Protein AF-0000000069341378 (afdb_homodimer)

Foldseek 3Di:
DPPQDLVLLVVQVVLVVVQVVVLVVVVLVCVVPVPVPPPPPPPDDDPDDVVVVSCCVRPCQQQVCLPDFDWDAFQFQKTWTWDWDDDPNNNDIDTDPHTFIFGHFAALQALRLLHDDPQQVVQLVVLCVVCNQFQPFFQQPRGDDPLQQVLQVLLLVLLVFPTKHWFQAQLCVQQQLLLLVAAQLAEEEEEPLDDVSNVNNVVVNNYHYHYFYHLDLVRVLVVLVVDQQCGRDGPVSDHRPAYEYEDEQARQAFAAGRPVVSNLVSCVVSVHAYEYEDASFALQDAQLRSGNCRVVVNDSLSHAKYKYFCVRHLSARIIMIGHHPVSNVSCCPRGCSRVGNTHHTSSRSSSNVRSSCVSNCVVVDCSNSLFNVLLQVLQQVLQVLCVLLQFDKGHDRSRQKIKTWDQHSVLQSQLQVQSVVVRHHWRWDAPPSDDHRTTIIMTGHHSSDDPVSSVSSSVSNSVSCVVSVRRDGPNPDDPDPPPPVVVVSVVVVVVSVVVVVVVVVVVVVVVVVCVVVVVPPVVVVVVVVVPDPQPVHVVVCVVVVVVVVVVVVCCVCVVCCVVCVVCCVVVVVVVVVVLVVVVVVVVVVVVPDPDDPPVVVVVVVVNVVVVVVVVVVVVVVVVVVVVVVVVVVVVVVVVVVVVVVCVVVVD/DPPQDLVLLVVQVVLVVVQVVVLVVVVLVCVVPVPVPPPPPPPDDDPDDVVVVSCCVRPCQQQVCLPDFDWDAFQFQKTWTWDWDDDPNNNDIDTDPHTFIFGEFAALQALRLLHDDPQQVVQLVVLCVVCNFFQPFFQQPRGDDPLQQVLQVLLLVLLVFPTKHWFQAQLCVQQQLLLLVAAQLAEEEEEPLDDVSNVNNVVVNNYHYHYFYHLDLVRVLVVLVVDQQCGRDGPVSDHRPAYEYEDEQARQAQAAGHPVVSNLVSCVVSVHAYEYEDASFALQDAQLRSGNCRVVVNDSLSHAKYKYFCVRHLSARIIMIGHHPVSNVSCCVRGCSRVGNTHHTSSRSSSNVRSSCVSNCVVVDCSNSLFNVLLQVLQQVLQVLCVLLQFDKGHDRSRQKIKTWDQHSVLQSQLQVQSVVVRHHWRWDAPPSDDHRTTIIMTGHHSSDDPVSSVSSSVSNSVSCVVSVRRDGPNPDDPDDPPPVVVVSVVVVVVSVVVCVVVVVVVVVVVVVCVVVVVPPVVVVVVVVVPDPQPVNPPVCVVVVVVVCVVVVCVVCVVCCVVCVVCCVVVVVVVVVVLVVVVVVVVVVVVPDPDDPVVVVVVVVVNVVVVVVVVVVVVVVVVVVVVVVVVVVVVVVVVVVVVVVCVVVVD

Sequence (1302 aa):
MVRLTYLTALTTLLGYVVFFVFGFLRDLFRELFDWSKSDDLRGYAPICPPFEDFYTRRIYHRIQDCFARPIASAPDAWIDVVERYSNDNNKTLHRSSTASRCLNLGSYNYLGFAAGDEYCTPRVIESLKKYAPTACSARADAGTTRLHVELEELIARFVGKPAAITFGMGYVTNSSIIPVLVGEGGLIISDSFNHNSIVSGARASGATVHVFRHNSPSHLEEVLREQIVKGRQPGTHRPWRKILVIVEGIYSMEGEFCKLPEIVAICKKYKAYIYLDEAHSIGAVGKSGRGVCELLGVDPADIDIMMGTFTKSFGSCGGYIAASEEIIRYLKHACPAHLYATSMSPAAVQQVISAIKVVLGEDGSNRGAKKLAQIREGSNYFRSELKKMGFVVLGDNDSPVMAIMLYNLAKLPAFSRACLRQNVAVVTVGYPATPVLLARARICISASHTREDLNKGLKVISEVGGLVGAKCLPAEPEKTAAVDKLKRLKTWRKVSSIMFAAAFTAVIICSVVAAVVAAPPVAAALAAAASIPIPAGKWIDSLLKGYQDALERQKGILNSMRVGTDLTLKDLDIIQVLVDKLEIQIHSLLDASDFSLRDEDAVRFGIEEIRKKLEEFMKSVDSLDQQADRCNRDIRRARTVVLQKIIRHPNMVRLTYLTALTTLLGYVVFFVFGFLRDLFRELFDWSKSDDLRGYAPICPPFEDFYTRRIYHRIQDCFARPIASAPDAWIDVVERYSNDNNKTLHRSSTASRCLNLGSYNYLGFAAGDEYCTPRVIESLKKYAPTACSARADAGTTRLHVELEELIARFVGKPAAITFGMGYVTNSSIIPVLVGEGGLIISDSFNHNSIVSGARASGATVHVFRHNSPSHLEEVLREQIVKGRQPGTHRPWRKILVIVEGIYSMEGEFCKLPEIVAICKKYKAYIYLDEAHSIGAVGKSGRGVCELLGVDPADIDIMMGTFTKSFGSCGGYIAASEEIIRYLKHACPAHLYATSMSPAAVQQVISAIKVVLGEDGSNRGAKKLAQIREGSNYFRSELKKMGFVVLGDNDSPVMAIMLYNLAKLPAFSRACLRQNVAVVTVGYPATPVLLARARICISASHTREDLNKGLKVISEVGGLVGAKCLPAEPEKTAAVDKLKRLKTWRKVSSIMFAAAFTAVIICSVVAAVVAAPPVAAALAAAASIPIPAGKWIDSLLKGYQDALERQKGILNSMRVGTDLTLKDLDIIQVLVDKLEIQIHSLLDASDFSLRDEDAVRFGIEEIRKKLEEFMKSVDSLDQQADRCNRDIRRARTVVLQKIIRHPN

Nearest PDB structures (foldseek):
  7yjo-assembly1_B  TM=9.817E-01  e=1.042E-70  Arabidopsis thaliana
  7yjm-assembly1_B  TM=9.793E-01  e=4.091E-71  Arabidopsis thaliana
  7yjk-assembly1_F  TM=9.794E-01  e=4.600E-70  Arabidopsis thaliana
  7k0k-assembly1_B  TM=9.810E-01  e=1.763E-58  Homo sapiens
  8iak-assembly1_B  TM=9.700E-01  e=1.456E-54  Saccharomyces cerevisiae

Secondary structure (DSSP, 8-state):
-----HHHHHHHHHHHHHHHHHHHHHHHHHHHH--------TTSPPSS-HHHHHHIIIIIHHHGGGSS--BSS-SSSEEEEEEEE-SSTTSS-EEEEEEEEEEE-S---TTS-SS--TTHHHHHHHHHHHH-S---SBTTTT--BHHHHHHHHHHHHHHT-SEEEEES-HHHHHHHHHHHHS-TT-EEEEETT--HHHHHHHHHH--EEEEE-TT-HHHHHHHHHHHHHH-SSTTT-PPPS-EEEEEESEETTTTEEP-HHHHHHHHHHHT-EEEEE-TTTTTTSSTTS--HHHHHT--GGG-SEEEEESSSTTSS--EEEEE-HHHHHHHHHH-HHHHTSBPPPHHHHHHHHHHHHHHHTTTSSSHHHHHHHHHHHHHHHHHHHHHHTT--EE--TT-SEEEEEEESTTHHHHHHHHHHHTTEE-EEE-TTTS-TT-EEEEEE--TT--HHHHHHHHHHHHHHHHHHT---S-----SSTTTHHHHHHHHHHHHHHHHHHHHHHHHHHHHHHHHHHT-HHHHHHHHHHTT---SSTTHHHHHHHHHHHHHHHHHHHHHHHHHHHHHHHHHHHHHHHHHHHHHHHHHHHHHHS---HHHHHHHHHHHHHHHHHHHHHHHHHHHHHHHHHHHHHHHHHHHHHHHHHHHH---/-----HHHHHHHHHHHHHHHHHHHHHHHHHHHH--------TTSPPSS-HHHHHHIIIIIHHHGGGSS--BSS-SSSEEEEEEEE-SSTTSS-EEEEEEEEEEE-S---TTS-SS--TTHHHHHHHHHHHH-S---SBTTTT--BHHHHHHHHHHHHHHT-SEEEEES-HHHHHHHHHHHHS-TT-EEEEETT--HHHHHHHHHH--EEEEE-TT-HHHHHHHHHHHHHH-SSTTT-PPPS-EEEEEESEETTTTEEP-HHHHHHHHHHHT-EEEEE-TTTTTTSSTTS--HHHHHT--GGG-SEEEEESSSTTSS--EEEEE-HHHHHHHHHH-HHHHTSBPPPHHHHHHHHHHHHHHHTTTSSSHHHHHHHHHHHHHHHHHHHHHHTT--EE--TT-SEEEEEEESTTHHHHHHHHHHHTTEE-EEE-TTTS-TT-EEEEEE--TT--HHHHHHHHHHHHHHHHHHT---S-----SSTTTHHHHHHHHHHHHHHHHHHHHHHHHHHHHHHHHHHS-HHHHHHHHHHTT---SS-SHHHHHHHHHHHHHHHHHHHHHHHHHHHHHHHHHHHHHHHHHHHHHHHHHHHHHHS---HHHHHHHHHHHHHHHHHHHHHHHHHHHHHHHHHHHHHHHHHHHHHHHHHHHH---

pLDDT: mean 71.69, std 25.63, range [23.36, 98.5]

Structure (mmCIF, N/CA/C/O backbone):
data_AF-0000000069341378-model_v1
#
loop_
_entity.id
_entity.type
_entity.pdbx_description
1 polymer 'serine C-palmitoyltransferase'
#
loop_
_atom_site.group_PDB
_atom_site.id
_atom_site.type_symbol
_atom_site.label_atom_id
_atom_site.label_alt_id
_atom_site.label_comp_id
_atom_site.label_asym_id
_atom_site.label_entity_id
_atom_site.label_seq_id
_atom_site.pdbx_PDB_ins_code
_atom_site.Cartn_x
_atom_site.Cartn_y
_atom_site.Cartn_z
_atom_site.occupancy
_atom_site.B_iso_or_equiv
_atom_site.auth_seq_id
_atom_site.auth_comp_id
_atom_site.auth_asym_id
_atom_site.auth_atom_id
_atom_site.pdbx_PDB_model_num
ATOM 1 N N . MET A 1 1 ? 3.629 -23.188 -21.922 1 34.91 1 MET A N 1
ATOM 2 C CA . MET A 1 1 ? 2.322 -22.828 -22.469 1 34.91 1 MET A CA 1
ATOM 3 C C . MET A 1 1 ? 1.312 -23.953 -22.25 1 34.91 1 MET A C 1
ATOM 5 O O . MET A 1 1 ? 1.625 -25.125 -22.469 1 34.91 1 MET A O 1
ATOM 9 N N . VAL A 1 2 ? 0.419 -23.641 -21.438 1 48.03 2 VAL A N 1
ATOM 10 C CA . VAL A 1 2 ? -0.59 -24.625 -21.047 1 48.03 2 VAL A CA 1
ATOM 11 C C . VAL A 1 2 ? -1.301 -25.156 -22.297 1 48.03 2 VAL A C 1
ATOM 13 O O . VAL A 1 2 ? -1.796 -24.359 -23.109 1 48.03 2 VAL A O 1
ATOM 16 N N . ARG A 1 3 ? -0.896 -26.312 -22.766 1 46.28 3 ARG A N 1
ATOM 17 C CA . ARG A 1 3 ? -1.521 -26.938 -23.922 1 46.28 3 ARG A CA 1
ATOM 18 C C . ARG A 1 3 ? -2.969 -27.328 -23.625 1 46.28 3 ARG A C 1
ATOM 20 O O . ARG A 1 3 ? -3.232 -28.125 -22.734 1 46.28 3 ARG A O 1
ATOM 27 N N . LEU A 1 4 ? -3.799 -26.406 -23.891 1 52.88 4 LEU A N 1
ATOM 28 C CA . LEU A 1 4 ? -5.238 -26.656 -23.828 1 52.88 4 LEU A CA 1
ATOM 29 C C . LEU A 1 4 ? -5.695 -27.516 -24.984 1 52.88 4 LEU A C 1
ATOM 31 O O . LEU A 1 4 ? -5.418 -27.203 -26.141 1 52.88 4 LEU A O 1
ATOM 35 N N . THR A 1 5 ? -6.039 -28.75 -24.609 1 55.34 5 THR A N 1
ATOM 36 C CA . THR A 1 5 ? -6.598 -29.578 -25.672 1 55.34 5 THR A CA 1
ATOM 37 C C . THR A 1 5 ? -7.828 -28.906 -26.281 1 55.34 5 THR A C 1
ATOM 39 O O . THR A 1 5 ? -8.508 -28.125 -25.609 1 55.34 5 THR A O 1
ATOM 42 N N . TYR A 1 6 ? -8 -29.016 -27.453 1 50.5 6 TYR A N 1
ATOM 43 C CA . TYR A 1 6 ? -9.102 -28.391 -28.172 1 50.5 6 TYR A CA 1
ATOM 44 C C . TYR A 1 6 ? -10.445 -28.766 -27.547 1 50.5 6 TYR A C 1
ATOM 46 O O . TYR A 1 6 ? -11.344 -27.938 -27.438 1 50.5 6 TYR A O 1
ATOM 54 N N . LEU A 1 7 ? -10.477 -30.062 -27.172 1 56.91 7 LEU A N 1
ATOM 55 C CA . LEU A 1 7 ? -11.727 -30.5 -26.562 1 56.91 7 LEU A CA 1
ATOM 56 C C . LEU A 1 7 ? -11.984 -29.75 -25.266 1 56.91 7 LEU A C 1
ATOM 58 O O . LEU A 1 7 ? -13.117 -29.344 -25 1 56.91 7 LEU A O 1
ATOM 62 N N . THR A 1 8 ? -10.977 -29.578 -24.641 1 63.66 8 THR A N 1
ATOM 63 C CA . THR A 1 8 ? -11.109 -28.875 -23.375 1 63.66 8 THR A CA 1
ATOM 64 C C . THR A 1 8 ? -11.453 -27.406 -23.609 1 63.66 8 THR A C 1
ATOM 66 O O . THR A 1 8 ? -12.273 -26.828 -22.891 1 63.66 8 THR A O 1
ATOM 69 N N . ALA A 1 9 ? -10.891 -26.891 -24.562 1 64 9 ALA A N 1
ATOM 70 C CA . ALA A 1 9 ? -11.164 -25.5 -24.906 1 64 9 ALA A CA 1
ATOM 71 C C . ALA A 1 9 ? -12.617 -25.312 -25.344 1 64 9 ALA A C 1
ATOM 73 O O . ALA A 1 9 ? -13.281 -24.375 -24.938 1 64 9 ALA A O 1
ATOM 74 N N . LEU A 1 10 ? -13.047 -26.297 -26.094 1 56.94 10 LEU A N 1
ATOM 75 C CA . LEU A 1 10 ? -14.406 -26.219 -26.625 1 56.94 10 LEU A CA 1
ATOM 76 C C . LEU A 1 10 ? -15.43 -26.359 -25.516 1 56.94 10 LEU A C 1
ATOM 78 O O . LEU A 1 10 ? -16.406 -25.609 -25.469 1 56.94 10 LEU A O 1
ATOM 82 N N . THR A 1 11 ? -15.242 -27.266 -24.797 1 65.31 11 THR A N 1
ATOM 83 C CA . THR A 1 11 ? -16.203 -27.5 -23.719 1 65.31 11 THR A CA 1
ATOM 84 C C . THR A 1 11 ? -16.203 -26.344 -22.734 1 65.31 11 THR A C 1
ATOM 86 O O . THR A 1 11 ? -17.25 -25.984 -22.172 1 65.31 11 THR A O 1
ATOM 89 N N . THR A 1 12 ? -15.086 -25.734 -22.594 1 68.12 12 THR A N 1
ATOM 90 C CA . THR A 1 12 ? -14.992 -24.594 -21.688 1 68.12 12 THR A CA 1
ATOM 91 C C . THR A 1 12 ? -15.727 -23.391 -22.281 1 68.12 12 THR A C 1
ATOM 93 O O . THR A 1 12 ? -16.469 -22.703 -21.562 1 68.12 12 THR A O 1
ATOM 96 N N . LEU A 1 13 ? -15.539 -23.25 -23.516 1 62.19 13 LEU A N 1
ATOM 97 C CA . LEU A 1 13 ? -16.203 -22.125 -24.188 1 62.19 13 LEU A CA 1
ATOM 98 C C . LEU A 1 13 ? -17.719 -22.328 -24.188 1 62.19 13 LEU A C 1
ATOM 100 O O . LEU A 1 13 ? -18.469 -21.359 -24.031 1 62.19 13 LEU A O 1
ATOM 104 N N . LEU A 1 14 ? -18.062 -23.531 -24.422 1 62.09 14 LEU A N 1
ATOM 105 C CA . LEU A 1 14 ? -19.484 -23.844 -24.375 1 62.09 14 LEU A CA 1
ATOM 106 C C . LEU A 1 14 ? -20.062 -23.562 -23 1 62.09 14 LEU A C 1
ATOM 108 O O . LEU A 1 14 ? -21.203 -23.078 -22.875 1 62.09 14 LEU A O 1
ATOM 112 N N . GLY A 1 15 ? -19.312 -23.859 -22.094 1 63.62 15 GLY A N 1
ATOM 113 C CA . GLY A 1 15 ? -19.75 -23.547 -20.734 1 63.62 15 GLY A CA 1
ATOM 114 C C . GLY A 1 15 ? -19.984 -22.078 -20.5 1 63.62 15 GLY A C 1
ATOM 115 O O . GLY A 1 15 ? -20.984 -21.688 -19.906 1 63.62 15 GLY A O 1
ATOM 116 N N . TYR A 1 16 ? -19.141 -21.297 -21.016 1 66.38 16 TYR A N 1
ATOM 117 C CA . TYR A 1 16 ? -19.266 -19.844 -20.859 1 66.38 16 TYR A CA 1
ATOM 118 C C . TYR A 1 16 ? -20.469 -19.312 -21.625 1 66.38 16 TYR A C 1
ATOM 120 O O . TYR A 1 16 ? -21.172 -18.422 -21.156 1 66.38 16 TYR A O 1
ATOM 128 N N . VAL A 1 17 ? -20.641 -19.906 -22.781 1 62.06 17 VAL A N 1
ATOM 129 C CA . VAL A 1 17 ? -21.781 -19.484 -23.594 1 62.06 17 VAL A CA 1
ATOM 130 C C . VAL A 1 17 ? -23.078 -19.781 -22.859 1 62.06 17 VAL A C 1
ATOM 132 O O . VAL A 1 17 ? -24 -18.953 -22.828 1 62.06 17 VAL A O 1
ATOM 135 N N . VAL A 1 18 ? -23.109 -20.891 -22.375 1 63.06 18 VAL A N 1
ATOM 136 C CA . VAL A 1 18 ? -24.297 -21.281 -21.625 1 63.06 18 VAL A CA 1
ATOM 137 C C . VAL A 1 18 ? -24.516 -20.344 -20.453 1 63.06 18 VAL A C 1
ATOM 139 O O . VAL A 1 18 ? -25.641 -19.891 -20.203 1 63.06 18 VAL A O 1
ATOM 142 N N . PHE A 1 19 ? -23.453 -20.047 -19.844 1 67.19 19 PHE A N 1
ATOM 143 C CA . PHE A 1 19 ? -23.531 -19.156 -18.688 1 67.19 19 PHE A CA 1
ATOM 144 C C . PHE A 1 19 ? -24 -17.766 -19.078 1 67.19 19 PHE A C 1
ATOM 146 O O . PHE A 1 19 ? -24.812 -17.156 -18.391 1 67.19 19 PHE A O 1
ATOM 153 N N . PHE A 1 20 ? -23.516 -17.344 -20.125 1 64.06 20 PHE A N 1
ATOM 154 C CA . PHE A 1 20 ? -23.859 -15.992 -20.562 1 64.06 20 PHE A CA 1
ATOM 155 C C . PHE A 1 20 ? -25.312 -15.93 -21.047 1 64.06 20 PHE A C 1
ATOM 157 O O . PHE A 1 20 ? -26.031 -14.977 -20.75 1 64.06 20 PHE A O 1
ATOM 164 N N . VAL A 1 21 ? -25.688 -16.953 -21.703 1 61.47 21 VAL A N 1
ATOM 165 C CA . VAL A 1 21 ? -27.047 -17 -22.234 1 61.47 21 VAL A CA 1
ATOM 166 C C . VAL A 1 21 ? -28.047 -17.047 -21.078 1 61.47 21 VAL A C 1
ATOM 168 O O . VAL A 1 21 ? -29.031 -16.312 -21.062 1 61.47 21 VAL A O 1
ATOM 171 N N . PHE A 1 22 ? -27.703 -17.797 -20.172 1 67.19 22 PHE A N 1
ATOM 172 C CA . PHE A 1 22 ? -28.625 -17.938 -19.047 1 67.19 22 PHE A CA 1
ATOM 173 C C . PHE A 1 22 ? -28.578 -16.688 -18.156 1 67.19 22 PHE A C 1
ATOM 175 O O . PHE A 1 22 ? -29.594 -16.297 -17.578 1 67.19 22 PHE A O 1
ATOM 182 N N . GLY A 1 23 ? -27.422 -16.156 -18.047 1 65.94 23 GLY A N 1
ATOM 183 C CA . GLY A 1 23 ? -27.312 -14.914 -17.297 1 65.94 23 GLY A CA 1
ATOM 184 C C . GLY A 1 23 ? -28.094 -13.773 -17.922 1 65.94 23 GLY A C 1
ATOM 185 O O . GLY A 1 23 ? -28.797 -13.039 -17.219 1 65.94 23 GLY A O 1
ATOM 186 N N . PHE A 1 24 ? -28.047 -13.727 -19.141 1 60.81 24 PHE A N 1
ATOM 187 C CA . PHE A 1 24 ? -28.766 -12.703 -19.875 1 60.81 24 PHE A CA 1
ATOM 188 C C . PHE A 1 24 ? -30.266 -12.93 -19.781 1 60.81 24 PHE A C 1
ATOM 190 O O . PHE A 1 24 ? -31.047 -11.977 -19.672 1 60.81 24 PHE A O 1
ATOM 197 N N . LEU A 1 25 ? -30.625 -14.125 -19.891 1 61.09 25 LEU A N 1
ATOM 198 C CA . LEU A 1 25 ? -32.031 -14.469 -19.766 1 61.09 25 LEU A CA 1
ATOM 199 C C . LEU A 1 25 ? -32.562 -14.078 -18.406 1 61.09 25 LEU A C 1
ATOM 201 O O . LEU A 1 25 ? -33.688 -13.578 -18.281 1 61.09 25 LEU A O 1
ATOM 205 N N . ARG A 1 26 ? -31.781 -14.266 -17.5 1 67.94 26 ARG A N 1
ATOM 206 C CA . ARG A 1 26 ? -32.188 -13.906 -16.141 1 67.94 26 ARG A CA 1
ATOM 207 C C . ARG A 1 26 ? -32.312 -12.391 -15.992 1 67.94 26 ARG A C 1
ATOM 209 O O . ARG A 1 26 ? -33.219 -11.906 -15.328 1 67.94 26 ARG A O 1
ATOM 216 N N . ASP A 1 27 ? -31.391 -11.727 -16.484 1 64.56 27 ASP A N 1
ATOM 217 C CA . ASP A 1 27 ? -31.453 -10.273 -16.422 1 64.56 27 ASP A CA 1
ATOM 218 C C . ASP A 1 27 ? -32.688 -9.75 -17.172 1 64.56 27 ASP A C 1
ATOM 220 O O . ASP A 1 27 ? -33.312 -8.789 -16.734 1 64.56 27 ASP A O 1
ATOM 224 N N . LEU A 1 28 ? -33 -10.352 -18.172 1 55.72 28 LEU A N 1
ATOM 225 C CA . LEU A 1 28 ? -34.188 -10 -18.953 1 55.72 28 LEU A CA 1
ATOM 226 C C . LEU A 1 28 ? -35.469 -10.258 -18.156 1 55.72 28 LEU A C 1
ATOM 228 O O . LEU A 1 28 ? -36.375 -9.43 -18.156 1 55.72 28 LEU A O 1
ATOM 232 N N . PHE A 1 29 ? -35.375 -11.297 -17.531 1 58.97 29 PHE A N 1
ATOM 233 C CA . PHE A 1 29 ? -36.531 -11.641 -16.703 1 58.97 29 PHE A CA 1
ATOM 234 C C . PHE A 1 29 ? -36.688 -10.648 -15.555 1 58.97 29 PHE A C 1
ATOM 236 O O . PHE A 1 29 ? -37.781 -10.266 -15.188 1 58.97 29 PHE A O 1
ATOM 243 N N . ARG A 1 30 ? -35.531 -10.32 -14.977 1 61.28 30 ARG A N 1
ATOM 244 C CA . ARG A 1 30 ? -35.562 -9.352 -13.883 1 61.28 30 ARG A CA 1
ATOM 245 C C . ARG A 1 30 ? -36.062 -7.996 -14.359 1 61.28 30 ARG A C 1
ATOM 247 O O . ARG A 1 30 ? -36.844 -7.328 -13.664 1 61.28 30 ARG A O 1
ATOM 254 N N . GLU A 1 31 ? -35.5 -7.645 -15.359 1 56.41 31 GLU A N 1
ATOM 255 C CA . GLU A 1 31 ? -35.969 -6.371 -15.922 1 56.41 31 GLU A CA 1
ATOM 256 C C . GLU A 1 31 ? -37.438 -6.406 -16.25 1 56.41 31 GLU A C 1
ATOM 258 O O . GLU A 1 31 ? -38.156 -5.41 -16.078 1 56.41 31 GLU A O 1
ATOM 263 N N . LEU A 1 32 ? -37.812 -7.512 -16.609 1 48.66 32 LEU A N 1
ATOM 264 C CA . LEU A 1 32 ? -39.219 -7.645 -17.016 1 48.66 32 LEU A CA 1
ATOM 265 C C . LEU A 1 32 ? -40.125 -7.797 -15.805 1 48.66 32 LEU A C 1
ATOM 267 O O . LEU A 1 32 ? -41.25 -7.293 -15.797 1 48.66 32 LEU A O 1
ATOM 271 N N . PHE A 1 33 ? -39.594 -8.516 -14.883 1 49.19 33 PHE A N 1
ATOM 272 C CA . PHE A 1 33 ? -40.5 -8.82 -13.781 1 49.19 33 PHE A CA 1
ATOM 273 C C . PHE A 1 33 ? -40.125 -8 -12.547 1 49.19 33 PHE A C 1
ATOM 275 O O . PHE A 1 33 ? -40.906 -7.965 -11.57 1 49.19 33 PHE A O 1
ATOM 282 N N . ASP A 1 34 ? -38.875 -7.91 -12.297 1 47.06 34 ASP A N 1
ATOM 283 C CA . ASP A 1 34 ? -38.531 -7.195 -11.07 1 47.06 34 ASP A CA 1
ATOM 284 C C . ASP A 1 34 ? -38.938 -5.73 -11.148 1 47.06 34 ASP A C 1
ATOM 286 O O . ASP A 1 34 ? -38.25 -4.922 -11.781 1 47.06 34 ASP A O 1
ATOM 290 N N . TRP A 1 35 ? -40.188 -5.508 -11.023 1 41.84 35 TRP A N 1
ATOM 291 C CA . TRP A 1 35 ? -40.875 -4.242 -10.773 1 41.84 35 TRP A CA 1
ATOM 292 C C . TRP A 1 35 ? -40.188 -3.484 -9.633 1 41.84 35 TRP A C 1
ATOM 294 O O . TRP A 1 35 ? -40.531 -2.328 -9.367 1 41.84 35 TRP A O 1
ATOM 304 N N . SER A 1 36 ? -39.719 -4.148 -8.641 1 38.47 36 SER A N 1
ATOM 305 C CA . SER A 1 36 ? -39.25 -3.371 -7.492 1 38.47 36 SER A CA 1
ATOM 306 C C . SER A 1 36 ? -37.969 -2.631 -7.805 1 38.47 36 SER A C 1
ATOM 308 O O . SER A 1 36 ? -36.906 -3.232 -7.824 1 38.47 36 SER A O 1
ATOM 310 N N . LYS A 1 37 ? -37.906 -1.946 -8.859 1 40.19 37 LYS A N 1
ATOM 311 C CA . LYS A 1 37 ? -36.781 -1.087 -9.172 1 40.19 37 LYS A CA 1
ATOM 312 C C . LYS A 1 37 ? -36.156 -0.484 -7.906 1 40.19 37 LYS A C 1
ATOM 314 O O . LYS A 1 37 ? -36.875 0.196 -7.148 1 40.19 37 LYS A O 1
ATOM 319 N N . SER A 1 38 ? -35.406 -1.249 -7.188 1 39.53 38 SER A N 1
ATOM 320 C CA . SER A 1 38 ? -34.656 -0.543 -6.148 1 39.53 38 SER A CA 1
ATOM 321 C C . SER A 1 38 ? -34.375 0.896 -6.559 1 39.53 38 SER A C 1
ATOM 323 O O . SER A 1 38 ? -34.156 1.179 -7.738 1 39.53 38 SER A O 1
ATOM 325 N N . ASP A 1 39 ? -35 1.799 -5.906 1 36.31 39 ASP A N 1
ATOM 326 C CA . ASP A 1 39 ? -34.781 3.238 -5.961 1 36.31 39 ASP A CA 1
ATOM 327 C C . ASP A 1 39 ? -33.312 3.549 -6.207 1 36.31 39 ASP A C 1
ATOM 329 O O . ASP A 1 39 ? -32.5 3.617 -5.266 1 36.31 39 ASP A O 1
ATOM 333 N N . ASP A 1 40 ? -32.719 2.914 -7.098 1 40.03 40 ASP A N 1
ATOM 334 C CA . ASP A 1 40 ? -31.406 3.385 -7.496 1 40.03 40 ASP A CA 1
ATOM 335 C C . ASP A 1 40 ? -31.297 4.902 -7.367 1 40.03 40 ASP A C 1
ATOM 337 O O . ASP A 1 40 ? -32.281 5.621 -7.578 1 40.03 40 ASP A O 1
ATOM 341 N N . LEU A 1 41 ? -30.469 5.344 -6.477 1 45.19 41 LEU A N 1
ATOM 342 C CA . LEU A 1 41 ? -30.188 6.766 -6.316 1 45.19 41 LEU A CA 1
ATOM 343 C C . LEU A 1 41 ? -30.359 7.508 -7.637 1 45.19 41 LEU A C 1
ATOM 345 O O . LEU A 1 41 ? -29.578 7.332 -8.562 1 45.19 41 LEU A O 1
ATOM 349 N N . ARG A 1 42 ? -31.516 7.867 -7.969 1 41 42 ARG A N 1
ATOM 350 C CA . ARG A 1 42 ? -31.938 8.656 -9.125 1 41 42 ARG A CA 1
ATOM 351 C C . ARG A 1 42 ? -31.016 9.867 -9.312 1 41 42 ARG A C 1
ATOM 353 O O . ARG A 1 42 ? -30.844 10.672 -8.398 1 41 42 ARG A O 1
ATOM 360 N N . GLY A 1 43 ? -30.297 9.773 -10.367 1 46.41 43 GLY A N 1
ATOM 361 C CA . GLY A 1 43 ? -29.516 10.891 -10.844 1 46.41 43 GLY A CA 1
ATOM 362 C C . GLY A 1 43 ? -28.016 10.688 -10.672 1 46.41 43 GLY A C 1
ATOM 363 O O . GLY A 1 43 ? -27.219 11.453 -11.211 1 46.41 43 GLY A O 1
ATOM 364 N N . TYR A 1 44 ? -27.641 9.555 -9.766 1 49.66 44 TYR A N 1
ATOM 365 C CA . TYR A 1 44 ? -26.203 9.328 -9.641 1 49.66 44 TYR A CA 1
ATOM 366 C C . TYR A 1 44 ? -25.734 8.273 -10.641 1 49.66 44 TYR A C 1
ATOM 368 O O . TYR A 1 44 ? -26.484 7.355 -10.984 1 49.66 44 TYR A O 1
ATOM 376 N N . ALA A 1 45 ? -24.75 8.539 -11.336 1 55.06 45 ALA A N 1
ATOM 377 C CA . ALA A 1 45 ? -24.109 7.52 -12.164 1 55.06 45 ALA A CA 1
ATOM 378 C C . ALA A 1 45 ? -23.766 6.285 -11.344 1 55.06 45 ALA A C 1
ATOM 380 O O . ALA A 1 45 ? -23.391 6.395 -10.164 1 55.06 45 ALA A O 1
ATOM 381 N N . PRO A 1 46 ? -24.078 5.133 -11.898 1 52.06 46 PRO A N 1
ATOM 382 C CA . PRO A 1 46 ? -23.719 3.922 -11.148 1 52.06 46 PRO A CA 1
ATOM 383 C C . PRO A 1 46 ? -22.234 3.828 -10.844 1 52.06 46 PRO A C 1
ATOM 385 O O . PRO A 1 46 ? -21.391 4.145 -11.703 1 52.06 46 PRO A O 1
ATOM 388 N N . ILE A 1 47 ? -21.922 3.551 -9.719 1 48.16 47 ILE A N 1
ATOM 389 C CA . ILE A 1 47 ? -20.531 3.477 -9.281 1 48.16 47 ILE A CA 1
ATOM 390 C C . ILE A 1 47 ? -19.859 2.242 -9.883 1 48.16 47 ILE A C 1
ATOM 392 O O . ILE A 1 47 ? -18.688 2.281 -10.25 1 48.16 47 ILE A O 1
ATOM 396 N N . CYS A 1 48 ? -20.75 1.077 -10.156 1 53.47 48 CYS A N 1
ATOM 397 C CA . CYS A 1 48 ? -20.156 -0.149 -10.672 1 53.47 48 CYS A CA 1
ATOM 398 C C . CYS A 1 48 ? -20.406 -0.298 -12.164 1 53.47 48 CYS A C 1
ATOM 400 O O . CYS A 1 48 ? -21.547 -0.133 -12.625 1 53.47 48 CYS A O 1
ATOM 402 N N . PRO A 1 49 ? -19.422 -0.63 -12.977 1 51.25 49 PRO A N 1
ATOM 403 C CA . PRO A 1 49 ? -19.641 -0.865 -14.406 1 51.25 49 PRO A CA 1
ATOM 404 C C . PRO A 1 49 ? -20.547 -2.061 -14.672 1 51.25 49 PRO A C 1
ATOM 406 O O . PRO A 1 49 ? -20.5 -3.061 -13.953 1 51.25 49 PRO A O 1
ATOM 409 N N . PRO A 1 50 ? -21.281 -1.966 -15.68 1 48.59 50 PRO A N 1
ATOM 410 C CA . PRO A 1 50 ? -22.328 -2.953 -15.914 1 48.59 50 PRO A CA 1
ATOM 411 C C . PRO A 1 50 ? -21.781 -4.363 -16.125 1 48.59 50 PRO A C 1
ATOM 413 O O . PRO A 1 50 ? -22.344 -5.332 -15.609 1 48.59 50 PRO A O 1
ATOM 416 N N . PHE A 1 51 ? -20.766 -4.477 -17 1 50.34 51 PHE A N 1
ATOM 417 C CA . PHE A 1 51 ? -20.25 -5.812 -17.281 1 50.34 51 PHE A CA 1
ATOM 418 C C . PHE A 1 51 ? -19.672 -6.434 -16.016 1 50.34 51 PHE A C 1
ATOM 420 O O . PHE A 1 51 ? -19.844 -7.621 -15.758 1 50.34 51 PHE A O 1
ATOM 427 N N . GLU A 1 52 ? -18.984 -5.648 -15.469 1 55.81 52 GLU A N 1
ATOM 428 C CA . GLU A 1 52 ? -18.406 -6.141 -14.227 1 55.81 52 GLU A CA 1
ATOM 429 C C . GLU A 1 52 ? -19.484 -6.512 -13.211 1 55.81 52 GLU A C 1
ATOM 431 O O . GLU A 1 52 ? -19.344 -7.488 -12.477 1 55.81 52 GLU A O 1
ATOM 436 N N . ASP A 1 53 ? -20.422 -5.789 -13.531 1 59.44 53 ASP A N 1
ATOM 437 C CA . ASP A 1 53 ? -21.578 -6.086 -12.688 1 59.44 53 ASP A CA 1
ATOM 438 C C . ASP A 1 53 ? -22.203 -7.426 -13.07 1 59.44 53 ASP A C 1
ATOM 440 O O . ASP A 1 53 ? -22.594 -8.203 -12.195 1 59.44 53 ASP A O 1
ATOM 444 N N . PHE A 1 54 ? -22.172 -7.758 -14.398 1 61.44 54 PHE A N 1
ATOM 445 C CA . PHE A 1 54 ? -22.734 -9.031 -14.844 1 61.44 54 PHE A CA 1
ATOM 446 C C . PHE A 1 54 ? -21.922 -10.195 -14.312 1 61.44 54 PHE A C 1
ATOM 448 O O . PHE A 1 54 ? -22.469 -11.164 -13.781 1 61.44 54 PHE A O 1
ATOM 455 N N . TYR A 1 55 ? -20.625 -10.141 -14.477 1 67.38 55 TYR A N 1
ATOM 456 C CA . TYR A 1 55 ? -19.75 -11.203 -14 1 67.38 55 TYR A CA 1
ATOM 457 C C . TYR A 1 55 ? -19.891 -11.398 -12.5 1 67.38 55 TYR A C 1
ATOM 459 O O . TYR A 1 55 ? -19.938 -12.531 -12.008 1 67.38 55 TYR A O 1
ATOM 467 N N . THR A 1 56 ? -19.969 -10.32 -11.891 1 68.5 56 THR A N 1
ATOM 468 C CA . THR A 1 56 ? -20.062 -10.375 -10.438 1 68.5 56 THR A CA 1
ATOM 469 C C . THR A 1 56 ? -21.391 -10.977 -9.992 1 68.5 56 THR A C 1
ATOM 471 O O . THR A 1 56 ? -21.438 -11.812 -9.094 1 68.5 56 THR A O 1
ATOM 474 N N . ARG A 1 57 ? -22.344 -10.617 -10.742 1 69.94 57 ARG A N 1
ATOM 475 C CA . ARG A 1 57 ? -23.688 -11.023 -10.328 1 69.94 57 ARG A CA 1
ATOM 476 C C . ARG A 1 57 ? -23.969 -12.469 -10.719 1 69.94 57 ARG A C 1
ATOM 478 O O . ARG A 1 57 ? -24.641 -13.195 -9.984 1 69.94 57 ARG A O 1
ATOM 485 N N . ARG A 1 58 ? -23.328 -12.836 -11.797 1 70.75 58 ARG A N 1
ATOM 486 C CA . ARG A 1 58 ? -23.812 -14.102 -12.336 1 70.75 58 ARG A CA 1
ATOM 487 C C . ARG A 1 58 ? -22.766 -15.203 -12.125 1 70.75 58 ARG A C 1
ATOM 489 O O . ARG A 1 58 ? -23.109 -16.391 -12.141 1 70.75 58 ARG A O 1
ATOM 496 N N . ILE A 1 59 ? -21.625 -14.875 -11.977 1 73.81 59 ILE A N 1
ATOM 497 C CA . ILE A 1 59 ? -20.609 -15.906 -11.82 1 73.81 59 ILE A CA 1
ATOM 498 C C . ILE A 1 59 ? -20 -15.836 -10.422 1 73.81 59 ILE A C 1
ATOM 500 O O . ILE A 1 59 ? -20.078 -16.797 -9.656 1 73.81 59 ILE A O 1
ATOM 504 N N . TYR A 1 60 ? -19.562 -14.758 -10.109 1 74.69 60 TYR A N 1
ATOM 505 C CA . TYR A 1 60 ? -18.844 -14.617 -8.852 1 74.69 60 TYR A CA 1
ATOM 506 C C . TYR A 1 60 ? -19.75 -14.938 -7.668 1 74.69 60 TYR A C 1
ATOM 508 O O . TYR A 1 60 ? -19.359 -15.68 -6.762 1 74.69 60 TYR A O 1
ATOM 516 N N . HIS A 1 61 ? -20.922 -14.398 -7.723 1 76.75 61 HIS A N 1
ATOM 517 C CA . HIS A 1 61 ? -21.828 -14.578 -6.586 1 76.75 61 HIS A CA 1
ATOM 518 C C . HIS A 1 61 ? -22.188 -16.047 -6.395 1 76.75 61 HIS A C 1
ATOM 520 O O . HIS A 1 61 ? -22.406 -16.484 -5.266 1 76.75 61 HIS A O 1
ATOM 526 N N . ARG A 1 62 ? -22.188 -16.734 -7.426 1 78.94 62 ARG A N 1
ATOM 527 C CA . ARG A 1 62 ? -22.594 -18.141 -7.352 1 78.94 62 ARG A CA 1
ATOM 528 C C . ARG A 1 62 ? -21.484 -19 -6.758 1 78.94 62 ARG A C 1
ATOM 530 O O . ARG A 1 62 ? -21.766 -20.062 -6.188 1 78.94 62 ARG A O 1
ATOM 537 N N . ILE A 1 63 ? -20.312 -18.5 -6.902 1 84.19 63 ILE A N 1
ATOM 538 C CA . ILE A 1 63 ? -19.234 -19.359 -6.434 1 84.19 63 ILE A CA 1
ATOM 539 C C . ILE A 1 63 ? -18.422 -18.641 -5.367 1 84.19 63 ILE A C 1
ATOM 541 O O . ILE A 1 63 ? -17.297 -19.031 -5.051 1 84.19 63 ILE A O 1
ATOM 545 N N . GLN A 1 64 ? -18.891 -17.578 -4.836 1 84.06 64 GLN A N 1
ATOM 546 C CA . GLN A 1 64 ? -18.156 -16.734 -3.9 1 84.06 64 GLN A CA 1
ATOM 547 C C . GLN A 1 64 ? -17.844 -17.5 -2.613 1 84.06 64 GLN A C 1
ATOM 549 O O . GLN A 1 64 ? -16.906 -17.141 -1.885 1 84.06 64 GLN A O 1
ATOM 554 N N . ASP A 1 65 ? -18.625 -18.547 -2.332 1 86.44 65 ASP A N 1
ATOM 555 C CA . ASP A 1 65 ? -18.359 -19.359 -1.142 1 86.44 65 ASP A CA 1
ATOM 556 C C . ASP A 1 65 ? -17.031 -20.094 -1.255 1 86.44 65 ASP A C 1
ATOM 558 O O . ASP A 1 65 ? -16.484 -20.562 -0.253 1 86.44 65 ASP A O 1
ATOM 562 N N . CYS A 1 66 ? -16.531 -20.203 -2.467 1 87.81 66 CYS A N 1
ATOM 563 C CA . CYS A 1 66 ? -15.273 -20.922 -2.693 1 87.81 66 CYS A CA 1
ATOM 564 C C . CYS A 1 66 ? -14.07 -20.016 -2.479 1 87.81 66 CYS A C 1
ATOM 566 O O . CYS A 1 66 ? -12.93 -20.469 -2.471 1 87.81 66 CYS A O 1
ATOM 568 N N . PHE A 1 67 ? -14.398 -18.766 -2.199 1 84.5 67 PHE A N 1
ATOM 569 C CA . PHE A 1 67 ? -13.312 -17.812 -2.072 1 84.5 67 PHE A CA 1
ATOM 570 C C . PHE A 1 67 ? -13.297 -17.188 -0.681 1 84.5 67 PHE A C 1
ATOM 572 O O . PHE A 1 67 ? -14.32 -17.156 0.004 1 84.5 67 PHE A O 1
ATOM 579 N N . ALA A 1 68 ? -12.172 -16.781 -0.269 1 81.62 68 ALA A N 1
ATOM 580 C CA . ALA A 1 68 ? -11.977 -15.992 0.943 1 81.62 68 ALA A CA 1
ATOM 581 C C . ALA A 1 68 ? -12.617 -16.672 2.148 1 81.62 68 ALA A C 1
ATOM 583 O O . ALA A 1 68 ? -13.352 -16.031 2.906 1 81.62 68 ALA A O 1
ATOM 584 N N . ARG A 1 69 ? -12.461 -17.922 2.271 1 87.38 69 ARG A N 1
ATOM 585 C CA . ARG A 1 69 ? -12.953 -18.625 3.451 1 87.38 69 ARG A CA 1
ATOM 586 C C . ARG A 1 69 ? -12.219 -18.172 4.707 1 87.38 69 ARG A C 1
ATOM 588 O O . ARG A 1 69 ? -10.984 -18.219 4.762 1 87.38 69 ARG A O 1
ATOM 595 N N . PRO A 1 70 ? -12.953 -17.781 5.66 1 86.88 70 PRO A N 1
ATOM 596 C CA . PRO A 1 70 ? -12.273 -17.375 6.887 1 86.88 70 PRO A CA 1
ATOM 597 C C . PRO A 1 70 ? -11.648 -18.547 7.637 1 86.88 70 PRO A C 1
ATOM 599 O O . PRO A 1 70 ? -12.234 -19.625 7.691 1 86.88 70 PRO A O 1
ATOM 602 N N . ILE A 1 71 ? -10.523 -18.312 8.188 1 88.88 71 ILE A N 1
ATOM 603 C CA . ILE A 1 71 ? -9.867 -19.344 8.992 1 88.88 71 ILE A CA 1
ATOM 604 C C . ILE A 1 71 ? -9.797 -18.891 10.445 1 88.88 71 ILE A C 1
ATOM 606 O O . ILE A 1 71 ? -9.812 -17.688 10.734 1 88.88 71 ILE A O 1
ATOM 610 N N . ALA A 1 72 ? -9.727 -19.766 11.391 1 86.44 72 ALA A N 1
ATOM 611 C CA . ALA A 1 72 ? -9.711 -19.469 12.82 1 86.44 72 ALA A CA 1
ATOM 612 C C . ALA A 1 72 ? -8.453 -20.016 13.484 1 86.44 72 ALA A C 1
ATOM 614 O O . ALA A 1 72 ? -8.469 -20.344 14.68 1 86.44 72 ALA A O 1
ATOM 615 N N . SER A 1 73 ? -7.422 -20.188 12.711 1 88.44 73 SER A N 1
ATOM 616 C CA . SER A 1 73 ? -6.145 -20.688 13.211 1 88.44 73 SER A CA 1
ATOM 617 C C . SER A 1 73 ? -4.977 -20.078 12.445 1 88.44 73 SER A C 1
ATOM 619 O O . SER A 1 73 ? -5.18 -19.312 11.492 1 88.44 73 SER A O 1
ATOM 621 N N . ALA A 1 74 ? -3.766 -20.375 12.914 1 88.06 74 ALA A N 1
ATOM 622 C CA . ALA A 1 74 ? -2.576 -20.016 12.141 1 88.06 74 ALA A CA 1
ATOM 623 C C . ALA A 1 74 ? -2.52 -20.797 10.828 1 88.06 74 ALA A C 1
ATOM 625 O O . ALA A 1 74 ? -3.051 -21.906 10.734 1 88.06 74 ALA A O 1
ATOM 626 N N . PRO A 1 75 ? -1.963 -20.156 9.82 1 89.19 75 PRO A N 1
ATOM 627 C CA . PRO A 1 75 ? -1.893 -20.828 8.516 1 89.19 75 PRO A CA 1
ATOM 628 C C . PRO A 1 75 ? -0.79 -21.875 8.445 1 89.19 75 PRO A C 1
ATOM 630 O O . PRO A 1 75 ? 0.098 -21.797 7.594 1 89.19 75 PRO A O 1
ATOM 633 N N . ASP A 1 76 ? -0.887 -22.875 9.242 1 91.69 76 ASP A N 1
ATOM 634 C CA . ASP A 1 76 ? 0.063 -23.984 9.297 1 91.69 76 ASP A CA 1
ATOM 635 C C . ASP A 1 76 ? -0.363 -25.125 8.367 1 91.69 76 ASP A C 1
ATOM 637 O O . ASP A 1 76 ? -1.19 -24.922 7.473 1 91.69 76 ASP A O 1
ATOM 641 N N . ALA A 1 77 ? 0.288 -26.297 8.516 1 94.62 77 ALA A N 1
ATOM 642 C CA . ALA A 1 77 ? -0.045 -27.438 7.68 1 94.62 77 ALA A CA 1
ATOM 643 C C . ALA A 1 77 ? -1.529 -27.781 7.777 1 94.62 77 ALA A C 1
ATOM 645 O O . ALA A 1 77 ? -2.129 -28.25 6.809 1 94.62 77 ALA A O 1
ATOM 646 N N . TRP A 1 78 ? -2.031 -27.547 8.906 1 95.44 78 TRP A N 1
ATOM 647 C CA . TRP A 1 78 ? -3.459 -27.719 9.141 1 95.44 78 TRP A CA 1
ATOM 648 C C . TRP A 1 78 ? -4.098 -26.438 9.656 1 95.44 78 TRP A C 1
ATOM 650 O O . TRP A 1 78 ? -3.508 -25.719 10.469 1 95.44 78 TRP A O 1
ATOM 660 N N . ILE A 1 79 ? -5.297 -26.156 9.109 1 93.81 79 ILE A N 1
ATOM 661 C CA . ILE A 1 79 ? -5.969 -24.922 9.469 1 93.81 79 ILE A CA 1
ATOM 662 C C . ILE A 1 79 ? -7.418 -25.203 9.852 1 93.81 79 ILE A C 1
ATOM 664 O O . ILE A 1 79 ? -7.984 -26.219 9.445 1 93.81 79 ILE A O 1
ATOM 668 N N . ASP A 1 80 ? -7.98 -24.344 10.656 1 93.38 80 ASP A N 1
ATOM 669 C CA . ASP A 1 80 ? -9.398 -24.391 10.992 1 93.38 80 ASP A CA 1
ATOM 670 C C . ASP A 1 80 ? -10.211 -23.469 10.078 1 93.38 80 ASP A C 1
ATOM 672 O O . ASP A 1 80 ? -10.172 -22.25 10.227 1 93.38 80 ASP A O 1
ATOM 676 N N . VAL A 1 81 ? -10.969 -24.078 9.18 1 93.06 81 VAL A N 1
ATOM 677 C CA . VAL A 1 81 ? -11.766 -23.312 8.227 1 93.06 81 VAL A CA 1
ATOM 678 C C . VAL A 1 81 ? -13.172 -23.094 8.797 1 93.06 81 VAL A C 1
ATOM 680 O O . VAL A 1 81 ? -13.867 -24.047 9.125 1 93.06 81 VAL A O 1
ATOM 683 N N . VAL A 1 82 ? -13.555 -21.844 8.844 1 91.06 82 VAL A N 1
ATOM 684 C CA . VAL A 1 82 ? -14.867 -21.5 9.375 1 91.06 82 VAL A CA 1
ATOM 685 C C . VAL A 1 82 ? -15.953 -21.891 8.375 1 91.06 82 VAL A C 1
ATOM 687 O O . VAL A 1 82 ? -15.852 -21.578 7.184 1 91.06 82 VAL A O 1
ATOM 690 N N . GLU A 1 83 ? -16.969 -22.531 8.875 1 90.06 83 GLU A N 1
ATOM 691 C CA . GLU A 1 83 ? -18.062 -22.938 8.008 1 90.06 83 GLU A CA 1
ATOM 692 C C . GLU A 1 83 ? -19.016 -21.766 7.738 1 90.06 83 GLU A C 1
ATOM 694 O O . GLU A 1 83 ? -19.281 -20.969 8.633 1 90.06 83 GLU A O 1
ATOM 699 N N . ARG A 1 84 ? -19.391 -21.703 6.496 1 89.62 84 ARG A N 1
ATOM 700 C CA . ARG A 1 84 ? -20.328 -20.672 6.074 1 89.62 84 ARG A CA 1
ATOM 701 C C . ARG A 1 84 ? -21.547 -21.281 5.406 1 89.62 84 ARG A C 1
ATOM 703 O O . ARG A 1 84 ? -21.484 -22.391 4.875 1 89.62 84 ARG A O 1
ATOM 710 N N . TYR A 1 85 ? -22.641 -20.594 5.559 1 86.06 85 TYR A N 1
ATOM 711 C CA . TYR A 1 85 ? -23.859 -21.016 4.887 1 86.06 85 TYR A CA 1
ATOM 712 C C . TYR A 1 85 ? -24.594 -19.844 4.273 1 86.06 85 TYR A C 1
ATOM 714 O O . TYR A 1 85 ? -24.328 -18.688 4.633 1 86.06 85 TYR A O 1
ATOM 722 N N . SER A 1 86 ? -25.281 -20.094 3.203 1 87.69 86 SER A N 1
ATOM 723 C CA . SER A 1 86 ? -26.094 -19.078 2.527 1 87.69 86 SER A CA 1
ATOM 724 C C . SER A 1 86 ? -27.516 -19.562 2.326 1 87.69 86 SER A C 1
ATOM 726 O O . SER A 1 86 ? -27.766 -20.734 2.055 1 87.69 86 SER A O 1
ATOM 728 N N . ASN A 1 87 ? -28.453 -18.562 2.508 1 81.69 87 ASN A N 1
ATOM 729 C CA . ASN A 1 87 ? -29.859 -18.859 2.295 1 81.69 87 ASN A CA 1
ATOM 730 C C . ASN A 1 87 ? -30.391 -18.203 1.023 1 81.69 87 ASN A C 1
ATOM 732 O O . ASN A 1 87 ? -31.578 -18.281 0.734 1 81.69 87 ASN A O 1
ATOM 736 N N . ASP A 1 88 ? -29.578 -17.547 0.327 1 79.56 88 ASP A N 1
ATOM 737 C CA . ASP A 1 88 ? -30.016 -16.797 -0.845 1 79.56 88 ASP A CA 1
ATOM 738 C C . ASP A 1 88 ? -29.109 -17.062 -2.045 1 79.56 88 ASP A C 1
ATOM 740 O O . ASP A 1 88 ? -28.734 -16.141 -2.77 1 79.56 88 ASP A O 1
ATOM 744 N N . ASN A 1 89 ? -28.781 -18.281 -2.17 1 76.75 89 ASN A N 1
ATOM 745 C CA . ASN A 1 89 ? -27.969 -18.703 -3.305 1 76.75 89 ASN A CA 1
ATOM 746 C C . ASN A 1 89 ? -26.641 -17.953 -3.34 1 76.75 89 ASN A C 1
ATOM 748 O O . ASN A 1 89 ? -26.25 -17.422 -4.379 1 76.75 89 ASN A O 1
ATOM 752 N N . ASN A 1 90 ? -25.938 -17.719 -2.215 1 78.44 90 ASN A N 1
ATOM 753 C CA . ASN A 1 90 ? -24.578 -17.219 -2.031 1 78.44 90 ASN A CA 1
ATOM 754 C C . ASN A 1 90 ? -24.516 -15.703 -2.172 1 78.44 90 ASN A C 1
ATOM 756 O O . ASN A 1 90 ? -23.422 -15.141 -2.311 1 78.44 90 ASN A O 1
ATOM 760 N N . LYS A 1 91 ? -25.641 -15.055 -2.158 1 74.62 91 LYS A N 1
ATOM 761 C CA . LYS A 1 91 ? -25.609 -13.594 -2.166 1 74.62 91 LYS A CA 1
ATOM 762 C C . LYS A 1 91 ? -25.094 -13.047 -0.84 1 74.62 91 LYS A C 1
ATOM 764 O O . LYS A 1 91 ? -24.344 -12.07 -0.817 1 74.62 91 LYS A O 1
ATOM 769 N N . THR A 1 92 ? -25.578 -13.75 0.087 1 77.94 92 THR A N 1
ATOM 770 C CA . THR A 1 92 ? -25.109 -13.422 1.431 1 77.94 92 THR A CA 1
ATOM 771 C C . THR A 1 92 ? -24.562 -14.656 2.137 1 77.94 92 THR A C 1
ATOM 773 O O . THR A 1 92 ? -25.188 -15.727 2.09 1 77.94 92 THR A O 1
ATOM 776 N N . LEU A 1 93 ? -23.391 -14.508 2.617 1 83.25 93 LEU A N 1
ATOM 777 C CA . LEU A 1 93 ? -22.766 -15.617 3.34 1 83.25 93 LEU A CA 1
ATOM 778 C C . LEU A 1 93 ? -22.781 -15.367 4.844 1 83.25 93 LEU A C 1
ATOM 780 O O . LEU A 1 93 ? -22.406 -14.281 5.293 1 83.25 93 LEU A O 1
ATOM 784 N N . HIS A 1 94 ? -23.312 -16.281 5.531 1 84 94 HIS A N 1
ATOM 785 C CA . HIS A 1 94 ? -23.344 -16.203 6.984 1 84 94 HIS A CA 1
ATOM 786 C C . HIS A 1 94 ? -22.328 -17.141 7.613 1 84 94 HIS A C 1
ATOM 788 O O . HIS A 1 94 ? -22.094 -18.25 7.113 1 84 94 HIS A O 1
ATOM 794 N N . ARG A 1 95 ? -21.812 -16.734 8.656 1 83.5 95 ARG A N 1
ATOM 795 C CA . ARG A 1 95 ? -20.828 -17.547 9.352 1 83.5 95 ARG A CA 1
ATOM 796 C C . ARG A 1 95 ? -21.484 -18.406 10.43 1 83.5 95 ARG A C 1
ATOM 798 O O . ARG A 1 95 ? -22.406 -17.969 11.109 1 83.5 95 ARG A O 1
ATOM 805 N N . SER A 1 96 ? -20.906 -19.484 10.375 1 82.44 96 SER A N 1
ATOM 806 C CA . SER A 1 96 ? -21.344 -20.359 11.461 1 82.44 96 SER A CA 1
ATOM 807 C C . SER A 1 96 ? -20.344 -20.344 12.617 1 82.44 96 SER A C 1
ATOM 809 O O . SER A 1 96 ? -19.281 -19.734 12.508 1 82.44 96 SER A O 1
ATOM 811 N N . SER A 1 97 ? -20.688 -20.844 13.703 1 81.38 97 SER A N 1
ATOM 812 C CA . SER A 1 97 ? -19.812 -20.922 14.867 1 81.38 97 SER A CA 1
ATOM 813 C C . SER A 1 97 ? -18.906 -22.156 14.797 1 81.38 97 SER A C 1
ATOM 815 O O . SER A 1 97 ? -17.984 -22.297 15.609 1 81.38 97 SER A O 1
ATOM 817 N N . THR A 1 98 ? -19.031 -22.875 13.797 1 87.88 98 THR A N 1
ATOM 818 C CA . THR A 1 98 ? -18.25 -24.109 13.711 1 87.88 98 THR A CA 1
ATOM 819 C C . THR A 1 98 ? -17.125 -23.969 12.703 1 87.88 98 THR A C 1
ATOM 821 O O . THR A 1 98 ? -17.203 -23.156 11.781 1 87.88 98 THR A O 1
ATOM 824 N N . ALA A 1 99 ? -16.031 -24.703 13 1 91.75 99 ALA A N 1
ATOM 825 C CA . ALA A 1 99 ? -14.875 -24.75 12.109 1 91.75 99 ALA A CA 1
ATOM 826 C C . ALA A 1 99 ? -14.438 -26.188 11.836 1 91.75 99 ALA A C 1
ATOM 828 O O . ALA A 1 99 ? -14.609 -27.062 12.68 1 91.75 99 ALA A O 1
ATOM 829 N N . SER A 1 100 ? -14.016 -26.422 10.688 1 93.56 100 SER A N 1
ATOM 830 C CA . SER A 1 100 ? -13.492 -27.734 10.312 1 93.56 100 SER A CA 1
ATOM 831 C C . SER A 1 100 ? -11.977 -27.703 10.172 1 93.56 100 SER A C 1
ATOM 833 O O . SER A 1 100 ? -11.422 -26.75 9.602 1 93.56 100 SER A O 1
ATOM 835 N N . ARG A 1 101 ? -11.383 -28.688 10.75 1 96.06 101 ARG A N 1
ATOM 836 C CA . ARG A 1 101 ? -9.938 -28.812 10.609 1 96.06 101 ARG A CA 1
ATOM 837 C C . ARG A 1 101 ? -9.57 -29.391 9.242 1 96.06 101 ARG A C 1
ATOM 839 O O . ARG A 1 101 ? -9.992 -30.5 8.898 1 96.06 101 ARG A O 1
ATOM 846 N N . CYS A 1 102 ? -8.805 -28.641 8.461 1 97 102 CYS A N 1
ATOM 847 C CA . CYS A 1 102 ? -8.5 -29.031 7.09 1 97 102 CYS A CA 1
ATOM 848 C C . CYS A 1 102 ? -6.996 -29 6.836 1 97 102 CYS A C 1
ATOM 850 O O . CYS A 1 102 ? -6.277 -28.203 7.441 1 97 102 CYS A O 1
ATOM 852 N N . LEU A 1 103 ? -6.535 -29.922 5.953 1 97.75 103 LEU A N 1
ATOM 853 C CA . LEU A 1 103 ? -5.18 -29.828 5.426 1 97.75 103 LEU A CA 1
ATOM 854 C C . LEU A 1 103 ? -5.02 -28.594 4.551 1 97.75 103 LEU A C 1
ATOM 856 O O . LEU A 1 103 ? -5.812 -28.375 3.629 1 97.75 103 LEU A O 1
ATOM 860 N N . ASN A 1 104 ? -4.004 -27.797 4.879 1 95.94 104 ASN A N 1
ATOM 861 C CA . ASN A 1 104 ? -3.801 -26.516 4.211 1 95.94 104 ASN A CA 1
ATOM 862 C C . ASN A 1 104 ? -2.869 -26.656 3.01 1 95.94 104 ASN A C 1
ATOM 864 O O . ASN A 1 104 ? -1.669 -26.875 3.17 1 95.94 104 ASN A O 1
ATOM 868 N N . LEU A 1 105 ? -3.361 -26.469 1.789 1 95.75 105 LEU A N 1
ATOM 869 C CA . LEU A 1 105 ? -2.541 -26.516 0.584 1 95.75 105 LEU A CA 1
ATOM 870 C C . LEU A 1 105 ? -2.65 -25.219 -0.203 1 95.75 105 LEU A C 1
ATOM 872 O O . LEU A 1 105 ? -2.393 -25.188 -1.409 1 95.75 105 LEU A O 1
ATOM 876 N N . GLY A 1 106 ? -3.008 -24.172 0.469 1 91.19 106 GLY A N 1
ATOM 877 C CA . GLY A 1 106 ? -3.277 -22.953 -0.259 1 91.19 106 GLY A CA 1
ATOM 878 C C . GLY A 1 106 ? -2.449 -21.781 0.228 1 91.19 106 GLY A C 1
ATOM 879 O O . GLY A 1 106 ? -2.246 -20.797 -0.504 1 91.19 106 GLY A O 1
ATOM 880 N N . SER A 1 107 ? -1.877 -21.781 1.401 1 89.19 107 SER A N 1
ATOM 881 C CA . SER A 1 107 ? -1.176 -20.656 1.999 1 89.19 107 SER A CA 1
ATOM 882 C C . SER A 1 107 ? 0.261 -20.562 1.497 1 89.19 107 SER A C 1
ATOM 884 O O . SER A 1 107 ? 0.881 -21.578 1.191 1 89.19 107 SER A O 1
ATOM 886 N N . TYR A 1 108 ? 0.768 -19.281 1.472 1 90.81 108 TYR A N 1
ATOM 887 C CA . TYR A 1 108 ? 2.127 -19.031 1.014 1 90.81 108 TYR A CA 1
ATOM 888 C C . TYR A 1 108 ? 3.125 -19.156 2.158 1 90.81 108 TYR A C 1
ATOM 890 O O . TYR A 1 108 ? 4.227 -18.609 2.098 1 90.81 108 TYR A O 1
ATOM 898 N N . ASN A 1 109 ? 2.742 -19.828 3.191 1 92.75 109 ASN A N 1
ATOM 899 C CA . ASN A 1 109 ? 3.625 -20.016 4.34 1 92.75 109 ASN A CA 1
ATOM 900 C C . ASN A 1 109 ? 4.703 -21.047 4.062 1 92.75 109 ASN A C 1
ATOM 902 O O . ASN A 1 109 ? 4.77 -22.078 4.742 1 92.75 109 ASN A O 1
ATOM 906 N N . TYR A 1 110 ? 5.617 -20.781 3.221 1 95.56 110 TYR A N 1
ATOM 907 C CA . TYR A 1 110 ? 6.551 -21.766 2.668 1 95.56 110 TYR A CA 1
ATOM 908 C C . TYR A 1 110 ? 7.422 -22.359 3.764 1 95.56 110 TYR A C 1
ATOM 910 O O . TYR A 1 110 ? 7.566 -23.594 3.85 1 95.56 110 TYR A O 1
ATOM 918 N N . LEU A 1 111 ? 7.965 -21.5 4.656 1 95.44 111 LEU A N 1
ATOM 919 C CA . LEU A 1 111 ? 8.922 -21.984 5.637 1 95.44 111 LEU A CA 1
ATOM 920 C C . LEU A 1 111 ? 8.219 -22.375 6.938 1 95.44 111 LEU A C 1
ATOM 922 O O . LEU A 1 111 ? 8.852 -22.906 7.855 1 95.44 111 LEU A O 1
ATOM 926 N N . GLY A 1 112 ? 6.98 -22.062 7.027 1 93.12 112 GLY A N 1
ATOM 927 C CA . GLY A 1 112 ? 6.203 -22.453 8.188 1 93.12 112 GLY A CA 1
ATOM 928 C C . GLY A 1 112 ? 6.363 -21.516 9.367 1 93.12 112 GLY A C 1
ATOM 929 O O . GLY A 1 112 ? 6.02 -21.859 10.5 1 93.12 112 GLY A O 1
ATOM 930 N N . PHE A 1 113 ? 6.805 -20.344 9.133 1 92.56 113 PHE A N 1
ATOM 931 C CA . PHE A 1 113 ? 7.07 -19.422 10.227 1 92.56 113 PHE A CA 1
ATOM 932 C C . PHE A 1 113 ? 5.793 -18.703 10.648 1 92.56 113 PHE A C 1
ATOM 934 O O . PHE A 1 113 ? 5.758 -18.062 11.703 1 92.56 113 PHE A O 1
ATOM 941 N N . ALA A 1 114 ? 4.797 -18.781 9.812 1 87.69 114 ALA A N 1
ATOM 942 C CA . ALA A 1 114 ? 3.551 -18.094 10.148 1 87.69 114 ALA A CA 1
ATOM 943 C C . ALA A 1 114 ? 2.744 -18.906 11.164 1 87.69 114 ALA A C 1
ATOM 945 O O . ALA A 1 114 ? 1.512 -18.922 11.125 1 87.69 114 ALA A O 1
ATOM 946 N N . ALA A 1 115 ? 3.379 -19.672 11.875 1 85.56 115 ALA A N 1
ATOM 947 C CA . ALA A 1 115 ? 2.852 -20.406 13.023 1 85.56 115 ALA A CA 1
ATOM 948 C C . ALA A 1 115 ? 3.787 -20.281 14.227 1 85.56 115 ALA A C 1
ATOM 950 O O . ALA A 1 115 ? 4.879 -19.703 14.117 1 85.56 115 ALA A O 1
ATOM 951 N N . GLY A 1 116 ? 3.305 -20.594 15.367 1 83.38 116 GLY A N 1
ATOM 952 C CA . GLY A 1 116 ? 4.148 -20.531 16.547 1 83.38 116 GLY A CA 1
ATOM 953 C C . GLY A 1 116 ? 5.5 -21.188 16.359 1 83.38 116 GLY A C 1
ATOM 954 O O . GLY A 1 116 ? 5.582 -22.312 15.844 1 83.38 116 GLY A O 1
ATOM 955 N N . ASP A 1 117 ? 6.523 -20.375 16.438 1 89.5 117 ASP A N 1
ATOM 956 C CA . ASP A 1 117 ? 7.891 -20.859 16.312 1 89.5 117 ASP A CA 1
ATOM 957 C C . ASP A 1 117 ? 8.672 -20.656 17.609 1 89.5 117 ASP A C 1
ATOM 959 O O . ASP A 1 117 ? 8.586 -19.609 18.234 1 89.5 117 ASP A O 1
ATOM 963 N N . GLU A 1 118 ? 9.375 -21.656 17.984 1 90.38 118 GLU A N 1
ATOM 964 C CA . GLU A 1 118 ? 10.055 -21.656 19.281 1 90.38 118 GLU A CA 1
ATOM 965 C C . GLU A 1 118 ? 11.086 -20.547 19.375 1 90.38 118 GLU A C 1
ATOM 967 O O . GLU A 1 118 ? 11.328 -20 20.453 1 90.38 118 GLU A O 1
ATOM 972 N N . TYR A 1 119 ? 11.719 -20.172 18.312 1 94.56 119 TYR A N 1
ATOM 973 C CA . TYR A 1 119 ? 12.734 -19.141 18.312 1 94.56 119 TYR A CA 1
ATOM 974 C C . TYR A 1 119 ? 12.125 -17.781 18.016 1 94.56 119 TYR A C 1
ATOM 976 O O . TYR A 1 119 ? 12.477 -16.781 18.641 1 94.56 119 TYR A O 1
ATOM 984 N N . CYS A 1 120 ? 11.234 -17.641 17.062 1 93.94 120 CYS A N 1
ATOM 985 C CA . CYS A 1 120 ? 10.719 -16.375 16.562 1 93.94 120 CYS A CA 1
ATOM 986 C C . CYS A 1 120 ? 9.664 -15.797 17.5 1 93.94 120 CYS A C 1
ATOM 988 O O . CYS A 1 120 ? 9.711 -14.617 17.844 1 93.94 120 CYS A O 1
ATOM 990 N N . THR A 1 121 ? 8.727 -16.594 17.969 1 91.56 121 THR A N 1
ATOM 991 C CA . THR A 1 121 ? 7.531 -16.125 18.672 1 91.56 121 THR A CA 1
ATOM 992 C C . THR A 1 121 ? 7.906 -15.438 19.984 1 91.56 121 THR A C 1
ATOM 994 O O . THR A 1 121 ? 7.398 -14.359 20.281 1 91.56 121 THR A O 1
ATOM 997 N N . PRO A 1 122 ? 8.773 -16.047 20.828 1 92.62 122 PRO A N 1
ATOM 998 C CA . PRO A 1 122 ? 9.141 -15.359 22.062 1 92.62 122 PRO A CA 1
ATOM 999 C C . PRO A 1 122 ? 9.812 -14.008 21.812 1 92.62 122 PRO A C 1
ATOM 1001 O O . PRO A 1 122 ? 9.609 -13.062 22.578 1 92.62 122 PRO A O 1
ATOM 1004 N N . ARG A 1 123 ? 10.523 -13.875 20.828 1 93.81 123 ARG A N 1
ATOM 1005 C CA . ARG A 1 123 ? 11.219 -12.641 20.5 1 93.81 123 ARG A CA 1
ATOM 1006 C C . ARG A 1 123 ? 10.25 -11.578 19.984 1 93.81 123 ARG A C 1
ATOM 1008 O O . ARG A 1 123 ? 10.43 -10.391 20.25 1 93.81 123 ARG A O 1
ATOM 1015 N N . VAL A 1 124 ? 9.273 -12.016 19.25 1 91.88 124 VAL A N 1
ATOM 1016 C CA . VAL A 1 124 ? 8.227 -11.109 18.781 1 91.88 124 VAL A CA 1
ATOM 1017 C C . VAL A 1 124 ? 7.453 -10.555 19.969 1 91.88 124 VAL A C 1
ATOM 1019 O O . VAL A 1 124 ? 7.16 -9.352 20.031 1 91.88 124 VAL A O 1
ATOM 1022 N N . ILE A 1 125 ? 7.113 -11.414 20.906 1 88.94 125 ILE A N 1
ATOM 1023 C CA . ILE A 1 125 ? 6.383 -11 22.094 1 88.94 125 ILE A CA 1
ATOM 1024 C C . ILE A 1 125 ? 7.215 -10 22.891 1 88.94 125 ILE A C 1
ATOM 1026 O O . ILE A 1 125 ? 6.695 -8.992 23.375 1 88.94 125 ILE A O 1
ATOM 1030 N N . GLU A 1 126 ? 8.508 -10.234 23 1 90.94 126 GLU A N 1
ATOM 1031 C CA . GLU A 1 126 ? 9.398 -9.312 23.703 1 90.94 126 GLU A CA 1
ATOM 1032 C C . GLU A 1 126 ? 9.461 -7.961 23 1 90.94 126 GLU A C 1
ATOM 1034 O O . GLU A 1 126 ? 9.5 -6.918 23.641 1 90.94 126 GLU A O 1
ATOM 1039 N N . SER A 1 127 ? 9.461 -7.98 21.734 1 88.81 127 SER A N 1
ATOM 1040 C CA . SER A 1 127 ? 9.484 -6.742 20.953 1 88.81 127 SER A CA 1
ATOM 1041 C C . SER A 1 127 ? 8.211 -5.938 21.172 1 88.81 127 SER A C 1
ATOM 1043 O O . SER A 1 127 ? 8.242 -4.703 21.203 1 88.81 127 SER A O 1
ATOM 1045 N N . LEU A 1 128 ? 7.125 -6.633 21.234 1 85.19 128 LEU A N 1
ATOM 1046 C CA . LEU A 1 128 ? 5.844 -5.973 21.453 1 85.19 128 LEU A CA 1
ATOM 1047 C C . LEU A 1 128 ? 5.84 -5.234 22.781 1 85.19 128 LEU A C 1
ATOM 1049 O O . LEU A 1 128 ? 5.223 -4.172 22.906 1 85.19 128 LEU A O 1
ATOM 1053 N N . LYS A 1 129 ? 6.504 -5.789 23.703 1 82.38 129 LYS A N 1
ATOM 1054 C CA . LYS A 1 129 ? 6.578 -5.164 25.031 1 82.38 129 LYS A CA 1
ATOM 1055 C C . LYS A 1 129 ? 7.496 -3.943 25 1 82.38 129 LYS A C 1
ATOM 1057 O O . LYS A 1 129 ? 7.234 -2.953 25.688 1 82.38 129 LYS A O 1
ATOM 1062 N N . LYS A 1 130 ? 8.508 -4.02 24.188 1 83.69 130 LYS A N 1
ATOM 1063 C CA . LYS A 1 130 ? 9.508 -2.961 24.156 1 83.69 130 LYS A CA 1
ATOM 1064 C C . LYS A 1 130 ? 9.078 -1.82 23.234 1 83.69 130 LYS A C 1
ATOM 1066 O O . LYS A 1 130 ? 9.242 -0.646 23.578 1 83.69 130 LYS A O 1
ATOM 1071 N N . TYR A 1 131 ? 8.578 -2.051 21.984 1 83.06 131 TYR A N 1
ATOM 1072 C CA . TYR A 1 131 ? 8.336 -1.04 20.969 1 83.06 131 TYR A CA 1
ATOM 1073 C C . TYR A 1 131 ? 6.844 -0.822 20.766 1 83.06 131 TYR A C 1
ATOM 1075 O O . TYR A 1 131 ? 6.438 0.13 20.094 1 83.06 131 TYR A O 1
ATOM 1083 N N . ALA A 1 132 ? 6.008 -1.587 21.203 1 78.19 132 ALA A N 1
ATOM 1084 C CA . ALA A 1 132 ? 4.578 -1.52 20.922 1 78.19 132 ALA A CA 1
ATOM 1085 C C . ALA A 1 132 ? 4.258 -2.096 19.547 1 78.19 132 ALA A C 1
ATOM 1087 O O . ALA A 1 132 ? 5.168 -2.441 18.781 1 78.19 132 ALA A O 1
ATOM 1088 N N . PRO A 1 133 ? 2.973 -2.211 19.172 1 75.69 133 PRO A N 1
ATOM 1089 C CA . PRO A 1 133 ? 2.586 -2.809 17.891 1 75.69 133 PRO A CA 1
ATOM 1090 C C . PRO A 1 133 ? 2.855 -1.884 16.703 1 75.69 133 PRO A C 1
ATOM 1092 O O . PRO A 1 133 ? 2.98 -2.352 15.57 1 75.69 133 PRO A O 1
ATOM 1095 N N . THR A 1 134 ? 2.902 -0.604 16.922 1 77.69 134 THR A N 1
ATOM 1096 C CA . THR A 1 134 ? 3.125 0.354 15.852 1 77.69 134 THR A CA 1
ATOM 1097 C C . THR A 1 134 ? 3.92 1.557 16.344 1 77.69 134 THR A C 1
ATOM 1099 O O . THR A 1 134 ? 3.928 1.848 17.547 1 77.69 134 THR A O 1
ATOM 1102 N N . ALA A 1 135 ? 4.637 2.221 15.383 1 72.75 135 ALA A N 1
ATOM 1103 C CA . ALA A 1 135 ? 5.344 3.455 15.719 1 72.75 135 ALA A CA 1
ATOM 1104 C C . ALA A 1 135 ? 4.445 4.672 15.516 1 72.75 135 ALA A C 1
ATOM 1106 O O . ALA A 1 135 ? 4.773 5.773 15.961 1 72.75 135 ALA A O 1
ATOM 1107 N N . CYS A 1 136 ? 3.324 4.496 14.891 1 71.38 136 CYS A N 1
ATOM 1108 C CA . CYS A 1 136 ? 2.311 5.52 14.664 1 71.38 136 CYS A CA 1
ATOM 1109 C C . CYS A 1 136 ? 2.893 6.703 13.898 1 71.38 136 CYS A C 1
ATOM 1111 O O . CYS A 1 136 ? 2.607 7.859 14.227 1 71.38 136 CYS A O 1
ATOM 1113 N N . SER A 1 137 ? 3.76 6.5 13.055 1 77.25 137 SER A N 1
ATOM 1114 C CA . SER A 1 137 ? 4.387 7.535 12.242 1 77.25 137 SER A CA 1
ATOM 1115 C C . SER A 1 137 ? 5.031 6.941 10.992 1 77.25 137 SER A C 1
ATOM 1117 O O . SER A 1 137 ? 5.238 5.727 10.914 1 77.25 137 SER A O 1
ATOM 1119 N N . ALA A 1 138 ? 5.184 7.828 10.086 1 76.94 138 ALA A N 1
ATOM 1120 C CA . ALA A 1 138 ? 5.91 7.406 8.891 1 76.94 138 ALA A CA 1
ATOM 1121 C C . ALA A 1 138 ? 7.395 7.223 9.188 1 76.94 138 ALA A C 1
ATOM 1123 O O . ALA A 1 138 ? 7.918 7.789 10.156 1 76.94 138 ALA A O 1
ATOM 1124 N N . ARG A 1 139 ? 8.062 6.504 8.312 1 78.06 139 ARG A N 1
ATOM 1125 C CA . ARG A 1 139 ? 9.484 6.234 8.461 1 78.06 139 ARG A CA 1
ATOM 1126 C C . ARG A 1 139 ? 10.289 7.531 8.461 1 78.06 139 ARG A C 1
ATOM 1128 O O . ARG A 1 139 ? 11.281 7.656 9.188 1 78.06 139 ARG A O 1
ATOM 1135 N N . ALA A 1 140 ? 9.906 8.461 7.699 1 72.88 140 ALA A N 1
ATOM 1136 C CA . ALA A 1 140 ? 10.664 9.695 7.5 1 72.88 140 ALA A CA 1
ATOM 1137 C C . ALA A 1 140 ? 10.523 10.625 8.695 1 72.88 140 ALA A C 1
ATOM 1139 O O . ALA A 1 140 ? 11.344 11.523 8.898 1 72.88 140 ALA A O 1
ATOM 1140 N N . ASP A 1 141 ? 9.555 10.383 9.523 1 73.88 141 ASP A N 1
ATOM 1141 C CA . ASP A 1 141 ? 9.305 11.195 10.703 1 73.88 141 ASP A CA 1
ATOM 1142 C C . ASP A 1 141 ? 9.781 10.484 11.969 1 73.88 141 ASP A C 1
ATOM 1144 O O . ASP A 1 141 ? 10.977 10.258 12.148 1 73.88 141 ASP A O 1
ATOM 1148 N N . ALA A 1 142 ? 8.938 10.008 12.742 1 71.44 142 ALA A N 1
ATOM 1149 C CA . ALA A 1 142 ? 9.273 9.359 14.008 1 71.44 142 ALA A CA 1
ATOM 1150 C C . ALA A 1 142 ? 8.93 7.875 13.961 1 71.44 142 ALA A C 1
ATOM 1152 O O . ALA A 1 142 ? 8.773 7.238 15.008 1 71.44 142 ALA A O 1
ATOM 1153 N N . GLY A 1 143 ? 8.922 7.355 12.766 1 79.06 143 GLY A N 1
ATOM 1154 C CA . GLY A 1 143 ? 8.453 5.984 12.664 1 79.06 143 GLY A CA 1
ATOM 1155 C C . GLY A 1 143 ? 9.57 4.977 12.469 1 79.06 143 GLY A C 1
ATOM 1156 O O . GLY A 1 143 ? 9.312 3.783 12.305 1 79.06 143 GLY A O 1
ATOM 1157 N N . THR A 1 144 ? 10.797 5.391 12.492 1 83.06 144 THR A N 1
ATOM 1158 C CA . THR A 1 144 ? 11.93 4.48 12.336 1 83.06 144 THR A CA 1
ATOM 1159 C C . THR A 1 144 ? 12.43 4 13.688 1 83.06 144 THR A C 1
ATOM 1161 O O . THR A 1 144 ? 12.789 4.809 14.547 1 83.06 144 THR A O 1
ATOM 1164 N N . THR A 1 145 ? 12.453 2.695 13.906 1 86.5 145 THR A N 1
ATOM 1165 C CA . THR A 1 145 ? 13.016 2.1 15.117 1 86.5 145 THR A CA 1
ATOM 1166 C C . THR A 1 145 ? 14.359 1.44 14.82 1 86.5 145 THR A C 1
ATOM 1168 O O . THR A 1 145 ? 14.727 1.271 13.656 1 86.5 145 THR A O 1
ATOM 1171 N N . ARG A 1 146 ? 15.047 1.067 15.844 1 86.75 146 ARG A N 1
ATOM 1172 C CA . ARG A 1 146 ? 16.312 0.353 15.703 1 86.75 146 ARG A CA 1
ATOM 1173 C C . ARG A 1 146 ? 16.125 -0.962 14.961 1 86.75 146 ARG A C 1
ATOM 1175 O O . ARG A 1 146 ? 17 -1.388 14.203 1 86.75 146 ARG A O 1
ATOM 1182 N N . LEU A 1 147 ? 14.992 -1.537 15.141 1 91.75 147 LEU A N 1
ATOM 1183 C CA . LEU A 1 147 ? 14.695 -2.811 14.492 1 91.75 147 LEU A CA 1
ATOM 1184 C C . LEU A 1 147 ? 14.602 -2.646 12.977 1 91.75 147 LEU A C 1
ATOM 1186 O O . LEU A 1 147 ? 15.039 -3.521 12.227 1 91.75 147 LEU A O 1
ATOM 1190 N N . HIS A 1 148 ? 14.023 -1.54 12.555 1 91.94 148 HIS A N 1
ATOM 1191 C CA . HIS A 1 148 ? 13.906 -1.288 11.125 1 91.94 148 HIS A CA 1
ATOM 1192 C C . HIS A 1 148 ? 15.281 -1.217 10.469 1 91.94 148 HIS A C 1
ATOM 1194 O O . HIS A 1 148 ? 15.484 -1.792 9.398 1 91.94 148 HIS A O 1
ATOM 1200 N N . VAL A 1 149 ? 16.172 -0.581 11.094 1 90.5 149 VAL A N 1
ATOM 1201 C CA . VAL A 1 149 ? 17.516 -0.414 10.562 1 90.5 149 VAL A CA 1
ATOM 1202 C C . VAL A 1 149 ? 18.234 -1.761 10.547 1 90.5 149 VAL A C 1
ATOM 1204 O O . VAL A 1 149 ? 18.922 -2.1 9.57 1 90.5 149 VAL A O 1
ATOM 1207 N N . GLU A 1 150 ? 18.078 -2.467 11.594 1 93.62 150 GLU A N 1
ATOM 1208 C CA . GLU A 1 150 ? 18.688 -3.795 11.672 1 93.62 150 GLU A CA 1
ATOM 1209 C C . GLU A 1 150 ? 18.156 -4.699 10.555 1 93.62 150 GLU A C 1
ATOM 1211 O O . GLU A 1 150 ? 18.922 -5.441 9.938 1 93.62 150 GLU A O 1
ATOM 1216 N N . LEU A 1 151 ? 16.906 -4.664 10.328 1 96.88 151 LEU A N 1
ATOM 1217 C CA . LEU A 1 151 ? 16.297 -5.484 9.281 1 96.88 151 LEU A CA 1
ATOM 1218 C C . LEU A 1 151 ? 16.844 -5.098 7.906 1 96.88 151 LEU A C 1
ATOM 1220 O O . LEU A 1 151 ? 17.109 -5.965 7.074 1 96.88 151 LEU A O 1
ATOM 1224 N N . GLU A 1 152 ? 16.922 -3.805 7.645 1 95.94 152 GLU A N 1
ATOM 1225 C CA . GLU A 1 152 ? 17.438 -3.338 6.355 1 95.94 152 GLU A CA 1
ATOM 1226 C C . GLU A 1 152 ? 18.859 -3.812 6.117 1 95.94 152 GLU A C 1
ATOM 1228 O O . GLU A 1 152 ? 19.203 -4.23 5.008 1 95.94 152 GLU A O 1
ATOM 1233 N N . GLU A 1 153 ? 19.672 -3.842 7.141 1 95.69 153 GLU A N 1
ATOM 1234 C CA . GLU A 1 153 ? 21.031 -4.336 7.035 1 95.69 153 GLU A CA 1
ATOM 1235 C C . GLU A 1 153 ? 21.062 -5.848 6.824 1 95.69 153 GLU A C 1
ATOM 1237 O O . GLU A 1 153 ? 21.828 -6.352 6.004 1 95.69 153 GLU A O 1
ATOM 1242 N N . LEU A 1 154 ? 20.281 -6.492 7.527 1 97.5 154 LEU A N 1
ATOM 1243 C CA . LEU A 1 154 ? 20.234 -7.949 7.48 1 97.5 154 LEU A CA 1
ATOM 1244 C C . LEU A 1 154 ? 19.766 -8.438 6.117 1 97.5 154 LEU A C 1
ATOM 1246 O O . LEU A 1 154 ? 20.344 -9.367 5.547 1 97.5 154 LEU A O 1
ATOM 1250 N N . ILE A 1 155 ? 18.703 -7.879 5.582 1 97.81 155 ILE A N 1
ATOM 1251 C CA . ILE A 1 155 ? 18.156 -8.336 4.309 1 97.81 155 ILE A CA 1
ATOM 1252 C C . ILE A 1 155 ? 19.125 -8 3.182 1 97.81 155 ILE A C 1
ATOM 1254 O O . ILE A 1 155 ? 19.25 -8.758 2.217 1 97.81 155 ILE A O 1
ATOM 1258 N N . ALA A 1 156 ? 19.781 -6.828 3.266 1 97.75 156 ALA A N 1
ATOM 1259 C CA . ALA A 1 156 ? 20.797 -6.488 2.275 1 97.75 156 ALA A CA 1
ATOM 1260 C C . ALA A 1 156 ? 21.891 -7.543 2.238 1 97.75 156 ALA A C 1
ATOM 1262 O O . ALA A 1 156 ? 22.281 -8.008 1.164 1 97.75 156 ALA A O 1
ATOM 1263 N N . ARG A 1 157 ? 22.297 -7.938 3.408 1 97.06 157 ARG A N 1
ATOM 1264 C CA . ARG A 1 157 ? 23.297 -8.984 3.514 1 97.06 157 ARG A CA 1
ATOM 1265 C C . ARG A 1 157 ? 22.766 -10.32 3 1 97.06 157 ARG A C 1
ATOM 1267 O O . ARG A 1 157 ? 23.484 -11.062 2.324 1 97.06 157 ARG A O 1
ATOM 1274 N N . PHE A 1 158 ? 21.656 -10.648 3.324 1 97.88 158 PHE A N 1
ATOM 1275 C CA . PHE A 1 158 ? 21.016 -11.914 2.967 1 97.88 158 PHE A CA 1
ATOM 1276 C C . PHE A 1 158 ? 20.938 -12.07 1.453 1 97.88 158 PHE A C 1
ATOM 1278 O O . PHE A 1 158 ? 21.203 -13.148 0.92 1 97.88 158 PHE A O 1
ATOM 1285 N N . VAL A 1 159 ? 20.547 -10.977 0.686 1 97.31 159 VAL A N 1
ATOM 1286 C CA . VAL A 1 159 ? 20.328 -11.07 -0.753 1 97.31 159 VAL A CA 1
ATOM 1287 C C . VAL A 1 159 ? 21.609 -10.703 -1.5 1 97.31 159 VAL A C 1
ATOM 1289 O O . VAL A 1 159 ? 21.688 -10.844 -2.723 1 97.31 159 VAL A O 1
ATOM 1292 N N . GLY A 1 160 ? 22.578 -10.211 -0.825 1 96.19 160 GLY A N 1
ATOM 1293 C CA . GLY A 1 160 ? 23.875 -9.898 -1.423 1 96.19 160 GLY A CA 1
ATOM 1294 C C . GLY A 1 160 ? 23.906 -8.539 -2.102 1 96.19 160 GLY A C 1
ATOM 1295 O O . GLY A 1 160 ? 24.453 -8.398 -3.191 1 96.19 160 GLY A O 1
ATOM 1296 N N . LYS A 1 161 ? 23.266 -7.535 -1.541 1 97.19 161 LYS A N 1
ATOM 1297 C CA . LYS A 1 161 ? 23.266 -6.164 -2.041 1 97.19 161 LYS A CA 1
ATOM 1298 C C . LYS A 1 161 ? 23.828 -5.199 -1.005 1 97.19 161 LYS A C 1
ATOM 1300 O O . LYS A 1 161 ? 23.844 -5.5 0.19 1 97.19 161 LYS A O 1
ATOM 1305 N N . PRO A 1 162 ? 24.297 -4.016 -1.387 1 95.75 162 PRO A N 1
ATOM 1306 C CA . PRO A 1 162 ? 24.906 -3.072 -0.457 1 95.75 162 PRO A CA 1
ATOM 1307 C C . PRO A 1 162 ? 23.906 -2.467 0.524 1 95.75 162 PRO A C 1
ATOM 1309 O O . PRO A 1 162 ? 24.266 -2.193 1.677 1 95.75 162 PRO A O 1
ATOM 1312 N N . ALA A 1 163 ? 22.719 -2.25 0.088 1 95.94 163 ALA A N 1
ATOM 1313 C CA . ALA A 1 163 ? 21.734 -1.586 0.938 1 95.94 163 ALA A CA 1
ATOM 1314 C C . ALA A 1 163 ? 20.312 -2.041 0.598 1 95.94 163 ALA A C 1
ATOM 1316 O O . ALA A 1 163 ? 20.078 -2.609 -0.472 1 95.94 163 ALA A O 1
ATOM 1317 N N . ALA A 1 164 ? 19.438 -1.783 1.551 1 97.25 164 ALA A N 1
ATOM 1318 C CA . ALA A 1 164 ? 18.031 -2.129 1.354 1 97.25 164 ALA A CA 1
ATOM 1319 C C . ALA A 1 164 ? 17.125 -1.159 2.1 1 97.25 164 ALA A C 1
ATOM 1321 O O . ALA A 1 164 ? 17.562 -0.464 3.018 1 97.25 164 ALA A O 1
ATOM 1322 N N . ILE A 1 165 ? 15.922 -1.069 1.654 1 94.31 165 ILE A N 1
ATOM 1323 C CA . ILE A 1 165 ? 14.867 -0.296 2.301 1 94.31 165 ILE A CA 1
ATOM 1324 C C . ILE A 1 165 ? 13.609 -1.155 2.445 1 94.31 165 ILE A C 1
ATOM 1326 O O . ILE A 1 165 ? 13.367 -2.047 1.629 1 94.31 165 ILE A O 1
ATOM 1330 N N . THR A 1 166 ? 12.867 -0.956 3.523 1 93.56 166 THR A N 1
ATOM 1331 C CA . THR A 1 166 ? 11.703 -1.791 3.793 1 93.56 166 THR A CA 1
ATOM 1332 C C . THR A 1 166 ? 10.422 -0.961 3.756 1 93.56 166 THR A C 1
ATOM 1334 O O . THR A 1 166 ? 10.453 0.249 3.988 1 93.56 166 THR A O 1
ATOM 1337 N N . PHE A 1 167 ? 9.312 -1.641 3.428 1 90.44 167 PHE A N 1
ATOM 1338 C CA . PHE A 1 167 ? 7.98 -1.047 3.357 1 90.44 167 PHE A CA 1
ATOM 1339 C C . PHE A 1 167 ? 6.969 -1.898 4.109 1 90.44 167 PHE A C 1
ATOM 1341 O O . PHE A 1 167 ? 7.203 -3.084 4.355 1 90.44 167 PHE A O 1
ATOM 1348 N N . GLY A 1 168 ? 5.836 -1.347 4.434 1 85.81 168 GLY A N 1
ATOM 1349 C CA . GLY A 1 168 ? 4.867 -2.006 5.293 1 85.81 168 GLY A CA 1
ATOM 1350 C C . GLY A 1 168 ? 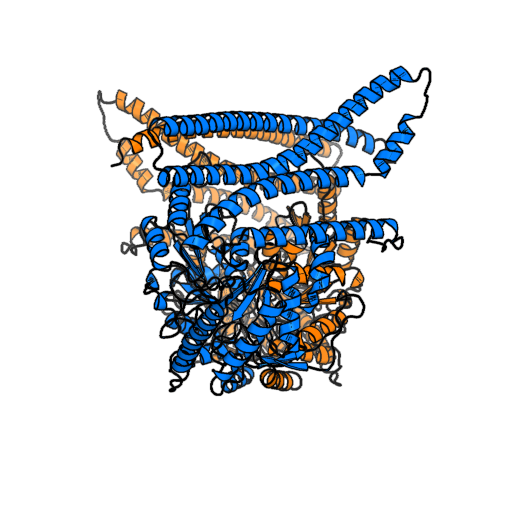4.031 -3.043 4.566 1 85.81 168 GLY A C 1
ATOM 1351 O O . GLY A 1 168 ? 3.389 -3.883 5.195 1 85.81 168 GLY A O 1
ATOM 1352 N N . MET A 1 169 ? 4.031 -3.004 3.289 1 84.44 169 MET A N 1
ATOM 1353 C CA . MET A 1 169 ? 3.229 -3.939 2.506 1 84.44 169 MET A CA 1
ATOM 1354 C C . MET A 1 169 ? 3.969 -4.367 1.244 1 84.44 169 MET A C 1
ATOM 1356 O O . MET A 1 169 ? 4.59 -3.541 0.573 1 84.44 169 MET A O 1
ATOM 1360 N N . GLY A 1 170 ? 3.848 -5.641 0.927 1 83.69 170 GLY A N 1
ATOM 1361 C CA . GLY A 1 170 ? 4.5 -6.152 -0.27 1 83.69 170 GLY A CA 1
ATOM 1362 C C . GLY A 1 170 ? 3.936 -5.566 -1.551 1 83.69 170 GLY A C 1
ATOM 1363 O O . GLY A 1 170 ? 4.688 -5.113 -2.416 1 83.69 170 GLY A O 1
ATOM 1364 N N . TYR A 1 171 ? 2.666 -5.48 -1.664 1 79.12 171 TYR A N 1
ATOM 1365 C CA . TYR A 1 171 ? 1.998 -4.949 -2.846 1 79.12 171 TYR A CA 1
ATOM 1366 C C . TYR A 1 171 ? 2.445 -3.521 -3.129 1 79.12 171 TYR A C 1
ATOM 1368 O O . TYR A 1 171 ? 2.74 -3.172 -4.277 1 79.12 171 TYR A O 1
ATOM 1376 N N . VAL A 1 172 ? 2.566 -2.799 -2.146 1 82.62 172 VAL A N 1
ATOM 1377 C CA . VAL A 1 172 ? 2.887 -1.381 -2.279 1 82.62 172 VAL A CA 1
ATOM 1378 C C . VAL A 1 172 ? 4.355 -1.216 -2.654 1 82.62 172 VAL A C 1
ATOM 1380 O O . VAL A 1 172 ? 4.734 -0.236 -3.301 1 82.62 172 VAL A O 1
ATOM 1383 N N . THR A 1 173 ? 5.102 -2.15 -2.238 1 88.69 173 THR A N 1
ATOM 1384 C CA . THR A 1 173 ? 6.52 -2.078 -2.586 1 88.69 173 THR A CA 1
ATOM 1385 C C . THR A 1 173 ? 6.699 -1.94 -4.094 1 88.69 173 THR A C 1
ATOM 1387 O O . THR A 1 173 ? 7.387 -1.03 -4.562 1 88.69 173 THR A O 1
ATOM 1390 N N . ASN A 1 174 ? 6.031 -2.752 -4.855 1 91.56 174 ASN A N 1
ATOM 1391 C CA . ASN A 1 174 ? 6.102 -2.656 -6.309 1 91.56 174 ASN A CA 1
ATOM 1392 C C . ASN A 1 174 ? 5.379 -1.417 -6.824 1 91.56 174 ASN A C 1
ATOM 1394 O O . ASN A 1 174 ? 5.93 -0.655 -7.621 1 91.56 174 ASN A O 1
ATOM 1398 N N . SER A 1 175 ? 4.211 -1.232 -6.355 1 86.69 175 SER A N 1
ATOM 1399 C CA . SER A 1 175 ? 3.33 -0.224 -6.941 1 86.69 175 SER A CA 1
ATOM 1400 C C . SER A 1 175 ? 3.84 1.185 -6.656 1 86.69 175 SER A C 1
ATOM 1402 O O . SER A 1 175 ? 3.57 2.115 -7.418 1 86.69 175 SER A O 1
ATOM 1404 N N . SER A 1 176 ? 4.586 1.331 -5.617 1 86 176 SER A N 1
ATOM 1405 C CA . SER A 1 176 ? 5.043 2.67 -5.258 1 86 176 SER A CA 1
ATOM 1406 C C . SER A 1 176 ? 6.473 2.912 -5.738 1 86 176 SER A C 1
ATOM 1408 O O . SER A 1 176 ? 6.863 4.055 -5.984 1 86 176 SER A O 1
ATOM 1410 N N . ILE A 1 177 ? 7.25 1.936 -5.891 1 90.69 177 ILE A N 1
ATOM 1411 C CA . ILE A 1 177 ? 8.664 2.1 -6.188 1 90.69 177 ILE A CA 1
ATOM 1412 C C . ILE A 1 177 ? 8.859 2.256 -7.695 1 90.69 177 ILE A C 1
ATOM 1414 O O . ILE A 1 177 ? 9.711 3.031 -8.141 1 90.69 177 ILE A O 1
ATOM 1418 N N . ILE A 1 178 ? 8.141 1.565 -8.484 1 92.5 178 ILE A N 1
ATOM 1419 C CA . ILE A 1 178 ? 8.344 1.539 -9.93 1 92.5 178 ILE A CA 1
ATOM 1420 C C . ILE A 1 178 ? 8.148 2.939 -10.5 1 92.5 178 ILE A C 1
ATOM 1422 O O . ILE A 1 178 ? 8.969 3.424 -11.281 1 92.5 178 ILE A O 1
ATOM 1426 N N . PRO A 1 179 ? 7.113 3.693 -10.047 1 87.88 179 PRO A N 1
ATOM 1427 C CA . PRO A 1 179 ? 6.93 5.047 -10.57 1 87.88 179 PRO A CA 1
ATOM 1428 C C . PRO A 1 179 ? 8.062 5.992 -10.18 1 87.88 179 PRO A C 1
ATOM 1430 O O . PRO A 1 179 ? 8.297 6.996 -10.859 1 87.88 179 PRO A O 1
ATOM 1433 N N . VAL A 1 180 ? 8.727 5.691 -9.141 1 86.5 180 VAL A N 1
ATOM 1434 C CA . VAL A 1 180 ? 9.828 6.531 -8.672 1 86.5 180 VAL A CA 1
ATOM 1435 C C . VAL A 1 180 ? 11.078 6.23 -9.492 1 86.5 180 VAL A C 1
ATOM 1437 O O . VAL A 1 180 ? 11.883 7.129 -9.75 1 86.5 180 VAL A O 1
ATOM 1440 N N . LEU A 1 181 ? 11.234 5.016 -9.938 1 90.25 181 LEU A N 1
ATOM 1441 C CA . LEU A 1 181 ? 12.43 4.582 -10.648 1 90.25 181 LEU A CA 1
ATOM 1442 C C . LEU A 1 181 ? 12.383 5.004 -12.109 1 90.25 181 LEU A C 1
ATOM 1444 O O . LEU A 1 181 ? 13.414 5.348 -12.695 1 90.25 181 LEU A O 1
ATOM 1448 N N . VAL A 1 182 ? 11.188 4.863 -12.672 1 89.62 182 VAL A N 1
ATOM 1449 C CA . VAL A 1 182 ? 11.039 5.18 -14.094 1 89.62 182 VAL A CA 1
ATOM 1450 C C . VAL A 1 182 ? 9.82 6.07 -14.305 1 89.62 182 VAL A C 1
ATOM 1452 O O . VAL A 1 182 ? 8.75 5.816 -13.734 1 89.62 182 VAL A O 1
ATOM 1455 N N . GLY A 1 183 ? 10.016 7.117 -15.016 1 84.19 183 GLY A N 1
ATOM 1456 C CA . GLY A 1 183 ? 8.945 8.055 -15.297 1 84.19 183 GLY A CA 1
ATOM 1457 C C . GLY A 1 183 ? 8.773 8.344 -16.781 1 84.19 183 GLY A C 1
ATOM 1458 O O . GLY A 1 183 ? 9.18 7.543 -17.625 1 84.19 183 GLY A O 1
ATOM 1459 N N . GLU A 1 184 ? 8.109 9.484 -17.031 1 80.19 184 GLU A N 1
ATOM 1460 C CA . GLU A 1 184 ? 7.879 9.891 -18.406 1 80.19 184 GLU A CA 1
ATOM 1461 C C . GLU A 1 184 ? 9.18 9.906 -19.203 1 80.19 184 GLU A C 1
ATOM 1463 O O . GLU A 1 184 ? 10.203 10.391 -18.719 1 80.19 184 GLU A O 1
ATOM 1468 N N . GLY A 1 185 ? 9.078 9.336 -20.406 1 81.81 185 GLY A N 1
ATOM 1469 C CA . GLY A 1 185 ? 10.258 9.25 -21.25 1 81.81 185 GLY A CA 1
ATOM 1470 C C . GLY A 1 185 ? 11.039 7.969 -21.062 1 81.81 185 GLY A C 1
ATOM 1471 O O . GLY A 1 185 ? 11.938 7.652 -21.844 1 81.81 185 GLY A O 1
ATOM 1472 N N . GLY A 1 186 ? 10.648 7.273 -20.047 1 90.88 186 GLY A N 1
ATOM 1473 C CA . GLY A 1 186 ? 11.25 5.973 -19.828 1 90.88 186 GLY A CA 1
ATOM 1474 C C . GLY A 1 186 ? 10.484 4.836 -20.469 1 90.88 186 GLY A C 1
ATOM 1475 O O . GLY A 1 186 ? 9.398 5.043 -21.016 1 90.88 186 GLY A O 1
ATOM 1476 N N . LEU A 1 187 ? 11.211 3.666 -20.516 1 92.88 187 LEU A N 1
ATOM 1477 C CA . LEU A 1 187 ? 10.625 2.465 -21.109 1 92.88 187 LEU A CA 1
ATOM 1478 C C . LEU A 1 187 ? 10.641 1.312 -20.109 1 92.88 187 LEU A C 1
ATOM 1480 O O . LEU A 1 187 ? 11.68 1.019 -19.516 1 92.88 187 LEU A O 1
ATOM 1484 N N . ILE A 1 188 ? 9.484 0.779 -19.891 1 95.94 188 ILE A N 1
ATOM 1485 C CA . ILE A 1 188 ? 9.367 -0.427 -19.078 1 95.94 188 ILE A CA 1
ATOM 1486 C C . ILE A 1 188 ? 9.016 -1.617 -19.953 1 95.94 188 ILE A C 1
ATOM 1488 O O . ILE A 1 188 ? 8.062 -1.556 -20.734 1 95.94 188 ILE A O 1
ATOM 1492 N N . ILE A 1 189 ? 9.805 -2.648 -19.891 1 96.19 189 ILE A N 1
ATOM 1493 C CA . ILE A 1 189 ? 9.484 -3.906 -20.562 1 96.19 189 ILE A CA 1
ATOM 1494 C C . ILE A 1 189 ? 9.172 -4.977 -19.516 1 96.19 189 ILE A C 1
ATOM 1496 O O . ILE A 1 189 ? 10.047 -5.414 -18.781 1 96.19 189 ILE A O 1
ATOM 1500 N N . SER A 1 190 ? 7.949 -5.398 -19.516 1 96.88 190 SER A N 1
ATOM 1501 C CA . SER A 1 190 ? 7.441 -6.281 -18.469 1 96.88 190 SER A CA 1
ATOM 1502 C C . SER A 1 190 ? 7.082 -7.656 -19.031 1 96.88 190 SER A C 1
ATOM 1504 O O . SER A 1 190 ? 6.543 -7.758 -20.125 1 96.88 190 SER A O 1
ATOM 1506 N N . ASP A 1 191 ? 7.395 -8.688 -18.25 1 96.44 191 ASP A N 1
ATOM 1507 C CA . ASP A 1 191 ? 6.875 -10.008 -18.578 1 96.44 191 ASP A CA 1
ATOM 1508 C C . ASP A 1 191 ? 5.348 -10.023 -18.547 1 96.44 191 ASP A C 1
ATOM 1510 O O . ASP A 1 191 ? 4.734 -9.375 -17.703 1 96.44 191 ASP A O 1
ATOM 1514 N N . SER A 1 192 ? 4.785 -10.859 -19.344 1 90.88 192 SER A N 1
ATOM 1515 C CA . SER A 1 192 ? 3.334 -10.859 -19.484 1 90.88 192 SER A CA 1
ATOM 1516 C C . SER A 1 192 ? 2.652 -11.438 -18.25 1 90.88 192 SER A C 1
ATOM 1518 O O . SER A 1 192 ? 1.468 -11.195 -18.016 1 90.88 192 SER A O 1
ATOM 1520 N N . PHE A 1 193 ? 3.359 -12.164 -17.438 1 92.12 193 PHE A N 1
ATOM 1521 C CA . PHE A 1 193 ? 2.732 -12.805 -16.297 1 92.12 193 PHE A CA 1
ATOM 1522 C C . PHE A 1 193 ? 3.117 -12.102 -15 1 92.12 193 PHE A C 1
ATOM 1524 O O . PHE A 1 193 ? 2.857 -12.617 -13.906 1 92.12 193 PHE A O 1
ATOM 1531 N N . ASN A 1 194 ? 3.67 -10.938 -15.148 1 93.75 194 ASN A N 1
ATOM 1532 C CA . ASN A 1 194 ? 4.051 -10.211 -13.945 1 93.75 194 ASN A CA 1
ATOM 1533 C C . ASN A 1 194 ? 2.84 -9.914 -13.062 1 93.75 194 ASN A C 1
ATOM 1535 O O . ASN A 1 194 ? 1.745 -9.664 -13.57 1 93.75 194 ASN A O 1
ATOM 1539 N N . HIS A 1 195 ? 3.055 -10 -11.82 1 89.5 195 HIS A N 1
ATOM 1540 C CA . HIS A 1 195 ? 2.039 -9.789 -10.797 1 89.5 195 HIS A CA 1
ATOM 1541 C C . HIS A 1 195 ? 1.358 -8.43 -10.969 1 89.5 195 HIS A C 1
ATOM 1543 O O . HIS A 1 195 ? 1.974 -7.484 -11.461 1 89.5 195 HIS A O 1
ATOM 1549 N N . ASN A 1 196 ? 0.155 -8.32 -10.539 1 85.56 196 ASN A N 1
ATOM 1550 C CA . ASN A 1 196 ? -0.665 -7.121 -10.688 1 85.56 196 ASN A CA 1
ATOM 1551 C C . ASN A 1 196 ? -0.036 -5.922 -9.992 1 85.56 196 ASN A C 1
ATOM 1553 O O . ASN A 1 196 ? -0.214 -4.781 -10.422 1 85.56 196 ASN A O 1
ATOM 1557 N N . SER A 1 197 ? 0.618 -6.137 -8.93 1 87.81 197 SER A N 1
ATOM 1558 C CA . SER A 1 197 ? 1.275 -5.031 -8.242 1 87.81 197 SER A CA 1
ATOM 1559 C C . SER A 1 197 ? 2.297 -4.348 -9.141 1 87.81 197 SER A C 1
ATOM 1561 O O . SER A 1 197 ? 2.496 -3.133 -9.055 1 87.81 197 SER A O 1
ATOM 1563 N N . ILE A 1 198 ? 2.938 -5.082 -9.977 1 92.69 198 ILE A N 1
ATOM 1564 C CA . ILE A 1 198 ? 3.9 -4.547 -10.93 1 92.69 198 ILE A CA 1
ATOM 1565 C C . ILE A 1 198 ? 3.164 -3.789 -12.031 1 92.69 198 ILE A C 1
ATOM 1567 O O . ILE A 1 198 ? 3.584 -2.697 -12.43 1 92.69 198 ILE A O 1
ATOM 1571 N N . VAL A 1 199 ? 2.088 -4.363 -12.453 1 87.75 199 VAL A N 1
ATOM 1572 C CA . VAL A 1 199 ? 1.292 -3.732 -13.508 1 87.75 199 VAL A CA 1
ATOM 1573 C C . VAL A 1 199 ? 0.769 -2.383 -13.016 1 87.75 199 VAL A C 1
ATOM 1575 O O . VAL A 1 199 ? 0.84 -1.386 -13.742 1 87.75 199 VAL A O 1
ATOM 1578 N N . SER A 1 200 ? 0.278 -2.424 -11.844 1 83.69 200 SER A N 1
ATOM 1579 C CA . SER A 1 200 ? -0.235 -1.19 -11.258 1 83.69 200 SER A CA 1
ATOM 1580 C C . SER A 1 200 ? 0.86 -0.136 -11.141 1 83.69 200 SER A C 1
ATOM 1582 O O . SER A 1 200 ? 0.625 1.043 -11.414 1 83.69 200 SER A O 1
ATOM 1584 N N . GLY A 1 201 ? 2.002 -0.511 -10.688 1 87.19 201 GLY A N 1
ATOM 1585 C CA . GLY A 1 201 ? 3.123 0.413 -10.602 1 87.19 201 GLY A CA 1
ATOM 1586 C C . GLY A 1 201 ? 3.564 0.94 -11.953 1 87.19 201 GLY A C 1
ATOM 1587 O O . GLY A 1 201 ? 3.859 2.129 -12.102 1 87.19 201 GLY A O 1
ATOM 1588 N N . ALA A 1 202 ? 3.607 0.09 -12.914 1 89.38 202 ALA A N 1
ATOM 1589 C CA . ALA A 1 202 ? 4.004 0.484 -14.258 1 89.38 202 ALA A CA 1
ATOM 1590 C C . ALA A 1 202 ? 3.016 1.487 -14.852 1 89.38 202 ALA A C 1
ATOM 1592 O O . ALA A 1 202 ? 3.418 2.469 -15.477 1 89.38 202 ALA A O 1
ATOM 1593 N N . ARG A 1 203 ? 1.799 1.233 -14.609 1 80.81 203 ARG A N 1
ATOM 1594 C CA . ARG A 1 203 ? 0.757 2.129 -15.102 1 80.81 203 ARG A CA 1
ATOM 1595 C C . ARG A 1 203 ? 0.855 3.5 -14.445 1 80.81 203 ARG A C 1
ATOM 1597 O O . ARG A 1 203 ? 0.636 4.523 -15.094 1 80.81 203 ARG A O 1
ATOM 1604 N N . ALA A 1 204 ? 1.182 3.496 -13.289 1 78.94 204 ALA A N 1
ATOM 1605 C CA . ALA A 1 204 ? 1.245 4.734 -12.516 1 78.94 204 ALA A CA 1
ATOM 1606 C C . ALA A 1 204 ? 2.51 5.523 -12.844 1 78.94 204 ALA A C 1
ATOM 1608 O O . ALA A 1 204 ? 2.596 6.719 -12.555 1 78.94 204 ALA A O 1
ATOM 1609 N N . SER A 1 205 ? 3.445 4.957 -13.445 1 84.19 205 SER A N 1
ATOM 1610 C CA . SER A 1 205 ? 4.754 5.562 -13.672 1 84.19 205 SER A CA 1
ATOM 1611 C C . SER A 1 205 ? 4.691 6.617 -14.766 1 84.19 205 SER A C 1
ATOM 1613 O O . SER A 1 205 ? 5.508 7.539 -14.797 1 84.19 205 SER A O 1
ATOM 1615 N N . GLY A 1 206 ? 3.76 6.453 -15.719 1 77.12 206 GLY A N 1
ATOM 1616 C CA . GLY A 1 206 ? 3.723 7.324 -16.891 1 77.12 206 GLY A CA 1
ATOM 1617 C C . GLY A 1 206 ? 4.719 6.926 -17.953 1 77.12 206 GLY A C 1
ATOM 1618 O O . GLY A 1 206 ? 4.75 7.523 -19.031 1 77.12 206 GLY A O 1
ATOM 1619 N N . ALA A 1 207 ? 5.488 5.941 -17.688 1 87 207 ALA A N 1
ATOM 1620 C CA . ALA A 1 207 ? 6.43 5.43 -18.672 1 87 207 ALA A CA 1
ATOM 1621 C C . ALA A 1 207 ? 5.703 4.664 -19.781 1 87 207 ALA A C 1
ATOM 1623 O O . ALA A 1 207 ? 4.539 4.289 -19.625 1 87 207 ALA A O 1
ATOM 1624 N N . THR A 1 208 ? 6.445 4.57 -20.891 1 87.69 208 THR A N 1
ATOM 1625 C CA . THR A 1 208 ? 5.938 3.668 -21.922 1 87.69 208 THR A CA 1
ATOM 1626 C C . THR A 1 208 ? 6.145 2.211 -21.516 1 87.69 208 THR A C 1
ATOM 1628 O O . THR A 1 208 ? 7.23 1.835 -21.062 1 87.69 208 THR A O 1
ATOM 1631 N N . VAL A 1 209 ? 5.086 1.465 -21.641 1 92.31 209 VAL A N 1
ATOM 1632 C CA . VAL A 1 209 ? 5.152 0.081 -21.172 1 92.31 209 VAL A CA 1
ATOM 1633 C C . VAL A 1 209 ? 4.965 -0.867 -22.359 1 92.31 209 VAL A C 1
ATOM 1635 O O . VAL A 1 209 ? 4.027 -0.714 -23.141 1 92.31 209 VAL A O 1
ATOM 1638 N N . HIS A 1 210 ? 5.902 -1.788 -22.484 1 91.5 210 HIS A N 1
ATOM 1639 C CA . HIS A 1 210 ? 5.77 -2.893 -23.438 1 91.5 210 HIS A CA 1
ATOM 1640 C C . HIS A 1 210 ? 5.844 -4.238 -22.719 1 91.5 210 HIS A C 1
ATOM 1642 O O . HIS A 1 210 ? 6.473 -4.355 -21.656 1 91.5 210 HIS A O 1
ATOM 1648 N N . VAL A 1 211 ? 5.16 -5.172 -23.281 1 93.75 211 VAL A N 1
ATOM 1649 C CA . VAL A 1 211 ? 5.109 -6.504 -22.688 1 93.75 211 VAL A CA 1
ATOM 1650 C C . VAL A 1 211 ? 5.758 -7.516 -23.641 1 93.75 211 VAL A C 1
ATOM 1652 O O . VAL A 1 211 ? 5.602 -7.426 -24.859 1 93.75 211 VAL A O 1
ATOM 1655 N N . PHE A 1 212 ? 6.543 -8.383 -23.062 1 93.88 212 PHE A N 1
ATOM 1656 C CA . PHE A 1 212 ? 7.066 -9.484 -23.875 1 93.88 212 PHE A CA 1
ATOM 1657 C C . PHE A 1 212 ? 6.441 -10.805 -23.438 1 93.88 212 PHE A C 1
ATOM 1659 O O . PHE A 1 212 ? 5.875 -10.906 -22.359 1 93.88 212 PHE A O 1
ATOM 1666 N N . ARG A 1 213 ? 6.574 -11.766 -24.328 1 89.69 213 ARG A N 1
ATOM 1667 C CA . ARG A 1 213 ? 5.965 -13.07 -24.078 1 89.69 213 ARG A CA 1
ATOM 1668 C C . ARG A 1 213 ? 6.562 -13.719 -22.844 1 89.69 213 ARG A C 1
ATOM 1670 O O . ARG A 1 213 ? 7.773 -13.648 -22.609 1 89.69 213 ARG A O 1
ATOM 1677 N N . HIS A 1 214 ? 5.68 -14.422 -22.172 1 92.38 214 HIS A N 1
ATOM 1678 C CA . HIS A 1 214 ? 6.051 -14.977 -20.875 1 92.38 214 HIS A CA 1
ATOM 1679 C C . HIS A 1 214 ? 7.293 -15.859 -21 1 92.38 214 HIS A C 1
ATOM 1681 O O . HIS A 1 214 ? 7.32 -16.797 -21.781 1 92.38 214 HIS A O 1
ATOM 1687 N N . ASN A 1 215 ? 8.242 -15.461 -20.156 1 95.38 215 ASN A N 1
ATOM 1688 C CA . ASN A 1 215 ? 9.453 -16.25 -19.953 1 95.38 215 ASN A CA 1
ATOM 1689 C C . ASN A 1 215 ? 10.133 -16.594 -21.266 1 95.38 215 ASN A C 1
ATOM 1691 O O . ASN A 1 215 ? 10.578 -17.734 -21.453 1 95.38 215 ASN A O 1
ATOM 1695 N N . SER A 1 216 ? 10.148 -15.648 -22.188 1 93.94 216 SER A N 1
ATOM 1696 C CA . SER A 1 216 ? 10.766 -15.812 -23.5 1 93.94 216 SER A CA 1
ATOM 1697 C C . SER A 1 216 ? 11.898 -14.812 -23.703 1 93.94 216 SER A C 1
ATOM 1699 O O . SER A 1 216 ? 11.68 -13.711 -24.219 1 93.94 216 SER A O 1
ATOM 1701 N N . PRO A 1 217 ? 13.078 -15.266 -23.438 1 96.56 217 PRO A N 1
ATOM 1702 C CA . PRO A 1 217 ? 14.211 -14.359 -23.625 1 96.56 217 PRO A CA 1
ATOM 1703 C C . PRO A 1 217 ? 14.344 -13.875 -25.062 1 96.56 217 PRO A C 1
ATOM 1705 O O . PRO A 1 217 ? 14.719 -12.727 -25.297 1 96.56 217 PRO A O 1
ATOM 1708 N N . SER A 1 218 ? 14.078 -14.727 -26 1 92.25 218 SER A N 1
ATOM 1709 C CA . SER A 1 218 ? 14.18 -14.352 -27.406 1 92.25 218 SER A CA 1
ATOM 1710 C C . SER A 1 218 ? 13.219 -13.211 -27.734 1 92.25 218 SER A C 1
ATOM 1712 O O . SER A 1 218 ? 13.586 -12.266 -28.438 1 92.25 218 SER A O 1
ATOM 1714 N N . HIS A 1 219 ? 12.047 -13.352 -27.234 1 95.25 219 HIS A N 1
ATOM 1715 C CA . HIS A 1 219 ? 11.086 -12.281 -27.484 1 95.25 219 HIS A CA 1
ATOM 1716 C C . HIS A 1 219 ? 11.484 -11 -26.75 1 95.25 219 HIS A C 1
ATOM 1718 O O . HIS A 1 219 ? 11.266 -9.898 -27.266 1 95.25 219 HIS A O 1
ATOM 1724 N N . LEU A 1 220 ? 11.953 -11.086 -25.609 1 97.19 220 LEU A N 1
ATOM 1725 C CA . LEU A 1 220 ? 12.453 -9.922 -24.891 1 97.19 220 LEU A CA 1
ATOM 1726 C C . LEU A 1 220 ? 13.484 -9.172 -25.734 1 97.19 220 LEU A C 1
ATOM 1728 O O . LEU A 1 220 ? 13.43 -7.941 -25.844 1 97.19 220 LEU A O 1
ATOM 1732 N N . GLU A 1 221 ? 14.391 -9.898 -26.281 1 95.12 221 GLU A N 1
ATOM 1733 C CA . GLU A 1 221 ? 15.422 -9.273 -27.094 1 95.12 221 GLU A CA 1
ATOM 1734 C C . GLU A 1 221 ? 14.82 -8.578 -28.312 1 95.12 221 GLU A C 1
ATOM 1736 O O . GLU A 1 221 ? 15.258 -7.488 -28.688 1 95.12 221 GLU A O 1
ATOM 1741 N N . GLU A 1 222 ? 13.898 -9.172 -28.859 1 90.44 222 GLU A N 1
ATOM 1742 C CA . GLU A 1 222 ? 13.211 -8.586 -30 1 90.44 222 GLU A CA 1
ATOM 1743 C C . GLU A 1 222 ? 12.555 -7.262 -29.641 1 90.44 222 GLU A C 1
ATOM 1745 O O . GLU A 1 222 ? 12.695 -6.273 -30.359 1 90.44 222 GLU A O 1
ATOM 1750 N N . VAL A 1 223 ? 11.852 -7.27 -28.547 1 93.06 223 VAL A N 1
ATOM 1751 C CA . VAL A 1 223 ? 11.156 -6.066 -28.094 1 93.06 223 VAL A CA 1
ATOM 1752 C C . VAL A 1 223 ? 12.172 -4.969 -27.797 1 93.06 223 VAL A C 1
ATOM 1754 O O . VAL A 1 223 ? 11.969 -3.805 -28.141 1 93.06 223 VAL A O 1
ATOM 1757 N N . LEU A 1 224 ? 13.227 -5.328 -27.141 1 93.06 224 LEU A N 1
ATOM 1758 C CA . LEU A 1 224 ? 14.273 -4.371 -26.797 1 93.06 224 LEU A CA 1
ATOM 1759 C C . LEU A 1 224 ? 14.867 -3.74 -28.047 1 93.06 224 LEU A C 1
ATOM 1761 O O . LEU A 1 224 ? 15.023 -2.52 -28.109 1 93.06 224 LEU A O 1
ATOM 1765 N N . ARG A 1 225 ? 15.18 -4.504 -28.969 1 87.56 225 ARG A N 1
ATOM 1766 C CA . ARG A 1 225 ? 15.773 -4.016 -30.219 1 87.56 225 ARG A CA 1
ATOM 1767 C C . ARG A 1 225 ? 14.812 -3.076 -30.938 1 87.56 225 ARG A C 1
ATOM 1769 O O . ARG A 1 225 ? 15.219 -1.999 -31.391 1 87.56 225 ARG A O 1
ATOM 1776 N N . GLU A 1 226 ? 13.648 -3.506 -30.969 1 85 226 GLU A N 1
ATOM 1777 C CA . GLU A 1 226 ? 12.633 -2.715 -31.656 1 85 226 GLU A CA 1
ATOM 1778 C C . GLU A 1 226 ? 12.438 -1.361 -30.969 1 85 226 GLU A C 1
ATOM 1780 O O . GLU A 1 226 ? 12.367 -0.329 -31.641 1 85 226 GLU A O 1
ATOM 1785 N N . GLN A 1 227 ? 12.336 -1.386 -29.703 1 87.56 227 GLN A N 1
ATOM 1786 C CA . GLN A 1 227 ? 12.016 -0.166 -28.969 1 87.56 227 GLN A CA 1
ATOM 1787 C C . GLN A 1 227 ? 13.219 0.772 -28.922 1 87.56 227 GLN A C 1
ATOM 1789 O O . GLN A 1 227 ? 13.062 1.995 -28.906 1 87.56 227 GLN A O 1
ATOM 1794 N N . ILE A 1 228 ? 14.352 0.179 -28.891 1 84.19 228 ILE A N 1
ATOM 1795 C CA . ILE A 1 228 ? 15.555 1.008 -28.906 1 84.19 228 ILE A CA 1
ATOM 1796 C C . ILE A 1 228 ? 15.68 1.723 -30.25 1 84.19 228 ILE A C 1
ATOM 1798 O O . ILE A 1 228 ? 16.047 2.896 -30.297 1 84.19 228 ILE A O 1
ATOM 1802 N N . VAL A 1 229 ? 15.273 1.043 -31.281 1 75.31 229 VAL A N 1
ATOM 1803 C CA . VAL A 1 229 ? 15.336 1.626 -32.625 1 75.31 229 VAL A CA 1
ATOM 1804 C C . VAL A 1 229 ? 14.25 2.686 -32.781 1 75.31 229 VAL A C 1
ATOM 1806 O O . VAL A 1 229 ? 14.5 3.766 -33.312 1 75.31 229 VAL A O 1
ATOM 1809 N N . LYS A 1 230 ? 13.047 2.414 -32.312 1 76.06 230 LYS A N 1
ATOM 1810 C CA . LYS A 1 230 ? 11.914 3.32 -32.406 1 76.06 230 LYS A CA 1
ATOM 1811 C C . LYS A 1 230 ? 12.109 4.562 -31.562 1 76.06 230 LYS A C 1
ATOM 1813 O O . LYS A 1 230 ? 11.727 5.668 -31.953 1 76.06 230 LYS A O 1
ATOM 1818 N N . GLY A 1 231 ? 12.609 4.387 -30.359 1 76 231 GLY A N 1
ATOM 1819 C CA . GLY A 1 231 ? 12.82 5.477 -29.406 1 76 231 GLY A CA 1
ATOM 1820 C C . GLY A 1 231 ? 11.539 5.941 -28.75 1 76 231 GLY A C 1
ATOM 1821 O O . GLY A 1 231 ? 10.516 5.258 -28.812 1 76 231 GLY A O 1
ATOM 1822 N N . ARG A 1 232 ? 11.453 7.062 -27.906 1 68.19 232 ARG A N 1
ATOM 1823 C CA . ARG A 1 232 ? 10.375 7.566 -27.062 1 68.19 232 ARG A CA 1
ATOM 1824 C C . ARG A 1 232 ? 9.219 8.094 -27.906 1 68.19 232 ARG A C 1
ATOM 1826 O O . ARG A 1 232 ? 8.055 7.879 -27.578 1 68.19 232 ARG A O 1
ATOM 1833 N N . GLN A 1 233 ? 9.43 9.039 -28.703 1 53.59 233 GLN A N 1
ATOM 1834 C CA . GLN A 1 233 ? 8.375 9.641 -29.516 1 53.59 233 GLN A CA 1
ATOM 1835 C C . GLN A 1 233 ? 8.492 9.211 -30.969 1 53.59 233 GLN A C 1
ATOM 1837 O O . GLN A 1 233 ? 9.586 9.219 -31.547 1 53.59 233 GLN A O 1
ATOM 1842 N N . PRO A 1 234 ? 7.293 8.656 -31.438 1 48.72 234 PRO A N 1
ATOM 1843 C CA . PRO A 1 234 ? 7.32 8.289 -32.875 1 48.72 234 PRO A CA 1
ATOM 1844 C C . PRO A 1 234 ? 7.836 9.422 -33.75 1 48.72 234 PRO A C 1
ATOM 1846 O O . PRO A 1 234 ? 7.41 10.57 -33.625 1 48.72 234 PRO A O 1
ATOM 1849 N N . GLY A 1 235 ? 8.883 9.242 -34.469 1 45.91 235 GLY A N 1
ATOM 1850 C CA . GLY A 1 235 ? 9.422 10.172 -35.438 1 45.91 235 GLY A CA 1
ATOM 1851 C C . GLY A 1 235 ? 10.688 10.859 -34.969 1 45.91 235 GLY A C 1
ATOM 1852 O O . GLY A 1 235 ? 11.531 11.242 -35.781 1 45.91 235 GLY A O 1
ATOM 1853 N N . THR A 1 236 ? 10.789 11.141 -33.625 1 50.06 236 THR A N 1
ATOM 1854 C CA . THR A 1 236 ? 11.945 11.883 -33.125 1 50.06 236 THR A CA 1
ATOM 1855 C C . THR A 1 236 ? 13.094 10.938 -32.781 1 50.06 236 THR A C 1
ATOM 1857 O O . THR A 1 236 ? 14.242 11.367 -32.656 1 50.06 236 THR A O 1
ATOM 1860 N N . HIS A 1 237 ? 12.914 9.641 -32.781 1 52.69 237 HIS A N 1
ATOM 1861 C CA . HIS A 1 237 ? 13.852 8.578 -32.438 1 52.69 237 HIS A CA 1
ATOM 1862 C C . HIS A 1 237 ? 14.695 8.953 -31.219 1 52.69 237 HIS A C 1
ATOM 1864 O O . HIS A 1 237 ? 15.875 8.609 -31.141 1 52.69 237 HIS A O 1
ATOM 1870 N N . ARG A 1 238 ? 14.188 9.859 -30.344 1 64.56 238 ARG A N 1
ATOM 1871 C CA . ARG A 1 238 ? 14.906 10.156 -29.109 1 64.56 238 ARG A CA 1
ATOM 1872 C C . ARG A 1 238 ? 15.031 8.922 -28.234 1 64.56 238 ARG A C 1
ATOM 1874 O O . ARG A 1 238 ? 14.07 8.156 -28.078 1 64.56 238 ARG A O 1
ATOM 1881 N N . PRO A 1 239 ? 16.297 8.703 -27.844 1 77.06 239 PRO A N 1
ATOM 1882 C CA . PRO A 1 239 ? 16.469 7.5 -27.031 1 77.06 239 PRO A CA 1
ATOM 1883 C C . PRO A 1 239 ? 15.711 7.559 -25.719 1 77.06 239 PRO A C 1
ATOM 1885 O O . PRO A 1 239 ? 15.398 8.648 -25.219 1 77.06 239 PRO A O 1
ATOM 1888 N N . TRP A 1 240 ? 15.406 6.418 -25.312 1 86.5 240 TRP A N 1
ATOM 1889 C CA . TRP A 1 240 ? 14.781 6.301 -24 1 86.5 240 TRP A CA 1
ATOM 1890 C C . TRP A 1 240 ? 15.703 6.836 -22.906 1 86.5 240 TRP A C 1
ATOM 1892 O O . TRP A 1 240 ? 16.922 6.629 -22.953 1 86.5 240 TRP A O 1
ATOM 1902 N N . ARG A 1 241 ? 15.102 7.512 -21.969 1 80.31 241 ARG A N 1
ATOM 1903 C CA . ARG A 1 241 ? 15.883 7.992 -20.828 1 80.31 241 ARG A CA 1
ATOM 1904 C C . ARG A 1 241 ? 16.406 6.832 -19.984 1 80.31 241 ARG A C 1
ATOM 1906 O O . ARG A 1 241 ? 17.5 6.895 -19.438 1 80.31 241 ARG A O 1
ATOM 1913 N N . LYS A 1 242 ? 15.516 5.883 -19.875 1 88.44 242 LYS A N 1
ATOM 1914 C CA . LYS A 1 242 ? 15.797 4.691 -19.078 1 88.44 242 LYS A CA 1
ATOM 1915 C C . LYS A 1 242 ? 14.953 3.506 -19.547 1 88.44 242 LYS A C 1
ATOM 1917 O O . LYS A 1 242 ? 13.789 3.676 -19.906 1 88.44 242 LYS A O 1
ATOM 1922 N N . ILE A 1 243 ? 15.68 2.361 -19.594 1 93.12 243 ILE A N 1
ATOM 1923 C CA . ILE A 1 243 ? 14.953 1.141 -19.922 1 93.12 243 ILE A CA 1
ATOM 1924 C C . ILE A 1 243 ? 15.008 0.171 -18.75 1 93.12 243 ILE A C 1
ATOM 1926 O O . ILE A 1 243 ? 16.094 -0.176 -18.266 1 93.12 243 ILE A O 1
ATOM 1930 N N . LEU A 1 244 ? 13.859 -0.239 -18.266 1 96.44 244 LEU A N 1
ATOM 1931 C CA . LEU A 1 244 ? 13.75 -1.144 -17.125 1 96.44 244 LEU A CA 1
ATOM 1932 C C . LEU A 1 244 ? 13.008 -2.42 -17.516 1 96.44 244 LEU A C 1
ATOM 1934 O O . LEU A 1 244 ? 11.859 -2.369 -17.953 1 96.44 244 LEU A O 1
ATOM 1938 N N . VAL A 1 245 ? 13.711 -3.541 -17.375 1 97.56 245 VAL A N 1
ATOM 1939 C CA . VAL A 1 245 ? 13.086 -4.844 -17.594 1 97.56 245 VAL A CA 1
ATOM 1940 C C . VAL A 1 245 ? 12.656 -5.441 -16.25 1 97.56 245 VAL A C 1
ATOM 1942 O O . VAL A 1 245 ? 13.461 -5.539 -15.328 1 97.56 245 VAL A O 1
ATOM 1945 N N . ILE A 1 246 ? 11.375 -5.852 -16.172 1 98.12 246 ILE A N 1
ATOM 1946 C CA . ILE A 1 246 ? 10.844 -6.336 -14.906 1 98.12 246 ILE A CA 1
ATOM 1947 C C . ILE A 1 246 ? 10.422 -7.797 -15.047 1 98.12 246 ILE A C 1
ATOM 1949 O O . ILE A 1 246 ? 9.633 -8.141 -15.93 1 98.12 246 ILE A O 1
ATOM 1953 N N . VAL A 1 247 ? 10.914 -8.68 -14.164 1 98.19 247 VAL A N 1
ATOM 1954 C CA . VAL A 1 247 ? 10.594 -10.102 -14.164 1 98.19 247 VAL A CA 1
ATOM 1955 C C . VAL A 1 247 ? 10.383 -10.586 -12.734 1 98.19 247 VAL A C 1
ATOM 1957 O O . VAL A 1 247 ? 10.719 -9.883 -11.773 1 98.19 247 VAL A O 1
ATOM 1960 N N . GLU A 1 248 ? 9.75 -11.758 -12.586 1 97.81 248 GLU A N 1
ATOM 1961 C CA . GLU A 1 248 ? 9.555 -12.398 -11.289 1 97.81 248 GLU A CA 1
ATOM 1962 C C . GLU A 1 248 ? 10.406 -13.656 -11.164 1 97.81 248 GLU A C 1
ATOM 1964 O O . GLU A 1 248 ? 10.633 -14.367 -12.148 1 97.81 248 GLU A O 1
ATOM 1969 N N . GLY A 1 249 ? 10.891 -13.938 -9.977 1 97.75 249 GLY A N 1
ATOM 1970 C CA . GLY A 1 249 ? 11.633 -15.172 -9.766 1 97.75 249 GLY A CA 1
ATOM 1971 C C . GLY A 1 249 ? 10.797 -16.422 -9.992 1 97.75 249 GLY A C 1
ATOM 1972 O O . GLY A 1 249 ? 11.203 -17.312 -10.727 1 97.75 249 GLY A O 1
ATOM 1973 N N . ILE A 1 250 ? 9.688 -16.484 -9.305 1 96.88 250 ILE A N 1
ATOM 1974 C CA . ILE A 1 250 ? 8.664 -17.484 -9.531 1 96.88 250 ILE A CA 1
ATOM 1975 C C . ILE A 1 250 ? 7.348 -16.812 -9.906 1 96.88 250 ILE A C 1
ATOM 1977 O O . ILE A 1 250 ? 6.867 -15.93 -9.195 1 96.88 250 ILE A O 1
ATOM 1981 N N . TYR A 1 251 ? 6.848 -17.172 -11.039 1 94.5 251 TYR A N 1
ATOM 1982 C CA . TYR A 1 251 ? 5.516 -16.688 -11.391 1 94.5 251 TYR A CA 1
ATOM 1983 C C . TYR A 1 251 ? 4.441 -17.438 -10.609 1 94.5 251 TYR A C 1
ATOM 1985 O O . TYR A 1 251 ? 4.258 -18.641 -10.797 1 94.5 251 TYR A O 1
ATOM 1993 N N . SER A 1 252 ? 3.699 -16.766 -9.773 1 89.06 252 SER A N 1
ATOM 1994 C CA . SER A 1 252 ? 2.885 -17.328 -8.695 1 89.06 252 SER A CA 1
ATOM 1995 C C . SER A 1 252 ? 1.764 -18.203 -9.234 1 89.06 252 SER A C 1
ATOM 1997 O O . SER A 1 252 ? 1.306 -19.125 -8.562 1 89.06 252 SER A O 1
ATOM 1999 N N . MET A 1 253 ? 1.227 -17.906 -10.391 1 88.19 253 MET A N 1
ATOM 2000 C CA . MET A 1 253 ? 0.076 -18.656 -10.898 1 88.19 253 MET A CA 1
ATOM 2001 C C . MET A 1 253 ? 0.524 -19.875 -11.688 1 88.19 253 MET A C 1
ATOM 2003 O O . MET A 1 253 ? -0.231 -20.844 -11.828 1 88.19 253 MET A O 1
ATOM 2007 N N . GLU A 1 254 ? 1.761 -19.875 -12.117 1 90.31 254 GLU A N 1
ATOM 2008 C CA . GLU A 1 254 ? 2.275 -20.984 -12.938 1 90.31 254 GLU A CA 1
ATOM 2009 C C . GLU A 1 254 ? 3.268 -21.828 -12.148 1 90.31 254 GLU A C 1
ATOM 2011 O O . GLU A 1 254 ? 3.414 -23.031 -12.414 1 90.31 254 GLU A O 1
ATOM 2016 N N . GLY A 1 255 ? 3.932 -21.234 -11.219 1 94.31 255 GLY A N 1
ATOM 2017 C CA . GLY A 1 255 ? 4.953 -21.938 -10.469 1 94.31 255 GLY A CA 1
ATOM 2018 C C . GLY A 1 255 ? 6.242 -22.125 -11.25 1 94.31 255 GLY A C 1
ATOM 2019 O O . GLY A 1 255 ? 7.039 -23.016 -10.938 1 94.31 255 GLY A O 1
ATOM 2020 N N . GLU A 1 256 ? 6.477 -21.312 -12.219 1 95.75 256 GLU A N 1
ATOM 2021 C CA . GLU A 1 256 ? 7.648 -21.438 -13.086 1 95.75 256 GLU A CA 1
ATOM 2022 C C . GLU A 1 256 ? 8.719 -20.422 -12.695 1 95.75 256 GLU A C 1
ATOM 2024 O O . GLU A 1 256 ? 8.414 -19.281 -12.328 1 95.75 256 GLU A O 1
ATOM 2029 N N . PHE A 1 257 ? 9.938 -20.906 -12.836 1 97.25 257 PHE A N 1
ATOM 2030 C CA . PHE A 1 257 ? 11.055 -19.984 -12.625 1 97.25 257 PHE A CA 1
ATOM 2031 C C . PHE A 1 257 ? 11.297 -19.141 -13.867 1 97.25 257 PHE A C 1
ATOM 2033 O O . PHE A 1 257 ? 11.133 -19.625 -14.992 1 97.25 257 PHE A O 1
ATOM 2040 N N . CYS A 1 258 ? 11.672 -17.922 -13.648 1 96.56 258 CYS A N 1
ATOM 2041 C CA . CYS A 1 258 ? 12.094 -17.078 -14.766 1 96.56 258 CYS A CA 1
ATOM 2042 C C . CYS A 1 258 ? 13.422 -17.562 -15.336 1 96.56 258 CYS A C 1
ATOM 2044 O O . CYS A 1 258 ? 14.273 -18.062 -14.594 1 96.56 258 CYS A O 1
ATOM 2046 N N . LYS A 1 259 ? 13.609 -17.453 -16.656 1 97.5 259 LYS A N 1
ATOM 2047 C CA . LYS A 1 259 ? 14.891 -17.75 -17.281 1 97.5 259 LYS A CA 1
ATOM 2048 C C . LYS A 1 259 ? 15.891 -16.609 -17.062 1 97.5 259 LYS A C 1
ATOM 2050 O O . LYS A 1 259 ? 16.328 -15.969 -18 1 97.5 259 LYS A O 1
ATOM 2055 N N . LEU A 1 260 ? 16.312 -16.516 -15.828 1 97.94 260 LEU A N 1
ATOM 2056 C CA . LEU A 1 260 ? 17.016 -15.352 -15.328 1 97.94 260 LEU A CA 1
ATOM 2057 C C . LEU A 1 260 ? 18.391 -15.219 -15.984 1 97.94 260 LEU A C 1
ATOM 2059 O O . LEU A 1 260 ? 18.797 -14.117 -16.359 1 97.94 260 LEU A O 1
ATOM 2063 N N . PRO A 1 261 ? 19.234 -16.297 -16.172 1 97.88 261 PRO A N 1
ATOM 2064 C CA . PRO A 1 261 ? 20.547 -16.141 -16.781 1 97.88 261 PRO A CA 1
ATOM 2065 C C . PRO A 1 261 ? 20.469 -15.555 -18.188 1 97.88 261 PRO A C 1
ATOM 2067 O O . PRO A 1 261 ? 21.25 -14.656 -18.531 1 97.88 261 PRO A O 1
ATOM 2070 N N . GLU A 1 262 ? 19.516 -16.031 -18.953 1 97.56 262 GLU A N 1
ATOM 2071 C CA . GLU A 1 262 ? 19.359 -15.547 -20.328 1 97.56 262 GLU A CA 1
ATOM 2072 C C . GLU A 1 262 ? 18.875 -14.102 -20.344 1 97.56 262 GLU A C 1
ATOM 2074 O O . GLU A 1 262 ? 19.344 -13.297 -21.156 1 97.56 262 GLU A O 1
ATOM 2079 N N . ILE A 1 263 ? 18 -13.781 -19.484 1 97.94 263 ILE A N 1
ATOM 2080 C CA . ILE A 1 263 ? 17.422 -12.438 -19.422 1 97.94 263 ILE A CA 1
ATOM 2081 C C . ILE A 1 263 ? 18.5 -11.445 -19 1 97.94 263 ILE A C 1
ATOM 2083 O O . ILE A 1 263 ? 18.594 -10.352 -19.562 1 97.94 263 ILE A O 1
ATOM 2087 N N . VAL A 1 264 ? 19.281 -11.797 -18.016 1 97.69 264 VAL A N 1
ATOM 2088 C CA . VAL A 1 264 ? 20.359 -10.945 -17.531 1 97.69 264 VAL A CA 1
ATOM 2089 C C . VAL A 1 264 ? 21.344 -10.688 -18.656 1 97.69 264 VAL A C 1
ATOM 2091 O O . VAL A 1 264 ? 21.828 -9.562 -18.828 1 97.69 264 VAL A O 1
ATOM 2094 N N . ALA A 1 265 ? 21.672 -11.695 -19.438 1 96.56 265 ALA A N 1
ATOM 2095 C CA . ALA A 1 265 ? 22.609 -11.562 -20.547 1 96.56 265 ALA A CA 1
ATOM 2096 C C . ALA A 1 265 ? 22.094 -10.57 -21.594 1 96.56 265 ALA A C 1
ATOM 2098 O O . ALA A 1 265 ? 22.844 -9.75 -22.094 1 96.56 265 ALA A O 1
ATOM 2099 N N . ILE A 1 266 ? 20.875 -10.672 -21.844 1 96.38 266 ILE A N 1
ATOM 2100 C CA . ILE A 1 266 ? 20.25 -9.797 -22.828 1 96.38 266 ILE A CA 1
ATOM 2101 C C . ILE A 1 266 ? 20.25 -8.359 -22.312 1 96.38 266 ILE A C 1
ATOM 2103 O O . ILE A 1 266 ? 20.562 -7.426 -23.047 1 96.38 266 ILE A O 1
ATOM 2107 N N . CYS A 1 267 ? 19.859 -8.125 -21.047 1 95.81 267 CYS A N 1
ATOM 2108 C CA . CYS A 1 267 ? 19.812 -6.785 -20.484 1 95.81 267 CYS A CA 1
ATOM 2109 C C . CYS A 1 267 ? 21.188 -6.141 -20.469 1 95.81 267 CYS A C 1
ATOM 2111 O O . CYS A 1 267 ? 21.312 -4.941 -20.703 1 95.81 267 CYS A O 1
ATOM 2113 N N . LYS A 1 268 ? 22.203 -6.926 -20.188 1 93 268 LYS A N 1
ATOM 2114 C CA . LYS A 1 268 ? 23.562 -6.422 -20.203 1 93 268 LYS A CA 1
ATOM 2115 C C . LYS A 1 268 ? 23.984 -6.004 -21.609 1 93 268 LYS A C 1
ATOM 2117 O O . LYS A 1 268 ? 24.625 -4.965 -21.781 1 93 268 LYS A O 1
ATOM 2122 N N . LYS A 1 269 ? 23.656 -6.852 -22.516 1 91 269 LYS A N 1
ATOM 2123 C CA . LYS A 1 269 ? 23.984 -6.586 -23.922 1 91 269 LYS A CA 1
ATOM 2124 C C . LYS A 1 269 ? 23.406 -5.254 -24.375 1 91 269 LYS A C 1
ATOM 2126 O O . LYS A 1 269 ? 24.078 -4.492 -25.078 1 91 269 LYS A O 1
ATOM 2131 N N . TYR A 1 270 ? 22.234 -4.887 -23.969 1 90.88 270 TYR A N 1
ATOM 2132 C CA . TYR A 1 270 ? 21.547 -3.701 -24.453 1 90.88 270 TYR A CA 1
ATOM 2133 C C . TYR A 1 270 ? 21.562 -2.592 -23.406 1 90.88 270 TYR A C 1
ATOM 2135 O O . TYR A 1 270 ? 20.891 -1.566 -23.578 1 90.88 270 TYR A O 1
ATOM 2143 N N . LYS A 1 271 ? 22.156 -2.797 -22.266 1 89.44 271 LYS A N 1
ATOM 2144 C CA . LYS A 1 271 ? 22.344 -1.825 -21.203 1 89.44 271 LYS A CA 1
ATOM 2145 C C . LYS A 1 271 ? 21 -1.396 -20.609 1 89.44 271 LYS A C 1
ATOM 2147 O O . LYS A 1 271 ? 20.75 -0.202 -20.453 1 89.44 271 LYS A O 1
ATOM 2152 N N . ALA A 1 272 ? 20.156 -2.348 -20.484 1 94.31 272 ALA A N 1
ATOM 2153 C CA . ALA A 1 272 ? 18.891 -2.146 -19.797 1 94.31 272 ALA A CA 1
ATOM 2154 C C . ALA A 1 272 ? 18.984 -2.557 -18.328 1 94.31 272 ALA A C 1
ATOM 2156 O O . ALA A 1 272 ? 19.719 -3.484 -17.984 1 94.31 272 ALA A O 1
ATOM 2157 N N . TYR A 1 273 ? 18.312 -1.855 -17.453 1 95.56 273 TYR A N 1
ATOM 2158 C CA . TYR A 1 273 ? 18.266 -2.219 -16.047 1 95.56 273 TYR A CA 1
ATOM 2159 C C . TYR A 1 273 ? 17.328 -3.398 -15.82 1 95.56 273 TYR A C 1
ATOM 2161 O O . TYR A 1 273 ? 16.375 -3.594 -16.578 1 95.56 273 TYR A O 1
ATOM 2169 N N . ILE A 1 274 ? 17.625 -4.141 -14.75 1 97.38 274 ILE A N 1
ATOM 2170 C CA . ILE A 1 274 ? 16.797 -5.301 -14.438 1 97.38 274 ILE A CA 1
ATOM 2171 C C . ILE A 1 274 ? 16.172 -5.129 -13.055 1 97.38 274 ILE A C 1
ATOM 2173 O O . ILE A 1 274 ? 16.859 -4.785 -12.094 1 97.38 274 ILE A O 1
ATOM 2177 N N . TYR A 1 275 ? 14.883 -5.289 -12.992 1 98.12 275 TYR A N 1
ATOM 2178 C CA . TYR A 1 275 ? 14.078 -5.34 -11.781 1 98.12 275 TYR A CA 1
ATOM 2179 C C . TYR A 1 275 ? 13.562 -6.754 -11.531 1 98.12 275 TYR A C 1
ATOM 2181 O O . TYR A 1 275 ? 12.766 -7.281 -12.305 1 98.12 275 TYR A O 1
ATOM 2189 N N . LEU A 1 276 ? 14.008 -7.387 -10.438 1 98.5 276 LEU A N 1
ATOM 2190 C CA . LEU A 1 276 ? 13.656 -8.766 -10.125 1 98.5 276 LEU A CA 1
ATOM 2191 C C . LEU A 1 276 ? 12.766 -8.836 -8.883 1 98.5 276 LEU A C 1
ATOM 2193 O O . LEU A 1 276 ? 13.195 -8.461 -7.789 1 98.5 276 LEU A O 1
ATOM 2197 N N . ASP A 1 277 ? 11.547 -9.297 -9.055 1 98.06 277 ASP A N 1
ATOM 2198 C CA . ASP A 1 277 ? 10.617 -9.539 -7.953 1 98.06 277 ASP A CA 1
ATOM 2199 C C . ASP A 1 277 ? 10.75 -10.969 -7.434 1 98.06 277 ASP A C 1
ATOM 2201 O O . ASP A 1 277 ? 10.32 -11.922 -8.094 1 98.06 277 ASP A O 1
ATOM 2205 N N . GLU A 1 278 ? 11.195 -11.102 -6.238 1 97.38 278 GLU A N 1
ATOM 2206 C CA . GLU A 1 278 ? 11.406 -12.422 -5.652 1 97.38 278 GLU A CA 1
ATOM 2207 C C . GLU A 1 278 ? 10.391 -12.711 -4.547 1 97.38 278 GLU A C 1
ATOM 2209 O O . GLU A 1 278 ? 10.711 -13.375 -3.561 1 97.38 278 GLU A O 1
ATOM 2214 N N . ALA A 1 279 ? 9.219 -12.242 -4.668 1 95.56 279 ALA A N 1
ATOM 2215 C CA . ALA A 1 279 ? 8.211 -12.383 -3.615 1 95.56 279 ALA A CA 1
ATOM 2216 C C . ALA A 1 279 ? 7.961 -13.844 -3.285 1 95.56 279 ALA A C 1
ATOM 2218 O O . ALA A 1 279 ? 7.797 -14.211 -2.117 1 95.56 279 ALA A O 1
ATOM 2219 N N . HIS A 1 280 ? 7.891 -14.727 -4.277 1 96 280 HIS A N 1
ATOM 2220 C CA . HIS A 1 280 ? 7.566 -16.141 -4.062 1 96 280 HIS A CA 1
ATOM 2221 C C . HIS A 1 280 ? 8.828 -16.984 -3.947 1 96 280 HIS A C 1
ATOM 2223 O O . HIS A 1 280 ? 8.773 -18.125 -3.494 1 96 280 HIS A O 1
ATOM 2229 N N . SER A 1 281 ? 9.977 -16.453 -4.332 1 97.25 281 SER A N 1
ATOM 2230 C CA . SER A 1 281 ? 11.18 -17.281 -4.391 1 97.25 281 SER A CA 1
ATOM 2231 C C . SER A 1 281 ? 12.07 -17.031 -3.176 1 97.25 281 SER A C 1
ATOM 2233 O O . SER A 1 281 ? 12.766 -17.938 -2.717 1 97.25 281 SER A O 1
ATOM 2235 N N . ILE A 1 282 ? 12.047 -15.828 -2.613 1 97.25 282 ILE A N 1
ATOM 2236 C CA . ILE A 1 282 ? 12.93 -15.492 -1.5 1 97.25 282 ILE A CA 1
ATOM 2237 C C . ILE A 1 282 ? 12.57 -16.344 -0.285 1 97.25 282 ILE A C 1
ATOM 2239 O O . ILE A 1 282 ? 11.391 -16.562 0 1 97.25 282 ILE A O 1
ATOM 2243 N N . GLY A 1 283 ? 13.547 -16.953 0.331 1 95.19 283 GLY A N 1
ATOM 2244 C CA . GLY A 1 283 ? 13.352 -17.781 1.504 1 95.19 283 GLY A CA 1
ATOM 2245 C C . GLY A 1 283 ? 12.922 -19.203 1.162 1 95.19 283 GLY A C 1
ATOM 2246 O O . GLY A 1 283 ? 12.992 -20.094 2.004 1 95.19 283 GLY A O 1
ATOM 2247 N N . ALA A 1 284 ? 12.484 -19.484 -0.059 1 94.38 284 ALA A N 1
ATOM 2248 C CA . ALA A 1 284 ? 11.875 -20.766 -0.373 1 94.38 284 ALA A CA 1
ATOM 2249 C C . ALA A 1 284 ? 12.766 -21.578 -1.31 1 94.38 284 ALA A C 1
ATOM 2251 O O . ALA A 1 284 ? 12.68 -22.812 -1.347 1 94.38 284 ALA A O 1
ATOM 2252 N N . VAL A 1 285 ? 13.562 -20.906 -2.068 1 95.44 285 VAL A N 1
ATOM 2253 C CA . VAL A 1 285 ? 14.352 -21.641 -3.051 1 95.44 285 VAL A CA 1
ATOM 2254 C C . VAL A 1 285 ? 15.828 -21.266 -2.928 1 95.44 285 VAL A C 1
ATOM 2256 O O . VAL A 1 285 ? 16.156 -20.203 -2.381 1 95.44 285 VAL A O 1
ATOM 2259 N N . GLY A 1 286 ? 16.703 -22.094 -3.469 1 93.56 286 GLY A N 1
ATOM 2260 C CA . GLY A 1 286 ? 18.141 -21.938 -3.291 1 93.56 286 GLY A CA 1
ATOM 2261 C C . GLY A 1 286 ? 18.688 -22.75 -2.135 1 93.56 286 GLY A C 1
ATOM 2262 O O . GLY A 1 286 ? 17.953 -23.109 -1.216 1 93.56 286 GLY A O 1
ATOM 2263 N N . LYS A 1 287 ? 19.938 -22.969 -2.125 1 91.81 287 LYS A N 1
ATOM 2264 C CA . LYS A 1 287 ? 20.562 -23.797 -1.098 1 91.81 287 LYS A CA 1
ATOM 2265 C C . LYS A 1 287 ? 20.406 -23.156 0.283 1 91.81 287 LYS A C 1
ATOM 2267 O O . LYS A 1 287 ? 20.188 -23.859 1.271 1 91.81 287 LYS A O 1
ATOM 2272 N N . SER A 1 288 ? 20.531 -21.891 0.305 1 94.31 288 SER A N 1
ATOM 2273 C CA . SER A 1 288 ? 20.422 -21.188 1.579 1 94.31 288 SER A CA 1
ATOM 2274 C C . SER A 1 288 ? 19.203 -20.266 1.603 1 94.31 288 SER A C 1
ATOM 2276 O O . SER A 1 288 ? 19.125 -19.328 2.404 1 94.31 288 SER A O 1
ATOM 2278 N N . GLY A 1 289 ? 18.281 -20.516 0.694 1 95.56 289 GLY A N 1
ATOM 2279 C CA . GLY A 1 289 ? 17.016 -19.797 0.708 1 95.56 289 GLY A CA 1
ATOM 2280 C C . GLY A 1 289 ? 17.141 -18.391 0.17 1 95.56 289 GLY A C 1
ATOM 2281 O O . GLY A 1 289 ? 16.281 -17.547 0.436 1 95.56 289 GLY A O 1
ATOM 2282 N N . ARG A 1 290 ? 18.141 -18.031 -0.559 1 96.12 290 ARG A N 1
ATOM 2283 C CA . ARG A 1 290 ? 18.422 -16.656 -0.972 1 96.12 290 ARG A CA 1
ATOM 2284 C C . ARG A 1 290 ? 17.719 -16.328 -2.283 1 96.12 290 ARG A C 1
ATOM 2286 O O . ARG A 1 290 ? 17.875 -15.227 -2.82 1 96.12 290 ARG A O 1
ATOM 2293 N N . GLY A 1 291 ? 16.969 -17.25 -2.861 1 96.25 291 GLY A N 1
ATOM 2294 C CA . GLY A 1 291 ? 16.125 -16.938 -4.016 1 96.25 291 GLY A CA 1
ATOM 2295 C C . GLY A 1 291 ? 16.656 -17.531 -5.309 1 96.25 291 GLY A C 1
ATOM 2296 O O . GLY A 1 291 ? 17.438 -18.484 -5.289 1 96.25 291 GLY A O 1
ATOM 2297 N N . VAL A 1 292 ? 16.234 -17.016 -6.422 1 97.06 292 VAL A N 1
ATOM 2298 C CA . VAL A 1 292 ? 16.469 -17.609 -7.73 1 97.06 292 VAL A CA 1
ATOM 2299 C C . VAL A 1 292 ? 17.891 -17.281 -8.188 1 97.06 292 VAL A C 1
ATOM 2301 O O . VAL A 1 292 ? 18.5 -18.016 -8.961 1 97.06 292 VAL A O 1
ATOM 2304 N N . CYS A 1 293 ? 18.422 -16.125 -7.73 1 96.44 293 CYS A N 1
ATOM 2305 C CA . CYS A 1 293 ? 19.812 -15.82 -8.07 1 96.44 293 CYS A CA 1
ATOM 2306 C C . CYS A 1 293 ? 20.734 -16.953 -7.637 1 96.44 293 CYS A C 1
ATOM 2308 O O . CYS A 1 293 ? 21.594 -17.391 -8.406 1 96.44 293 CYS A O 1
ATOM 2310 N N . GLU A 1 294 ? 20.516 -17.391 -6.449 1 95.75 294 GLU A N 1
ATOM 2311 C CA . GLU A 1 294 ? 21.328 -18.5 -5.926 1 95.75 294 GLU A CA 1
ATOM 2312 C C . GLU A 1 294 ? 21 -19.797 -6.652 1 95.75 294 GLU A C 1
ATOM 2314 O O . GLU A 1 294 ? 21.922 -20.547 -7.016 1 95.75 294 GLU A O 1
ATOM 2319 N N . LEU A 1 295 ? 19.781 -20.125 -6.832 1 96.06 295 LEU A N 1
ATOM 2320 C CA . LEU A 1 295 ? 19.344 -21.375 -7.441 1 96.06 295 LEU A CA 1
ATOM 2321 C C . LEU A 1 295 ? 19.875 -21.5 -8.859 1 96.06 295 LEU A C 1
ATOM 2323 O O . LEU A 1 295 ? 20.297 -22.594 -9.273 1 96.06 295 LEU A O 1
ATOM 2327 N N . LEU A 1 296 ? 19.859 -20.375 -9.617 1 96.75 296 LEU A N 1
ATOM 2328 C CA . LEU A 1 296 ? 20.156 -20.438 -11.039 1 96.75 296 LEU A CA 1
ATOM 2329 C C . LEU A 1 296 ? 21.578 -19.984 -11.312 1 96.75 296 LEU A C 1
ATOM 2331 O O . LEU A 1 296 ? 22 -19.891 -12.469 1 96.75 296 LEU A O 1
ATOM 2335 N N . GLY A 1 297 ? 22.297 -19.609 -10.32 1 95.5 297 GLY A N 1
ATOM 2336 C CA . GLY A 1 297 ? 23.719 -19.281 -10.445 1 95.5 297 GLY A CA 1
ATOM 2337 C C . GLY A 1 297 ? 23.953 -17.891 -11.023 1 95.5 297 GLY A C 1
ATOM 2338 O O . GLY A 1 297 ? 24.891 -17.688 -11.789 1 95.5 297 GLY A O 1
ATOM 2339 N N . VAL A 1 298 ? 23.109 -17 -10.805 1 97.38 298 VAL A N 1
ATOM 2340 C CA . VAL A 1 298 ? 23.266 -15.625 -11.242 1 97.38 298 VAL A CA 1
ATOM 2341 C C . VAL A 1 298 ? 23.797 -14.773 -10.102 1 97.38 298 VAL A C 1
ATOM 2343 O O . VAL A 1 298 ? 23.312 -14.867 -8.969 1 97.38 298 VAL A O 1
ATOM 2346 N N . ASP A 1 299 ? 24.781 -13.945 -10.383 1 96.75 299 ASP A N 1
ATOM 2347 C CA . ASP A 1 299 ? 25.328 -13.039 -9.375 1 96.75 299 ASP A CA 1
ATOM 2348 C C . ASP A 1 299 ? 24.344 -11.914 -9.055 1 96.75 299 ASP A C 1
ATOM 2350 O O . ASP A 1 299 ? 23.906 -11.188 -9.945 1 96.75 299 ASP A O 1
ATOM 2354 N N . PRO A 1 300 ? 24.047 -11.758 -7.75 1 96.44 300 PRO A N 1
ATOM 2355 C CA . PRO A 1 300 ? 23.125 -10.672 -7.379 1 96.44 300 PRO A CA 1
ATOM 2356 C C . PRO A 1 300 ? 23.609 -9.305 -7.863 1 96.44 300 PRO A C 1
ATOM 2358 O O . PRO A 1 300 ? 22.812 -8.398 -8.055 1 96.44 300 PRO A O 1
ATOM 2361 N N . ALA A 1 301 ? 24.859 -9.125 -8.023 1 94.88 301 ALA A N 1
ATOM 2362 C CA . ALA A 1 301 ? 25.406 -7.867 -8.516 1 94.88 301 ALA A CA 1
ATOM 2363 C C . ALA A 1 301 ? 24.922 -7.559 -9.922 1 94.88 301 ALA A C 1
ATOM 2365 O O . ALA A 1 301 ? 24.922 -6.398 -10.352 1 94.88 301 ALA A O 1
ATOM 2366 N N . ASP A 1 302 ? 24.5 -8.602 -10.602 1 95.81 302 ASP A N 1
ATOM 2367 C CA . ASP A 1 302 ? 24.031 -8.43 -11.977 1 95.81 302 ASP A CA 1
ATOM 2368 C C . ASP A 1 302 ? 22.578 -7.98 -12.008 1 95.81 302 ASP A C 1
ATOM 2370 O O . ASP A 1 302 ? 22.047 -7.648 -13.07 1 95.81 302 ASP A O 1
ATOM 2374 N N . ILE A 1 303 ? 21.953 -7.93 -10.922 1 97.56 303 ILE A N 1
ATOM 2375 C CA . ILE A 1 303 ? 20.578 -7.449 -10.797 1 97.56 303 ILE A CA 1
ATOM 2376 C C . ILE A 1 303 ? 20.578 -6.039 -10.211 1 97.56 303 ILE A C 1
ATOM 2378 O O . ILE A 1 303 ? 21.156 -5.805 -9.141 1 97.56 303 ILE A O 1
ATOM 2382 N N . ASP A 1 304 ? 19.922 -5.129 -10.844 1 96.06 304 ASP A N 1
ATOM 2383 C CA . ASP A 1 304 ? 19.984 -3.738 -10.398 1 96.06 304 ASP A CA 1
ATOM 2384 C C . ASP A 1 304 ? 19.094 -3.512 -9.18 1 96.06 304 ASP A C 1
ATOM 2386 O O . ASP A 1 304 ? 19.484 -2.82 -8.234 1 96.06 304 ASP A O 1
ATOM 2390 N N . ILE A 1 305 ? 17.891 -4.043 -9.32 1 97.44 305 ILE A N 1
ATOM 2391 C CA . ILE A 1 305 ? 16.922 -3.879 -8.242 1 97.44 305 ILE A CA 1
ATOM 2392 C C . ILE A 1 305 ? 16.344 -5.238 -7.855 1 97.44 305 ILE A C 1
ATOM 2394 O O . ILE A 1 305 ? 15.805 -5.949 -8.703 1 97.44 305 ILE A O 1
ATOM 2398 N N . MET A 1 306 ? 16.5 -5.562 -6.621 1 98.12 306 MET A N 1
ATOM 2399 C CA . MET A 1 306 ? 15.898 -6.789 -6.098 1 98.12 306 MET A CA 1
ATOM 2400 C C . MET A 1 306 ? 14.758 -6.477 -5.141 1 98.12 306 MET A C 1
ATOM 2402 O O . MET A 1 306 ? 14.945 -5.773 -4.148 1 98.12 306 MET A O 1
ATOM 2406 N N . MET A 1 307 ? 13.633 -6.973 -5.516 1 98.12 307 MET A N 1
ATOM 2407 C CA . MET A 1 307 ? 12.445 -6.789 -4.691 1 98.12 307 MET A CA 1
ATOM 2408 C C . MET A 1 307 ? 12.023 -8.102 -4.043 1 98.12 307 MET A C 1
ATOM 2410 O O . MET A 1 307 ? 12.148 -9.164 -4.652 1 98.12 307 MET A O 1
ATOM 2414 N N . GLY A 1 308 ? 11.5 -8.055 -2.826 1 96.75 308 GLY A N 1
ATOM 2415 C CA . GLY A 1 308 ? 10.922 -9.219 -2.164 1 96.75 308 GLY A CA 1
ATOM 2416 C C . GLY A 1 308 ? 9.906 -8.852 -1.101 1 96.75 308 GLY A C 1
ATOM 2417 O O . GLY A 1 308 ? 9.656 -7.672 -0.854 1 96.75 308 GLY A O 1
ATOM 2418 N N . THR A 1 309 ? 9.227 -9.898 -0.58 1 94.44 309 THR A N 1
ATOM 2419 C CA . THR A 1 309 ? 8.227 -9.688 0.464 1 94.44 309 THR A CA 1
ATOM 2420 C C . THR A 1 309 ? 8.555 -10.516 1.703 1 94.44 309 THR A C 1
ATOM 2422 O O . THR A 1 309 ? 9.305 -11.484 1.622 1 94.44 309 THR A O 1
ATOM 2425 N N . PHE A 1 310 ? 8.023 -10.086 2.809 1 95.38 310 PHE A N 1
ATOM 2426 C CA . PHE A 1 310 ? 8.195 -10.805 4.066 1 95.38 310 PHE A CA 1
ATOM 2427 C C . PHE A 1 310 ? 6.941 -11.586 4.426 1 95.38 310 PHE A C 1
ATOM 2429 O O . PHE A 1 310 ? 6.926 -12.336 5.406 1 95.38 310 PHE A O 1
ATOM 2436 N N . THR A 1 311 ? 5.957 -11.562 3.625 1 90.88 311 THR A N 1
ATOM 2437 C CA . THR A 1 311 ? 4.625 -12.055 3.957 1 90.88 311 THR A CA 1
ATOM 2438 C C . THR A 1 311 ? 4.516 -13.547 3.686 1 90.88 311 THR A C 1
ATOM 2440 O O . THR A 1 311 ? 3.631 -14.219 4.219 1 90.88 311 THR A O 1
ATOM 2443 N N . LYS A 1 312 ? 5.379 -14.062 2.855 1 92.56 312 LYS A N 1
ATOM 2444 C CA . LYS A 1 312 ? 5.238 -15.445 2.406 1 92.56 312 LYS A CA 1
ATOM 2445 C C . LYS A 1 312 ? 6.203 -16.359 3.154 1 92.56 312 LYS A C 1
ATOM 2447 O O . LYS A 1 312 ? 5.875 -16.875 4.23 1 92.56 312 LYS A O 1
ATOM 2452 N N . SER A 1 313 ? 7.473 -16.391 2.836 1 94.81 313 SER A N 1
ATOM 2453 C CA . SER A 1 313 ? 8.453 -17.297 3.426 1 94.81 313 SER A CA 1
ATOM 2454 C C . SER A 1 313 ? 8.734 -16.938 4.883 1 94.81 313 SER A C 1
ATOM 2456 O O . SER A 1 313 ? 8.977 -17.812 5.707 1 94.81 313 SER A O 1
ATOM 2458 N N . PHE A 1 314 ? 8.633 -15.68 5.238 1 95.44 314 PHE A N 1
ATOM 2459 C CA . PHE A 1 314 ? 9.141 -15.258 6.539 1 95.44 314 PHE A CA 1
ATOM 2460 C C . PHE A 1 314 ? 7.996 -15.086 7.535 1 95.44 314 PHE A C 1
ATOM 2462 O O . PHE A 1 314 ? 8.227 -14.727 8.688 1 95.44 314 PHE A O 1
ATOM 2469 N N . GLY A 1 315 ? 6.82 -15.289 7.07 1 91.81 315 GLY A N 1
ATOM 2470 C CA . GLY A 1 315 ? 5.672 -15.32 7.961 1 91.81 315 GLY A CA 1
ATOM 2471 C C . GLY A 1 315 ? 5.383 -13.984 8.617 1 91.81 315 GLY A C 1
ATOM 2472 O O . GLY A 1 315 ? 5.035 -13.93 9.797 1 91.81 315 GLY A O 1
ATOM 2473 N N . SER A 1 316 ? 5.586 -12.969 7.941 1 92.06 316 SER A N 1
ATOM 2474 C CA . SER A 1 316 ? 5.379 -11.625 8.477 1 92.06 316 SER A CA 1
ATOM 2475 C C . SER A 1 316 ? 4.648 -10.742 7.473 1 92.06 316 SER A C 1
ATOM 2477 O O . SER A 1 316 ? 3.82 -11.219 6.699 1 92.06 316 SER A O 1
ATOM 2479 N N . CYS A 1 317 ? 4.898 -9.445 7.57 1 88.62 317 CYS A N 1
ATOM 2480 C CA . CYS A 1 317 ? 4.285 -8.492 6.656 1 88.62 317 CYS A CA 1
ATOM 2481 C C . CYS A 1 317 ? 5.324 -7.531 6.09 1 88.62 317 CYS A C 1
ATOM 2483 O O . CYS A 1 317 ? 6.414 -7.391 6.652 1 88.62 317 CYS A O 1
ATOM 2485 N N . GLY A 1 318 ? 4.953 -6.992 4.883 1 90.44 318 GLY A N 1
ATOM 2486 C CA . GLY A 1 318 ? 5.828 -5.988 4.305 1 90.44 318 GLY A CA 1
ATOM 2487 C C . GLY A 1 318 ? 6.676 -6.52 3.162 1 90.44 318 GLY A C 1
ATOM 2488 O O . GLY A 1 318 ? 6.488 -7.656 2.719 1 90.44 318 GLY A O 1
ATOM 2489 N N . GLY A 1 319 ? 7.512 -5.625 2.668 1 93.62 319 GLY A N 1
ATOM 2490 C CA . GLY A 1 319 ? 8.422 -5.938 1.579 1 93.62 319 GLY A CA 1
ATOM 2491 C C . GLY A 1 319 ? 9.695 -5.117 1.612 1 93.62 319 GLY A C 1
ATOM 2492 O O . GLY A 1 319 ? 9.914 -4.328 2.535 1 93.62 319 GLY A O 1
ATOM 2493 N N . TYR A 1 320 ? 10.625 -5.449 0.702 1 96.94 320 TYR A N 1
ATOM 2494 C CA . TYR A 1 320 ? 11.898 -4.738 0.662 1 96.94 320 TYR A CA 1
ATOM 2495 C C . TYR A 1 320 ? 12.328 -4.469 -0.776 1 96.94 320 TYR A C 1
ATOM 2497 O O . TYR A 1 320 ? 11.836 -5.113 -1.707 1 96.94 320 TYR A O 1
ATOM 2505 N N . ILE A 1 321 ? 13.148 -3.469 -0.906 1 97.31 321 ILE A N 1
ATOM 2506 C CA . ILE A 1 321 ? 13.953 -3.217 -2.096 1 97.31 321 ILE A CA 1
ATOM 2507 C C . ILE A 1 321 ? 15.438 -3.225 -1.729 1 97.31 321 ILE A C 1
ATOM 2509 O O . ILE A 1 321 ? 15.859 -2.506 -0.82 1 97.31 321 ILE A O 1
ATOM 2513 N N . ALA A 1 322 ? 16.172 -4.043 -2.344 1 98.19 322 ALA A N 1
ATOM 2514 C CA . ALA A 1 322 ? 17.625 -4.082 -2.17 1 98.19 322 ALA A CA 1
ATOM 2515 C C . ALA A 1 322 ? 18.328 -3.691 -3.461 1 98.19 322 ALA A C 1
ATOM 2517 O O . ALA A 1 322 ? 18 -4.18 -4.539 1 98.19 322 ALA A O 1
ATOM 2518 N N . ALA A 1 323 ? 19.266 -2.811 -3.371 1 97.19 323 ALA A N 1
ATOM 2519 C CA . ALA A 1 323 ? 19.984 -2.262 -4.52 1 97.19 323 ALA A CA 1
ATOM 2520 C C . ALA A 1 323 ? 21.281 -1.591 -4.086 1 97.19 323 ALA A C 1
ATOM 2522 O O . ALA A 1 323 ? 21.828 -1.909 -3.029 1 97.19 323 ALA A O 1
ATOM 2523 N N . SER A 1 324 ? 21.844 -0.789 -4.973 1 94 324 SER A N 1
ATOM 2524 C CA . SER A 1 324 ? 23.031 -0.012 -4.621 1 94 324 SER A CA 1
ATOM 2525 C C . SER A 1 324 ? 22.703 1.053 -3.58 1 94 324 SER A C 1
ATOM 2527 O O . SER A 1 324 ? 21.531 1.412 -3.395 1 94 324 SER A O 1
ATOM 2529 N N . GLU A 1 325 ? 23.672 1.518 -2.896 1 89.12 325 GLU A N 1
ATOM 2530 C CA . GLU A 1 325 ? 23.484 2.549 -1.881 1 89.12 325 GLU A CA 1
ATOM 2531 C C . GLU A 1 325 ? 22.875 3.812 -2.484 1 89.12 325 GLU A C 1
ATOM 2533 O O . GLU A 1 325 ? 22.062 4.488 -1.844 1 89.12 325 GLU A O 1
ATOM 2538 N N . GLU A 1 326 ? 23.266 4.102 -3.637 1 83.38 326 GLU A N 1
ATOM 2539 C CA . GLU A 1 326 ? 22.766 5.301 -4.312 1 83.38 326 GLU A CA 1
ATOM 2540 C C . GLU A 1 326 ? 21.266 5.207 -4.586 1 83.38 326 GLU A C 1
ATOM 2542 O O . GLU A 1 326 ? 20.531 6.172 -4.371 1 83.38 326 GLU A O 1
ATOM 2547 N N . ILE A 1 327 ? 20.875 4.066 -5.086 1 88.62 327 ILE A N 1
ATOM 2548 C CA . ILE A 1 327 ? 19.453 3.865 -5.395 1 88.62 327 ILE A CA 1
ATOM 2549 C C . ILE A 1 327 ? 18.641 3.918 -4.109 1 88.62 327 ILE A C 1
ATOM 2551 O O . ILE A 1 327 ? 17.562 4.535 -4.074 1 88.62 327 ILE A O 1
ATOM 2555 N N . ILE A 1 328 ? 19.109 3.332 -3.064 1 91.69 328 ILE A N 1
ATOM 2556 C CA . ILE A 1 328 ? 18.375 3.271 -1.806 1 91.69 328 ILE A CA 1
ATOM 2557 C C . ILE A 1 328 ? 18.266 4.672 -1.204 1 91.69 328 ILE A C 1
ATOM 2559 O O . ILE A 1 328 ? 17.203 5.047 -0.682 1 91.69 328 ILE A O 1
ATOM 2563 N N . ARG A 1 329 ? 19.297 5.441 -1.291 1 82.75 329 ARG A N 1
ATOM 2564 C CA . ARG A 1 329 ? 19.266 6.816 -0.805 1 82.75 329 ARG A CA 1
ATOM 2565 C C . ARG A 1 329 ? 18.234 7.641 -1.57 1 82.75 329 ARG A C 1
ATOM 2567 O O . ARG A 1 329 ? 17.516 8.445 -0.979 1 82.75 329 ARG A O 1
ATOM 2574 N N . TYR A 1 330 ? 18.188 7.418 -2.818 1 83.06 330 TYR A N 1
ATOM 2575 C CA . TYR A 1 330 ? 17.219 8.117 -3.656 1 83.06 330 TYR A CA 1
ATOM 2576 C C . TYR A 1 330 ? 15.797 7.738 -3.273 1 83.06 330 TYR A C 1
ATOM 2578 O O . TYR A 1 330 ? 14.922 8.602 -3.184 1 83.06 330 TYR A O 1
ATOM 2586 N N . LEU A 1 331 ? 15.586 6.453 -3.117 1 87 331 LEU A N 1
ATOM 2587 C CA . LEU A 1 331 ? 14.25 5.969 -2.793 1 87 331 LEU A CA 1
ATOM 2588 C C . LEU A 1 331 ? 13.789 6.512 -1.444 1 87 331 LEU A C 1
ATOM 2590 O O . LEU A 1 331 ? 12.609 6.812 -1.263 1 87 331 LEU A O 1
ATOM 2594 N N . LYS A 1 332 ? 14.641 6.648 -0.48 1 82.94 332 LYS A N 1
ATOM 2595 C CA . LYS A 1 332 ? 14.305 7.137 0.853 1 82.94 332 LYS A CA 1
ATOM 2596 C C . LYS A 1 332 ? 13.812 8.586 0.798 1 82.94 332 LYS A C 1
ATOM 2598 O O . LYS A 1 332 ? 13.008 9 1.633 1 82.94 332 LYS A O 1
ATOM 2603 N N . HIS A 1 333 ? 14.211 9.234 -0.232 1 75.25 333 HIS A N 1
ATOM 2604 C CA . HIS A 1 333 ? 13.867 10.648 -0.323 1 75.25 333 HIS A CA 1
ATOM 2605 C C . HIS A 1 333 ? 12.688 10.875 -1.262 1 75.25 333 HIS A C 1
ATOM 2607 O O . HIS A 1 333 ? 11.961 11.867 -1.131 1 75.25 333 HIS A O 1
ATOM 2613 N N . ALA A 1 334 ? 12.477 9.938 -2.129 1 76.25 334 ALA A N 1
ATOM 2614 C CA . ALA A 1 334 ? 11.555 10.227 -3.225 1 76.25 334 ALA A CA 1
ATOM 2615 C C . ALA A 1 334 ? 10.297 9.367 -3.125 1 76.25 334 ALA A C 1
ATOM 2617 O O . ALA A 1 334 ? 9.242 9.734 -3.652 1 76.25 334 ALA A O 1
ATOM 2618 N N . CYS A 1 335 ? 10.359 8.352 -2.52 1 77.62 335 CYS A N 1
ATOM 2619 C CA . CYS A 1 335 ? 9.25 7.402 -2.549 1 77.62 335 CYS A CA 1
ATOM 2620 C C . CYS A 1 335 ? 8.164 7.809 -1.567 1 77.62 335 CYS A C 1
ATOM 2622 O O . CYS A 1 335 ? 8.398 7.863 -0.358 1 77.62 335 CYS A O 1
ATOM 2624 N N . PRO A 1 336 ? 6.977 7.973 -2.037 1 72 336 PRO A N 1
ATOM 2625 C CA . PRO A 1 336 ? 5.887 8.406 -1.16 1 72 336 PRO A CA 1
ATOM 2626 C C . PRO A 1 336 ? 5.543 7.371 -0.091 1 72 336 PRO A C 1
ATOM 2628 O O . PRO A 1 336 ? 5.168 7.73 1.026 1 72 336 PRO A O 1
ATOM 2631 N N . ALA A 1 337 ? 5.672 6.164 -0.439 1 74.38 337 ALA A N 1
ATOM 2632 C CA . ALA A 1 337 ? 5.332 5.117 0.521 1 74.38 337 ALA A CA 1
ATOM 2633 C C . ALA A 1 337 ? 6.297 5.125 1.705 1 74.38 337 ALA A C 1
ATOM 2635 O O . ALA A 1 337 ? 5.969 4.621 2.781 1 74.38 337 ALA A O 1
ATOM 2636 N N . HIS A 1 338 ? 7.434 5.629 1.49 1 73.19 338 HIS A N 1
ATOM 2637 C CA . HIS A 1 338 ? 8.406 5.766 2.57 1 73.19 338 HIS A CA 1
ATOM 2638 C C . HIS A 1 338 ? 8.188 7.066 3.34 1 73.19 338 HIS A C 1
ATOM 2640 O O . HIS A 1 338 ? 8.297 7.09 4.566 1 73.19 338 HIS A O 1
ATOM 2646 N N . LEU A 1 339 ? 7.816 8.031 2.631 1 68.06 339 LEU A N 1
ATOM 2647 C CA . LEU A 1 339 ? 7.742 9.375 3.195 1 68.06 339 LEU A CA 1
ATOM 2648 C C . LEU A 1 339 ? 6.445 9.562 3.979 1 68.06 339 LEU A C 1
ATOM 2650 O O . LEU A 1 339 ? 6.438 10.234 5.016 1 68.06 339 LEU A O 1
ATOM 2654 N N . TYR A 1 340 ? 5.434 8.82 3.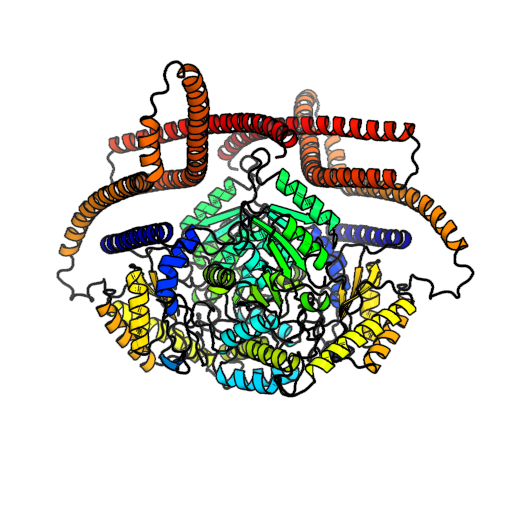455 1 69.31 340 TYR A N 1
ATOM 2655 C CA . TYR A 1 340 ? 4.141 9.234 3.982 1 69.31 340 TYR A CA 1
ATOM 2656 C C . TYR A 1 340 ? 3.379 8.047 4.559 1 69.31 340 TYR A C 1
ATOM 2658 O O . TYR A 1 340 ? 2.336 8.219 5.195 1 69.31 340 TYR A O 1
ATOM 2666 N N . ALA A 1 341 ? 3.889 6.895 4.332 1 71.88 341 ALA A N 1
ATOM 2667 C CA . ALA A 1 341 ? 3.201 5.719 4.855 1 71.88 341 ALA A CA 1
ATOM 2668 C C . ALA A 1 341 ? 3.756 5.324 6.223 1 71.88 341 ALA A C 1
ATOM 2670 O O . ALA A 1 341 ? 4.945 5.508 6.492 1 71.88 341 ALA A O 1
ATOM 2671 N N . THR A 1 342 ? 2.891 4.812 6.969 1 73.44 342 THR A N 1
ATOM 2672 C CA . THR A 1 342 ? 3.316 4.348 8.281 1 73.44 342 THR A CA 1
ATOM 2673 C C . THR A 1 342 ? 4.305 3.193 8.156 1 73.44 342 THR A C 1
ATOM 2675 O O . THR A 1 342 ? 4.191 2.369 7.246 1 73.44 342 THR A O 1
ATOM 2678 N N . SER A 1 343 ? 5.199 3.201 9.109 1 80.38 343 SER A N 1
ATOM 2679 C CA . SER A 1 343 ? 6.262 2.203 9.125 1 80.38 343 SER A CA 1
ATOM 2680 C C . SER A 1 343 ? 5.711 0.811 9.414 1 80.38 343 SER A C 1
ATOM 2682 O O . SER A 1 343 ? 4.617 0.673 9.969 1 80.38 343 SER A O 1
ATOM 2684 N N . MET A 1 344 ? 6.484 -0.188 9.016 1 86.75 344 MET A N 1
ATOM 2685 C CA . MET A 1 344 ? 6.188 -1.571 9.375 1 86.75 344 MET A CA 1
ATOM 2686 C C . MET A 1 344 ? 6.129 -1.736 10.891 1 86.75 344 MET A C 1
ATOM 2688 O O . MET A 1 344 ? 6.934 -1.145 11.617 1 86.75 344 MET A O 1
ATOM 2692 N N . SER A 1 345 ? 5.238 -2.541 11.383 1 87.06 345 SER A N 1
ATOM 2693 C CA . SER A 1 345 ? 5.145 -2.82 12.812 1 87.06 345 SER A CA 1
ATOM 2694 C C . SER A 1 345 ? 6.445 -3.412 13.344 1 87.06 345 SER A C 1
ATOM 2696 O O . SER A 1 345 ? 7.02 -4.316 12.734 1 87.06 345 SER A O 1
ATOM 2698 N N . PRO A 1 346 ? 6.953 -2.879 14.523 1 87.69 346 PRO A N 1
ATOM 2699 C CA . PRO A 1 346 ? 8.18 -3.43 15.102 1 87.69 346 PRO A CA 1
ATOM 2700 C C . PRO A 1 346 ? 8.094 -4.93 15.359 1 87.69 346 PRO A C 1
ATOM 2702 O O . PRO A 1 346 ? 9.078 -5.652 15.188 1 87.69 346 PRO A O 1
ATOM 2705 N N . ALA A 1 347 ? 6.941 -5.379 15.781 1 88.56 347 ALA A N 1
ATOM 2706 C CA . ALA A 1 347 ? 6.75 -6.812 16 1 88.56 347 ALA A CA 1
ATOM 2707 C C . ALA A 1 347 ? 6.918 -7.598 14.703 1 88.56 347 ALA A C 1
ATOM 2709 O O . ALA A 1 347 ? 7.5 -8.68 14.703 1 88.56 347 ALA A O 1
ATOM 2710 N N . ALA A 1 348 ? 6.344 -7.109 13.68 1 90.44 348 ALA A N 1
ATOM 2711 C CA . ALA A 1 348 ? 6.484 -7.742 12.367 1 90.44 348 ALA A CA 1
ATOM 2712 C C . ALA A 1 348 ? 7.945 -7.758 11.922 1 90.44 348 ALA A C 1
ATOM 2714 O O . ALA A 1 348 ? 8.414 -8.742 11.344 1 90.44 348 ALA A O 1
ATOM 2715 N N . VAL A 1 349 ? 8.656 -6.637 12.195 1 93.75 349 VAL A N 1
ATOM 2716 C CA . VAL A 1 349 ? 10.062 -6.523 11.844 1 93.75 349 VAL A CA 1
ATOM 2717 C C . VAL A 1 349 ? 10.875 -7.574 12.602 1 93.75 349 VAL A C 1
ATOM 2719 O O . VAL A 1 349 ? 11.734 -8.242 12.023 1 93.75 349 VAL A O 1
ATOM 2722 N N . GLN A 1 350 ? 10.555 -7.699 13.844 1 94.19 350 GLN A N 1
ATOM 2723 C CA . GLN A 1 350 ? 11.266 -8.672 14.672 1 94.19 350 GLN A CA 1
ATOM 2724 C C . GLN A 1 350 ? 11.031 -10.094 14.172 1 94.19 350 GLN A C 1
ATOM 2726 O O . GLN A 1 350 ? 11.93 -10.93 14.227 1 94.19 350 GLN A O 1
ATOM 2731 N N . GLN A 1 351 ? 9.828 -10.406 13.766 1 94.5 351 GLN A N 1
ATOM 2732 C CA . GLN A 1 351 ? 9.523 -11.719 13.188 1 94.5 351 GLN A CA 1
ATOM 2733 C C . GLN A 1 351 ? 10.422 -12.008 11.984 1 94.5 351 GLN A C 1
ATOM 2735 O O . GLN A 1 351 ? 10.961 -13.109 11.859 1 94.5 351 GLN A O 1
ATOM 2740 N N . VAL A 1 352 ? 10.617 -11.062 11.117 1 96.5 352 VAL A N 1
ATOM 2741 C CA . VAL A 1 352 ? 11.414 -11.234 9.914 1 96.5 352 VAL A CA 1
ATOM 2742 C C . VAL A 1 352 ? 12.883 -11.453 10.289 1 96.5 352 VAL A C 1
ATOM 2744 O O . VAL A 1 352 ? 13.539 -12.352 9.758 1 96.5 352 VAL A O 1
ATOM 2747 N N . ILE A 1 353 ? 13.367 -10.594 11.219 1 97.38 353 ILE A N 1
ATOM 2748 C CA . ILE A 1 353 ? 14.75 -10.703 11.664 1 97.38 353 ILE A CA 1
ATOM 2749 C C . ILE A 1 353 ? 15.008 -12.109 12.203 1 97.38 353 ILE A C 1
ATOM 2751 O O . ILE A 1 353 ? 15.984 -12.758 11.828 1 97.38 353 ILE A O 1
ATOM 2755 N N . SER A 1 354 ? 14.109 -12.555 13.047 1 97.31 354 SER A N 1
ATOM 2756 C CA . SER A 1 354 ? 14.258 -13.867 13.672 1 97.31 354 SER A CA 1
ATOM 2757 C C . SER A 1 354 ? 14.195 -14.977 12.625 1 97.31 354 SER A C 1
ATOM 2759 O O . SER A 1 354 ? 14.977 -15.93 12.672 1 97.31 354 SER A O 1
ATOM 2761 N N . ALA A 1 355 ? 13.258 -14.906 11.727 1 96.75 355 ALA A N 1
ATOM 2762 C CA . ALA A 1 355 ? 13.102 -15.93 10.695 1 96.75 355 ALA A CA 1
ATOM 2763 C C . ALA A 1 355 ? 14.352 -16.031 9.828 1 96.75 355 ALA A C 1
ATOM 2765 O O . ALA A 1 355 ? 14.82 -17.125 9.523 1 96.75 355 ALA A O 1
ATOM 2766 N N . ILE A 1 356 ? 14.914 -14.883 9.406 1 97.44 356 ILE A N 1
ATOM 2767 C CA . ILE A 1 356 ? 16.094 -14.875 8.562 1 97.44 356 ILE A CA 1
ATOM 2768 C C . ILE A 1 356 ? 17.281 -15.477 9.32 1 97.44 356 ILE A C 1
ATOM 2770 O O . ILE A 1 356 ? 18.078 -16.234 8.758 1 97.44 356 ILE A O 1
ATOM 2774 N N . LYS A 1 357 ? 17.406 -15.164 10.609 1 97.31 357 LYS A N 1
ATOM 2775 C CA . LYS A 1 357 ? 18.484 -15.711 11.422 1 97.31 357 LYS A CA 1
ATOM 2776 C C . LYS A 1 357 ? 18.391 -17.234 11.508 1 97.31 357 LYS A C 1
ATOM 2778 O O . LYS A 1 357 ? 19.406 -17.922 11.492 1 97.31 357 LYS A O 1
ATOM 2783 N N . VAL A 1 358 ? 17.172 -17.75 11.617 1 96.88 358 VAL A N 1
ATOM 2784 C CA . VAL A 1 358 ? 16.969 -19.188 11.641 1 96.88 358 VAL A CA 1
ATOM 2785 C C . VAL A 1 358 ? 17.375 -19.797 10.297 1 96.88 358 VAL A C 1
ATOM 2787 O O . VAL A 1 358 ? 18.031 -20.828 10.242 1 96.88 358 VAL A O 1
ATOM 2790 N N . VAL A 1 359 ? 16.969 -19.156 9.227 1 96.62 359 VAL A N 1
ATOM 2791 C CA . VAL A 1 359 ? 17.25 -19.656 7.887 1 96.62 359 VAL A CA 1
ATOM 2792 C C . VAL A 1 359 ? 18.766 -19.703 7.664 1 96.62 359 VAL A C 1
ATOM 2794 O O . VAL A 1 359 ? 19.281 -20.625 7.043 1 96.62 359 VAL A O 1
ATOM 2797 N N . LEU A 1 360 ? 19.484 -18.688 8.227 1 95.5 360 LEU A N 1
ATOM 2798 C CA . LEU A 1 360 ? 20.922 -18.578 8.055 1 95.5 360 LEU A CA 1
ATOM 2799 C C . LEU A 1 360 ? 21.672 -19.469 9.039 1 95.5 360 LEU A C 1
ATOM 2801 O O . LEU A 1 360 ? 22.875 -19.656 8.922 1 95.5 360 LEU A O 1
ATOM 2805 N N . GLY A 1 361 ? 21.016 -20 10.031 1 95.12 361 GLY A N 1
ATOM 2806 C CA . GLY A 1 361 ? 21.641 -20.812 11.062 1 95.12 361 GLY A CA 1
ATOM 2807 C C . GLY A 1 361 ? 22.297 -19.984 12.148 1 95.12 361 GLY A C 1
ATOM 2808 O O . GLY A 1 361 ? 23.125 -20.484 12.906 1 95.12 361 GLY A O 1
ATOM 2809 N N . GLU A 1 362 ? 21.984 -18.719 12.203 1 95.12 362 GLU A N 1
ATOM 2810 C CA . GLU A 1 362 ? 22.594 -17.828 13.18 1 95.12 362 GLU A CA 1
ATOM 2811 C C . GLU A 1 362 ? 21.969 -18.016 14.562 1 95.12 362 GLU A C 1
ATOM 2813 O O . GLU A 1 362 ? 22.5 -17.531 15.562 1 95.12 362 GLU A O 1
ATOM 2818 N N . ASP A 1 363 ? 20.891 -18.75 14.562 1 93.25 363 ASP A N 1
ATOM 2819 C CA . ASP A 1 363 ? 20.281 -19.094 15.844 1 93.25 363 ASP A CA 1
ATOM 2820 C C . ASP A 1 363 ? 20.969 -20.281 16.484 1 93.25 363 ASP A C 1
ATOM 2822 O O . ASP A 1 363 ? 20.609 -20.703 17.594 1 93.25 363 ASP A O 1
ATOM 2826 N N . GLY A 1 364 ? 21.953 -20.875 15.797 1 93.38 364 GLY A N 1
ATOM 2827 C CA . GLY A 1 364 ? 22.734 -21.984 16.328 1 93.38 364 GLY A CA 1
ATOM 2828 C C . GLY A 1 364 ? 22.156 -23.344 15.961 1 93.38 364 GLY A C 1
ATOM 2829 O O . GLY A 1 364 ? 22.688 -24.375 16.391 1 93.38 364 GLY A O 1
ATOM 2830 N N . SER A 1 365 ? 21.125 -23.391 15.188 1 94.38 365 SER A N 1
ATOM 2831 C CA . SER A 1 365 ? 20.5 -24.656 14.805 1 94.38 365 SER A CA 1
ATOM 2832 C C . SER A 1 365 ? 20.609 -24.891 13.297 1 94.38 365 SER A C 1
ATOM 2834 O O . SER A 1 365 ? 21.172 -24.062 12.578 1 94.38 365 SER A O 1
ATOM 2836 N N . ASN A 1 366 ? 20.141 -26.109 12.875 1 95 366 ASN A N 1
ATOM 2837 C CA . ASN A 1 366 ? 20.109 -26.438 11.453 1 95 366 ASN A CA 1
ATOM 2838 C C . ASN A 1 366 ? 18.672 -26.484 10.93 1 95 366 ASN A C 1
ATOM 2840 O O . ASN A 1 366 ? 18.391 -27.094 9.898 1 95 366 ASN A O 1
ATOM 2844 N N . ARG A 1 367 ? 17.812 -25.859 11.648 1 95.56 367 ARG A N 1
ATOM 2845 C CA . ARG A 1 367 ? 16.406 -25.875 11.305 1 95.56 367 ARG A CA 1
ATOM 2846 C C . ARG A 1 367 ? 16.156 -25.203 9.961 1 95.56 367 ARG A C 1
ATOM 2848 O O . ARG A 1 367 ? 15.297 -25.641 9.188 1 95.56 367 ARG A O 1
ATOM 2855 N N . GLY A 1 368 ? 16.844 -24.125 9.695 1 95.38 368 GLY A N 1
ATOM 2856 C CA . GLY A 1 368 ? 16.703 -23.438 8.43 1 95.38 368 GLY A CA 1
ATOM 2857 C C . GLY A 1 368 ? 16.984 -24.312 7.227 1 95.38 368 GLY A C 1
ATOM 2858 O O . GLY A 1 368 ? 16.188 -24.375 6.289 1 95.38 368 GLY A O 1
ATOM 2859 N N . ALA A 1 369 ? 18.062 -25 7.258 1 95.94 369 ALA A N 1
ATOM 2860 C CA . ALA A 1 369 ? 18.453 -25.906 6.18 1 95.94 369 ALA A CA 1
ATOM 2861 C C . ALA A 1 369 ? 17.453 -27.047 6.043 1 95.94 369 ALA A C 1
ATOM 2863 O O . ALA A 1 369 ? 17.141 -27.484 4.934 1 95.94 369 ALA A O 1
ATOM 2864 N N . LYS A 1 370 ? 16.984 -27.578 7.137 1 96.38 370 LYS A N 1
ATOM 2865 C CA . LYS A 1 370 ? 16 -28.656 7.129 1 96.38 370 LYS A CA 1
ATOM 2866 C C . LYS A 1 370 ? 14.695 -28.203 6.496 1 96.38 370 LYS A C 1
ATOM 2868 O O . LYS A 1 370 ? 14.078 -28.953 5.734 1 96.38 370 LYS A O 1
ATOM 2873 N N . LYS A 1 371 ? 14.25 -27.031 6.879 1 96.69 371 LYS A N 1
ATOM 2874 C CA . LYS A 1 371 ? 13.023 -26.484 6.312 1 96.69 371 LYS A CA 1
ATOM 2875 C C . LYS A 1 371 ? 13.133 -26.328 4.797 1 96.69 371 LYS A C 1
ATOM 2877 O O . LYS A 1 371 ? 12.195 -26.656 4.066 1 96.69 371 LYS A O 1
ATOM 2882 N N . LEU A 1 372 ? 14.25 -25.844 4.34 1 97 372 LEU A N 1
ATOM 2883 C CA . LEU A 1 372 ? 14.477 -25.656 2.91 1 97 372 LEU A CA 1
ATOM 2884 C C . LEU A 1 372 ? 14.477 -27 2.182 1 97 372 LEU A C 1
ATOM 2886 O O . LEU A 1 372 ? 13.922 -27.125 1.089 1 97 372 LEU A O 1
ATOM 2890 N N . ALA A 1 373 ? 15.039 -28 2.758 1 96.5 373 ALA A N 1
ATOM 2891 C CA . ALA A 1 373 ? 15.055 -29.328 2.17 1 96.5 373 ALA A CA 1
ATOM 2892 C C . ALA A 1 373 ? 13.648 -29.922 2.107 1 96.5 373 ALA A C 1
ATOM 2894 O O . ALA A 1 373 ? 13.289 -30.578 1.13 1 96.5 373 ALA A O 1
ATOM 2895 N N . GLN A 1 374 ? 12.938 -29.719 3.131 1 96.44 374 GLN A N 1
ATOM 2896 C CA . GLN A 1 374 ? 11.578 -30.234 3.191 1 96.44 374 GLN A CA 1
ATOM 2897 C C . GLN A 1 374 ? 10.703 -29.625 2.102 1 96.44 374 GLN A C 1
ATOM 2899 O O . GLN A 1 374 ? 9.867 -30.312 1.515 1 96.44 374 GLN A O 1
ATOM 2904 N N . ILE A 1 375 ? 10.836 -28.328 1.873 1 96.88 375 ILE A N 1
ATOM 2905 C CA . ILE A 1 375 ? 10.078 -27.672 0.812 1 96.88 375 ILE A CA 1
ATOM 2906 C C . ILE A 1 375 ? 10.453 -28.281 -0.539 1 96.88 375 ILE A C 1
ATOM 2908 O O . ILE A 1 375 ? 9.578 -28.609 -1.341 1 96.88 375 ILE A O 1
ATOM 2912 N N . ARG A 1 376 ? 11.719 -28.406 -0.766 1 96.5 376 ARG A N 1
ATOM 2913 C CA . ARG A 1 376 ? 12.219 -28.922 -2.041 1 96.5 376 ARG A CA 1
ATOM 2914 C C . ARG A 1 376 ? 11.75 -30.344 -2.283 1 96.5 376 ARG A C 1
ATOM 2916 O O . ARG A 1 376 ? 11.18 -30.656 -3.334 1 96.5 376 ARG A O 1
ATOM 2923 N N . GLU A 1 377 ? 11.906 -31.172 -1.332 1 96.81 377 GLU A N 1
ATOM 2924 C CA . GLU A 1 377 ? 11.547 -32.594 -1.46 1 96.81 377 GLU A CA 1
ATOM 2925 C C . GLU A 1 377 ? 10.031 -32.75 -1.531 1 96.81 377 GLU A C 1
ATOM 2927 O O . GLU A 1 377 ? 9.531 -33.562 -2.326 1 96.81 377 GLU A O 1
ATOM 2932 N N . GLY A 1 378 ? 9.406 -32.031 -0.664 1 97.25 378 GLY A N 1
ATOM 2933 C CA . GLY A 1 378 ? 7.949 -32.094 -0.664 1 97.25 378 GLY A CA 1
ATOM 2934 C C . GLY A 1 378 ? 7.328 -31.641 -1.968 1 97.25 378 GLY A C 1
ATOM 2935 O O . GLY A 1 378 ? 6.395 -32.281 -2.475 1 97.25 378 GLY A O 1
ATOM 2936 N N . SER A 1 379 ? 7.832 -30.531 -2.455 1 97.31 379 SER A N 1
ATOM 2937 C CA . SER A 1 379 ? 7.305 -29.969 -3.697 1 97.31 379 SER A CA 1
ATOM 2938 C C . SER A 1 379 ? 7.547 -30.922 -4.871 1 97.31 379 SER A C 1
ATOM 2940 O O . SER A 1 379 ? 6.645 -31.156 -5.68 1 97.31 379 SER A O 1
ATOM 2942 N N . ASN A 1 380 ? 8.711 -31.453 -4.984 1 97.38 380 ASN A N 1
ATOM 2943 C CA . ASN A 1 380 ? 9.047 -32.344 -6.074 1 97.38 380 ASN A CA 1
ATOM 2944 C C . ASN A 1 380 ? 8.273 -33.656 -5.977 1 97.38 380 ASN A C 1
ATOM 2946 O O . ASN A 1 380 ? 7.82 -34.219 -6.988 1 97.38 380 ASN A O 1
ATOM 2950 N N . TYR A 1 381 ? 8.141 -34.156 -4.801 1 97.62 381 TYR A N 1
ATOM 2951 C CA . TYR A 1 381 ? 7.371 -35.375 -4.578 1 97.62 381 TYR A CA 1
ATOM 2952 C C . TYR A 1 381 ? 5.914 -35.188 -4.984 1 97.62 381 TYR A C 1
ATOM 2954 O O . TYR A 1 381 ? 5.359 -36 -5.734 1 97.62 381 TYR A O 1
ATOM 2962 N N . PHE A 1 382 ? 5.312 -34.156 -4.426 1 97.81 382 PHE A N 1
ATOM 2963 C CA . PHE A 1 382 ? 3.902 -33.875 -4.68 1 97.81 382 PHE A CA 1
ATOM 2964 C C . PHE A 1 382 ? 3.646 -33.688 -6.168 1 97.81 382 PHE A C 1
ATOM 2966 O O . PHE A 1 382 ? 2.678 -34.219 -6.711 1 97.81 382 PHE A O 1
ATOM 2973 N N . ARG A 1 383 ? 4.453 -32.969 -6.828 1 96.94 383 ARG A N 1
ATOM 2974 C CA . ARG A 1 383 ? 4.34 -32.688 -8.258 1 96.94 383 ARG A CA 1
ATOM 2975 C C . ARG A 1 383 ? 4.445 -34 -9.055 1 96.94 383 ARG A C 1
ATOM 2977 O O . ARG A 1 383 ? 3.646 -34.25 -9.961 1 96.94 383 ARG A O 1
ATOM 2984 N N . SER A 1 384 ? 5.426 -34.781 -8.758 1 96.56 384 SER A N 1
ATOM 2985 C CA . SER A 1 384 ? 5.645 -36.031 -9.461 1 96.56 384 SER A CA 1
ATOM 2986 C C . SER A 1 384 ? 4.445 -36.969 -9.32 1 96.56 384 SER A C 1
ATOM 2988 O O . SER A 1 384 ? 4.02 -37.594 -10.289 1 96.56 384 SER A O 1
ATOM 2990 N N . GLU A 1 385 ? 3.922 -37.062 -8.156 1 96.75 385 GLU A N 1
ATOM 2991 C CA . GLU A 1 385 ? 2.777 -37.938 -7.91 1 96.75 385 GLU A CA 1
ATOM 2992 C C . GLU A 1 385 ? 1.538 -37.438 -8.648 1 96.75 385 GLU A C 1
ATOM 2994 O O . GLU A 1 385 ? 0.755 -38.25 -9.164 1 96.75 385 GLU A O 1
ATOM 2999 N N . LEU A 1 386 ? 1.333 -36.156 -8.664 1 96.12 386 LEU A N 1
ATOM 3000 C CA . LEU A 1 386 ? 0.197 -35.594 -9.391 1 96.12 386 LEU A CA 1
ATOM 3001 C C . LEU A 1 386 ? 0.28 -35.906 -10.875 1 96.12 386 LEU A C 1
ATOM 3003 O O . LEU A 1 386 ? -0.728 -36.281 -11.5 1 96.12 386 LEU A O 1
ATOM 3007 N N . LYS A 1 387 ? 1.431 -35.781 -11.406 1 93.31 387 LYS A N 1
ATOM 3008 C CA . LYS A 1 387 ? 1.633 -36.094 -12.82 1 93.31 387 LYS A CA 1
ATOM 3009 C C . LYS A 1 387 ? 1.365 -37.562 -13.102 1 93.31 387 LYS A C 1
ATOM 3011 O O . LYS A 1 387 ? 0.747 -37.906 -14.117 1 93.31 387 LYS A O 1
ATOM 3016 N N . LYS A 1 388 ? 1.792 -38.406 -12.211 1 93.31 388 LYS A N 1
ATOM 3017 C CA . LYS A 1 388 ? 1.568 -39.844 -12.352 1 93.31 388 LYS A CA 1
ATOM 3018 C C . LYS A 1 388 ? 0.079 -40.156 -12.328 1 93.31 388 LYS A C 1
ATOM 3020 O O . LYS A 1 388 ? -0.362 -41.125 -12.977 1 93.31 388 LYS A O 1
ATOM 3025 N N . MET A 1 389 ? -0.615 -39.344 -11.633 1 93.31 389 MET A N 1
ATOM 3026 C CA . MET A 1 389 ? -2.045 -39.594 -11.461 1 93.31 389 MET A CA 1
ATOM 3027 C C . MET A 1 389 ? -2.826 -39.125 -12.688 1 93.31 389 MET A C 1
ATOM 3029 O O . MET A 1 389 ? -4.023 -39.375 -12.805 1 93.31 389 MET A O 1
ATOM 3033 N N . GLY A 1 390 ? -2.141 -38.344 -13.594 1 89.75 390 GLY A N 1
ATOM 3034 C CA . GLY A 1 390 ? -2.785 -37.969 -14.844 1 89.75 390 GLY A CA 1
ATOM 3035 C C . GLY A 1 390 ? -3.201 -36.5 -14.867 1 89.75 390 GLY A C 1
ATOM 3036 O O . GLY A 1 390 ? -3.91 -36.062 -15.781 1 89.75 390 GLY A O 1
ATOM 3037 N N . PHE A 1 391 ? -2.793 -35.781 -13.914 1 92.31 391 PHE A N 1
ATOM 3038 C CA . PHE A 1 391 ? -3.129 -34.344 -13.906 1 92.31 391 PHE A CA 1
ATOM 3039 C C . PHE A 1 391 ? -2.172 -33.562 -14.789 1 92.31 391 PHE A C 1
ATOM 3041 O O . PHE A 1 391 ? -1.018 -33.938 -14.977 1 92.31 391 PHE A O 1
ATOM 3048 N N . VAL A 1 392 ? -2.701 -32.562 -15.414 1 89.31 392 VAL A N 1
ATOM 3049 C CA . VAL A 1 392 ? -1.83 -31.547 -16.016 1 89.31 392 VAL A CA 1
ATOM 3050 C C . VAL A 1 392 ? -1.372 -30.547 -14.961 1 89.31 392 VAL A C 1
ATOM 3052 O O . VAL A 1 392 ? -2.184 -29.797 -14.422 1 89.31 392 VAL A O 1
ATOM 3055 N N . VAL A 1 393 ? -0.058 -30.641 -14.664 1 93.38 393 VAL A N 1
ATOM 3056 C CA . VAL A 1 393 ? 0.482 -29.828 -13.578 1 93.38 393 VAL A CA 1
ATOM 3057 C C . VAL A 1 393 ? 1.512 -28.844 -14.133 1 93.38 393 VAL A C 1
ATOM 3059 O O . VAL A 1 393 ? 2.439 -29.234 -14.844 1 93.38 393 VAL A O 1
ATOM 3062 N N . LEU A 1 394 ? 1.276 -27.578 -13.82 1 92 394 LEU A N 1
ATOM 3063 C CA . LEU A 1 394 ? 2.262 -26.547 -14.148 1 92 394 LEU A CA 1
ATOM 3064 C C . LEU A 1 394 ? 3.246 -26.359 -13.008 1 92 394 LEU A C 1
ATOM 3066 O O . LEU A 1 394 ? 2.939 -26.672 -11.852 1 92 394 LEU A O 1
ATOM 3070 N N . GLY A 1 395 ? 4.434 -25.766 -13.406 1 92.62 395 GLY A N 1
ATOM 3071 C CA . GLY A 1 395 ? 5.449 -25.469 -12.406 1 92.62 395 GLY A CA 1
ATOM 3072 C C . GLY A 1 395 ? 6.742 -26.234 -12.633 1 92.62 395 GLY A C 1
ATOM 3073 O O . GLY A 1 395 ? 6.727 -27.391 -13.062 1 92.62 395 GLY A O 1
ATOM 3074 N N . ASP A 1 396 ? 7.801 -25.641 -12.281 1 94.62 396 ASP A N 1
ATOM 3075 C CA . ASP A 1 396 ? 9.125 -26.25 -12.445 1 94.62 396 ASP A CA 1
ATOM 3076 C C . ASP A 1 396 ? 9.516 -27.047 -11.203 1 94.62 396 ASP A C 1
ATOM 3078 O O . ASP A 1 396 ? 8.961 -26.828 -10.117 1 94.62 396 ASP A O 1
ATOM 3082 N N . ASN A 1 397 ? 10.406 -27.953 -11.453 1 94.75 397 ASN A N 1
ATOM 3083 C CA . ASN A 1 397 ? 10.961 -28.656 -10.305 1 94.75 397 ASN A CA 1
ATOM 3084 C C . ASN A 1 397 ? 11.57 -27.703 -9.289 1 94.75 397 ASN A C 1
ATOM 3086 O O . ASN A 1 397 ? 12.203 -26.703 -9.664 1 94.75 397 ASN A O 1
ATOM 3090 N N . ASP A 1 398 ? 11.352 -27.969 -8.039 1 94.56 398 ASP A N 1
ATOM 3091 C CA . ASP A 1 398 ? 11.883 -27.219 -6.906 1 94.56 398 ASP A CA 1
ATOM 3092 C C . ASP A 1 398 ? 10.984 -26.031 -6.555 1 94.56 398 ASP A C 1
ATOM 3094 O O . ASP A 1 398 ? 11.156 -25.406 -5.508 1 94.56 398 ASP A O 1
ATOM 3098 N N . SER A 1 399 ? 10.094 -25.641 -7.434 1 96.62 399 SER A N 1
ATOM 3099 C CA . SER A 1 399 ? 9.156 -24.578 -7.105 1 96.62 399 SER A CA 1
ATOM 3100 C C . SER A 1 399 ? 8.141 -25.031 -6.07 1 96.62 399 SER A C 1
ATOM 3102 O O . SER A 1 399 ? 7.539 -26.094 -6.211 1 96.62 399 SER A O 1
ATOM 3104 N N . PRO A 1 400 ? 7.957 -24.281 -5.023 1 96.94 400 PRO A N 1
ATOM 3105 C CA . PRO A 1 400 ? 6.969 -24.656 -4.008 1 96.94 400 PRO A CA 1
ATOM 3106 C C . PRO A 1 400 ? 5.531 -24.422 -4.465 1 96.94 400 PRO A C 1
ATOM 3108 O O . PRO A 1 400 ? 4.59 -24.859 -3.791 1 96.94 400 PRO A O 1
ATOM 3111 N N . VAL A 1 401 ? 5.336 -23.766 -5.535 1 96.25 401 VAL A N 1
ATOM 3112 C CA . VAL A 1 401 ? 4.016 -23.484 -6.082 1 96.25 401 VAL A CA 1
ATOM 3113 C C . VAL A 1 401 ? 3.771 -24.344 -7.324 1 96.25 401 VAL A C 1
ATOM 3115 O O . VAL A 1 401 ? 4.672 -24.516 -8.148 1 96.25 401 VAL A O 1
ATOM 3118 N N . MET A 1 402 ? 2.658 -24.922 -7.406 1 95.69 402 MET A N 1
ATOM 3119 C CA . MET A 1 402 ? 2.252 -25.672 -8.594 1 95.69 402 MET A CA 1
ATOM 3120 C C . MET A 1 402 ? 0.762 -25.484 -8.867 1 95.69 402 MET A C 1
ATOM 3122 O O . MET A 1 402 ? 0.005 -25.109 -7.969 1 95.69 402 MET A O 1
ATOM 3126 N N . ALA A 1 403 ? 0.401 -25.641 -10.078 1 94.81 403 ALA A N 1
ATOM 3127 C CA . ALA A 1 403 ? -0.989 -25.438 -10.477 1 94.81 403 ALA A CA 1
ATOM 3128 C C . ALA A 1 403 ? -1.567 -26.672 -11.156 1 94.81 403 ALA A C 1
ATOM 3130 O O . ALA A 1 403 ? -0.953 -27.234 -12.062 1 94.81 403 ALA A O 1
ATOM 3131 N N . ILE A 1 404 ? -2.688 -27.125 -10.648 1 94.44 404 ILE A N 1
ATOM 3132 C CA . ILE A 1 404 ? -3.453 -28.172 -11.305 1 94.44 404 ILE A CA 1
ATOM 3133 C C . ILE A 1 404 ? -4.461 -27.562 -12.273 1 94.44 404 ILE A C 1
ATOM 3135 O O . ILE A 1 404 ? -5.355 -26.812 -11.852 1 94.44 404 ILE A O 1
ATOM 3139 N N . MET A 1 405 ? -4.367 -27.906 -13.477 1 90.19 405 MET A N 1
ATOM 3140 C CA . MET A 1 405 ? -5.242 -27.312 -14.484 1 90.19 405 MET A CA 1
ATOM 3141 C C . MET A 1 405 ? -6.621 -27.953 -14.453 1 90.19 405 MET A C 1
ATOM 3143 O O . MET A 1 405 ? -6.738 -29.172 -14.531 1 90.19 405 MET A O 1
ATOM 3147 N N . LEU A 1 406 ? -7.66 -27.047 -14.367 1 87.94 406 LEU A N 1
ATOM 3148 C CA . LEU A 1 406 ? -9.039 -27.516 -14.359 1 87.94 406 LEU A CA 1
ATOM 3149 C C . LEU A 1 406 ? -9.758 -27.109 -15.641 1 87.94 406 LEU A C 1
ATOM 3151 O O . LEU A 1 406 ? -10.727 -27.766 -16.047 1 87.94 406 LEU A O 1
ATOM 3155 N N . TYR A 1 407 ? -9.43 -26.016 -16.281 1 81 407 TYR A N 1
ATOM 3156 C CA . TYR A 1 407 ? -9.875 -25.484 -17.578 1 81 407 TYR A CA 1
ATOM 3157 C C . TYR A 1 407 ? -11.32 -25.016 -17.5 1 81 407 TYR A C 1
ATOM 3159 O O . TYR A 1 407 ? -11.578 -23.812 -17.438 1 81 407 TYR A O 1
ATOM 3167 N N . ASN A 1 408 ? -12.336 -25.938 -17.281 1 76 408 ASN A N 1
ATOM 3168 C CA . ASN A 1 408 ? -13.75 -25.578 -17.219 1 76 408 ASN A CA 1
ATOM 3169 C C . ASN A 1 408 ? -14.102 -24.875 -15.922 1 76 408 ASN A C 1
ATOM 3171 O O . ASN A 1 408 ? -13.758 -25.344 -14.836 1 76 408 ASN A O 1
ATOM 3175 N N . LEU A 1 409 ? -14.805 -23.797 -16.094 1 77.19 409 LEU A N 1
ATOM 3176 C CA . LEU A 1 409 ? -15.141 -22.953 -14.961 1 77.19 409 LEU A CA 1
ATOM 3177 C C . LEU A 1 409 ? -16.016 -23.703 -13.961 1 77.19 409 LEU A C 1
ATOM 3179 O O . LEU A 1 409 ? -15.93 -23.469 -12.758 1 77.19 409 LEU A O 1
ATOM 3183 N N . ALA A 1 410 ? -16.828 -24.562 -14.453 1 78.88 410 ALA A N 1
ATOM 3184 C CA . ALA A 1 410 ? -17.734 -25.297 -13.578 1 78.88 410 ALA A CA 1
ATOM 3185 C C . ALA A 1 410 ? -16.969 -26.25 -12.664 1 78.88 410 ALA A C 1
ATOM 3187 O O . ALA A 1 410 ? -17.469 -26.625 -11.594 1 78.88 410 ALA A O 1
ATOM 3188 N N . LYS A 1 411 ? -15.805 -26.625 -13.102 1 87.06 411 LYS A N 1
ATOM 3189 C CA . LYS A 1 411 ? -15.008 -27.547 -12.305 1 87.06 411 LYS A CA 1
ATOM 3190 C C . LYS A 1 411 ? -14.398 -26.859 -11.094 1 87.06 411 LYS A C 1
ATOM 3192 O O . LYS A 1 411 ? -14.023 -27.5 -10.117 1 87.06 411 LYS A O 1
ATOM 3197 N N . LEU A 1 412 ? -14.367 -25.547 -11.133 1 89.69 412 LEU A N 1
ATOM 3198 C CA . LEU A 1 412 ? -13.719 -24.781 -10.07 1 89.69 412 LEU A CA 1
ATOM 3199 C C . LEU A 1 412 ? -14.453 -24.953 -8.742 1 89.69 412 LEU A C 1
ATOM 3201 O O . LEU A 1 412 ? -13.867 -25.422 -7.766 1 89.69 412 LEU A O 1
ATOM 3205 N N . PRO A 1 413 ? -15.742 -24.594 -8.75 1 89.06 413 PRO A N 1
ATOM 3206 C CA . PRO A 1 413 ? -16.438 -24.766 -7.477 1 89.06 413 PRO A CA 1
ATOM 3207 C C . PRO A 1 413 ? -16.594 -26.234 -7.074 1 89.06 413 PRO A C 1
ATOM 3209 O O . PRO A 1 413 ? -16.578 -26.547 -5.883 1 89.06 413 PRO A O 1
ATOM 3212 N N . ALA A 1 414 ? -16.734 -27.094 -8.023 1 91.31 414 ALA A N 1
ATOM 3213 C CA . ALA A 1 414 ? -16.875 -28.516 -7.73 1 91.31 414 ALA A CA 1
ATOM 3214 C C . ALA A 1 414 ? -15.609 -29.062 -7.066 1 91.31 414 ALA A C 1
ATOM 3216 O O . ALA A 1 414 ? -15.688 -29.812 -6.094 1 91.31 414 ALA A O 1
ATOM 3217 N N . PHE A 1 415 ? -14.523 -28.703 -7.645 1 94.44 415 PHE A N 1
ATOM 3218 C CA . PHE A 1 415 ? -13.242 -29.141 -7.109 1 94.44 415 PHE A CA 1
ATOM 3219 C C . PHE A 1 415 ? -13.023 -28.594 -5.707 1 94.44 415 PHE A C 1
ATOM 3221 O O . PHE A 1 415 ? -12.625 -29.328 -4.797 1 94.44 415 PHE A O 1
ATOM 3228 N N . SER A 1 416 ? -13.242 -27.328 -5.523 1 94.25 416 SER A N 1
ATOM 3229 C CA . SER A 1 416 ? -13.047 -26.641 -4.25 1 94.25 416 SER A CA 1
ATOM 3230 C C . SER A 1 416 ? -13.938 -27.219 -3.164 1 94.25 416 SER A C 1
ATOM 3232 O O . SER A 1 416 ? -13.469 -27.547 -2.074 1 94.25 416 SER A O 1
ATOM 3234 N N . ARG A 1 417 ? -15.219 -27.438 -3.439 1 93.69 417 ARG A N 1
ATOM 3235 C CA . ARG A 1 417 ? -16.188 -27.938 -2.473 1 93.69 417 ARG A CA 1
ATOM 3236 C C . ARG A 1 417 ? -15.922 -29.391 -2.117 1 93.69 417 ARG A C 1
ATOM 3238 O O . ARG A 1 417 ? -16.031 -29.781 -0.954 1 93.69 417 ARG A O 1
ATOM 3245 N N . ALA A 1 418 ? -15.602 -30.156 -3.123 1 94.94 418 ALA A N 1
ATOM 3246 C CA . ALA A 1 418 ? -15.344 -31.578 -2.898 1 94.94 418 ALA A CA 1
ATOM 3247 C C . ALA A 1 418 ? -14.109 -31.797 -2.033 1 94.94 418 ALA A C 1
ATOM 3249 O O . ALA A 1 418 ? -14.086 -32.656 -1.161 1 94.94 418 ALA A O 1
ATOM 3250 N N . CYS A 1 419 ? -13.094 -31.031 -2.312 1 96.38 419 CYS A N 1
ATOM 3251 C CA . CYS A 1 419 ? -11.898 -31.125 -1.49 1 96.38 419 CYS A CA 1
ATOM 3252 C C . CYS A 1 419 ? -12.188 -30.719 -0.05 1 96.38 419 CYS A C 1
ATOM 3254 O O . CYS A 1 419 ? -11.734 -31.391 0.888 1 96.38 419 CYS A O 1
ATOM 3256 N N . LEU A 1 420 ? -12.938 -29.641 0.108 1 95 420 LEU A N 1
ATOM 3257 C CA . LEU A 1 420 ? -13.258 -29.156 1.444 1 95 420 LEU A CA 1
ATOM 3258 C C . LEU A 1 420 ? -14.07 -30.172 2.223 1 95 420 LEU A C 1
ATOM 3260 O O . LEU A 1 420 ? -13.883 -30.344 3.432 1 95 420 LEU A O 1
ATOM 3264 N N . ARG A 1 421 ? -14.992 -30.859 1.573 1 94.31 421 ARG A N 1
ATOM 3265 C CA . ARG A 1 421 ? -15.812 -31.891 2.209 1 94.31 421 ARG A CA 1
ATOM 3266 C C . ARG A 1 421 ? -14.945 -33 2.777 1 94.31 421 ARG A C 1
ATOM 3268 O O . ARG A 1 421 ? -15.344 -33.688 3.73 1 94.31 421 ARG A O 1
ATOM 3275 N N . GLN A 1 422 ? -13.805 -33.094 2.201 1 96.25 422 GLN A N 1
ATOM 3276 C CA . GLN A 1 422 ? -12.883 -34.125 2.672 1 96.25 422 GLN A CA 1
ATOM 3277 C C . GLN A 1 422 ? -11.758 -33.531 3.504 1 96.25 422 GLN A C 1
ATOM 3279 O O . GLN A 1 422 ? -10.68 -34.125 3.617 1 96.25 422 GLN A O 1
ATOM 3284 N N . ASN A 1 423 ? -11.891 -32.312 3.875 1 96.62 423 ASN A N 1
ATOM 3285 C CA . ASN A 1 423 ? -11.031 -31.594 4.816 1 96.62 423 ASN A CA 1
ATOM 3286 C C . ASN A 1 423 ? -9.68 -31.234 4.191 1 96.62 423 ASN A C 1
ATOM 3288 O O . ASN A 1 423 ? -8.641 -31.344 4.84 1 96.62 423 ASN A O 1
ATOM 3292 N N . VAL A 1 424 ? -9.688 -31 2.992 1 96.94 424 VAL A N 1
ATOM 3293 C CA . VAL A 1 424 ? -8.531 -30.453 2.293 1 96.94 424 VAL A CA 1
ATOM 3294 C C . VAL A 1 424 ? -8.867 -29.078 1.733 1 96.94 424 VAL A C 1
ATOM 3296 O O . VAL A 1 424 ? -9.797 -28.938 0.936 1 96.94 424 VAL A O 1
ATOM 3299 N N . ALA A 1 425 ? -8.133 -28.078 2.211 1 95 425 ALA A N 1
ATOM 3300 C CA . ALA A 1 425 ? -8.367 -26.719 1.769 1 95 425 ALA A CA 1
ATOM 3301 C C . ALA A 1 425 ? -7.434 -26.344 0.619 1 95 425 ALA A C 1
ATOM 3303 O O . ALA A 1 425 ? -6.211 -26.375 0.767 1 95 425 ALA A O 1
ATOM 3304 N N . VAL A 1 426 ? -8.055 -26.016 -0.507 1 94.38 426 VAL A N 1
ATOM 3305 C CA . VAL A 1 426 ? -7.289 -25.625 -1.687 1 94.38 426 VAL A CA 1
ATOM 3306 C C . VAL A 1 426 ? -7.754 -24.25 -2.166 1 94.38 426 VAL A C 1
ATOM 3308 O O . VAL A 1 426 ? -8.836 -23.797 -1.791 1 94.38 426 VAL A O 1
ATOM 3311 N N . VAL A 1 427 ? -6.863 -23.609 -2.932 1 92.06 427 VAL A N 1
ATOM 3312 C CA . VAL A 1 427 ? -7.215 -22.312 -3.527 1 92.06 427 VAL A CA 1
ATOM 3313 C C . VAL A 1 427 ? -7.449 -22.484 -5.027 1 92.06 427 VAL A C 1
ATOM 3315 O O . VAL A 1 427 ? -6.59 -23.016 -5.738 1 92.06 427 VAL A O 1
ATOM 3318 N N . THR A 1 428 ? -8.609 -22.125 -5.41 1 91.25 428 THR A N 1
ATOM 3319 C CA . THR A 1 428 ? -8.922 -22.156 -6.836 1 91.25 428 THR A CA 1
ATOM 3320 C C . THR A 1 428 ? -8.875 -20.75 -7.422 1 91.25 428 THR A C 1
ATOM 3322 O O . THR A 1 428 ? -9.242 -19.781 -6.754 1 91.25 428 THR A O 1
ATOM 3325 N N . VAL A 1 429 ? -8.367 -20.703 -8.578 1 87.38 429 VAL A N 1
ATOM 3326 C CA . VAL A 1 429 ? -8.172 -19.406 -9.203 1 87.38 429 VAL A CA 1
ATOM 3327 C C . VAL A 1 429 ? -8.82 -19.391 -10.594 1 87.38 429 VAL A C 1
ATOM 3329 O O . VAL A 1 429 ? -8.594 -20.312 -11.391 1 87.38 429 VAL A O 1
ATOM 3332 N N . GLY A 1 430 ? -9.609 -18.469 -10.812 1 77.88 430 GLY A N 1
ATOM 3333 C CA . GLY A 1 430 ? -10.242 -18.219 -12.102 1 77.88 430 GLY A CA 1
ATOM 3334 C C . GLY A 1 430 ? -10.156 -16.766 -12.539 1 77.88 430 GLY A C 1
ATOM 3335 O O . GLY A 1 430 ? -9.359 -16 -12.008 1 77.88 430 GLY A O 1
ATOM 3336 N N . TYR A 1 431 ? -10.914 -16.438 -13.555 1 69.5 431 TYR A N 1
ATOM 3337 C CA . TYR A 1 431 ? -10.992 -15.047 -13.992 1 69.5 431 TYR A CA 1
ATOM 3338 C C . TYR A 1 431 ? -11.461 -14.141 -12.859 1 69.5 431 TYR A C 1
ATOM 3340 O O . TYR A 1 431 ? -12.367 -14.5 -12.109 1 69.5 431 TYR A O 1
ATOM 3348 N N . PRO A 1 432 ? -10.664 -13.008 -12.688 1 66.69 432 PRO A N 1
ATOM 3349 C CA . PRO A 1 432 ? -9.773 -12.297 -13.602 1 66.69 432 PRO A CA 1
ATOM 3350 C C . PRO A 1 432 ? -8.297 -12.562 -13.312 1 66.69 432 PRO A C 1
ATOM 3352 O O . PRO A 1 432 ? -7.426 -12.055 -14.023 1 66.69 432 PRO A O 1
ATOM 3355 N N . ALA A 1 433 ? -8.016 -13.344 -12.422 1 69.69 433 ALA A N 1
ATOM 3356 C CA . ALA A 1 433 ? -6.613 -13.602 -12.109 1 69.69 433 ALA A CA 1
ATOM 3357 C C . ALA A 1 433 ? -5.938 -14.398 -13.219 1 69.69 433 ALA A C 1
ATOM 3359 O O . ALA A 1 433 ? -4.738 -14.258 -13.453 1 69.69 433 ALA A O 1
ATOM 3360 N N . THR A 1 434 ? -6.707 -15.281 -13.797 1 70.5 434 THR A N 1
ATOM 3361 C CA . THR A 1 434 ? -6.23 -16.047 -14.953 1 70.5 434 THR A CA 1
ATOM 3362 C C . THR A 1 434 ? -7.195 -15.898 -16.125 1 70.5 434 THR A C 1
ATOM 3364 O O . THR A 1 434 ? -8.359 -15.531 -15.938 1 70.5 434 THR A O 1
ATOM 3367 N N . PRO A 1 435 ? -6.691 -16.203 -17.156 1 66.62 435 PRO A N 1
ATOM 3368 C CA . PRO A 1 435 ? -7.605 -16.125 -18.297 1 66.62 435 PRO A CA 1
ATOM 3369 C C . PRO A 1 435 ? -8.781 -17.094 -18.172 1 66.62 435 PRO A C 1
ATOM 3371 O O . PRO A 1 435 ? -8.664 -18.141 -17.516 1 66.62 435 PRO A O 1
ATOM 3374 N N . VAL A 1 436 ? -9.828 -16.844 -18.828 1 64.56 436 VAL A N 1
ATOM 3375 C CA . VAL A 1 436 ? -11.141 -17.469 -18.703 1 64.56 436 VAL A CA 1
ATOM 3376 C C . VAL A 1 436 ? -11.023 -18.969 -19.016 1 64.56 436 VAL A C 1
ATOM 3378 O O . VAL A 1 436 ? -11.727 -19.781 -18.406 1 64.56 436 VAL A O 1
ATOM 3381 N N . LEU A 1 437 ? -10.086 -19.359 -19.812 1 67.19 437 LEU A N 1
ATOM 3382 C CA . LEU A 1 437 ? -10.031 -20.75 -20.266 1 67.19 437 LEU A CA 1
ATOM 3383 C C . LEU A 1 437 ? -9.016 -21.531 -19.438 1 67.19 437 LEU A C 1
ATOM 3385 O O . LEU A 1 437 ? -8.875 -22.75 -19.625 1 67.19 437 LEU A O 1
ATOM 3389 N N . LEU A 1 438 ? -8.414 -20.844 -18.531 1 79.88 438 LEU A N 1
ATOM 3390 C CA . LEU A 1 438 ? -7.301 -21.5 -17.844 1 79.88 438 LEU A CA 1
ATOM 3391 C C . LEU A 1 438 ? -7.512 -21.5 -16.328 1 79.88 438 LEU A C 1
ATOM 3393 O O . LEU A 1 438 ? -6.617 -21.109 -15.578 1 79.88 438 LEU A O 1
ATOM 3397 N N . ALA A 1 439 ? -8.711 -21.891 -15.953 1 84.75 439 ALA A N 1
ATOM 3398 C CA . ALA A 1 439 ? -8.969 -22.031 -14.523 1 84.75 439 ALA A CA 1
ATOM 3399 C C . ALA A 1 439 ? -8.078 -23.109 -13.906 1 84.75 439 ALA A C 1
ATOM 3401 O O . ALA A 1 439 ? -7.77 -24.109 -14.555 1 84.75 439 ALA A O 1
ATOM 3402 N N . ARG A 1 440 ? -7.691 -22.953 -12.703 1 91.56 440 ARG A N 1
ATOM 3403 C CA . ARG A 1 440 ? -6.734 -23.875 -12.094 1 91.56 440 ARG A CA 1
ATOM 3404 C C . ARG A 1 440 ? -6.859 -23.875 -10.57 1 91.56 440 ARG A C 1
ATOM 3406 O O . ARG A 1 440 ? -7.547 -23.016 -10.008 1 91.56 440 ARG A O 1
ATOM 3413 N N . ALA A 1 441 ? -6.328 -24.859 -10.008 1 93.88 441 ALA A N 1
ATOM 3414 C CA . ALA A 1 441 ? -6.129 -24.906 -8.562 1 93.88 441 ALA A CA 1
ATOM 3415 C C . ALA A 1 441 ? -4.656 -24.75 -8.203 1 93.88 441 ALA A C 1
ATOM 3417 O O . ALA A 1 441 ? -3.809 -25.516 -8.68 1 93.88 441 ALA A O 1
ATOM 3418 N N . ARG A 1 442 ? -4.359 -23.766 -7.488 1 94.12 442 ARG A N 1
ATOM 3419 C CA . ARG A 1 442 ? -2.979 -23.5 -7.098 1 94.12 442 ARG A CA 1
ATOM 3420 C C . ARG A 1 442 ? -2.637 -24.203 -5.785 1 94.12 442 ARG A C 1
ATOM 3422 O O . ARG A 1 442 ? -3.328 -24.031 -4.781 1 94.12 442 ARG A O 1
ATOM 3429 N N . ILE A 1 443 ? -1.606 -24.969 -5.824 1 95.88 443 ILE A N 1
ATOM 3430 C CA . ILE A 1 443 ? -1.144 -25.719 -4.66 1 95.88 443 ILE A CA 1
ATOM 3431 C C . ILE A 1 443 ? 0.18 -25.141 -4.168 1 95.88 443 ILE A C 1
ATOM 3433 O O . ILE A 1 443 ? 1.091 -24.891 -4.961 1 95.88 443 ILE A O 1
ATOM 3437 N N . CYS A 1 444 ? 0.246 -24.906 -2.918 1 95.56 444 CYS A N 1
ATOM 3438 C CA . CYS A 1 444 ? 1.47 -24.406 -2.297 1 95.56 444 CYS A CA 1
ATOM 3439 C C . CYS A 1 444 ? 1.974 -25.391 -1.238 1 95.56 444 CYS A C 1
ATOM 3441 O O . CYS A 1 444 ? 1.229 -25.766 -0.333 1 95.56 444 CYS A O 1
ATOM 3443 N N . ILE A 1 445 ? 3.193 -25.75 -1.341 1 97 445 ILE A N 1
ATOM 3444 C CA . ILE A 1 445 ? 3.803 -26.688 -0.405 1 97 445 ILE A CA 1
ATOM 3445 C C . ILE A 1 445 ? 4.633 -25.922 0.623 1 97 445 ILE A C 1
ATOM 3447 O O . ILE A 1 445 ? 5.359 -25 0.273 1 97 445 ILE A O 1
ATOM 3451 N N . SER A 1 446 ? 4.48 -26.281 1.852 1 95.81 446 SER A N 1
ATOM 3452 C CA . SER A 1 446 ? 5.176 -25.641 2.969 1 95.81 446 SER A CA 1
ATOM 3453 C C . SER A 1 446 ? 6.117 -26.625 3.66 1 95.81 446 SER A C 1
ATOM 3455 O O . SER A 1 446 ? 5.941 -27.844 3.555 1 95.81 446 SER A O 1
ATOM 3457 N N . ALA A 1 447 ? 7.098 -26.078 4.348 1 96.56 447 ALA A N 1
ATOM 3458 C CA . ALA A 1 447 ? 8.008 -26.906 5.152 1 96.56 447 ALA A CA 1
ATOM 3459 C C . ALA A 1 447 ? 7.27 -27.547 6.316 1 96.56 447 ALA A C 1
ATOM 3461 O O . ALA A 1 447 ? 7.766 -28.516 6.918 1 96.56 447 ALA A O 1
ATOM 3462 N N . SER A 1 448 ? 6.098 -27.094 6.652 1 94.88 448 SER A N 1
ATOM 3463 C CA . SER A 1 448 ? 5.32 -27.609 7.77 1 94.88 448 SER A CA 1
ATOM 3464 C C . SER A 1 448 ? 4.617 -28.906 7.395 1 94.88 448 SER A C 1
ATOM 3466 O O . SER A 1 448 ? 4.133 -29.641 8.266 1 94.88 448 SER A O 1
ATOM 3468 N N . HIS A 1 449 ? 4.543 -29.234 6.121 1 97.06 449 HIS A N 1
ATOM 3469 C CA . HIS A 1 449 ? 3.865 -30.453 5.668 1 97.06 449 HIS A CA 1
ATOM 3470 C C . HIS A 1 449 ? 4.727 -31.688 5.906 1 97.06 449 HIS A C 1
ATOM 3472 O O . HIS A 1 449 ? 5.918 -31.688 5.582 1 97.06 449 HIS A O 1
ATOM 3478 N N . THR A 1 450 ? 4.145 -32.656 6.449 1 96.44 450 THR A N 1
ATOM 3479 C CA . THR A 1 450 ? 4.797 -33.969 6.559 1 96.44 450 THR A CA 1
ATOM 3480 C C . THR A 1 450 ? 4.48 -34.812 5.34 1 96.44 450 THR A C 1
ATOM 3482 O O . THR A 1 450 ? 3.574 -34.5 4.566 1 96.44 450 THR A O 1
ATOM 3485 N N . ARG A 1 451 ? 5.258 -35.906 5.223 1 96.44 451 ARG A N 1
ATOM 3486 C CA . ARG A 1 451 ? 5.004 -36.844 4.133 1 96.44 451 ARG A CA 1
ATOM 3487 C C . ARG A 1 451 ? 3.598 -37.438 4.227 1 96.44 451 ARG A C 1
ATOM 3489 O O . ARG A 1 451 ? 2.936 -37.625 3.207 1 96.44 451 ARG A O 1
ATOM 3496 N N . GLU A 1 452 ? 3.166 -37.656 5.41 1 97.06 452 GLU A N 1
ATOM 3497 C CA . GLU A 1 452 ? 1.819 -38.156 5.641 1 97.06 452 GLU A CA 1
ATOM 3498 C C . GLU A 1 452 ? 0.76 -37.156 5.203 1 97.06 452 GLU A C 1
ATOM 3500 O O . GLU A 1 452 ? -0.264 -37.531 4.629 1 97.06 452 GLU A O 1
ATOM 3505 N N . ASP A 1 453 ? 1.031 -35.938 5.527 1 97.62 453 ASP A N 1
ATOM 3506 C CA . ASP A 1 453 ? 0.123 -34.875 5.094 1 97.62 453 ASP A CA 1
ATOM 3507 C C . ASP A 1 453 ? -0.008 -34.844 3.574 1 97.62 453 ASP A C 1
ATOM 3509 O O . ASP A 1 453 ? -1.116 -34.75 3.041 1 97.62 453 ASP A O 1
ATOM 3513 N N . LEU A 1 454 ? 1.111 -34.906 2.898 1 98.12 454 LEU A N 1
ATOM 3514 C CA . LEU A 1 454 ? 1.135 -34.844 1.441 1 98.12 454 LEU A CA 1
ATOM 3515 C C . LEU A 1 454 ? 0.415 -36.031 0.829 1 98.12 454 LEU A C 1
ATOM 3517 O O . LEU A 1 454 ? -0.314 -35.906 -0.155 1 98.12 454 LEU A O 1
ATOM 3521 N N . ASN A 1 455 ? 0.612 -37.156 1.424 1 97.75 455 ASN A N 1
ATOM 3522 C CA . ASN A 1 455 ? -0.075 -38.344 0.944 1 97.75 455 ASN A CA 1
ATOM 3523 C C . ASN A 1 455 ? -1.589 -38.219 1.088 1 97.75 455 ASN A C 1
ATOM 3525 O O . ASN A 1 455 ? -2.338 -38.656 0.207 1 97.75 455 ASN A O 1
ATOM 3529 N N . LYS A 1 456 ? -1.975 -37.719 2.145 1 97.38 456 LYS A N 1
ATOM 3530 C CA . LYS A 1 456 ? -3.402 -37.469 2.342 1 97.38 456 LYS A CA 1
ATOM 3531 C C . LYS A 1 456 ? -3.953 -36.531 1.292 1 97.38 456 LYS A C 1
ATOM 3533 O O . LYS A 1 456 ? -5.023 -36.75 0.727 1 97.38 456 LYS A O 1
ATOM 3538 N N . GLY A 1 457 ? -3.252 -35.469 1.114 1 97.94 457 GLY A N 1
ATOM 3539 C CA . GLY A 1 457 ? -3.66 -34.5 0.09 1 97.94 457 GLY A CA 1
ATOM 3540 C C . GLY A 1 457 ? -3.764 -35.125 -1.291 1 97.94 457 GLY A C 1
ATOM 3541 O O . GLY A 1 457 ? -4.734 -34.906 -2.012 1 97.94 457 GLY A O 1
ATOM 3542 N N . LEU A 1 458 ? -2.783 -35.938 -1.607 1 97.69 458 LEU A N 1
ATOM 3543 C CA . LEU A 1 458 ? -2.742 -36.594 -2.91 1 97.69 458 LEU A CA 1
ATOM 3544 C C . LEU A 1 458 ? -3.92 -37.531 -3.074 1 97.69 458 LEU A C 1
ATOM 3546 O O . LEU A 1 458 ? -4.516 -37.625 -4.148 1 97.69 458 LEU A O 1
ATOM 3550 N N . LYS A 1 459 ? -4.23 -38.219 -2.076 1 97.19 459 LYS A N 1
ATOM 3551 C CA . LYS A 1 459 ? -5.348 -39.156 -2.117 1 97.19 459 LYS A CA 1
ATOM 3552 C C . LYS A 1 459 ? -6.664 -38.406 -2.385 1 97.19 459 LYS A C 1
ATOM 3554 O O . LYS A 1 459 ? -7.434 -38.812 -3.26 1 97.19 459 LYS A O 1
ATOM 3559 N N . VAL A 1 460 ? -6.891 -37.406 -1.653 1 97.38 460 VAL A N 1
ATOM 3560 C CA . VAL A 1 460 ? -8.133 -36.625 -1.784 1 97.38 460 VAL A CA 1
ATOM 3561 C C . VAL A 1 460 ? -8.195 -36 -3.164 1 97.38 460 VAL A C 1
ATOM 3563 O O . VAL A 1 460 ? -9.234 -36.031 -3.83 1 97.38 460 VAL A O 1
ATOM 3566 N N . ILE A 1 461 ? -7.117 -35.375 -3.605 1 97 461 ILE A N 1
ATOM 3567 C CA . ILE A 1 461 ? -7.082 -34.688 -4.887 1 97 461 ILE A CA 1
ATOM 3568 C C . ILE A 1 461 ? -7.297 -35.688 -6.023 1 97 461 ILE A C 1
ATOM 3570 O O . ILE A 1 461 ? -7.969 -35.375 -7.008 1 97 461 ILE A O 1
ATOM 3574 N N . SER A 1 462 ? -6.727 -36.844 -5.879 1 95.25 462 SER A N 1
ATOM 3575 C CA . SER A 1 462 ? -6.914 -37.875 -6.895 1 95.25 462 SER A CA 1
ATOM 3576 C C . SER A 1 462 ? -8.375 -38.281 -6.992 1 95.25 462 SER A C 1
ATOM 3578 O O . SER A 1 462 ? -8.914 -38.438 -8.094 1 95.25 462 SER A O 1
ATOM 3580 N N . GLU A 1 463 ? -8.969 -38.5 -5.902 1 93.81 463 GLU A N 1
ATOM 3581 C CA . GLU A 1 463 ? -10.375 -38.875 -5.871 1 93.81 463 GLU A CA 1
ATOM 3582 C C . GLU A 1 463 ? -11.266 -37.781 -6.461 1 93.81 463 GLU A C 1
ATOM 3584 O O . GLU A 1 463 ? -12.125 -38.062 -7.301 1 93.81 463 GLU A O 1
ATOM 3589 N N . VAL A 1 464 ? -11.055 -36.625 -6.016 1 94.88 464 VAL A N 1
ATOM 3590 C CA . VAL A 1 464 ? -11.859 -35.469 -6.469 1 94.88 464 VAL A CA 1
ATOM 3591 C C . VAL A 1 464 ? -11.586 -35.219 -7.945 1 94.88 464 VAL A C 1
ATOM 3593 O O . VAL A 1 464 ? -12.5 -34.875 -8.703 1 94.88 464 VAL A O 1
ATOM 3596 N N . GLY A 1 465 ? -10.312 -35.281 -8.305 1 92.38 465 GLY A N 1
ATOM 3597 C CA . GLY A 1 465 ? -9.969 -35.125 -9.711 1 92.38 465 GLY A CA 1
ATOM 3598 C C . GLY A 1 465 ? -10.68 -36.094 -10.625 1 92.38 465 GLY A C 1
ATOM 3599 O O . GLY A 1 465 ? -11.062 -35.719 -11.742 1 92.38 465 GLY A O 1
ATOM 3600 N N . GLY A 1 466 ? -10.82 -37.281 -10.219 1 86.69 466 GLY A N 1
ATOM 3601 C CA . GLY A 1 466 ? -11.586 -38.281 -10.969 1 86.69 466 GLY A CA 1
ATOM 3602 C C . GLY A 1 466 ? -13.062 -37.938 -11.062 1 86.69 466 GLY A C 1
ATOM 3603 O O . GLY A 1 466 ? -13.672 -38.125 -12.117 1 86.69 466 GLY A O 1
ATOM 3604 N N . LEU A 1 467 ? -13.586 -37.438 -10.039 1 86.12 467 LEU A N 1
ATOM 3605 C CA . LEU A 1 467 ? -15 -37.094 -9.977 1 86.12 467 LEU A CA 1
ATOM 3606 C C . LEU A 1 467 ? -15.32 -35.906 -10.914 1 86.12 467 LEU A C 1
ATOM 3608 O O . LEU A 1 467 ? -16.375 -35.906 -11.562 1 86.12 467 LEU A O 1
ATOM 3612 N N . VAL A 1 468 ? -14.414 -34.938 -10.953 1 86.5 468 VAL A N 1
ATOM 3613 C CA . VAL A 1 468 ? -14.703 -33.719 -11.703 1 86.5 468 VAL A CA 1
ATOM 3614 C C . VAL A 1 468 ? -14.148 -33.844 -13.125 1 86.5 468 VAL A C 1
ATOM 3616 O O . VAL A 1 468 ? -14.477 -33.062 -14 1 86.5 468 VAL A O 1
ATOM 3619 N N . GLY A 1 469 ? -13.406 -34.875 -13.484 1 79.12 469 GLY A N 1
ATOM 3620 C CA . GLY A 1 469 ? -12.867 -35.094 -14.82 1 79.12 469 GLY A CA 1
ATOM 3621 C C . GLY A 1 469 ? -11.648 -34.219 -15.102 1 79.12 469 GLY A C 1
ATOM 3622 O O . GLY A 1 469 ? -11.516 -33.656 -16.203 1 79.12 469 GLY A O 1
ATOM 3623 N N . ALA A 1 470 ? -10.852 -34.062 -14.148 1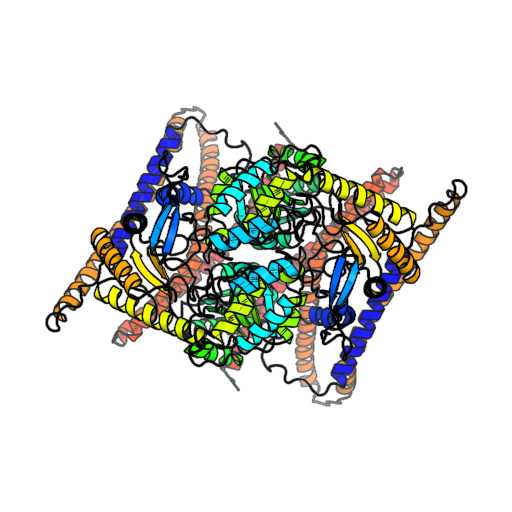 83.12 470 ALA A N 1
ATOM 3624 C CA . ALA A 1 470 ? -9.664 -33.219 -14.305 1 83.12 470 ALA A CA 1
ATOM 3625 C C . ALA A 1 470 ? -8.461 -34.031 -14.742 1 83.12 470 ALA A C 1
ATOM 3627 O O . ALA A 1 470 ? -7.445 -33.5 -15.172 1 83.12 470 ALA A O 1
ATOM 3628 N N . LYS A 1 471 ? -8.562 -35.344 -14.75 1 77.94 471 LYS A N 1
ATOM 3629 C CA . LYS A 1 471 ? -7.465 -36.219 -15.156 1 77.94 471 LYS A CA 1
ATOM 3630 C C . LYS A 1 471 ? -7.469 -36.438 -16.672 1 77.94 471 LYS A C 1
ATOM 3632 O O . LYS A 1 471 ? -8.367 -37.094 -17.203 1 77.94 471 LYS A O 1
ATOM 3637 N N . CYS A 1 472 ? -6.773 -35.688 -17.391 1 64.44 472 CYS A N 1
ATOM 3638 C CA . CYS A 1 472 ? -6.832 -35.688 -18.844 1 64.44 472 CYS A CA 1
ATOM 3639 C C . CYS A 1 472 ? -5.777 -36.625 -19.438 1 64.44 472 CYS A C 1
ATOM 3641 O O . CYS A 1 472 ? -5.867 -37 -20.594 1 64.44 472 CYS A O 1
ATOM 3643 N N . LEU A 1 473 ? -4.645 -36.844 -18.906 1 57.25 473 LEU A N 1
ATOM 3644 C CA . LEU A 1 473 ? -3.549 -37.625 -19.484 1 57.25 473 LEU A CA 1
ATOM 3645 C C . LEU A 1 473 ? -3.607 -39.062 -19.047 1 57.25 473 LEU A C 1
ATOM 3647 O O . LEU A 1 473 ? -4.055 -39.375 -17.938 1 57.25 473 LEU A O 1
ATOM 3651 N N . PRO A 1 474 ? -3.666 -40.031 -20.266 1 47.56 474 PRO A N 1
ATOM 3652 C CA . PRO A 1 474 ? -3.639 -41.438 -19.859 1 47.56 474 PRO A CA 1
ATOM 3653 C C . PRO A 1 474 ? -2.592 -41.719 -18.781 1 47.56 474 PRO A C 1
ATOM 3655 O O . PRO A 1 474 ? -1.55 -41.062 -18.75 1 47.56 474 PRO A O 1
ATOM 3658 N N . ALA A 1 475 ? -3.08 -42.25 -17.734 1 46.34 475 ALA A N 1
ATOM 3659 C CA . ALA A 1 475 ? -2.07 -42.688 -16.766 1 46.34 475 ALA A CA 1
ATOM 3660 C C . ALA A 1 475 ? -0.867 -43.281 -17.484 1 46.34 475 ALA A C 1
ATOM 3662 O O . ALA A 1 475 ? -0.996 -43.812 -18.594 1 46.34 475 ALA A O 1
ATOM 3663 N N . GLU A 1 476 ? 0.351 -42.906 -17.469 1 39.31 476 GLU A N 1
ATOM 3664 C CA . GLU A 1 476 ? 1.51 -43.5 -18.141 1 39.31 476 GLU A CA 1
ATOM 3665 C C . GLU A 1 476 ? 1.214 -44.906 -18.625 1 39.31 476 GLU A C 1
ATOM 3667 O O . GLU A 1 476 ? 0.949 -45.812 -17.828 1 39.31 476 GLU A O 1
ATOM 3672 N N . PRO A 1 477 ? 0.655 -45.188 -20 1 35.81 477 PRO A N 1
ATOM 3673 C CA . PRO A 1 477 ? 0.664 -46.531 -20.531 1 35.81 477 PRO A CA 1
ATOM 3674 C C . PRO A 1 477 ? 2.016 -47.219 -20.359 1 35.81 477 PRO A C 1
ATOM 3676 O O . PRO A 1 477 ? 3.035 -46.562 -20.172 1 35.81 477 PRO A O 1
ATOM 3679 N N . GLU A 1 478 ? 2.082 -48.625 -20.297 1 34.5 478 GLU A N 1
ATOM 3680 C CA . GLU A 1 478 ? 3.24 -49.406 -20.672 1 34.5 478 GLU A CA 1
ATOM 3681 C C . GLU A 1 478 ? 3.736 -49.031 -22.062 1 34.5 478 GLU A C 1
ATOM 3683 O O . GLU A 1 478 ? 2.967 -48.562 -22.891 1 34.5 478 GLU A O 1
ATOM 3688 N N . LYS A 1 479 ? 5.039 -49.156 -22.703 1 37.62 479 LYS A N 1
ATOM 3689 C CA . LYS A 1 479 ? 5.922 -48.75 -23.797 1 37.62 479 LYS A CA 1
ATOM 3690 C C . LYS A 1 479 ? 5.242 -48.906 -25.156 1 37.62 479 LYS A C 1
ATOM 3692 O O . LYS A 1 479 ? 5.703 -48.375 -26.156 1 37.62 479 LYS A O 1
ATOM 3697 N N . THR A 1 480 ? 4.496 -49.906 -25.578 1 33.88 480 THR A N 1
ATOM 3698 C CA . THR A 1 480 ? 4.418 -50.312 -26.969 1 33.88 480 THR A CA 1
ATOM 3699 C C . THR A 1 480 ? 3.527 -49.344 -27.766 1 33.88 480 THR A C 1
ATOM 3701 O O . THR A 1 480 ? 3.859 -49 -28.891 1 33.88 480 THR A O 1
ATOM 3704 N N . ALA A 1 481 ? 2.213 -49.219 -27.562 1 37.66 481 ALA A N 1
ATOM 3705 C CA . ALA A 1 481 ? 1.181 -48.844 -28.516 1 37.66 481 ALA A CA 1
ATOM 3706 C C . ALA A 1 481 ? 1.087 -47.344 -28.672 1 37.66 481 ALA A C 1
ATOM 3708 O O . ALA A 1 481 ? 0.147 -46.812 -29.281 1 37.66 481 ALA A O 1
ATOM 3709 N N . ALA A 1 482 ? 1.969 -46.5 -28.281 1 35.59 482 ALA A N 1
ATOM 3710 C CA . ALA A 1 482 ? 1.922 -45.062 -28.172 1 35.59 482 ALA A CA 1
ATOM 3711 C C . ALA A 1 482 ? 2.092 -44.406 -29.547 1 35.59 482 ALA A C 1
ATOM 3713 O O . ALA A 1 482 ? 1.875 -43.188 -29.688 1 35.59 482 ALA A O 1
ATOM 3714 N N . VAL A 1 483 ? 2.617 -45.094 -30.609 1 34.66 483 VAL A N 1
ATOM 3715 C CA . VAL A 1 483 ? 2.953 -44.469 -31.875 1 34.66 483 VAL A CA 1
ATOM 3716 C C . VAL A 1 483 ? 1.676 -44.188 -32.656 1 34.66 483 VAL A C 1
ATOM 3718 O O . VAL A 1 483 ? 1.549 -43.156 -33.312 1 34.66 483 VAL A O 1
ATOM 3721 N N . ASP A 1 484 ? 0.762 -45.156 -32.75 1 33.88 484 ASP A N 1
ATOM 3722 C CA . ASP A 1 484 ? -0.345 -45.031 -33.688 1 33.88 484 ASP A CA 1
ATOM 3723 C C . ASP A 1 484 ? -1.339 -43.969 -33.25 1 33.88 484 ASP A C 1
ATOM 3725 O O . ASP A 1 484 ? -1.943 -43.312 -34.062 1 33.88 484 ASP A O 1
ATOM 3729 N N . LYS A 1 485 ? -1.579 -43.844 -31.922 1 35.53 485 LYS A N 1
ATOM 3730 C CA . LYS A 1 485 ? -2.611 -42.938 -31.406 1 35.53 485 LYS A CA 1
ATOM 3731 C C . LYS A 1 485 ? -2.23 -41.5 -31.641 1 35.53 485 LYS A C 1
ATOM 3733 O O . LYS A 1 485 ? -3.096 -40.625 -31.656 1 35.53 485 LYS A O 1
ATOM 3738 N N . LEU A 1 486 ? -0.944 -41.219 -31.891 1 34.66 486 LEU A N 1
ATOM 3739 C CA . LEU A 1 486 ? -0.504 -39.875 -32.219 1 34.66 486 LEU A CA 1
ATOM 3740 C C . LEU A 1 486 ? -1.053 -39.438 -33.594 1 34.66 486 LEU A C 1
ATOM 3742 O O . LEU A 1 486 ? -1.432 -38.281 -33.781 1 34.66 486 LEU A O 1
ATOM 3746 N N . LYS A 1 487 ? -1.242 -40.344 -34.531 1 38.97 487 LYS A N 1
ATOM 3747 C CA . LYS A 1 487 ? -1.715 -40.031 -35.875 1 38.97 487 LYS A CA 1
ATOM 3748 C C . LYS A 1 487 ? -3.186 -39.625 -35.844 1 38.97 487 LYS A C 1
ATOM 3750 O O . LYS A 1 487 ? -3.578 -38.688 -36.531 1 38.97 487 LYS A O 1
ATOM 3755 N N . ARG A 1 488 ? -4.039 -40.344 -35.156 1 36.59 488 ARG A N 1
ATOM 3756 C CA . ARG A 1 488 ? -5.473 -40.094 -35.125 1 36.59 488 ARG A CA 1
ATOM 3757 C C . ARG A 1 488 ? -5.777 -38.75 -34.469 1 36.59 488 ARG A C 1
ATOM 3759 O O . ARG A 1 488 ? -6.719 -38.062 -34.875 1 36.59 488 ARG A O 1
ATOM 3766 N N . LEU A 1 489 ? -4.984 -38.406 -33.469 1 34.88 489 LEU A N 1
ATOM 3767 C CA . LEU A 1 489 ? -5.219 -37.156 -32.781 1 34.88 489 LEU A CA 1
ATOM 3768 C C . LEU A 1 489 ? -4.945 -35.969 -33.719 1 34.88 489 LEU A C 1
ATOM 3770 O O . LEU A 1 489 ? -5.609 -34.938 -33.625 1 34.88 489 LEU A O 1
ATOM 3774 N N . LYS A 1 490 ? -4.148 -36.188 -34.719 1 35.28 490 LYS A N 1
ATOM 3775 C CA . LYS A 1 490 ? -3.883 -35.156 -35.719 1 35.28 490 LYS A CA 1
ATOM 3776 C C . LYS A 1 490 ? -5.105 -34.906 -36.594 1 35.28 490 LYS A C 1
ATOM 3778 O O . LYS A 1 490 ? -5.434 -33.781 -36.906 1 35.28 490 LYS A O 1
ATOM 3783 N N . THR A 1 491 ? -5.824 -36 -37.094 1 37.94 491 THR A N 1
ATOM 3784 C CA . THR A 1 491 ? -6.973 -35.844 -38 1 37.94 491 THR A CA 1
ATOM 3785 C C . THR A 1 491 ? -8.141 -35.188 -37.25 1 37.94 491 THR A C 1
ATOM 3787 O O . THR A 1 491 ? -8.812 -34.312 -37.812 1 37.94 491 THR A O 1
ATOM 3790 N N . TRP A 1 492 ? -8.367 -35.594 -36.031 1 34.19 492 TRP A N 1
ATOM 3791 C CA . TRP A 1 492 ? -9.508 -35.031 -35.281 1 34.19 492 TRP A CA 1
ATOM 3792 C C . TRP A 1 492 ? -9.266 -33.562 -34.938 1 34.19 492 TRP A C 1
ATOM 3794 O O . TRP A 1 492 ? -10.195 -32.781 -34.938 1 34.19 492 TRP A O 1
ATOM 3804 N N . ARG A 1 493 ? -8.031 -33.156 -34.844 1 34.38 493 ARG A N 1
ATOM 3805 C CA . ARG A 1 493 ? -7.738 -31.766 -34.625 1 34.38 493 ARG A CA 1
ATOM 3806 C C . ARG A 1 493 ? -8.188 -30.922 -35.812 1 34.38 493 ARG A C 1
ATOM 3808 O O . ARG A 1 493 ? -8.664 -29.797 -35.656 1 34.38 493 ARG A O 1
ATOM 3815 N N . LYS A 1 494 ? -8.109 -31.484 -37.062 1 34.5 494 LYS A N 1
ATOM 3816 C CA . LYS A 1 494 ? -8.531 -30.75 -38.25 1 34.5 494 LYS A CA 1
ATOM 3817 C C . LYS A 1 494 ? -10.039 -30.531 -38.25 1 34.5 494 LYS A C 1
ATOM 3819 O O . LYS A 1 494 ? -10.516 -29.438 -38.562 1 34.5 494 LYS A O 1
ATOM 3824 N N . VAL A 1 495 ? -10.805 -31.578 -37.938 1 35.41 495 VAL A N 1
ATOM 3825 C CA . VAL A 1 495 ? -12.258 -31.469 -38 1 35.41 495 VAL A CA 1
ATOM 3826 C C . VAL A 1 495 ? -12.766 -30.562 -36.875 1 35.41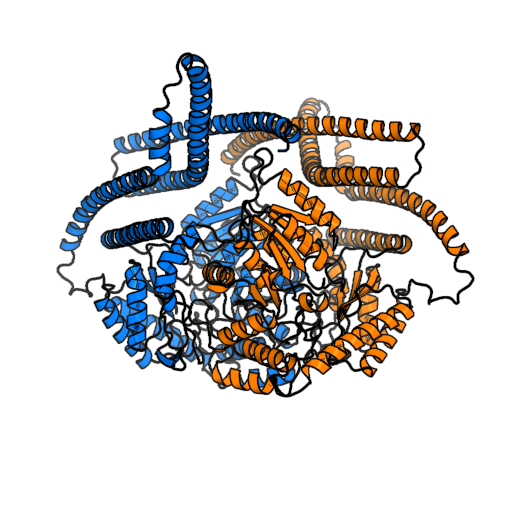 495 VAL A C 1
ATOM 3828 O O . VAL A 1 495 ? -13.648 -29.719 -37.125 1 35.41 495 VAL A O 1
ATOM 3831 N N . SER A 1 496 ? -12.156 -30.609 -35.75 1 30.95 496 SER A N 1
ATOM 3832 C CA . SER A 1 496 ? -12.617 -29.781 -34.625 1 30.95 496 SER A CA 1
ATOM 3833 C C . SER A 1 496 ? -12.336 -28.312 -34.875 1 30.95 496 SER A C 1
ATOM 3835 O O . SER A 1 496 ? -13.125 -27.453 -34.5 1 30.95 496 SER A O 1
ATOM 3837 N N . SER A 1 497 ? -11.305 -28.031 -35.688 1 32.25 497 SER A N 1
ATOM 3838 C CA . SER A 1 497 ? -11.039 -26.641 -36.031 1 32.25 497 SER A CA 1
ATOM 3839 C C . SER A 1 497 ? -12.133 -26.078 -36.969 1 32.25 497 SER A C 1
ATOM 3841 O O . SER A 1 497 ? -12.555 -24.938 -36.812 1 32.25 497 SER A O 1
ATOM 3843 N N . ILE A 1 498 ? -12.68 -26.938 -37.875 1 35.66 498 ILE A N 1
ATOM 3844 C CA . ILE A 1 498 ? -13.719 -26.516 -38.812 1 35.66 498 ILE A CA 1
ATOM 3845 C C . ILE A 1 498 ? -15.039 -26.312 -38.031 1 35.66 498 ILE A C 1
ATOM 3847 O O . ILE A 1 498 ? -15.742 -25.328 -38.25 1 35.66 498 ILE A O 1
ATOM 3851 N N . MET A 1 499 ? -15.273 -27.156 -37.156 1 31.92 499 MET A N 1
ATOM 3852 C CA . MET A 1 499 ? -16.531 -27.031 -36.406 1 31.92 499 MET A CA 1
ATOM 3853 C C . MET A 1 499 ? -16.5 -25.828 -35.469 1 31.92 499 MET A C 1
ATOM 3855 O O . MET A 1 499 ? -17.5 -25.125 -35.312 1 31.92 499 MET A O 1
ATOM 3859 N N . PHE A 1 500 ? -15.344 -25.562 -34.906 1 32.59 500 PHE A N 1
ATOM 3860 C CA . PHE A 1 500 ? -15.188 -24.406 -34.062 1 32.59 500 PHE A CA 1
ATOM 3861 C C . PHE A 1 500 ? -15.383 -23.109 -34.844 1 32.59 500 PHE A C 1
ATOM 3863 O O . PHE A 1 500 ? -16.094 -22.203 -34.375 1 32.59 500 PHE A O 1
ATOM 3870 N N . ALA A 1 501 ? -14.852 -23.125 -36.062 1 35.78 501 ALA A N 1
ATOM 3871 C CA . ALA A 1 501 ? -15.047 -21.938 -36.875 1 35.78 501 ALA A CA 1
ATOM 3872 C C . ALA A 1 501 ? -16.531 -21.75 -37.219 1 35.78 501 ALA A C 1
ATOM 3874 O O . ALA A 1 501 ? -17.047 -20.641 -37.188 1 35.78 501 ALA A O 1
ATOM 3875 N N . ALA A 1 502 ? -17.25 -22.844 -37.344 1 35.03 502 ALA A N 1
ATOM 3876 C CA . ALA A 1 502 ? -18.656 -22.766 -37.688 1 35.03 502 ALA A CA 1
ATOM 3877 C C . ALA A 1 502 ? -19.5 -22.359 -36.5 1 35.03 502 ALA A C 1
ATOM 3879 O O . ALA A 1 502 ? -20.391 -21.531 -36.594 1 35.03 502 ALA A O 1
ATOM 3880 N N . ALA A 1 503 ? -19.156 -22.891 -35.375 1 32.34 503 ALA A N 1
ATOM 3881 C CA . ALA A 1 503 ? -19.938 -22.578 -34.188 1 32.34 503 ALA A CA 1
ATOM 3882 C C . ALA A 1 503 ? -19.656 -21.156 -33.688 1 32.34 503 ALA A C 1
ATOM 3884 O O . ALA A 1 503 ? -20.578 -20.422 -33.312 1 32.34 503 ALA A O 1
ATOM 3885 N N . PHE A 1 504 ? -18.391 -20.719 -33.844 1 34.03 504 PHE A N 1
ATOM 3886 C CA . PHE A 1 504 ? -18.047 -19.359 -33.5 1 34.03 504 PHE A CA 1
ATOM 3887 C C . PHE A 1 504 ? -18.75 -18.359 -34.406 1 34.03 504 PHE A C 1
ATOM 3889 O O . PHE A 1 504 ? -19.297 -17.359 -33.938 1 34.03 504 PHE A O 1
ATOM 3896 N N . THR A 1 505 ? -18.906 -18.719 -35.656 1 36.22 505 THR A N 1
ATOM 3897 C CA . THR A 1 505 ? -19.656 -17.891 -36.594 1 36.22 505 THR A CA 1
ATOM 3898 C C . THR A 1 505 ? -21.141 -17.906 -36.281 1 36.22 505 THR A C 1
ATOM 3900 O O . THR A 1 505 ? -21.812 -16.859 -36.344 1 36.22 505 THR A O 1
ATOM 3903 N N . ALA A 1 506 ? -21.578 -19 -35.688 1 33.97 506 ALA A N 1
ATOM 3904 C CA . ALA A 1 506 ? -23 -19.062 -35.344 1 33.97 506 ALA A CA 1
ATOM 3905 C C . ALA A 1 506 ? -23.312 -18.266 -34.094 1 33.97 506 ALA A C 1
ATOM 3907 O O . ALA A 1 506 ? -24.328 -17.578 -34.031 1 33.97 506 ALA A O 1
ATOM 3908 N N . VAL A 1 507 ? -22.453 -18.344 -33.125 1 34.19 507 VAL A N 1
ATOM 3909 C CA . VAL A 1 507 ? -22.688 -17.609 -31.891 1 34.19 507 VAL A CA 1
ATOM 3910 C C . VAL A 1 507 ? -22.578 -16.109 -32.125 1 34.19 507 VAL A C 1
ATOM 3912 O O . VAL A 1 507 ? -23.391 -15.328 -31.625 1 34.19 507 VAL A O 1
ATOM 3915 N N . ILE A 1 508 ? -21.719 -15.703 -33.031 1 35 508 ILE A N 1
ATOM 3916 C CA . ILE A 1 508 ? -21.688 -14.297 -33.438 1 35 508 ILE A CA 1
ATOM 3917 C C . ILE A 1 508 ? -23 -13.922 -34.125 1 35 508 ILE A C 1
ATOM 3919 O O . ILE A 1 508 ? -23.578 -12.875 -33.844 1 35 508 ILE A O 1
ATOM 3923 N N . ILE A 1 509 ? -23.5 -14.859 -34.875 1 33.38 509 ILE A N 1
ATOM 3924 C CA . ILE A 1 509 ? -24.766 -14.586 -35.562 1 33.38 509 ILE A CA 1
ATOM 3925 C C . ILE A 1 509 ? -25.906 -14.562 -34.562 1 33.38 509 ILE A C 1
ATOM 3927 O O . ILE A 1 509 ? -26.75 -13.656 -34.594 1 33.38 509 ILE A O 1
ATOM 3931 N N . CYS A 1 510 ? -25.875 -15.469 -33.656 1 32.5 510 CYS A N 1
ATOM 3932 C CA . CYS A 1 510 ? -27 -15.484 -32.719 1 32.5 510 CYS A CA 1
ATOM 3933 C C . CYS A 1 510 ? -26.906 -14.312 -31.734 1 32.5 510 CYS A C 1
ATOM 3935 O O . CYS A 1 510 ? -27.922 -13.711 -31.406 1 32.5 510 CYS A O 1
ATOM 3937 N N . SER A 1 511 ? -25.734 -14.008 -31.266 1 30.47 511 SER A N 1
ATOM 3938 C CA . SER A 1 511 ? -25.594 -12.875 -30.359 1 30.47 511 SER A CA 1
ATOM 3939 C C . SER A 1 511 ? -25.953 -11.57 -31.047 1 30.47 511 SER A C 1
ATOM 3941 O O . SER A 1 511 ? -26.594 -10.695 -30.453 1 30.47 511 SER A O 1
ATOM 3943 N N . VAL A 1 512 ? -25.672 -11.461 -32.281 1 32.12 512 VAL A N 1
ATOM 3944 C CA . VAL A 1 512 ? -26.125 -10.32 -33.062 1 32.12 512 VAL A CA 1
ATOM 3945 C C . VAL A 1 512 ? -27.641 -10.391 -33.25 1 32.12 512 VAL A C 1
ATOM 3947 O O . VAL A 1 512 ? -28.344 -9.383 -33.094 1 32.12 512 VAL A O 1
ATOM 3950 N N . VAL A 1 513 ? -28.156 -11.578 -33.438 1 30.12 513 VAL A N 1
ATOM 3951 C CA . VAL A 1 513 ? -29.609 -11.711 -33.594 1 30.12 513 VAL A CA 1
ATOM 3952 C C . VAL A 1 513 ? -30.297 -11.469 -32.25 1 30.12 513 VAL A C 1
ATOM 3954 O O . VAL A 1 513 ? -31.297 -10.75 -32.188 1 30.12 513 VAL A O 1
ATOM 3957 N N . ALA A 1 514 ? -29.781 -12.07 -31.234 1 29.41 514 ALA A N 1
ATOM 3958 C CA . ALA A 1 514 ? -30.422 -11.859 -29.953 1 29.41 514 ALA A CA 1
ATOM 3959 C C . ALA A 1 514 ? -30.328 -10.398 -29.531 1 29.41 514 ALA A C 1
ATOM 3961 O O . ALA A 1 514 ? -31.297 -9.836 -28.984 1 29.41 514 ALA A O 1
ATOM 3962 N N . ALA A 1 515 ? -29.172 -9.797 -29.703 1 29.34 515 ALA A N 1
ATOM 3963 C CA . ALA A 1 515 ? -29.078 -8.367 -29.438 1 29.34 515 ALA A CA 1
ATOM 3964 C C . ALA A 1 515 ? -30.062 -7.582 -30.312 1 29.34 515 ALA A C 1
ATOM 3966 O O . ALA A 1 515 ? -30.672 -6.621 -29.844 1 29.34 515 ALA A O 1
ATOM 3967 N N . VAL A 1 516 ? -30.266 -8.055 -31.453 1 28.88 516 VAL A N 1
ATOM 3968 C CA . VAL A 1 516 ? -31.219 -7.41 -32.344 1 28.88 516 VAL A CA 1
ATOM 3969 C C . VAL A 1 516 ? -32.656 -7.742 -31.891 1 28.88 516 VAL A C 1
ATOM 3971 O O . VAL A 1 516 ? -33.531 -6.883 -31.922 1 28.88 516 VAL A O 1
ATOM 3974 N N . VAL A 1 517 ? -32.875 -8.953 -31.484 1 28.61 517 VAL A N 1
ATOM 3975 C CA . VAL A 1 517 ? -34.25 -9.328 -31.156 1 28.61 517 VAL A CA 1
ATOM 3976 C C . VAL A 1 517 ? -34.625 -8.727 -29.812 1 28.61 517 VAL A C 1
ATOM 3978 O O . VAL A 1 517 ? -35.781 -8.328 -29.609 1 28.61 517 VAL A O 1
ATOM 3981 N N . ALA A 1 518 ? -33.781 -8.859 -28.828 1 28.06 518 ALA A N 1
ATOM 3982 C CA . ALA A 1 518 ? -34.219 -8.383 -27.516 1 28.06 518 ALA A CA 1
ATOM 3983 C C . ALA A 1 518 ? -34.438 -6.867 -27.531 1 28.06 518 ALA A C 1
ATOM 3985 O O . ALA A 1 518 ? -34.75 -6.27 -26.5 1 28.06 518 ALA A O 1
ATOM 3986 N N . ALA A 1 519 ? -34.031 -6.176 -28.578 1 26.89 519 ALA A N 1
ATOM 3987 C CA . ALA A 1 519 ? -34.438 -4.773 -28.703 1 26.89 519 ALA A CA 1
ATOM 3988 C C . ALA A 1 519 ? -35.906 -4.641 -29 1 26.89 519 ALA A C 1
ATOM 3990 O O . ALA A 1 519 ? -36.312 -4.496 -30.172 1 26.89 519 ALA A O 1
ATOM 3991 N N . PRO A 1 520 ? -36.75 -5.473 -28.344 1 26.84 520 PRO A N 1
ATOM 3992 C CA . PRO A 1 520 ? -38.125 -5.457 -28.844 1 26.84 520 PRO A CA 1
ATOM 3993 C C . PRO A 1 520 ? -38.656 -4.043 -29.031 1 26.84 520 PRO A C 1
ATOM 3995 O O . PRO A 1 520 ? -39.312 -3.748 -30.031 1 26.84 520 PRO A O 1
ATOM 3998 N N . PRO A 1 521 ? -38.812 -3.312 -27.781 1 28.81 521 PRO A N 1
ATOM 3999 C CA . PRO A 1 521 ? -39.812 -2.254 -27.859 1 28.81 521 PRO A CA 1
ATOM 4000 C C . PRO A 1 521 ? -39.469 -1.188 -28.891 1 28.81 521 PRO A C 1
ATOM 4002 O O . PRO A 1 521 ? -40.375 -0.547 -29.453 1 28.81 521 PRO A O 1
ATOM 4005 N N . VAL A 1 522 ? -38.25 -0.923 -29.172 1 27.77 522 VAL A N 1
ATOM 4006 C CA . VAL A 1 522 ? -38 -0.002 -30.266 1 27.77 522 VAL A CA 1
ATOM 4007 C C . VAL A 1 522 ? -38.469 -0.631 -31.578 1 27.77 522 VAL A C 1
ATOM 4009 O O . VAL A 1 522 ? -39.062 0.051 -32.438 1 27.77 522 VAL A O 1
ATOM 4012 N N . ALA A 1 523 ? -38.5 -1.972 -31.672 1 26.94 523 ALA A N 1
ATOM 4013 C CA . ALA A 1 523 ? -39.094 -2.58 -32.844 1 26.94 523 ALA A CA 1
ATOM 4014 C C . ALA A 1 523 ? -40.594 -2.354 -32.906 1 26.94 523 ALA A C 1
ATOM 4016 O O . ALA A 1 523 ? -41.156 -2.004 -33.969 1 26.94 523 ALA A O 1
ATOM 4017 N N . ALA A 1 524 ? -41.219 -2.518 -31.812 1 28.67 524 ALA A N 1
ATOM 4018 C CA . ALA A 1 524 ? -42.688 -2.377 -31.828 1 28.67 524 ALA A CA 1
ATOM 4019 C C . ALA A 1 524 ? -43.094 -0.915 -31.969 1 28.67 524 ALA A C 1
ATOM 4021 O O . ALA A 1 524 ? -44 -0.592 -32.75 1 28.67 524 ALA A O 1
ATOM 4022 N N . ALA A 1 525 ? -42.406 -0.064 -31.219 1 27.86 525 ALA A N 1
ATOM 4023 C CA . ALA A 1 525 ? -42.781 1.345 -31.297 1 27.86 525 ALA A CA 1
ATOM 4024 C C . ALA A 1 525 ? -42.5 1.916 -32.688 1 27.86 525 ALA A C 1
ATOM 4026 O O . ALA A 1 525 ? -43.312 2.672 -33.219 1 27.86 525 ALA A O 1
ATOM 4027 N N . LEU A 1 526 ? -41.406 1.404 -33.281 1 28.22 526 LEU A N 1
ATOM 4028 C CA . LEU A 1 526 ? -41.156 1.762 -34.688 1 28.22 526 LEU A CA 1
ATOM 4029 C C . LEU A 1 526 ? -42.25 1.208 -35.594 1 28.22 526 LEU A C 1
ATOM 4031 O O . LEU A 1 526 ? -42.688 1.887 -36.531 1 28.22 526 LEU A O 1
ATOM 4035 N N . ALA A 1 527 ? -42.75 0.08 -35.25 1 27.72 527 ALA A N 1
ATOM 4036 C CA . ALA A 1 527 ? -43.875 -0.485 -36 1 27.72 527 ALA A CA 1
ATOM 4037 C C . ALA A 1 527 ? -45.125 0.391 -35.844 1 27.72 527 ALA A C 1
ATOM 4039 O O . ALA A 1 527 ? -45.812 0.643 -36.812 1 27.72 527 ALA A O 1
ATOM 4040 N N . ALA A 1 528 ? -45.344 0.882 -34.688 1 28.27 528 ALA A N 1
ATOM 4041 C CA . ALA A 1 528 ? -46.594 1.638 -34.438 1 28.27 528 ALA A CA 1
ATOM 4042 C C . ALA A 1 528 ? -46.469 3.035 -35.062 1 28.27 528 ALA A C 1
ATOM 4044 O O . ALA A 1 528 ? -47.438 3.521 -35.656 1 28.27 528 ALA A O 1
ATOM 4045 N N . ALA A 1 529 ? -45.281 3.643 -34.812 1 27.17 529 ALA A N 1
ATOM 4046 C CA . ALA A 1 529 ? -45.125 4.996 -35.344 1 27.17 529 ALA A CA 1
ATOM 4047 C C . ALA A 1 529 ? -45.25 5.004 -36.875 1 27.17 529 ALA A C 1
ATOM 4049 O O . ALA A 1 529 ? -45.688 5.992 -37.469 1 27.17 529 ALA A O 1
ATOM 4050 N N . ALA A 1 530 ? -44.875 3.902 -37.5 1 26.31 530 ALA A N 1
ATOM 4051 C CA . ALA A 1 530 ? -45 3.775 -38.938 1 26.31 530 ALA A CA 1
ATOM 4052 C C . ALA A 1 530 ? -46.469 3.855 -39.375 1 26.31 530 ALA A C 1
ATOM 4054 O O . ALA A 1 530 ? -46.781 4.109 -40.562 1 26.31 530 ALA A O 1
ATOM 4055 N N . SER A 1 531 ? -47.406 3.65 -38.562 1 25.42 531 SER A N 1
ATOM 4056 C CA . SER A 1 531 ? -48.781 3.545 -39.062 1 25.42 531 SER A CA 1
ATOM 4057 C C . SER A 1 531 ? -49.469 4.91 -39.094 1 25.42 531 SER A C 1
ATOM 4059 O O . SER A 1 531 ? -50.656 5 -39.344 1 25.42 531 SER A O 1
ATOM 4061 N N . ILE A 1 532 ? -48.812 6.102 -38.594 1 25.72 532 ILE A N 1
ATOM 4062 C CA . ILE A 1 532 ? -49.656 7.301 -38.562 1 25.72 532 ILE A CA 1
ATOM 4063 C C . ILE A 1 532 ? -49.75 7.891 -39.969 1 25.72 532 ILE A C 1
ATOM 4065 O O . ILE A 1 532 ? -48.719 8.172 -40.625 1 25.72 532 ILE A O 1
ATOM 4069 N N . PRO A 1 533 ? -50.969 8.031 -40.75 1 26.78 533 PRO A N 1
ATOM 4070 C CA . PRO A 1 533 ? -51.406 8.469 -42.062 1 26.78 533 PRO A CA 1
ATOM 4071 C C . PRO A 1 533 ? -51.281 9.977 -42.25 1 26.78 533 PRO A C 1
ATOM 4073 O O . PRO A 1 533 ? -51.906 10.539 -43.156 1 26.78 533 PRO A O 1
ATOM 4076 N N . ILE A 1 534 ? -50.344 10.836 -41.906 1 26.7 534 ILE A N 1
ATOM 4077 C CA . ILE A 1 534 ? -50.562 12.273 -42.031 1 26.7 534 ILE A CA 1
ATOM 4078 C C . ILE A 1 534 ? -50.75 12.641 -43.5 1 26.7 534 ILE A C 1
ATOM 4080 O O . ILE A 1 534 ? -49.938 12.234 -44.344 1 26.7 534 ILE A O 1
ATOM 4084 N N . PRO A 1 535 ? -51.844 13.203 -44.125 1 28.53 535 PRO A N 1
ATOM 4085 C CA . PRO A 1 535 ? -52.25 13.625 -45.469 1 28.53 535 PRO A CA 1
ATOM 4086 C C . PRO A 1 535 ? -51.219 14.5 -46.156 1 28.53 535 PRO A C 1
ATOM 4088 O O . PRO A 1 535 ? -50.875 14.242 -47.312 1 28.53 535 PRO A O 1
ATOM 4091 N N . ALA A 1 536 ? -51.531 15.938 -46.344 1 28.41 536 ALA A N 1
ATOM 4092 C CA . ALA A 1 536 ? -50.75 16.938 -47.094 1 28.41 536 ALA A CA 1
ATOM 4093 C C . ALA A 1 536 ? -49.281 16.875 -46.688 1 28.41 536 ALA A C 1
ATOM 4095 O O . ALA A 1 536 ? -48.531 17.812 -46.969 1 28.41 536 ALA A O 1
ATOM 4096 N N . GLY A 1 537 ? -48.844 16 -45.844 1 28.36 537 GLY A N 1
ATOM 4097 C CA . GLY A 1 537 ? -48.25 15.188 -44.781 1 28.36 537 GLY A CA 1
ATOM 4098 C C . GLY A 1 537 ? -46.938 14.547 -45.188 1 28.36 537 GLY A C 1
ATOM 4099 O O . GLY A 1 537 ? -46.312 13.852 -44.375 1 28.36 537 GLY A O 1
ATOM 4100 N N . LYS A 1 538 ? -46.688 14.5 -46.375 1 33.91 538 LYS A N 1
ATOM 4101 C CA . LYS A 1 538 ? -45.688 13.953 -47.281 1 33.91 538 LYS A CA 1
ATOM 4102 C C . LYS A 1 538 ? -44.375 14.734 -47.188 1 33.91 538 LYS A C 1
ATOM 4104 O O . LYS A 1 538 ? -43.281 14.141 -47.219 1 33.91 538 LYS A O 1
ATOM 4109 N N . TRP A 1 539 ? -44.656 15.992 -47.719 1 30.44 539 TRP A N 1
ATOM 4110 C CA . TRP A 1 539 ? -43.531 16.891 -47.938 1 30.44 539 TRP A CA 1
ATOM 4111 C C . TRP A 1 539 ? -42.688 17.031 -46.656 1 30.44 539 TRP A C 1
ATOM 4113 O O . TRP A 1 539 ? -41.438 16.969 -46.719 1 30.44 539 TRP A O 1
ATOM 4123 N N . ILE A 1 540 ? -43.469 17.375 -45.625 1 29.67 540 ILE A N 1
ATOM 4124 C CA . ILE A 1 540 ? -42.812 17.5 -44.312 1 29.67 540 ILE A CA 1
ATOM 4125 C C . ILE A 1 540 ? -42.156 16.188 -43.938 1 29.67 540 ILE A C 1
ATOM 4127 O O . ILE A 1 540 ? -41.094 16.172 -43.312 1 29.67 540 ILE A O 1
ATOM 4131 N N . ASP A 1 541 ? -42.781 15.094 -44.406 1 31.95 541 ASP A N 1
ATOM 4132 C CA . ASP A 1 541 ? -42.281 13.727 -44.219 1 31.95 541 ASP A CA 1
ATOM 4133 C C . ASP A 1 541 ? -40.938 13.539 -44.906 1 31.95 541 ASP A C 1
ATOM 4135 O O . ASP A 1 541 ? -40.031 12.875 -44.375 1 31.95 541 ASP A O 1
ATOM 4139 N N . SER A 1 542 ? -40.875 14.031 -46.125 1 33.72 542 SER A N 1
ATOM 4140 C CA . SER A 1 542 ? -39.625 13.914 -46.844 1 33.72 542 SER A CA 1
ATOM 4141 C C . SER A 1 542 ? -38.5 14.633 -46.125 1 33.72 542 SER A C 1
ATOM 4143 O O . SER A 1 542 ? -37.344 14.133 -46.094 1 33.72 542 SER A O 1
ATOM 4145 N N . LEU A 1 543 ? -38.812 15.875 -45.812 1 31.95 543 LEU A N 1
ATOM 4146 C CA . LEU A 1 543 ? -37.781 16.688 -45.156 1 31.95 543 LEU A CA 1
ATOM 4147 C C . LEU A 1 543 ? -37.406 16.094 -43.812 1 31.95 543 LEU A C 1
ATOM 4149 O O . LEU A 1 543 ? -36.219 16.062 -43.469 1 31.95 543 LEU A O 1
ATOM 4153 N N . LEU A 1 544 ? -38.5 15.648 -43.125 1 30.66 544 LEU A N 1
ATOM 4154 C CA . LEU A 1 544 ? -38.25 15.008 -41.844 1 30.66 544 LEU A CA 1
ATOM 4155 C C . LEU A 1 544 ? -37.594 13.656 -42.031 1 30.66 544 LEU A C 1
ATOM 4157 O O . LEU A 1 544 ? -36.719 13.273 -41.219 1 30.66 544 LEU A O 1
ATOM 4161 N N . LYS A 1 545 ? -38 12.891 -43.094 1 38.12 545 LYS A N 1
ATOM 4162 C CA . LYS A 1 545 ? -37.344 11.625 -43.438 1 38.12 545 LYS A CA 1
ATOM 4163 C C . LYS A 1 545 ? -35.844 11.836 -43.75 1 38.12 545 LYS A C 1
ATOM 4165 O O . LYS A 1 545 ? -35 11.047 -43.344 1 38.12 545 LYS A O 1
ATOM 4170 N N . GLY A 1 546 ? -35.656 12.859 -44.594 1 32.5 546 GLY A N 1
ATOM 4171 C CA . GLY A 1 546 ? -34.25 13.172 -44.906 1 32.5 546 GLY A CA 1
ATOM 4172 C C . GLY A 1 546 ? -33.438 13.484 -43.688 1 32.5 546 GLY A C 1
ATOM 4173 O O . GLY A 1 546 ? -32.281 13.055 -43.594 1 32.5 546 GLY A O 1
ATOM 4174 N N . TYR A 1 547 ? -34.031 14.43 -42.812 1 30.97 547 TYR A N 1
ATOM 4175 C CA . TYR A 1 547 ? -33.344 14.766 -41.562 1 30.97 547 TYR A CA 1
ATOM 4176 C C . TYR A 1 547 ? -33.25 13.555 -40.656 1 30.97 547 TYR A C 1
ATOM 4178 O O . TYR A 1 547 ? -32.219 13.32 -40.031 1 30.97 547 TYR A O 1
ATOM 4186 N N . GLN A 1 548 ? -34.344 12.719 -40.594 1 33.38 548 GLN A N 1
ATOM 4187 C CA . GLN A 1 548 ? -34.312 11.492 -39.812 1 33.38 548 GLN A CA 1
ATOM 4188 C C . GLN A 1 548 ? -33.344 10.469 -40.406 1 33.38 548 GLN A C 1
ATOM 4190 O O . GLN A 1 548 ? -32.625 9.773 -39.688 1 33.38 548 GLN A O 1
ATOM 4195 N N . ASP A 1 549 ? -33.344 10.32 -41.781 1 36.44 549 ASP A N 1
ATOM 4196 C CA . ASP A 1 549 ? -32.375 9.477 -42.469 1 36.44 549 ASP A CA 1
ATOM 4197 C C . ASP A 1 549 ? -30.938 9.961 -42.219 1 36.44 549 ASP A C 1
ATOM 4199 O O . ASP A 1 549 ? -30.031 9.156 -42 1 36.44 549 ASP A O 1
ATOM 4203 N N . ALA A 1 550 ? -30.812 11.32 -42.344 1 31.66 550 ALA A N 1
ATOM 4204 C CA . ALA A 1 550 ? -29.484 11.867 -42.125 1 31.66 550 ALA A CA 1
ATOM 4205 C C . ALA A 1 550 ? -29.078 11.695 -40.656 1 31.66 550 ALA A C 1
ATOM 4207 O O . ALA A 1 550 ? -27.906 11.383 -40.375 1 31.66 550 ALA A O 1
ATOM 4208 N N . LEU A 1 551 ? -30.078 11.859 -39.75 1 32.47 551 LEU A N 1
ATOM 4209 C CA . LEU A 1 551 ? -29.828 11.633 -38.344 1 32.47 551 LEU A CA 1
ATOM 4210 C C . LEU A 1 551 ? -29.656 10.148 -38.062 1 32.47 551 LEU A C 1
ATOM 4212 O O . LEU A 1 551 ? -28.812 9.758 -37.25 1 32.47 551 LEU A O 1
ATOM 4216 N N . GLU A 1 552 ? -30.453 9.242 -38.656 1 38.16 552 GLU A N 1
ATOM 4217 C CA . GLU A 1 552 ? -30.344 7.793 -38.5 1 38.16 552 GLU A CA 1
ATOM 4218 C C . GLU A 1 552 ? -29.062 7.273 -39.125 1 38.16 552 GLU A C 1
ATOM 4220 O O . GLU A 1 552 ? -28.406 6.371 -38.594 1 38.16 552 GLU A O 1
ATOM 4225 N N . ARG A 1 553 ? -28.719 7.715 -40.375 1 33.06 553 ARG A N 1
ATOM 4226 C CA . ARG A 1 553 ? -27.453 7.348 -40.969 1 33.06 553 ARG A CA 1
ATOM 4227 C C . ARG A 1 553 ? -26.281 7.867 -40.156 1 33.06 553 ARG A C 1
ATOM 4229 O O . ARG A 1 553 ? -25.266 7.176 -39.969 1 33.06 553 ARG A O 1
ATOM 4236 N N . GLN A 1 554 ? -26.359 9.18 -39.719 1 28.61 554 GLN A N 1
ATOM 4237 C CA . GLN A 1 554 ? -25.266 9.711 -38.938 1 28.61 554 GLN A CA 1
ATOM 4238 C C . GLN A 1 554 ? -25.203 9.055 -37.562 1 28.61 554 GLN A C 1
ATOM 4240 O O . GLN A 1 554 ? -24.125 8.797 -37.031 1 28.61 554 GLN A O 1
ATOM 4245 N N . LYS A 1 555 ? -26.391 8.727 -37 1 35 555 LYS A N 1
ATOM 4246 C CA . LYS A 1 555 ? -26.406 7.977 -35.719 1 35 555 LYS A CA 1
ATOM 4247 C C . LYS A 1 555 ? -25.906 6.551 -35.938 1 35 555 LYS A C 1
ATOM 4249 O O . LYS A 1 555 ? -25.234 6 -35.062 1 35 555 LYS A O 1
ATOM 4254 N N . GLY A 1 556 ? -26.281 5.832 -37.062 1 33.09 556 GLY A N 1
ATOM 4255 C CA . GLY A 1 556 ? -25.75 4.527 -37.406 1 33.09 556 GLY A CA 1
ATOM 4256 C C . GLY A 1 556 ? -24.25 4.551 -37.656 1 33.09 556 GLY A C 1
ATOM 4257 O O . GLY A 1 556 ? -23.516 3.672 -37.188 1 33.09 556 GLY A O 1
ATOM 4258 N N . ILE A 1 557 ? -23.812 5.496 -38.531 1 30.34 557 ILE A N 1
ATOM 4259 C CA . ILE A 1 557 ? -22.391 5.574 -38.844 1 30.34 557 ILE A CA 1
ATOM 4260 C C . ILE A 1 557 ? -21.609 6.027 -37.594 1 30.34 557 ILE A C 1
ATOM 4262 O O . ILE A 1 557 ? -20.562 5.469 -37.281 1 30.34 557 ILE A O 1
ATOM 4266 N N . LEU A 1 558 ? -22.172 6.988 -36.844 1 29.94 558 LEU A N 1
ATOM 4267 C CA . LEU A 1 558 ? -21.469 7.43 -35.625 1 29.94 558 LEU A CA 1
ATOM 4268 C C . LEU A 1 558 ? -21.469 6.336 -34.562 1 29.94 558 LEU A C 1
ATOM 4270 O O . LEU A 1 558 ? -20.469 6.129 -33.875 1 29.94 558 LEU A O 1
ATOM 4274 N N . ASN A 1 559 ? -22.578 5.586 -34.438 1 33.47 559 ASN A N 1
ATOM 4275 C CA . ASN A 1 559 ? -22.594 4.418 -33.562 1 33.47 559 ASN A CA 1
ATOM 4276 C C . ASN A 1 559 ? -21.703 3.305 -34.094 1 33.47 559 ASN A C 1
ATOM 4278 O O . ASN A 1 559 ? -20.984 2.65 -33.344 1 33.47 559 ASN A O 1
ATOM 4282 N N . SER A 1 560 ? -21.703 2.977 -35.438 1 29.5 560 SER A N 1
ATOM 4283 C CA . SER A 1 560 ? -20.797 2.002 -36.031 1 29.5 560 SER A CA 1
ATOM 4284 C C . SER A 1 560 ? -19.375 2.521 -36.062 1 29.5 560 SER A C 1
ATOM 4286 O O . SER A 1 560 ? -18.422 1.762 -35.844 1 29.5 560 SER A O 1
ATOM 4288 N N . MET A 1 561 ? -19.156 3.811 -36.375 1 28.42 561 MET A N 1
ATOM 4289 C CA . MET A 1 561 ? -17.797 4.332 -36.375 1 28.42 561 MET A CA 1
ATOM 4290 C C . MET A 1 561 ? -17.266 4.461 -34.938 1 28.42 561 MET A C 1
ATOM 4292 O O . MET A 1 561 ? -16.078 4.184 -34.688 1 28.42 561 MET A O 1
ATOM 4296 N N . ARG A 1 562 ? -18.062 4.824 -33.969 1 31.78 562 ARG A N 1
ATOM 4297 C CA . ARG A 1 562 ? -17.641 4.879 -32.562 1 31.78 562 ARG A CA 1
ATOM 4298 C C . ARG A 1 562 ? -17.422 3.479 -32 1 31.78 562 ARG A C 1
ATOM 4300 O O . ARG A 1 562 ? -16.422 3.232 -31.312 1 31.78 562 ARG A O 1
ATOM 4307 N N . VAL A 1 563 ? -18.312 2.48 -32.281 1 33.53 563 VAL A N 1
ATOM 4308 C CA . VAL A 1 563 ? -18.062 1.077 -31.969 1 33.53 563 VAL A CA 1
ATOM 4309 C C . VAL A 1 563 ? -16.938 0.542 -32.844 1 33.53 563 VAL A C 1
ATOM 4311 O O . VAL A 1 563 ? -16.047 -0.153 -32.344 1 33.53 563 VAL A O 1
ATOM 4314 N N . GLY A 1 564 ? -16.891 0.831 -34.156 1 28.61 564 GLY A N 1
ATOM 4315 C CA . GLY A 1 564 ? -15.812 0.381 -35 1 28.61 564 GLY A CA 1
ATOM 4316 C C . GLY A 1 564 ? -14.484 1.046 -34.688 1 28.61 564 GLY A C 1
ATOM 4317 O O . GLY A 1 564 ? -13.445 0.383 -34.656 1 28.61 564 GLY A O 1
ATOM 4318 N N . THR A 1 565 ? -14.438 2.406 -34.5 1 29.48 565 THR A N 1
ATOM 4319 C CA . THR A 1 565 ? -13.172 3.031 -34.125 1 29.48 565 THR A CA 1
ATOM 4320 C C . THR A 1 565 ? -12.734 2.578 -32.719 1 29.48 565 THR A C 1
ATOM 4322 O O . THR A 1 565 ? -11.555 2.301 -32.5 1 29.48 565 THR A O 1
ATOM 4325 N N . ASP A 1 566 ? -13.609 2.438 -31.781 1 32.66 566 ASP A N 1
ATOM 4326 C CA . ASP A 1 566 ? -13.281 1.866 -30.484 1 32.66 566 ASP A CA 1
ATOM 4327 C C . ASP A 1 566 ? -12.922 0.388 -30.609 1 32.66 566 ASP A C 1
ATOM 4329 O O . ASP A 1 566 ? -11.969 -0.08 -29.984 1 32.66 566 ASP A O 1
ATOM 4333 N N . LEU A 1 567 ? -13.625 -0.393 -31.422 1 29.62 567 LEU A N 1
ATOM 4334 C CA . LEU A 1 567 ? -13.258 -1.76 -31.781 1 29.62 567 LEU A CA 1
ATOM 4335 C C . LEU A 1 567 ? -12.062 -1.771 -32.719 1 29.62 567 LEU A C 1
ATOM 4337 O O . LEU A 1 567 ? -11.156 -2.594 -32.594 1 29.62 567 LEU A O 1
ATOM 4341 N N . THR A 1 568 ? -12 -0.916 -33.719 1 29.61 568 THR A N 1
ATOM 4342 C CA . THR A 1 568 ? -10.875 -0.909 -34.656 1 29.61 568 THR A CA 1
ATOM 4343 C C . THR A 1 568 ? -9.609 -0.406 -33.969 1 29.61 568 THR A C 1
ATOM 4345 O O . THR A 1 568 ? -8.523 -0.963 -34.156 1 29.61 568 THR A O 1
ATOM 4348 N N . LEU A 1 569 ? -9.672 0.659 -33.125 1 32.41 569 LEU A N 1
ATOM 4349 C CA . LEU A 1 569 ? -8.469 1.043 -32.406 1 32.41 569 LEU A CA 1
ATOM 4350 C C . LEU A 1 569 ? -8.117 -0.003 -31.344 1 32.41 569 LEU A C 1
ATOM 4352 O O . LEU A 1 569 ? -6.945 -0.332 -31.156 1 32.41 569 LEU A O 1
ATOM 4356 N N . LYS A 1 570 ? -9.039 -0.59 -30.719 1 35.56 570 LYS A N 1
ATOM 4357 C CA . LYS A 1 570 ? -8.812 -1.8 -29.938 1 35.56 570 LYS A CA 1
ATOM 4358 C C . LYS A 1 570 ? -8.5 -2.99 -30.828 1 35.56 570 LYS A C 1
ATOM 4360 O O . LYS A 1 570 ? -7.605 -3.785 -30.547 1 35.56 570 LYS A O 1
ATOM 4365 N N . ASP A 1 571 ? -9.18 -3.146 -31.906 1 32.78 571 ASP A N 1
ATOM 4366 C CA . ASP A 1 571 ? -8.914 -4.207 -32.875 1 32.78 571 ASP A CA 1
ATOM 4367 C C . ASP A 1 571 ? -7.672 -3.898 -33.688 1 32.78 571 ASP A C 1
ATOM 4369 O O . ASP A 1 571 ? -6.898 -4.801 -34.031 1 32.78 571 ASP A O 1
ATOM 4373 N N . LEU A 1 572 ? -7.461 -2.697 -34.062 1 33.75 572 LEU A N 1
ATOM 4374 C CA . LEU A 1 572 ? -6.219 -2.414 -34.781 1 33.75 572 LEU A CA 1
ATOM 4375 C C . LEU A 1 572 ? -5.008 -2.67 -33.875 1 33.75 572 LEU A C 1
ATOM 4377 O O . LEU A 1 572 ? -3.994 -3.195 -34.344 1 33.75 572 LEU A O 1
ATOM 4381 N N . ASP A 1 573 ? -5.184 -2.393 -32.719 1 37 573 ASP A N 1
ATOM 4382 C CA . ASP A 1 573 ? -4.148 -2.848 -31.797 1 37 573 ASP A CA 1
ATOM 4383 C C . ASP A 1 573 ? -4.18 -4.367 -31.641 1 37 573 ASP A C 1
ATOM 4385 O O . ASP A 1 573 ? -3.129 -5.016 -31.625 1 37 573 ASP A O 1
ATOM 4389 N N . ILE A 1 574 ? -5.27 -5.02 -31.703 1 34.75 574 ILE A N 1
ATOM 4390 C CA . ILE A 1 574 ? -5.406 -6.469 -31.797 1 34.75 574 ILE A CA 1
ATOM 4391 C C . ILE A 1 574 ? -5.059 -6.93 -33.219 1 34.75 574 ILE A C 1
ATOM 4393 O O . ILE A 1 574 ? -4.367 -7.934 -33.375 1 34.75 574 ILE A O 1
ATOM 4397 N N . ILE A 1 575 ? -5.477 -6.293 -34.156 1 34 575 ILE A N 1
ATOM 4398 C CA . ILE A 1 575 ? -5.133 -6.695 -35.531 1 34 575 ILE A CA 1
ATOM 4399 C C . ILE A 1 575 ? -3.643 -6.469 -35.781 1 34 575 ILE A C 1
ATOM 4401 O O . ILE A 1 575 ? -2.969 -7.309 -36.375 1 34 575 ILE A O 1
ATOM 4405 N N . GLN A 1 576 ? -3.131 -5.418 -35.25 1 38.22 576 GLN A N 1
ATOM 4406 C CA . GLN A 1 576 ? -1.679 -5.297 -35.344 1 38.22 576 GLN A CA 1
ATOM 4407 C C . GLN A 1 576 ? -0.986 -6.379 -34.531 1 38.22 576 GLN A C 1
ATOM 4409 O O . GLN A 1 576 ? -0.013 -6.984 -34.969 1 38.22 576 GLN A O 1
ATOM 4414 N N . VAL A 1 577 ? -1.572 -6.785 -33.5 1 39.09 577 VAL A N 1
ATOM 4415 C CA . VAL A 1 577 ? -1.11 -7.957 -32.781 1 39.09 577 VAL A CA 1
ATOM 4416 C C . VAL A 1 577 ? -1.414 -9.219 -33.562 1 39.09 577 VAL A C 1
ATOM 4418 O O . VAL A 1 577 ? -0.574 -10.117 -33.688 1 39.09 577 VAL A O 1
ATOM 4421 N N . LEU A 1 578 ? -2.451 -9.25 -34.219 1 34.03 578 LEU A N 1
ATOM 4422 C CA . LEU A 1 578 ? -2.779 -10.414 -35.062 1 34.03 578 LEU A CA 1
ATOM 4423 C C . LEU A 1 578 ? -1.955 -10.422 -36.344 1 34.03 578 LEU A C 1
ATOM 4425 O O . LEU A 1 578 ? -1.475 -11.477 -36.75 1 34.03 578 LEU A O 1
ATOM 4429 N N . VAL A 1 579 ? -1.706 -9.312 -36.875 1 37.47 579 VAL A N 1
ATOM 4430 C CA . VAL A 1 579 ? -0.836 -9.273 -38.062 1 37.47 579 VAL A CA 1
ATOM 4431 C C . VAL A 1 579 ? 0.595 -9.617 -37.656 1 37.47 579 VAL A C 1
ATOM 4433 O O . VAL A 1 579 ? 1.27 -10.398 -38.312 1 37.47 579 VAL A O 1
ATOM 4436 N N . ASP A 1 580 ? 0.873 -9.172 -36.5 1 40.81 580 ASP A N 1
ATOM 4437 C CA . ASP A 1 580 ? 2.199 -9.523 -36 1 40.81 580 ASP A CA 1
ATOM 4438 C C . ASP A 1 580 ? 2.268 -11 -35.625 1 40.81 580 ASP A C 1
ATOM 4440 O O . ASP A 1 580 ? 3.244 -11.68 -35.938 1 40.81 580 ASP A O 1
ATOM 4444 N N . LYS A 1 581 ? 1.223 -11.531 -35.156 1 38.84 581 LYS A N 1
ATOM 4445 C CA . LYS A 1 581 ? 1.146 -12.961 -34.906 1 38.84 581 LYS A CA 1
ATOM 4446 C C . LYS A 1 581 ? 1.082 -13.758 -36.219 1 38.84 581 LYS A C 1
ATOM 4448 O O . LYS A 1 581 ? 1.725 -14.805 -36.344 1 38.84 581 LYS A O 1
ATOM 4453 N N . LEU A 1 582 ? 0.387 -13.281 -37.125 1 36.41 582 LEU A N 1
ATOM 4454 C CA . LEU A 1 582 ? 0.315 -13.969 -38.406 1 36.41 582 LEU A CA 1
ATOM 4455 C C . LEU A 1 582 ? 1.659 -13.922 -39.125 1 36.41 582 LEU A C 1
ATOM 4457 O O . LEU A 1 582 ? 2.078 -14.906 -39.75 1 36.41 582 LEU A O 1
ATOM 4461 N N . GLU A 1 583 ? 2.32 -12.828 -38.875 1 38.34 583 GLU A N 1
ATOM 4462 C CA . GLU A 1 583 ? 3.652 -12.766 -39.469 1 38.34 583 GLU A CA 1
ATOM 4463 C C . GLU A 1 583 ? 4.602 -13.758 -38.812 1 38.34 583 GLU A C 1
ATOM 4465 O O . GLU A 1 583 ? 5.34 -14.469 -39.5 1 38.34 583 GLU A O 1
ATOM 4470 N N . ILE A 1 584 ? 4.457 -13.883 -37.594 1 42.69 584 ILE A N 1
ATOM 4471 C CA . ILE A 1 584 ? 5.281 -14.852 -36.875 1 42.69 584 ILE A CA 1
ATOM 4472 C C . ILE A 1 584 ? 4.848 -16.266 -37.25 1 42.69 584 ILE A C 1
ATOM 4474 O O . ILE A 1 584 ? 5.688 -17.141 -37.531 1 42.69 584 ILE A O 1
ATOM 4478 N N . GLN A 1 585 ? 3.586 -16.453 -37.375 1 35.75 585 GLN A N 1
ATOM 4479 C CA . GLN A 1 585 ? 3.125 -17.781 -37.75 1 35.75 585 GLN A CA 1
ATOM 4480 C C . GLN A 1 585 ? 3.512 -18.125 -39.188 1 35.75 585 GLN A C 1
ATOM 4482 O O . GLN A 1 585 ? 3.926 -19.25 -39.469 1 35.75 585 GLN A O 1
ATOM 4487 N N . ILE A 1 586 ? 3.477 -17.125 -39.906 1 36.47 586 ILE A N 1
ATOM 4488 C CA . ILE A 1 586 ? 3.871 -17.359 -41.312 1 36.47 586 ILE A CA 1
ATOM 4489 C C . ILE A 1 586 ? 5.371 -17.641 -41.375 1 36.47 586 ILE A C 1
ATOM 4491 O O . ILE A 1 586 ? 5.805 -18.578 -42.062 1 36.47 586 ILE A O 1
ATOM 4495 N N . HIS A 1 587 ? 5.996 -16.953 -40.469 1 40.16 587 HIS A N 1
ATOM 4496 C CA . HIS A 1 587 ? 7.43 -17.203 -40.531 1 40.16 587 HIS A CA 1
ATOM 4497 C C . HIS A 1 587 ? 7.766 -18.578 -39.938 1 40.16 587 HIS A C 1
ATOM 4499 O O . HIS A 1 587 ? 8.594 -19.312 -40.5 1 40.16 587 HIS A O 1
ATOM 4505 N N . SER A 1 588 ? 7.133 -18.938 -38.875 1 39.19 588 SER A N 1
ATOM 4506 C CA . SER A 1 588 ? 7.371 -20.266 -38.312 1 39.19 588 SER A CA 1
ATOM 4507 C C . SER A 1 588 ? 6.941 -21.375 -39.25 1 39.19 588 SER A C 1
ATOM 4509 O O . SER A 1 588 ? 7.621 -22.391 -39.375 1 39.19 588 SER A O 1
ATOM 4511 N N . LEU A 1 589 ? 5.836 -21.141 -39.969 1 33.69 589 LEU A N 1
ATOM 4512 C CA . LEU A 1 589 ? 5.402 -22.109 -40.969 1 33.69 589 LEU A CA 1
ATOM 4513 C C . LEU A 1 589 ? 6.391 -22.188 -42.125 1 33.69 589 LEU A C 1
ATOM 4515 O O . LEU A 1 589 ? 6.668 -23.266 -42.625 1 33.69 589 LEU A O 1
ATOM 4519 N N . LEU A 1 590 ? 6.891 -21.016 -42.344 1 37.38 590 LEU A N 1
ATOM 4520 C CA . LEU A 1 590 ? 7.875 -21.047 -43.438 1 37.38 590 LEU A CA 1
ATOM 4521 C C . LEU A 1 590 ? 9.125 -21.812 -43 1 37.38 590 LEU A C 1
ATOM 4523 O O . LEU A 1 590 ? 9.703 -22.547 -43.812 1 37.38 590 LEU A O 1
ATOM 4527 N N . ASP A 1 591 ? 9.453 -21.625 -41.781 1 40.25 591 ASP A N 1
ATOM 4528 C CA . ASP A 1 591 ? 10.672 -22.297 -41.344 1 40.25 591 ASP A CA 1
ATOM 4529 C C . ASP A 1 591 ? 10.445 -23.797 -41.188 1 40.25 591 ASP A C 1
ATOM 4531 O O . ASP A 1 591 ? 11.344 -24.609 -41.469 1 40.25 591 ASP A O 1
ATOM 4535 N N . ALA A 1 592 ? 9.352 -24.281 -40.719 1 36.25 592 ALA A N 1
ATOM 4536 C CA . ALA A 1 592 ? 9.148 -25.719 -40.594 1 36.25 592 ALA A CA 1
ATOM 4537 C C . ALA A 1 592 ? 8.867 -26.375 -41.938 1 36.25 592 ALA A C 1
ATOM 4539 O O . ALA A 1 592 ? 9.164 -27.562 -42.125 1 36.25 592 ALA A O 1
ATOM 4540 N N . SER A 1 593 ? 7.965 -25.641 -42.812 1 32.09 593 SER A N 1
ATOM 4541 C CA . SER A 1 593 ? 7.652 -26.375 -44.062 1 32.09 593 SER A CA 1
ATOM 4542 C C . SER A 1 593 ? 8.797 -26.281 -45.062 1 32.09 593 SER A C 1
ATOM 4544 O O . SER A 1 593 ? 9.57 -25.328 -45.031 1 32.09 593 SER A O 1
ATOM 4546 N N . ASP A 1 594 ? 9.383 -27.438 -45.469 1 34.41 594 ASP A N 1
ATOM 4547 C CA . ASP A 1 594 ? 10.094 -27.641 -46.719 1 34.41 594 ASP A CA 1
ATOM 4548 C C . ASP A 1 594 ? 9.422 -26.891 -47.875 1 34.41 594 ASP A C 1
ATOM 4550 O O . ASP A 1 594 ? 8.633 -27.469 -48.625 1 34.41 594 ASP A O 1
ATOM 4554 N N . PHE A 1 595 ? 8.898 -25.688 -47.812 1 36 595 PHE A N 1
ATOM 4555 C CA . PHE A 1 595 ? 8.211 -25.016 -48.906 1 36 595 PHE A CA 1
ATOM 4556 C C . PHE A 1 595 ? 9.133 -24.859 -50.094 1 36 595 PHE A C 1
ATOM 4558 O O . PHE A 1 595 ? 10.312 -24.547 -49.969 1 36 595 PHE A O 1
ATOM 4565 N N . SER A 1 596 ? 8.766 -25.594 -51.219 1 34.47 596 SER A N 1
ATOM 4566 C CA . SER A 1 596 ? 9.406 -25.391 -52.531 1 34.47 596 SER A CA 1
ATOM 4567 C C . SER A 1 596 ? 9.5 -23.906 -52.875 1 34.47 596 SER A C 1
ATOM 4569 O O . SER A 1 596 ? 8.758 -23.094 -52.312 1 34.47 596 SER A O 1
ATOM 4571 N N . LEU A 1 597 ? 10.445 -23.297 -53.75 1 41.66 597 LEU A N 1
ATOM 4572 C CA . LEU A 1 597 ? 10.805 -21.969 -54.25 1 41.66 597 LEU A CA 1
ATOM 4573 C C . LEU A 1 597 ? 9.555 -21.156 -54.594 1 41.66 597 LEU A C 1
ATOM 4575 O O . LEU A 1 597 ? 9.508 -19.953 -54.312 1 41.66 597 LEU A O 1
ATOM 4579 N N . ARG A 1 598 ? 8.562 -21.688 -55.25 1 40.06 598 ARG A N 1
ATOM 4580 C CA . ARG A 1 598 ? 7.406 -21.031 -55.844 1 40.06 598 ARG A CA 1
ATOM 4581 C C . ARG A 1 598 ? 6.457 -20.5 -54.781 1 40.06 598 ARG A C 1
ATOM 4583 O O . ARG A 1 598 ? 5.902 -19.406 -54.906 1 40.06 598 ARG A O 1
ATOM 4590 N N . ASP A 1 599 ? 6.203 -21.359 -53.844 1 39.69 599 ASP A N 1
ATOM 4591 C CA . ASP A 1 599 ? 5.133 -21.047 -52.906 1 39.69 599 ASP A CA 1
ATOM 4592 C C . ASP A 1 599 ? 5.609 -20.047 -51.844 1 39.69 599 ASP A C 1
ATOM 4594 O O . ASP A 1 599 ? 4.797 -19.422 -51.156 1 39.69 599 ASP A O 1
ATOM 4598 N N . GLU A 1 600 ? 6.805 -19.828 -51.75 1 43.31 600 GLU A N 1
ATOM 4599 C CA . GLU A 1 600 ? 7.438 -18.766 -50.969 1 43.31 600 GLU A CA 1
ATOM 4600 C C . GLU A 1 600 ? 7.09 -17.391 -51.562 1 43.31 600 GLU A C 1
ATOM 4602 O O . GLU A 1 600 ? 6.844 -16.438 -50.812 1 43.31 600 GLU A O 1
ATOM 4607 N N . ASP A 1 601 ? 7.008 -17.391 -52.938 1 44.34 601 ASP A N 1
ATOM 4608 C CA . ASP A 1 601 ? 6.656 -16.172 -53.656 1 44.34 601 ASP A CA 1
ATOM 4609 C C . ASP A 1 601 ? 5.215 -15.758 -53.375 1 44.34 601 ASP A C 1
ATOM 4611 O O . ASP A 1 601 ? 4.93 -14.57 -53.188 1 44.34 601 ASP A O 1
ATOM 4615 N N . ALA A 1 602 ? 4.426 -16.656 -53.344 1 40.88 602 ALA A N 1
ATOM 4616 C CA . ALA A 1 602 ? 3.01 -16.359 -53.156 1 40.88 602 ALA A CA 1
ATOM 4617 C C . ALA A 1 602 ? 2.746 -15.867 -51.75 1 40.88 602 ALA A C 1
ATOM 4619 O O . ALA A 1 602 ? 1.977 -14.922 -51.531 1 40.88 602 ALA A O 1
ATOM 4620 N N . VAL A 1 603 ? 3.467 -16.422 -50.875 1 42.22 603 VAL A N 1
ATOM 4621 C CA . VAL A 1 603 ? 3.311 -15.992 -49.5 1 42.22 603 VAL A CA 1
ATOM 4622 C C . VAL A 1 603 ? 3.912 -14.602 -49.312 1 42.22 603 VAL A C 1
ATOM 4624 O O . VAL A 1 603 ? 3.32 -13.742 -48.656 1 42.22 603 VAL A O 1
ATOM 4627 N N . ARG A 1 604 ? 4.918 -14.344 -50.094 1 44.94 604 ARG A N 1
ATOM 4628 C CA . ARG A 1 604 ? 5.496 -13.008 -50.062 1 44.94 604 ARG A CA 1
ATOM 4629 C C . ARG A 1 604 ? 4.551 -11.992 -50.688 1 44.94 604 ARG A C 1
ATOM 4631 O O . ARG A 1 604 ? 4.391 -10.883 -50.188 1 44.94 604 ARG A O 1
ATOM 4638 N N . PHE A 1 605 ? 3.971 -12.469 -51.781 1 46.81 605 PHE A N 1
ATOM 4639 C CA . PHE A 1 605 ? 3 -11.602 -52.438 1 46.81 605 PHE A CA 1
ATOM 4640 C C . PHE A 1 605 ? 1.812 -11.32 -51.531 1 46.81 605 PHE A C 1
ATOM 4642 O O . PHE A 1 605 ? 1.352 -10.18 -51.438 1 46.81 605 PHE A O 1
ATOM 4649 N N . GLY A 1 606 ? 1.405 -12.219 -50.812 1 41.41 606 GLY A N 1
ATOM 4650 C CA . GLY A 1 606 ? 0.272 -12.023 -49.906 1 41.41 606 GLY A CA 1
ATOM 4651 C C . GLY A 1 606 ? 0.579 -11.094 -48.75 1 41.41 606 GLY A C 1
ATOM 4652 O O . GLY A 1 606 ? -0.227 -10.219 -48.406 1 41.41 606 GLY A O 1
ATOM 4653 N N . ILE A 1 607 ? 1.758 -11.211 -48.312 1 42.84 607 ILE A N 1
ATOM 4654 C CA . ILE A 1 607 ? 2.182 -10.297 -47.25 1 42.84 607 ILE A CA 1
ATOM 4655 C C . ILE A 1 607 ? 2.258 -8.875 -47.812 1 42.84 607 ILE A C 1
ATOM 4657 O O . ILE A 1 607 ? 1.82 -7.926 -47.156 1 42.84 607 ILE A O 1
ATOM 4661 N N . GLU A 1 608 ? 2.619 -8.859 -49.062 1 47.38 608 GLU A N 1
ATOM 4662 C CA . GLU A 1 608 ? 2.717 -7.547 -49.719 1 47.38 608 GLU A CA 1
ATOM 4663 C C . GLU A 1 608 ? 1.335 -6.938 -49.938 1 47.38 608 GLU A C 1
ATOM 4665 O O . GLU A 1 608 ? 1.138 -5.738 -49.75 1 47.38 608 GLU A O 1
ATOM 4670 N N . GLU A 1 609 ? 0.49 -7.664 -50.281 1 44.53 609 GLU A N 1
ATOM 4671 C CA . GLU A 1 609 ? -0.855 -7.152 -50.531 1 44.53 609 GLU A CA 1
ATOM 4672 C C . GLU A 1 609 ? -1.541 -6.754 -49.219 1 44.53 609 GLU A C 1
ATOM 4674 O O . GLU A 1 609 ? -2.23 -5.734 -49.156 1 44.53 609 GLU A O 1
ATOM 4679 N N . ILE A 1 610 ? -1.276 -7.445 -48.25 1 44.38 610 ILE A N 1
ATOM 4680 C CA . ILE A 1 610 ? -1.874 -7.102 -46.969 1 44.38 610 ILE A CA 1
ATOM 4681 C C . ILE A 1 610 ? -1.236 -5.82 -46.406 1 44.38 610 ILE A C 1
ATOM 4683 O O . ILE A 1 610 ? -1.933 -4.941 -45.906 1 44.38 610 ILE A O 1
ATOM 4687 N N . ARG A 1 611 ? 0.032 -5.684 -46.656 1 44.31 611 ARG A N 1
ATOM 4688 C CA . ARG A 1 611 ? 0.713 -4.445 -46.312 1 44.31 611 ARG A CA 1
ATOM 4689 C C . ARG A 1 611 ? 0.12 -3.26 -47.062 1 44.31 611 ARG A C 1
ATOM 4691 O O . ARG A 1 611 ? -0.098 -2.193 -46.469 1 44.31 611 ARG A O 1
ATOM 4698 N N . LYS A 1 612 ? -0.115 -3.588 -48.25 1 50.09 612 LYS A N 1
ATOM 4699 C CA . LYS A 1 612 ? -0.709 -2.543 -49.062 1 50.09 612 LYS A CA 1
ATOM 4700 C C . LYS A 1 612 ? -2.109 -2.184 -48.594 1 50.09 612 LYS A C 1
ATOM 4702 O O . LYS A 1 612 ? -2.459 -1.004 -48.5 1 50.09 612 LYS A O 1
ATOM 4707 N N . LYS A 1 613 ? -2.77 -3.105 -48.25 1 43.78 613 LYS A N 1
ATOM 4708 C CA . LYS A 1 613 ? -4.141 -2.834 -47.844 1 43.78 613 LYS A CA 1
ATOM 4709 C C . LYS A 1 613 ? -4.172 -2.199 -46.438 1 43.78 613 LYS A C 1
ATOM 4711 O O . LYS A 1 613 ? -4.988 -1.313 -46.188 1 43.78 613 LYS A O 1
ATOM 4716 N N . LEU A 1 614 ? -3.254 -2.605 -45.688 1 43.53 614 LEU A N 1
ATOM 4717 C CA . LEU A 1 614 ? -3.137 -1.96 -44.406 1 43.53 614 LEU A CA 1
ATOM 4718 C C . LEU A 1 614 ? -2.682 -0.512 -44.531 1 43.53 614 LEU A C 1
ATOM 4720 O O . LEU A 1 614 ? -3.18 0.375 -43.844 1 43.53 614 LEU A O 1
ATOM 4724 N N . GLU A 1 615 ? -1.844 -0.354 -45.469 1 46.69 615 GLU A N 1
ATOM 4725 C CA . GLU A 1 615 ? -1.446 1.015 -45.812 1 46.69 615 GLU A CA 1
ATOM 4726 C C . GLU A 1 615 ? -2.631 1.828 -46.312 1 46.69 615 GLU A C 1
ATOM 4728 O O . GLU A 1 615 ? -2.801 2.99 -45.938 1 46.69 615 GLU A O 1
ATOM 4733 N N . GLU A 1 616 ? -3.311 1.194 -47.062 1 46.44 616 GLU A N 1
ATOM 4734 C CA . GLU A 1 616 ? -4.5 1.871 -47.562 1 46.44 616 GLU A CA 1
ATOM 4735 C C . GLU A 1 616 ? -5.512 2.119 -46.438 1 46.44 616 GLU A C 1
ATOM 4737 O O . GLU A 1 616 ? -6.137 3.182 -46.406 1 46.44 616 GLU A O 1
ATOM 4742 N N . PHE A 1 617 ? -5.59 1.175 -45.656 1 41.62 617 PHE A N 1
ATOM 4743 C CA . PHE A 1 617 ? -6.504 1.32 -44.531 1 41.62 617 PHE A CA 1
ATOM 4744 C C . PHE A 1 617 ? -6.004 2.391 -43.562 1 41.62 617 PHE A C 1
ATOM 4746 O O . PHE A 1 617 ? -6.777 3.236 -43.125 1 41.62 617 PHE A O 1
ATOM 4753 N N . MET A 1 618 ? -4.746 2.432 -43.312 1 43.72 618 MET A N 1
ATOM 4754 C CA . MET A 1 618 ? -4.176 3.48 -42.469 1 43.72 618 MET A CA 1
ATOM 4755 C C . MET A 1 618 ? -4.375 4.855 -43.125 1 43.72 618 MET A C 1
ATOM 4757 O O . MET A 1 618 ? -4.652 5.832 -42.406 1 43.72 618 MET A O 1
ATOM 4761 N N . LYS A 1 619 ? -4.336 4.828 -44.344 1 48.03 619 LYS A N 1
ATOM 4762 C CA . LYS A 1 619 ? -4.648 6.055 -45.062 1 48.03 619 LYS A CA 1
ATOM 4763 C C . LYS A 1 619 ? -6.117 6.434 -44.906 1 48.03 619 LYS A C 1
ATOM 4765 O O . LYS A 1 619 ? -6.445 7.613 -44.75 1 48.03 619 LYS A O 1
ATOM 4770 N N . SER A 1 620 ? -6.789 5.504 -44.906 1 39.88 620 SER A N 1
ATOM 4771 C CA . SER A 1 620 ? -8.211 5.793 -44.719 1 39.88 620 SER A CA 1
ATOM 4772 C C . SER A 1 620 ? -8.516 6.203 -43.281 1 39.88 620 SER A C 1
ATOM 4774 O O . SER A 1 620 ? -9.328 7.098 -43.062 1 39.88 620 SER A O 1
ATOM 4776 N N . VAL A 1 621 ? -7.84 5.617 -42.438 1 40.28 621 VAL A N 1
ATOM 4777 C CA . VAL A 1 621 ? -7.996 6.016 -41.031 1 40.28 621 VAL A CA 1
ATOM 4778 C C . VAL A 1 621 ? -7.465 7.434 -40.844 1 40.28 621 VAL A C 1
ATOM 4780 O O . VAL A 1 621 ? -8.078 8.242 -40.125 1 40.28 621 VAL A O 1
ATOM 4783 N N . ASP A 1 622 ? -6.504 7.707 -41.469 1 42.91 622 ASP A N 1
ATOM 4784 C CA . ASP A 1 622 ? -6.016 9.086 -41.469 1 42.91 622 ASP A CA 1
ATOM 4785 C C . ASP A 1 622 ? -7.055 10.031 -42.062 1 42.91 622 ASP A C 1
ATOM 4787 O O . ASP A 1 622 ? -7.254 11.141 -41.562 1 42.91 622 ASP A O 1
ATOM 4791 N N . SER A 1 623 ? -7.59 9.531 -43 1 43.25 623 SER A N 1
ATOM 4792 C CA . SER A 1 623 ? -8.648 10.328 -43.594 1 43.25 623 SER A CA 1
ATOM 4793 C C . SER A 1 623 ? -9.859 10.43 -42.688 1 43.25 623 SER A C 1
ATOM 4795 O O . SER A 1 623 ? -10.469 11.492 -42.562 1 43.25 623 SER A O 1
ATOM 4797 N N . LEU A 1 624 ? -10.117 9.43 -42.062 1 37.31 624 LEU A N 1
ATOM 4798 C CA . LEU A 1 624 ? -11.242 9.453 -41.125 1 37.31 624 LEU A CA 1
ATOM 4799 C C . LEU A 1 624 ? -10.906 10.289 -39.906 1 37.31 624 LEU A C 1
ATOM 4801 O O . LEU A 1 624 ? -11.766 11.016 -39.375 1 37.31 624 LEU A O 1
ATOM 4805 N N . ASP A 1 625 ? -9.734 10.195 -39.438 1 39 625 ASP A N 1
ATOM 4806 C CA . ASP A 1 625 ? -9.281 11.102 -38.406 1 39 625 ASP A CA 1
ATOM 4807 C C . ASP A 1 625 ? -9.414 12.555 -38.844 1 39 625 ASP A C 1
ATOM 4809 O O . ASP A 1 625 ? -9.836 13.406 -38.031 1 39 625 ASP A O 1
ATOM 4813 N N . GLN A 1 626 ? -9.203 12.734 -40.031 1 45.38 626 GLN A N 1
ATOM 4814 C CA . GLN A 1 626 ? -9.438 14.07 -40.594 1 45.38 626 GLN A CA 1
ATOM 4815 C C . GLN A 1 626 ? -10.93 14.391 -40.656 1 45.38 626 GLN A C 1
ATOM 4817 O O . GLN A 1 626 ? -11.328 15.523 -40.375 1 45.38 626 GLN A O 1
ATOM 4822 N N . GLN A 1 627 ? -11.594 13.469 -40.938 1 38.5 627 GLN A N 1
ATOM 4823 C CA . GLN A 1 627 ? -13.031 13.695 -40.969 1 38.5 627 GLN A CA 1
ATOM 4824 C C . GLN A 1 627 ? -13.609 13.789 -39.562 1 38.5 627 GLN A C 1
ATOM 4826 O O . GLN A 1 627 ? -14.477 14.617 -39.281 1 38.5 627 GLN A O 1
ATOM 4831 N N . ALA A 1 628 ? -13.102 12.977 -38.719 1 36.88 628 ALA A N 1
ATOM 4832 C CA . ALA A 1 628 ? -13.516 13.078 -37.312 1 36.88 628 ALA A CA 1
ATOM 4833 C C . ALA A 1 628 ? -13.125 14.43 -36.719 1 36.88 628 ALA A C 1
ATOM 4835 O O . ALA A 1 628 ? -13.898 15.047 -36 1 36.88 628 ALA A O 1
ATOM 4836 N N . ASP A 1 629 ? -12.07 14.914 -37.219 1 40.41 629 ASP A N 1
ATOM 4837 C CA . ASP A 1 629 ? -11.703 16.281 -36.875 1 40.41 629 ASP A CA 1
ATOM 4838 C C . ASP A 1 629 ? -12.695 17.281 -37.438 1 40.41 629 ASP A C 1
ATOM 4840 O O . ASP A 1 629 ? -13.078 18.25 -36.781 1 40.41 629 ASP A O 1
ATOM 4844 N N . ARG A 1 630 ? -13.062 16.984 -38.594 1 42.12 630 ARG A N 1
ATOM 4845 C CA . ARG A 1 630 ? -14.055 17.844 -39.219 1 42.12 630 ARG A CA 1
ATOM 4846 C C . ARG A 1 630 ? -15.406 17.734 -38.531 1 42.12 630 ARG A C 1
ATOM 4848 O O . ARG A 1 630 ? -16.078 18.734 -38.281 1 42.12 630 ARG A O 1
ATOM 4855 N N . CYS A 1 631 ? -15.75 16.625 -38.156 1 33.91 631 CYS A N 1
ATOM 4856 C CA . CYS A 1 631 ? -17.031 16.422 -37.469 1 33.91 631 CYS A CA 1
ATOM 4857 C C . CYS A 1 631 ? -17 17 -36.062 1 33.91 631 CYS A C 1
ATOM 4859 O O . CYS A 1 631 ? -17.953 17.641 -35.625 1 33.91 631 CYS A O 1
ATOM 4861 N N . ASN A 1 632 ? -15.922 16.859 -35.5 1 36.47 632 ASN A N 1
ATOM 4862 C CA . ASN A 1 632 ? -15.758 17.531 -34.219 1 36.47 632 ASN A CA 1
ATOM 4863 C C . ASN A 1 632 ? -15.906 19.031 -34.375 1 36.47 632 ASN A C 1
ATOM 4865 O O . ASN A 1 632 ? -16.516 19.688 -33.5 1 36.47 632 ASN A O 1
ATOM 4869 N N . ARG A 1 633 ? -15.508 19.422 -35.469 1 40.53 633 ARG A N 1
ATOM 4870 C CA . ARG A 1 633 ? -15.719 20.828 -35.75 1 40.53 633 ARG A CA 1
ATOM 4871 C C . ARG A 1 633 ? -17.203 21.141 -35.969 1 40.53 633 ARG A C 1
ATOM 4873 O O . ARG A 1 633 ? 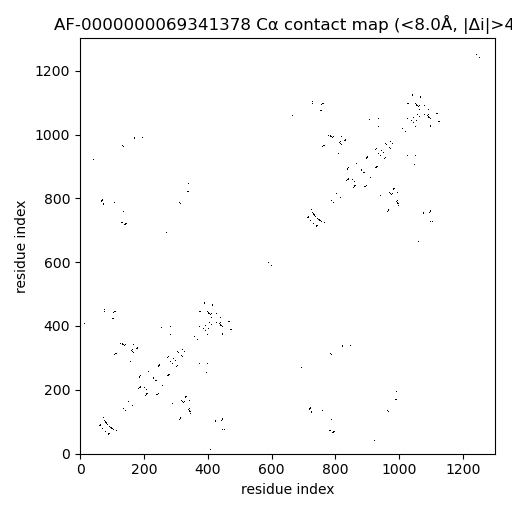-17.703 22.156 -35.469 1 40.53 633 ARG A O 1
ATOM 4880 N N . ASP A 1 634 ? -17.781 20.281 -36.594 1 37.44 634 ASP A N 1
ATOM 4881 C CA . ASP A 1 634 ? -19.188 20.531 -36.875 1 37.44 634 ASP A CA 1
ATOM 4882 C C . ASP A 1 634 ? -20.062 20.359 -35.625 1 37.44 634 ASP A C 1
ATOM 4884 O O . ASP A 1 634 ? -20.984 21.125 -35.406 1 37.44 634 ASP A O 1
ATOM 4888 N N . ILE A 1 635 ? -19.734 19.453 -34.812 1 35.44 635 ILE A N 1
ATOM 4889 C CA . ILE A 1 635 ? -20.484 19.25 -33.594 1 35.44 635 ILE A CA 1
ATOM 4890 C C . ILE A 1 635 ? -20.25 20.422 -32.656 1 35.44 635 ILE A C 1
ATOM 4892 O O . ILE A 1 635 ? -21.188 20.906 -32.031 1 35.44 635 ILE A O 1
ATOM 4896 N N . ARG A 1 636 ? -19.156 20.969 -32.781 1 36.25 636 ARG A N 1
ATOM 4897 C CA . ARG A 1 636 ? -18.906 22.188 -32.031 1 36.25 636 ARG A CA 1
ATOM 4898 C C . ARG A 1 636 ? -19.812 23.328 -32.5 1 36.25 636 ARG A C 1
ATOM 4900 O O . ARG A 1 636 ? -20.359 24.078 -31.688 1 36.25 636 ARG A O 1
ATOM 4907 N N . ARG A 1 637 ? -19.984 23.188 -33.719 1 36.94 637 ARG A N 1
ATOM 4908 C CA . ARG A 1 637 ? -20.875 24.188 -34.312 1 36.94 637 ARG A CA 1
ATOM 4909 C C . ARG A 1 637 ? -22.312 23.953 -33.875 1 36.94 637 ARG A C 1
ATOM 4911 O O . ARG A 1 637 ? -23.031 24.891 -33.531 1 36.94 637 ARG A O 1
ATOM 4918 N N . ALA A 1 638 ? -22.641 22.781 -33.844 1 34.59 638 ALA A N 1
ATOM 4919 C CA . ALA A 1 638 ? -24.031 22.484 -33.5 1 34.59 638 ALA A CA 1
ATOM 4920 C C . ALA A 1 638 ? -24.281 22.719 -32 1 34.59 638 ALA A C 1
ATOM 4922 O O . ALA A 1 638 ? -25.328 23.281 -31.641 1 34.59 638 ALA A O 1
ATOM 4923 N N . ARG A 1 639 ? -23.375 22.297 -31.203 1 33.94 639 ARG A N 1
ATOM 4924 C CA . ARG A 1 639 ? -23.516 22.562 -29.766 1 33.94 639 ARG A CA 1
ATOM 4925 C C . ARG A 1 639 ? -23.656 24.062 -29.5 1 33.94 639 ARG A C 1
ATOM 4927 O O . ARG A 1 639 ? -24.484 24.484 -28.688 1 33.94 639 ARG A O 1
ATOM 4934 N N . THR A 1 640 ? -22.969 24.797 -30.234 1 34.84 640 THR A N 1
ATOM 4935 C CA . THR A 1 640 ? -23.125 26.25 -30.125 1 34.84 640 THR A CA 1
ATOM 4936 C C . THR A 1 640 ? -24.531 26.672 -30.5 1 34.84 640 THR A C 1
ATOM 4938 O O . THR A 1 640 ? -25.141 27.516 -29.828 1 34.84 640 THR A O 1
ATOM 4941 N N . VAL A 1 641 ? -25.016 25.969 -31.359 1 36.03 641 VAL A N 1
ATOM 4942 C CA . VAL A 1 641 ? -26.359 26.344 -31.797 1 36.03 641 VAL A CA 1
ATOM 4943 C C . VAL A 1 641 ? -27.375 25.938 -30.75 1 36.03 641 VAL A C 1
ATOM 4945 O O . VAL A 1 641 ? -28.281 26.703 -30.406 1 36.03 641 VAL A O 1
ATOM 4948 N N . VAL A 1 642 ? -27.172 24.75 -30.25 1 34.16 642 VAL A N 1
ATOM 4949 C CA . VAL A 1 642 ? -28.172 24.266 -29.297 1 34.16 642 VAL A CA 1
ATOM 4950 C C . VAL A 1 642 ? -28.078 25.047 -27.984 1 34.16 642 VAL A C 1
ATOM 4952 O O . VAL A 1 642 ? -29.094 25.438 -27.422 1 34.16 642 VAL A O 1
ATOM 4955 N N . LEU A 1 643 ? -26.891 25.219 -27.516 1 31.5 643 LEU A N 1
ATOM 4956 C CA . LEU A 1 643 ? -26.734 26.047 -26.312 1 31.5 643 LEU A CA 1
ATOM 4957 C C . LEU A 1 643 ? -27.406 27.406 -26.516 1 31.5 643 LEU A C 1
ATOM 4959 O O . LEU A 1 643 ? -28.062 27.922 -25.609 1 31.5 643 LEU A O 1
ATOM 4963 N N . GLN A 1 644 ? -27.359 27.766 -27.672 1 31.62 644 GLN A N 1
ATOM 4964 C CA . GLN A 1 644 ? -28.062 29 -27.969 1 31.62 644 GLN A CA 1
ATOM 4965 C C . GLN A 1 644 ? -29.578 28.828 -27.812 1 31.62 644 GLN A C 1
ATOM 4967 O O . GLN A 1 644 ? -30.25 29.719 -27.297 1 31.62 644 GLN A O 1
ATOM 4972 N N . LYS A 1 645 ? -29.953 27.75 -28.172 1 33.88 645 LYS A N 1
ATOM 4973 C CA . LYS A 1 645 ? -31.391 27.531 -28.109 1 33.88 645 LYS A CA 1
ATOM 4974 C C . LYS A 1 645 ? -31.859 27.328 -26.672 1 33.88 645 LYS A C 1
ATOM 4976 O O . LYS A 1 645 ? -32.906 27.828 -26.266 1 33.88 645 LYS A O 1
ATOM 4981 N N . ILE A 1 646 ? -31.094 26.484 -25.984 1 32.84 646 ILE A N 1
ATOM 4982 C CA . ILE A 1 646 ? -31.5 26.219 -24.609 1 32.84 646 ILE A CA 1
ATOM 4983 C C . ILE A 1 646 ? -31.422 27.5 -23.781 1 32.84 646 ILE A C 1
ATOM 4985 O O . ILE A 1 646 ? -32.312 27.797 -23 1 32.84 646 ILE A O 1
ATOM 4989 N N . ILE A 1 647 ? -30.375 28.188 -23.891 1 32.62 647 ILE A N 1
ATOM 4990 C CA . ILE A 1 647 ? -30.312 29.484 -23.234 1 32.62 647 ILE A CA 1
ATOM 4991 C C . ILE A 1 647 ? -31.547 30.312 -23.594 1 32.62 647 ILE A C 1
ATOM 4993 O O . ILE A 1 647 ? -32.094 31.031 -22.75 1 32.62 647 ILE A O 1
ATOM 4997 N N . ARG A 1 648 ? -31.953 30 -24.781 1 36.38 648 ARG A N 1
ATOM 4998 C CA . ARG A 1 648 ? -33.156 30.75 -25.172 1 36.38 648 ARG A CA 1
ATOM 4999 C C . ARG A 1 648 ? -34.406 30.141 -24.547 1 36.38 648 ARG A C 1
ATOM 5001 O O . ARG A 1 648 ? -35.375 30.859 -24.25 1 36.38 648 ARG A O 1
ATOM 5008 N N . HIS A 1 649 ? -34.562 28.828 -24.719 1 26.61 649 HIS A N 1
ATOM 5009 C CA . HIS A 1 649 ? -35.812 28.266 -24.156 1 26.61 649 HIS A CA 1
ATOM 5010 C C . HIS A 1 649 ? -35.5 27.375 -22.969 1 26.61 649 HIS A C 1
ATOM 5012 O O . HIS A 1 649 ? -35.406 26.156 -23.109 1 26.61 649 HIS A O 1
ATOM 5018 N N . PRO A 1 650 ? -35 27.938 -21.875 1 31.73 650 PRO A N 1
ATOM 5019 C CA . PRO A 1 650 ? -34.531 27.234 -20.672 1 31.73 650 PRO A CA 1
ATOM 5020 C C . PRO A 1 650 ? -35.5 26.172 -20.188 1 31.73 650 PRO A C 1
ATOM 5022 O O . PRO A 1 650 ? -35.094 25.219 -19.531 1 31.73 650 PRO A O 1
ATOM 5025 N N . ASN A 1 651 ? -36.844 26.219 -20.406 1 23.36 651 ASN A N 1
ATOM 5026 C CA . ASN A 1 651 ? -37.938 25.312 -20.031 1 23.36 651 ASN A CA 1
ATOM 5027 C C . ASN A 1 651 ? -37.906 24.031 -20.875 1 23.36 651 ASN A C 1
ATOM 5029 O O . ASN A 1 651 ? -37.812 24.109 -22.109 1 23.36 651 ASN A O 1
ATOM 5033 N N . MET B 1 1 ? -5.035 30.734 5.031 1 34.69 1 MET B N 1
ATOM 5034 C CA . MET B 1 1 ? -3.881 31.031 4.191 1 34.69 1 MET B CA 1
ATOM 5035 C C . MET B 1 1 ? -2.758 31.656 5.016 1 34.69 1 MET B C 1
ATOM 5037 O O . MET B 1 1 ? -3.006 32.531 5.855 1 34.69 1 MET B O 1
ATOM 5041 N N . VAL B 1 2 ? -1.757 30.922 5.129 1 47.5 2 VAL B N 1
ATOM 5042 C CA . VAL B 1 2 ? -0.62 31.312 5.949 1 47.5 2 VAL B CA 1
ATOM 5043 C C . VAL B 1 2 ? -0.095 32.688 5.48 1 47.5 2 VAL B C 1
ATOM 5045 O O . VAL B 1 2 ? 0.18 32.875 4.297 1 47.5 2 VAL B O 1
ATOM 5048 N N . ARG B 1 3 ? -0.46 33.719 6.184 1 45.91 3 ARG B N 1
ATOM 5049 C CA . ARG B 1 3 ? -0.005 35.062 5.867 1 45.91 3 ARG B CA 1
ATOM 5050 C C . ARG B 1 3 ? 1.501 35.219 6.066 1 45.91 3 ARG B C 1
ATOM 5052 O O . ARG B 1 3 ? 2.004 35.031 7.18 1 45.91 3 ARG B O 1
ATOM 5059 N N . LEU B 1 4 ? 2.17 34.906 5.051 1 52.75 4 LEU B N 1
ATOM 5060 C CA . LEU B 1 4 ? 3.609 35.125 5.004 1 52.75 4 LEU B CA 1
ATOM 5061 C C . LEU B 1 4 ? 3.924 36.625 4.879 1 52.75 4 LEU B C 1
ATOM 5063 O O . LEU B 1 4 ? 3.408 37.312 3.984 1 52.75 4 LEU B O 1
ATOM 5067 N N . THR B 1 5 ? 4.441 37.125 6.016 1 54.97 5 THR B N 1
ATOM 5068 C CA . THR B 1 5 ? 4.863 38.531 5.895 1 54.97 5 THR B CA 1
ATOM 5069 C C . THR B 1 5 ? 5.891 38.688 4.777 1 54.97 5 THR B C 1
ATOM 5071 O O . THR B 1 5 ? 6.602 37.75 4.445 1 54.97 5 THR B O 1
ATOM 5074 N N . TYR B 1 6 ? 5.871 39.688 4.133 1 50.44 6 TYR B N 1
ATOM 5075 C CA . TYR B 1 6 ? 6.758 39.938 3.008 1 50.44 6 TYR B CA 1
ATOM 5076 C C . TYR B 1 6 ? 8.219 39.812 3.422 1 50.44 6 TYR B C 1
ATOM 5078 O O . TYR B 1 6 ? 9.039 39.281 2.664 1 50.44 6 TYR B O 1
ATOM 5086 N N . LEU B 1 7 ? 8.438 40.312 4.645 1 56.75 7 LEU B N 1
ATOM 5087 C CA . LEU B 1 7 ? 9.812 40.219 5.125 1 56.75 7 LEU B CA 1
ATOM 5088 C C . LEU B 1 7 ? 10.234 38.75 5.27 1 56.75 7 LEU B C 1
ATOM 5090 O O . LEU B 1 7 ? 11.352 38.375 4.898 1 56.75 7 LEU B O 1
ATOM 5094 N N . THR B 1 8 ? 9.352 38.094 5.703 1 63.09 8 THR B N 1
ATOM 5095 C CA . THR B 1 8 ? 9.648 36.688 5.891 1 63.09 8 THR B CA 1
ATOM 5096 C C . THR B 1 8 ? 9.797 35.969 4.543 1 63.09 8 THR B C 1
ATOM 5098 O O . THR B 1 8 ? 10.68 35.125 4.379 1 63.09 8 THR B O 1
ATOM 5101 N N . ALA B 1 9 ? 9.023 36.344 3.672 1 63.38 9 ALA B N 1
ATOM 5102 C CA . ALA B 1 9 ? 9.102 35.75 2.338 1 63.38 9 ALA B CA 1
ATOM 5103 C C . ALA B 1 9 ? 10.422 36.125 1.66 1 63.38 9 ALA B C 1
ATOM 5105 O O . ALA B 1 9 ? 11.062 35.281 1.047 1 63.38 9 ALA B O 1
ATOM 5106 N N . LEU B 1 10 ? 10.812 37.344 1.88 1 56.47 10 LEU B N 1
ATOM 5107 C CA . LEU B 1 10 ? 12.039 37.812 1.252 1 56.47 10 LEU B CA 1
ATOM 5108 C C . LEU B 1 10 ? 13.258 37.125 1.844 1 56.47 10 LEU B C 1
ATOM 5110 O O . LEU B 1 10 ? 14.164 36.719 1.109 1 56.47 10 LEU B O 1
ATOM 5114 N N . THR B 1 11 ? 13.289 37.125 3.014 1 65.12 11 THR B N 1
ATOM 5115 C CA . THR B 1 11 ? 14.445 36.531 3.664 1 65.12 11 THR B CA 1
ATOM 5116 C C . THR B 1 11 ? 14.516 35.031 3.352 1 65.12 11 THR B C 1
ATOM 5118 O O . THR B 1 11 ? 15.609 34.469 3.219 1 65.12 11 THR B O 1
ATOM 5121 N N . THR B 1 12 ? 13.406 34.438 3.184 1 67.44 12 THR B N 1
ATOM 5122 C CA . THR B 1 12 ? 13.367 33.031 2.848 1 67.44 12 THR B CA 1
ATOM 5123 C C . THR B 1 12 ? 13.867 32.812 1.423 1 67.44 12 THR B C 1
ATOM 5125 O O . THR B 1 12 ? 14.648 31.875 1.175 1 67.44 12 THR B O 1
ATOM 5128 N N . LEU B 1 13 ? 13.438 33.656 0.594 1 61.53 13 LEU B N 1
ATOM 5129 C CA . LEU B 1 13 ? 13.867 33.562 -0.796 1 61.53 13 LEU B CA 1
ATOM 5130 C C . LEU B 1 13 ? 15.359 33.812 -0.932 1 61.53 13 LEU B C 1
ATOM 5132 O O . LEU B 1 13 ? 16.047 33.156 -1.72 1 61.53 13 LEU B O 1
ATOM 5136 N N . LEU B 1 14 ? 15.766 34.75 -0.187 1 61.66 14 LEU B N 1
ATOM 5137 C CA . LEU B 1 14 ? 17.188 35.031 -0.187 1 61.66 14 LEU B CA 1
ATOM 5138 C C . LEU B 1 14 ? 17.984 33.844 0.319 1 61.66 14 LEU B C 1
ATOM 5140 O O . LEU B 1 14 ? 19.062 33.562 -0.197 1 61.66 14 LEU B O 1
ATOM 5144 N N . GLY B 1 15 ? 17.453 33.281 1.229 1 63.31 15 GLY B N 1
ATOM 5145 C CA . GLY B 1 15 ? 18.094 32.062 1.727 1 63.31 15 GLY B CA 1
ATOM 5146 C C . GLY B 1 15 ? 18.234 30.984 0.673 1 63.31 15 GLY B C 1
ATOM 5147 O O . GLY B 1 15 ? 19.281 30.359 0.549 1 63.31 15 GLY B O 1
ATOM 5148 N N . TYR B 1 16 ? 17.25 30.812 -0.093 1 65.75 16 TYR B N 1
ATOM 5149 C CA . TYR B 1 16 ? 17.266 29.812 -1.141 1 65.75 16 TYR B CA 1
ATOM 5150 C C . TYR B 1 16 ? 18.25 30.188 -2.242 1 65.75 16 TYR B C 1
ATOM 5152 O O . TYR B 1 16 ? 18.938 29.312 -2.787 1 65.75 16 TYR B O 1
ATOM 5160 N N . VAL B 1 17 ? 18.266 31.453 -2.504 1 61.41 17 VAL B N 1
ATOM 5161 C CA . VAL B 1 17 ? 19.188 31.922 -3.539 1 61.41 17 VAL B CA 1
ATOM 5162 C C . VAL B 1 17 ? 20.625 31.656 -3.107 1 61.41 17 VAL B C 1
ATOM 5164 O O . VAL B 1 17 ? 21.453 31.203 -3.902 1 61.41 17 VAL B O 1
ATOM 5167 N N . VAL B 1 18 ? 20.844 31.969 -1.95 1 62.81 18 VAL B N 1
ATOM 5168 C CA . VAL B 1 18 ? 22.188 31.75 -1.418 1 62.81 18 VAL B CA 1
ATOM 5169 C C . VAL B 1 18 ? 22.531 30.25 -1.48 1 62.81 18 VAL B C 1
ATOM 5171 O O . VAL B 1 18 ? 23.625 29.875 -1.893 1 62.81 18 VAL B O 1
ATOM 5174 N N . PHE B 1 19 ? 21.578 29.516 -1.148 1 67.12 19 PHE B N 1
ATOM 5175 C CA . PHE B 1 19 ? 21.781 28.062 -1.146 1 67.12 19 PHE B CA 1
ATOM 5176 C C . PHE B 1 19 ? 22.031 27.562 -2.561 1 67.12 19 PHE B C 1
ATOM 5178 O O . PHE B 1 19 ? 22.891 26.703 -2.771 1 67.12 19 PHE B O 1
ATOM 5185 N N . PHE B 1 20 ? 21.344 28.062 -3.434 1 63.62 20 PHE B N 1
ATOM 5186 C CA . PHE B 1 20 ? 21.469 27.594 -4.809 1 63.62 20 PHE B CA 1
ATOM 5187 C C . PHE B 1 20 ? 22.797 28.047 -5.414 1 63.62 20 PHE B C 1
ATOM 5189 O O . PHE B 1 20 ? 23.453 27.281 -6.117 1 63.62 20 PHE B O 1
ATOM 5196 N N . VAL B 1 21 ? 23.141 29.234 -5.09 1 60.88 21 VAL B N 1
ATOM 5197 C CA . VAL B 1 21 ? 24.375 29.781 -5.625 1 60.88 21 VAL B CA 1
ATOM 5198 C C . VAL B 1 21 ? 25.578 29.016 -5.07 1 60.88 21 VAL B C 1
ATOM 5200 O O . VAL B 1 21 ? 26.469 28.609 -5.82 1 60.88 21 VAL B O 1
ATOM 5203 N N . PHE B 1 22 ? 25.469 28.734 -3.885 1 67.06 22 PHE B N 1
ATOM 5204 C CA . PHE B 1 22 ? 26.594 28.016 -3.273 1 67.06 22 PHE B CA 1
ATOM 5205 C C . PHE B 1 22 ? 26.594 26.562 -3.701 1 67.06 22 PHE B C 1
ATOM 5207 O O . PHE B 1 22 ? 27.656 25.953 -3.844 1 67.06 22 PHE B O 1
ATOM 5214 N N . GLY B 1 23 ? 25.422 26.031 -3.828 1 65.5 23 GLY B N 1
ATOM 5215 C CA . GLY B 1 23 ? 25.344 24.672 -4.324 1 65.5 23 GLY B CA 1
ATOM 5216 C C . GLY B 1 23 ? 25.906 24.516 -5.727 1 65.5 23 GLY B C 1
ATOM 5217 O O . GLY B 1 23 ? 26.641 23.562 -6.004 1 65.5 23 GLY B O 1
ATOM 5218 N N . PHE B 1 24 ? 25.609 25.438 -6.488 1 60.31 24 PHE B N 1
ATOM 5219 C CA . PHE B 1 24 ? 26.094 25.422 -7.863 1 60.31 24 PHE B CA 1
ATOM 5220 C C . PHE B 1 24 ? 27.609 25.625 -7.906 1 60.31 24 PHE B C 1
ATOM 5222 O O . PHE B 1 24 ? 28.297 25 -8.711 1 60.31 24 PHE B O 1
ATOM 5229 N N . LEU B 1 25 ? 28.031 26.484 -7.117 1 60.66 25 LEU B N 1
ATOM 5230 C CA . LEU B 1 25 ? 29.469 26.734 -7.039 1 60.66 25 LEU B CA 1
ATOM 5231 C C . LEU B 1 25 ? 30.219 25.469 -6.609 1 60.66 25 LEU B C 1
ATOM 5233 O O . LEU B 1 25 ? 31.281 25.156 -7.145 1 60.66 25 LEU B O 1
ATOM 5237 N N . ARG B 1 26 ? 29.609 24.812 -5.77 1 67.56 26 ARG B N 1
ATOM 5238 C CA . ARG B 1 26 ? 30.234 23.578 -5.305 1 67.56 26 ARG B CA 1
ATOM 5239 C C . ARG B 1 26 ? 30.234 22.516 -6.402 1 67.56 26 ARG B C 1
ATOM 5241 O O . ARG B 1 26 ? 31.219 21.781 -6.551 1 67.56 26 ARG B O 1
ATOM 5248 N N . ASP B 1 27 ? 29.188 22.391 -7.043 1 64.19 27 ASP B N 1
ATOM 5249 C CA . ASP B 1 27 ? 29.125 21.438 -8.148 1 64.19 27 ASP B CA 1
ATOM 5250 C C . ASP B 1 27 ? 30.141 21.797 -9.234 1 64.19 27 ASP B C 1
ATOM 5252 O O . ASP B 1 27 ? 30.766 20.906 -9.82 1 64.19 27 ASP B O 1
ATOM 5256 N N . LEU B 1 28 ? 30.328 22.984 -9.43 1 55.66 28 LEU B N 1
ATOM 5257 C CA . LEU B 1 28 ? 31.312 23.469 -10.398 1 55.66 28 LEU B CA 1
ATOM 5258 C C . LEU B 1 28 ? 32.719 23.125 -9.953 1 55.66 28 LEU B C 1
ATOM 5260 O O . LEU B 1 28 ? 33.562 22.672 -10.758 1 55.66 28 LEU B O 1
ATOM 5264 N N . PHE B 1 29 ? 32.875 23.297 -8.766 1 58.94 29 PHE B N 1
ATOM 5265 C CA . PHE B 1 29 ? 34.188 22.953 -8.219 1 58.94 29 PHE B CA 1
ATOM 5266 C C . PHE B 1 29 ? 34.438 21.453 -8.312 1 58.94 29 PHE B C 1
ATOM 5268 O O . PHE B 1 29 ? 35.562 21.031 -8.594 1 58.94 29 PHE B O 1
ATOM 5275 N N . ARG B 1 30 ? 33.406 20.703 -8 1 61.34 30 ARG B N 1
ATOM 5276 C CA . ARG B 1 30 ? 33.531 19.25 -8.094 1 61.34 30 ARG B CA 1
ATOM 5277 C C . ARG B 1 30 ? 33.812 18.812 -9.523 1 61.34 30 ARG B C 1
ATOM 5279 O O . ARG B 1 30 ? 34.656 17.922 -9.758 1 61.34 30 ARG B O 1
ATOM 5286 N N . GLU B 1 31 ? 33.062 19.297 -10.289 1 56.38 31 GLU B N 1
ATOM 5287 C CA . GLU B 1 31 ? 33.281 18.984 -11.695 1 56.38 31 GLU B CA 1
ATOM 5288 C C . GLU B 1 31 ? 34.656 19.391 -12.148 1 56.38 31 GLU B C 1
ATOM 5290 O O . GLU B 1 31 ? 35.312 18.688 -12.938 1 56.38 31 GLU B O 1
ATOM 5295 N N . LEU B 1 32 ? 35.062 20.406 -11.609 1 48.97 32 LEU B N 1
ATOM 5296 C CA . LEU B 1 32 ? 36.375 20.922 -12.016 1 48.97 32 LEU B CA 1
ATOM 5297 C C . LEU B 1 32 ? 37.5 20.156 -11.328 1 48.97 32 LEU B C 1
ATOM 5299 O O . LEU B 1 32 ? 38.562 19.922 -11.93 1 48.97 32 LEU B O 1
ATOM 5303 N N . PHE B 1 33 ? 37.219 19.828 -10.117 1 48.97 33 PHE B N 1
ATOM 5304 C CA . PHE B 1 33 ? 38.312 19.234 -9.383 1 48.97 33 PHE B CA 1
ATOM 5305 C C . PHE B 1 33 ? 38.125 17.734 -9.219 1 48.97 33 PHE B C 1
ATOM 5307 O O . PHE B 1 33 ? 39.031 17.031 -8.781 1 48.97 33 PHE B O 1
ATOM 5314 N N . ASP B 1 34 ? 36.938 17.375 -8.922 1 46.88 34 ASP B N 1
ATOM 5315 C CA . ASP B 1 34 ? 36.75 15.945 -8.68 1 46.88 34 ASP B CA 1
ATOM 5316 C C . ASP B 1 34 ? 37.031 15.125 -9.938 1 46.88 34 ASP B C 1
ATOM 5318 O O . ASP B 1 34 ? 36.188 15.047 -10.836 1 46.88 34 ASP B O 1
ATOM 5322 N N . TRP B 1 35 ? 38.25 15.016 -10.242 1 41.75 35 TRP B N 1
ATOM 5323 C CA . TRP B 1 35 ? 38.875 14.086 -11.188 1 41.75 35 TRP B CA 1
ATOM 5324 C C . TRP B 1 35 ? 38.375 12.664 -10.953 1 41.75 35 TRP B C 1
ATOM 5326 O O . TRP B 1 35 ? 38.656 11.766 -11.742 1 41.75 35 TRP B O 1
ATOM 5336 N N . SER B 1 36 ? 38.188 12.273 -9.742 1 38.53 36 SER B N 1
ATOM 5337 C CA . SER B 1 36 ? 37.875 10.852 -9.555 1 38.53 36 SER B CA 1
ATOM 5338 C C . SER B 1 36 ? 36.5 10.5 -10.07 1 38.53 36 SER B C 1
ATOM 5340 O O . SER B 1 36 ? 35.5 10.609 -9.336 1 38.53 36 SER B O 1
ATOM 5342 N N . LYS B 1 37 ? 36.156 10.914 -11.203 1 40.66 37 LYS B N 1
ATOM 5343 C CA . LYS B 1 37 ? 34.875 10.516 -11.836 1 40.66 37 LYS B CA 1
ATOM 5344 C C . LYS B 1 37 ? 34.531 9.07 -11.477 1 40.66 37 LYS B C 1
ATOM 5346 O O . LYS B 1 37 ? 35.312 8.156 -11.734 1 40.66 37 LYS B O 1
ATOM 5351 N N . SER B 1 38 ? 34.031 8.867 -10.281 1 39.59 38 SER B N 1
ATOM 5352 C CA . SER B 1 38 ? 33.469 7.531 -10.094 1 39.59 38 SER B CA 1
ATOM 5353 C C . SER B 1 38 ? 32.969 6.949 -11.414 1 39.59 38 SER B C 1
ATOM 5355 O O . SER B 1 38 ? 32.469 7.688 -12.281 1 39.59 38 SER B O 1
ATOM 5357 N N . ASP B 1 39 ? 33.625 5.965 -11.883 1 36.66 39 ASP B N 1
ATOM 5358 C CA . ASP B 1 39 ? 33.25 5.102 -13 1 36.66 39 ASP B CA 1
ATOM 5359 C C . ASP B 1 39 ? 31.75 4.949 -13.094 1 36.66 39 ASP B C 1
ATOM 5361 O O . ASP B 1 39 ? 31.156 4.09 -12.43 1 36.66 39 ASP B O 1
ATOM 5365 N N . ASP B 1 40 ? 31.062 5.965 -12.977 1 39.94 40 ASP B N 1
ATOM 5366 C CA . ASP B 1 40 ? 29.641 5.871 -13.297 1 39.94 40 ASP B CA 1
ATOM 5367 C C . ASP B 1 40 ? 29.391 4.844 -14.398 1 39.94 40 ASP B C 1
ATOM 5369 O O . ASP B 1 40 ? 30.234 4.656 -15.281 1 39.94 40 ASP B O 1
ATOM 5373 N N . LEU B 1 41 ? 28.625 3.832 -14.062 1 45.75 41 LEU B N 1
ATOM 5374 C CA . LEU B 1 41 ? 28.203 2.818 -15.023 1 45.75 41 LEU B CA 1
ATOM 5375 C C . LEU B 1 41 ? 28.078 3.414 -16.422 1 45.75 41 LEU B C 1
ATOM 5377 O O . LEU B 1 41 ? 27.156 4.188 -16.688 1 45.75 41 LEU B O 1
ATOM 5381 N N . ARG B 1 42 ? 29.094 3.541 -17.109 1 41.28 42 ARG B N 1
ATOM 5382 C CA . ARG B 1 42 ? 29.219 3.98 -18.5 1 41.28 42 ARG B CA 1
ATOM 5383 C C . ARG B 1 42 ? 28.188 3.305 -19.391 1 41.28 42 ARG B C 1
ATOM 5385 O O . ARG B 1 42 ? 28.109 2.074 -19.438 1 41.28 42 ARG B O 1
ATOM 5392 N N . GLY B 1 43 ? 27.312 4.105 -19.812 1 46.97 43 GLY B N 1
ATOM 5393 C CA . GLY B 1 43 ? 26.344 3.715 -20.812 1 46.97 43 GLY B CA 1
ATOM 5394 C C . GLY B 1 43 ? 24.938 3.582 -20.266 1 46.97 43 GLY B C 1
ATOM 5395 O O . GLY B 1 43 ? 23.969 3.459 -21.031 1 46.97 43 GLY B O 1
ATOM 5396 N N . TYR B 1 44 ? 24.844 3.533 -18.781 1 49.84 44 TYR B N 1
ATOM 5397 C CA . TYR B 1 44 ? 23.484 3.455 -18.266 1 49.84 44 TYR B CA 1
ATOM 5398 C C . TYR B 1 44 ? 22.938 4.844 -17.969 1 49.84 44 TYR B C 1
ATOM 5400 O O . TYR B 1 44 ? 23.688 5.754 -17.594 1 49.84 44 TYR B O 1
ATOM 5408 N N . ALA B 1 45 ? 21.828 5.125 -18.391 1 55.25 45 ALA B N 1
ATOM 5409 C CA . ALA B 1 45 ? 21.141 6.352 -17.984 1 55.25 45 ALA B CA 1
ATOM 5410 C C . ALA B 1 45 ? 21.062 6.453 -16.469 1 55.25 45 ALA B C 1
ATOM 5412 O O . ALA B 1 45 ? 20.906 5.441 -15.773 1 55.25 45 ALA B O 1
ATOM 5413 N N . PRO B 1 46 ? 21.359 7.637 -15.961 1 52.12 46 PRO B N 1
ATOM 5414 C CA . PRO B 1 46 ? 21.266 7.781 -14.508 1 52.12 46 PRO B CA 1
ATOM 5415 C C . PRO B 1 46 ? 19.875 7.477 -13.969 1 52.12 46 PRO B C 1
ATOM 5417 O O . PRO B 1 46 ? 18.875 7.855 -14.586 1 52.12 46 PRO B O 1
ATOM 5420 N N . ILE B 1 47 ? 19.797 6.766 -13.016 1 48.66 47 ILE B N 1
ATOM 5421 C CA . ILE B 1 47 ? 18.516 6.352 -12.438 1 48.66 47 ILE B CA 1
ATOM 5422 C C . ILE B 1 47 ? 17.875 7.535 -11.719 1 48.66 47 ILE B C 1
ATOM 5424 O O . ILE B 1 47 ? 16.641 7.688 -11.734 1 48.66 47 ILE B O 1
ATOM 5428 N N . CYS B 1 48 ? 18.797 8.539 -11.148 1 53.56 48 CYS B N 1
ATOM 5429 C CA . CYS B 1 48 ? 18.234 9.656 -10.391 1 53.56 48 CYS B CA 1
ATOM 5430 C C . CYS B 1 48 ? 18.219 10.93 -11.227 1 53.56 48 CYS B C 1
ATOM 5432 O O . CYS B 1 48 ? 19.234 11.281 -11.836 1 53.56 48 CYS B O 1
ATOM 5434 N N . PRO B 1 49 ? 17.125 11.688 -11.266 1 51.34 49 PRO B N 1
ATOM 5435 C CA . PRO B 1 49 ? 17.109 12.961 -11.984 1 51.34 49 PRO B CA 1
ATOM 5436 C C . PRO B 1 49 ? 18.047 14 -11.391 1 51.34 49 PRO B C 1
ATOM 5438 O O . PRO B 1 49 ? 18.219 14.062 -10.172 1 51.34 49 PRO B O 1
ATOM 5441 N N . PRO B 1 50 ? 18.562 14.789 -12.211 1 48.56 50 PRO B N 1
ATOM 5442 C CA . PRO B 1 50 ? 19.641 15.672 -11.781 1 48.56 50 PRO B CA 1
ATOM 5443 C C . PRO B 1 50 ? 19.203 16.672 -10.719 1 48.56 50 PRO B C 1
ATOM 5445 O O . PRO B 1 50 ? 19.922 16.922 -9.758 1 48.56 50 PRO B O 1
ATOM 5448 N N . PHE B 1 51 ? 18.062 17.344 -10.977 1 50.12 51 PHE B N 1
ATOM 5449 C CA . PHE B 1 51 ? 17.625 18.359 -10.016 1 50.12 51 PHE B CA 1
ATOM 5450 C C . PHE B 1 51 ? 17.328 17.719 -8.664 1 50.12 51 PHE B C 1
ATOM 5452 O O . PHE B 1 51 ? 17.672 18.281 -7.621 1 50.12 51 PHE B O 1
ATOM 5459 N N . GLU B 1 52 ? 16.688 16.75 -8.82 1 55.47 52 GLU B N 1
ATOM 5460 C CA . GLU B 1 52 ? 16.391 16.031 -7.578 1 55.47 52 GLU B CA 1
ATOM 5461 C C . GLU B 1 52 ? 17.656 15.578 -6.879 1 55.47 52 GLU B C 1
ATOM 5463 O O . GLU B 1 52 ? 17.75 15.602 -5.652 1 55.47 52 GLU B O 1
ATOM 5468 N N . ASP B 1 53 ? 18.453 15.453 -7.809 1 59.62 53 ASP B N 1
ATOM 5469 C CA . ASP B 1 53 ? 19.75 15.078 -7.277 1 59.62 53 ASP B CA 1
ATOM 5470 C C . ASP B 1 53 ? 20.422 16.266 -6.582 1 59.62 53 ASP B C 1
ATOM 5472 O O . ASP B 1 53 ? 21.047 16.094 -5.531 1 59.62 53 ASP B O 1
ATOM 5476 N N . PHE B 1 54 ? 20.203 17.484 -7.129 1 61.12 54 PHE B N 1
ATOM 5477 C CA . PHE B 1 54 ? 20.797 18.672 -6.52 1 61.12 54 PHE B CA 1
ATOM 5478 C C . PHE B 1 54 ? 20.188 18.938 -5.145 1 61.12 54 PHE B C 1
ATOM 5480 O O . PHE B 1 54 ? 20.922 19.172 -4.176 1 61.12 54 PHE B O 1
ATOM 5487 N N . TYR B 1 55 ? 18.875 18.922 -5.047 1 67.25 55 TYR B N 1
ATOM 5488 C CA . TYR B 1 55 ? 18.203 19.141 -3.775 1 67.25 55 TYR B CA 1
ATOM 5489 C C . TYR B 1 55 ? 18.625 18.094 -2.742 1 67.25 55 TYR B C 1
ATOM 5491 O O . TYR B 1 55 ? 18.875 18.438 -1.581 1 67.25 55 TYR B O 1
ATOM 5499 N N . THR B 1 56 ? 18.734 16.953 -3.223 1 68.31 56 THR B N 1
ATOM 5500 C CA . THR B 1 56 ? 19.094 15.875 -2.32 1 68.31 56 THR B CA 1
ATOM 5501 C C . THR B 1 56 ? 20.531 16.016 -1.839 1 68.31 56 THR B C 1
ATOM 5503 O O . THR B 1 56 ? 20.812 15.852 -0.652 1 68.31 56 THR B O 1
ATOM 5506 N N . ARG B 1 57 ? 21.281 16.469 -2.734 1 69.75 57 ARG B N 1
ATOM 5507 C CA . ARG B 1 57 ? 22.703 16.516 -2.412 1 69.75 57 ARG B CA 1
ATOM 5508 C C . ARG B 1 57 ? 23.047 17.734 -1.581 1 69.75 57 ARG B C 1
ATOM 5510 O O . ARG B 1 57 ? 23.906 17.688 -0.7 1 69.75 57 ARG B O 1
ATOM 5517 N N . ARG B 1 58 ? 22.266 18.75 -1.836 1 70.56 58 ARG B N 1
ATOM 5518 C CA . ARG B 1 58 ? 22.75 20 -1.264 1 70.56 58 ARG B CA 1
ATOM 5519 C C . ARG B 1 58 ? 21.875 20.453 -0.094 1 70.56 58 ARG B C 1
ATOM 5521 O O . ARG B 1 58 ? 22.312 21.234 0.753 1 70.56 58 ARG B O 1
ATOM 5528 N N . ILE B 1 59 ? 20.75 20.016 -0.052 1 73.62 59 ILE B N 1
ATOM 5529 C CA . ILE B 1 59 ? 19.875 20.453 1.03 1 73.62 59 ILE B CA 1
ATOM 5530 C C . ILE B 1 59 ? 19.531 19.281 1.934 1 73.62 59 ILE B C 1
ATOM 5532 O O . ILE B 1 59 ? 19.844 19.281 3.127 1 73.62 59 ILE B O 1
ATOM 5536 N N . TYR B 1 60 ? 19.062 18.312 1.355 1 74.56 60 TYR B N 1
ATOM 5537 C CA . TYR B 1 60 ? 18.578 17.188 2.148 1 74.56 60 TYR B CA 1
ATOM 5538 C C . TYR B 1 60 ? 19.719 16.562 2.941 1 74.56 60 TYR B C 1
ATOM 5540 O O . TYR B 1 60 ? 19.562 16.281 4.133 1 74.56 60 TYR B O 1
ATOM 5548 N N . HIS B 1 61 ? 20.797 16.375 2.283 1 76.69 61 HIS B N 1
ATOM 5549 C CA . HIS B 1 61 ? 21.906 15.68 2.938 1 76.69 61 HIS B CA 1
ATOM 5550 C C . HIS B 1 61 ? 22.438 16.484 4.125 1 76.69 61 HIS B C 1
ATOM 5552 O O . HIS B 1 61 ? 22.891 15.906 5.113 1 76.69 61 HIS B O 1
ATOM 5558 N N . ARG B 1 62 ? 22.297 17.719 4.031 1 78.88 62 ARG B N 1
ATOM 5559 C CA . ARG B 1 62 ? 22.844 18.562 5.082 1 78.88 62 ARG B CA 1
ATOM 5560 C C . ARG B 1 62 ? 21.953 18.547 6.32 1 78.88 62 ARG B C 1
ATOM 5562 O O . ARG B 1 62 ? 22.422 18.797 7.434 1 78.88 62 ARG B O 1
ATOM 5569 N N . ILE B 1 63 ? 20.734 18.25 6.066 1 84.06 63 ILE B N 1
ATOM 5570 C CA . ILE B 1 63 ? 19.844 18.328 7.223 1 84.06 63 ILE B CA 1
ATOM 5571 C C . ILE B 1 63 ? 19.188 16.969 7.457 1 84.06 63 ILE B C 1
ATOM 5573 O O . ILE B 1 63 ? 18.172 16.875 8.164 1 84.06 63 ILE B O 1
ATOM 5577 N N . GLN B 1 64 ? 19.656 15.938 6.867 1 84 64 GLN B N 1
ATOM 5578 C CA . GLN B 1 64 ? 19.031 14.625 6.93 1 84 64 GLN B CA 1
ATOM 5579 C C . GLN B 1 64 ? 19.031 14.078 8.352 1 84 64 GLN B C 1
ATOM 5581 O O . GLN B 1 64 ? 18.234 13.203 8.695 1 84 64 GLN B O 1
ATOM 5586 N N . ASP B 1 65 ? 19.938 14.594 9.18 1 86.38 65 ASP B N 1
ATOM 5587 C CA . ASP B 1 65 ? 19.984 14.148 10.57 1 86.38 65 ASP B CA 1
ATOM 5588 C C . ASP B 1 65 ? 18.719 14.578 11.32 1 86.38 65 ASP B C 1
ATOM 5590 O O . ASP B 1 65 ? 18.422 14.047 12.391 1 86.38 65 ASP B O 1
ATOM 5594 N N . CYS B 1 66 ? 18.016 15.539 10.773 1 87.81 66 CYS B N 1
ATOM 5595 C CA . CYS B 1 66 ? 16.812 16.047 11.43 1 87.81 66 CYS B CA 1
ATOM 5596 C C . CYS B 1 66 ? 15.594 15.211 11.078 1 87.81 66 CYS B C 1
ATOM 5598 O O . CYS B 1 66 ? 14.516 15.391 11.648 1 87.81 66 CYS B O 1
ATOM 5600 N N . PHE B 1 67 ? 15.852 14.242 10.227 1 84.56 67 PHE B N 1
ATOM 5601 C CA . PHE B 1 67 ? 14.719 13.445 9.766 1 84.56 67 PHE B CA 1
ATOM 5602 C C . PHE B 1 67 ? 14.906 11.977 10.133 1 84.56 67 PHE B C 1
ATOM 5604 O O . PHE B 1 67 ? 16.031 11.523 10.344 1 84.56 67 PHE B O 1
ATOM 5611 N N . ALA B 1 68 ? 13.844 11.305 10.273 1 82 68 ALA B N 1
ATOM 5612 C CA . ALA B 1 68 ? 13.812 9.852 10.43 1 82 68 ALA B CA 1
ATOM 5613 C C . ALA B 1 68 ? 14.727 9.406 11.562 1 82 68 ALA B C 1
ATOM 5615 O O . ALA B 1 68 ? 15.523 8.477 11.391 1 82 68 ALA B O 1
ATOM 5616 N N . ARG B 1 69 ? 14.711 10.094 12.656 1 87.5 69 ARG B N 1
ATOM 5617 C CA . ARG B 1 69 ? 15.484 9.664 13.82 1 87.5 69 ARG B CA 1
ATOM 5618 C C . ARG B 1 69 ? 14.953 8.344 14.367 1 87.5 69 ARG B C 1
ATOM 5620 O O . ARG B 1 69 ? 13.766 8.227 14.672 1 87.5 69 ARG B O 1
ATOM 5627 N N . PRO B 1 70 ? 15.812 7.414 14.492 1 86.88 70 PRO B N 1
ATOM 5628 C CA . PRO B 1 70 ? 15.336 6.145 15.047 1 86.88 70 PRO B CA 1
ATOM 5629 C C . PRO B 1 70 ? 14.977 6.238 16.531 1 86.88 70 PRO B C 1
ATOM 5631 O O . PRO B 1 70 ? 15.664 6.926 17.281 1 86.88 70 PRO B O 1
ATOM 5634 N N . ILE B 1 71 ? 13.961 5.574 16.891 1 88.94 71 ILE B N 1
ATOM 5635 C CA . ILE B 1 71 ? 13.562 5.527 18.281 1 88.94 71 ILE B CA 1
ATOM 5636 C C . ILE B 1 71 ? 13.727 4.109 18.828 1 88.94 71 ILE B C 1
ATOM 5638 O O . ILE B 1 71 ? 13.695 3.141 18.062 1 88.94 71 ILE B O 1
ATOM 5642 N N . ALA B 1 72 ? 13.906 3.93 20.094 1 86.62 72 ALA B N 1
ATOM 5643 C CA . ALA B 1 72 ? 14.133 2.631 20.734 1 86.62 72 ALA B CA 1
ATOM 5644 C C . ALA B 1 72 ? 13.078 2.346 21.797 1 86.62 72 ALA B C 1
ATOM 5646 O O . ALA B 1 72 ? 13.344 1.624 22.75 1 86.62 72 ALA B O 1
ATOM 5647 N N . SER B 1 73 ? 11.945 2.963 21.641 1 88.62 73 SER B N 1
ATOM 5648 C CA . SER B 1 73 ? 10.836 2.766 22.562 1 88.62 73 SER B CA 1
ATOM 5649 C C . SER B 1 73 ? 9.492 2.879 21.844 1 88.62 73 SER B C 1
ATOM 5651 O O . SER B 1 73 ? 9.445 3.154 20.656 1 88.62 73 SER B O 1
ATOM 5653 N N . ALA B 1 74 ? 8.422 2.596 22.594 1 88.31 74 ALA B N 1
ATOM 5654 C CA . ALA B 1 74 ? 7.082 2.863 22.078 1 88.31 74 ALA B CA 1
ATOM 5655 C C . ALA B 1 74 ? 6.852 4.359 21.891 1 88.31 74 ALA B C 1
ATOM 5657 O O . ALA B 1 74 ? 7.453 5.176 22.594 1 88.31 74 ALA B O 1
ATOM 5658 N N . PRO B 1 75 ? 6.059 4.703 20.891 1 89.31 75 PRO B N 1
ATOM 5659 C CA . PRO B 1 75 ? 5.805 6.121 20.641 1 89.31 75 PRO B CA 1
ATOM 5660 C C . PRO B 1 75 ? 4.809 6.734 21.609 1 89.31 75 PRO B C 1
ATOM 5662 O O . PRO B 1 75 ? 3.775 7.262 21.203 1 89.31 75 PRO B O 1
ATOM 5665 N N . ASP B 1 76 ? 5.145 6.742 22.859 1 91.75 76 ASP B N 1
ATOM 5666 C CA . ASP B 1 76 ? 4.324 7.305 23.922 1 91.75 76 ASP B CA 1
ATOM 5667 C C . ASP B 1 76 ? 4.672 8.773 24.172 1 91.75 76 ASP B C 1
ATOM 5669 O O . ASP B 1 76 ? 5.297 9.414 23.328 1 91.75 76 ASP B O 1
ATOM 5673 N N . ALA B 1 77 ? 4.168 9.336 25.281 1 94.69 77 ALA B N 1
ATOM 5674 C CA . ALA B 1 77 ? 4.438 10.734 25.609 1 94.69 77 ALA B CA 1
ATOM 5675 C C . ALA B 1 77 ? 5.941 11 25.656 1 94.69 77 ALA B C 1
ATOM 5677 O O . ALA B 1 77 ? 6.387 12.102 25.312 1 94.69 77 ALA B O 1
ATOM 5678 N N . TRP B 1 78 ? 6.617 10.016 26.047 1 95.44 78 TRP B N 1
ATOM 5679 C CA . TRP B 1 78 ? 8.07 10.078 26.062 1 95.44 78 TRP B CA 1
ATOM 5680 C C . TRP B 1 78 ? 8.68 8.938 25.266 1 95.44 78 TRP B C 1
ATOM 5682 O O . TRP B 1 78 ? 8.188 7.809 25.312 1 95.44 78 TRP B O 1
ATOM 5692 N N . ILE B 1 79 ? 9.734 9.297 24.5 1 93.88 79 ILE B N 1
ATOM 5693 C CA . ILE B 1 79 ? 10.344 8.297 23.625 1 93.88 79 ILE B CA 1
ATOM 5694 C C . ILE B 1 79 ? 11.859 8.312 23.812 1 93.88 79 ILE B C 1
ATOM 5696 O O . ILE B 1 79 ? 12.43 9.312 24.25 1 93.88 79 ILE B O 1
ATOM 5700 N N . ASP B 1 80 ? 12.477 7.207 23.516 1 93.38 80 ASP B N 1
ATOM 5701 C CA . ASP B 1 80 ? 13.93 7.098 23.484 1 93.38 80 ASP B CA 1
ATOM 5702 C C . ASP B 1 80 ? 14.469 7.301 22.078 1 93.38 80 ASP B C 1
ATOM 5704 O O . ASP B 1 80 ? 14.344 6.418 21.234 1 93.38 80 ASP B O 1
ATOM 5708 N N . VAL B 1 81 ? 15.102 8.445 21.859 1 93.06 81 VAL B N 1
ATOM 5709 C CA . VAL B 1 81 ? 15.641 8.773 20.547 1 93.06 81 VAL B CA 1
ATOM 5710 C C . VAL B 1 81 ? 17.094 8.312 20.453 1 93.06 81 VAL B C 1
ATOM 5712 O O . VAL B 1 81 ? 17.922 8.711 21.266 1 93.06 81 VAL B O 1
ATOM 5715 N N . VAL B 1 82 ? 17.375 7.543 19.453 1 91.06 82 VAL B N 1
ATOM 5716 C CA . VAL B 1 82 ? 18.719 7.027 19.25 1 91.06 82 VAL B CA 1
ATOM 5717 C C . VAL B 1 82 ? 19.625 8.148 18.75 1 91.06 82 VAL B C 1
ATOM 5719 O O . VAL B 1 82 ? 19.281 8.867 17.812 1 91.06 82 VAL B O 1
ATOM 5722 N N . GLU B 1 83 ? 20.766 8.242 19.359 1 90.06 83 GLU B N 1
ATOM 5723 C CA . GLU B 1 83 ? 21.719 9.266 18.953 1 90.06 83 GLU B CA 1
ATOM 5724 C C . GLU B 1 83 ? 22.5 8.828 17.703 1 90.06 83 GLU B C 1
ATOM 5726 O O . GLU B 1 83 ? 22.844 7.652 17.578 1 90.06 83 GLU B O 1
ATOM 5731 N N . ARG B 1 84 ? 22.625 9.773 16.828 1 89.75 84 ARG B N 1
ATOM 5732 C CA . ARG B 1 84 ? 23.375 9.539 15.602 1 89.75 84 ARG B CA 1
ATOM 5733 C C . ARG B 1 84 ? 24.5 10.547 15.438 1 89.75 84 ARG B C 1
ATOM 5735 O O . ARG B 1 84 ? 24.438 11.648 15.992 1 89.75 84 ARG B O 1
ATOM 5742 N N . TYR B 1 85 ? 25.531 10.094 14.805 1 86 85 TYR B N 1
ATOM 5743 C CA . TYR B 1 85 ? 26.641 11 14.5 1 86 85 TYR B CA 1
ATOM 5744 C C . TYR B 1 85 ? 27.125 10.797 13.078 1 86 85 TYR B C 1
ATOM 5746 O O . TYR B 1 85 ? 26.844 9.773 12.453 1 86 85 TYR B O 1
ATOM 5754 N N . SER B 1 86 ? 27.641 11.836 12.5 1 87.75 86 SER B N 1
ATOM 5755 C CA . SER B 1 86 ? 28.203 11.797 11.156 1 87.75 86 SER B CA 1
ATOM 5756 C C . SER B 1 86 ? 29.609 12.383 11.133 1 87.75 86 SER B C 1
ATOM 5758 O O . SER B 1 86 ? 29.906 13.352 11.844 1 87.75 86 SER B O 1
ATOM 5760 N N . ASN B 1 87 ? 30.469 11.711 10.305 1 81.75 87 ASN B N 1
ATOM 5761 C CA . ASN B 1 87 ? 31.828 12.195 10.141 1 81.75 87 ASN B CA 1
ATOM 5762 C C . ASN B 1 87 ? 32.062 12.805 8.766 1 81.75 87 ASN B C 1
ATOM 5764 O O . ASN B 1 87 ? 33.188 13.172 8.414 1 81.75 87 ASN B O 1
ATOM 5768 N N . ASP B 1 88 ? 31.062 12.852 7.977 1 79.5 88 ASP B N 1
ATOM 5769 C CA . ASP B 1 88 ? 31.203 13.328 6.605 1 79.5 88 ASP B CA 1
ATOM 5770 C C . ASP B 1 88 ? 30.109 14.344 6.262 1 79.5 88 ASP B C 1
ATOM 5772 O O . ASP B 1 88 ? 29.516 14.289 5.184 1 79.5 88 ASP B O 1
ATOM 5776 N N . ASN B 1 89 ? 29.891 15.188 7.191 1 76.44 89 ASN B N 1
ATOM 5777 C CA . ASN B 1 89 ? 28.922 16.25 6.984 1 76.44 89 ASN B CA 1
ATOM 5778 C C . ASN B 1 89 ? 27.547 15.703 6.633 1 76.44 89 ASN B C 1
ATOM 5780 O O . ASN B 1 89 ? 26.922 16.141 5.664 1 76.44 89 ASN B O 1
ATOM 5784 N N . ASN B 1 90 ? 27.047 14.617 7.254 1 78.38 90 ASN B N 1
ATOM 5785 C CA . ASN B 1 90 ? 25.703 14.047 7.23 1 78.38 90 ASN B CA 1
ATOM 5786 C C . ASN B 1 90 ? 25.484 13.203 5.98 1 78.38 90 ASN B C 1
ATOM 5788 O O . ASN B 1 90 ? 24.344 12.867 5.652 1 78.38 90 ASN B O 1
ATOM 5792 N N . LYS B 1 91 ? 26.516 12.891 5.281 1 74.62 91 LYS B N 1
ATOM 5793 C CA . LYS B 1 91 ? 26.359 11.977 4.152 1 74.62 91 LYS B CA 1
ATOM 5794 C C . LYS B 1 91 ? 26.047 10.562 4.625 1 74.62 91 LYS B C 1
ATOM 5796 O O . LYS B 1 91 ? 25.234 9.867 4.023 1 74.62 91 LYS B O 1
ATOM 5801 N N . THR B 1 92 ? 26.75 10.336 5.648 1 77.94 92 THR B N 1
ATOM 5802 C CA . THR B 1 92 ? 26.531 9.039 6.289 1 77.94 92 THR B CA 1
ATOM 5803 C C . THR B 1 92 ? 26.234 9.219 7.777 1 77.94 92 THR B C 1
ATOM 5805 O O . THR B 1 92 ? 26.938 9.977 8.461 1 77.94 92 THR B O 1
ATOM 5808 N N . LEU B 1 93 ? 25.156 8.641 8.172 1 83.38 93 LEU B N 1
ATOM 5809 C CA . LEU B 1 93 ? 24.797 8.719 9.586 1 83.38 93 LEU B CA 1
ATOM 5810 C C . LEU B 1 93 ? 25.047 7.395 10.289 1 83.38 93 LEU B C 1
ATOM 5812 O O . LEU B 1 93 ? 24.656 6.336 9.797 1 83.38 93 LEU B O 1
ATOM 5816 N N . HIS B 1 94 ? 25.797 7.492 11.32 1 84.06 94 HIS B N 1
ATOM 5817 C CA . HIS B 1 94 ? 26.094 6.316 12.133 1 84.06 94 HIS B CA 1
ATOM 5818 C C . HIS B 1 94 ? 25.281 6.324 13.43 1 84.06 94 HIS B C 1
ATOM 5820 O O . HIS B 1 94 ? 25.078 7.379 14.031 1 84.06 94 HIS B O 1
ATOM 5826 N N . ARG B 1 95 ? 24.953 5.211 13.828 1 83.38 95 ARG B N 1
ATOM 5827 C CA . ARG B 1 95 ? 24.188 5.09 15.062 1 83.38 95 ARG B CA 1
ATOM 5828 C C . ARG B 1 95 ? 25.109 4.855 16.266 1 83.38 95 ARG B C 1
ATOM 5830 O O . ARG B 1 95 ? 26.094 4.141 16.141 1 83.38 95 ARG B O 1
ATOM 5837 N N . SER B 1 96 ? 24.641 5.52 17.172 1 82.62 96 SER B N 1
ATOM 5838 C CA . SER B 1 96 ? 25.344 5.266 18.422 1 82.62 96 SER B CA 1
ATOM 5839 C C . SER B 1 96 ? 24.578 4.273 19.297 1 82.62 96 SER B C 1
ATOM 5841 O O . SER B 1 96 ? 23.469 3.873 18.969 1 82.62 96 SER B O 1
ATOM 5843 N N . SER B 1 97 ? 25.156 3.77 20.266 1 81.56 97 SER B N 1
ATOM 5844 C CA . SER B 1 97 ? 24.531 2.84 21.203 1 81.56 97 SER B CA 1
ATOM 5845 C C . SER B 1 97 ? 23.734 3.582 22.281 1 81.56 97 SER B C 1
ATOM 5847 O O . SER B 1 97 ? 23.016 2.967 23.062 1 81.56 97 SER B O 1
ATOM 5849 N N . THR B 1 98 ? 23.734 4.832 22.219 1 88.06 98 THR B N 1
ATOM 5850 C CA . THR B 1 98 ? 23.078 5.609 23.266 1 88.06 98 THR B CA 1
ATOM 5851 C C . THR B 1 98 ? 21.766 6.195 22.75 1 88.06 98 THR B C 1
ATOM 5853 O O . THR B 1 98 ? 21.594 6.391 21.547 1 88.06 98 THR B O 1
ATOM 5856 N N . ALA B 1 99 ? 20.828 6.348 23.703 1 91.81 99 ALA B N 1
ATOM 5857 C CA . ALA B 1 99 ? 19.547 6.957 23.422 1 91.81 99 ALA B CA 1
ATOM 5858 C C . ALA B 1 99 ? 19.188 8.031 24.438 1 91.81 99 ALA B C 1
ATOM 5860 O O . ALA B 1 99 ? 19.594 7.941 25.609 1 91.81 99 ALA B O 1
ATOM 5861 N N . SER B 1 100 ? 18.578 9.023 24.016 1 93.62 100 SER B N 1
ATOM 5862 C CA . SER B 1 100 ? 18.109 10.086 24.906 1 93.62 100 SER B CA 1
ATOM 5863 C C . SER B 1 100 ? 16.594 10.039 25.078 1 93.62 100 SER B C 1
ATOM 5865 O O . SER B 1 100 ? 15.867 9.836 24.109 1 93.62 100 SER B O 1
ATOM 5867 N N . ARG B 1 101 ? 16.219 10.148 26.312 1 96.12 101 ARG B N 1
ATOM 5868 C CA . ARG B 1 101 ? 14.797 10.211 26.594 1 96.12 101 ARG B CA 1
ATOM 5869 C C . ARG B 1 101 ? 14.234 11.594 26.281 1 96.12 101 ARG B C 1
ATOM 5871 O O . ARG B 1 101 ? 14.68 12.594 26.859 1 96.12 101 ARG B O 1
ATOM 5878 N N . CYS B 1 102 ? 13.266 11.664 25.359 1 97.06 102 CYS B N 1
ATOM 5879 C CA . CYS B 1 102 ? 12.75 12.945 24.891 1 97.06 102 CYS B CA 1
ATOM 5880 C C . CYS B 1 102 ? 11.227 12.984 25 1 97.06 102 CYS B C 1
ATOM 5882 O O . CYS B 1 102 ? 10.562 11.953 24.875 1 97.06 102 CYS B O 1
ATOM 5884 N N . LEU B 1 103 ? 10.695 14.203 25.281 1 97.75 103 LEU B N 1
ATOM 5885 C CA . LEU B 1 103 ? 9.266 14.43 25.141 1 97.75 103 LEU B CA 1
ATOM 5886 C C . LEU B 1 103 ? 8.836 14.32 23.672 1 97.75 103 LEU B C 1
ATOM 5888 O O . LEU B 1 103 ? 9.414 14.969 22.797 1 97.75 103 LEU B O 1
ATOM 5892 N N . ASN B 1 104 ? 7.82 13.477 23.438 1 96.06 104 ASN B N 1
ATOM 5893 C CA . ASN B 1 104 ? 7.383 13.18 22.078 1 96.06 104 ASN B CA 1
ATOM 5894 C C . ASN B 1 104 ? 6.258 14.109 21.641 1 96.06 104 ASN B C 1
ATOM 5896 O O . ASN B 1 104 ? 5.137 14.016 22.125 1 96.06 104 ASN B O 1
ATOM 5900 N N . LEU B 1 105 ? 6.504 14.984 20.672 1 95.88 105 LEU B N 1
ATOM 5901 C CA . LEU B 1 105 ? 5.48 15.875 20.141 1 95.88 105 LEU B CA 1
ATOM 5902 C C . LEU B 1 105 ? 5.32 15.68 18.625 1 95.88 105 LEU B C 1
ATOM 5904 O O . LEU B 1 105 ? 4.84 16.578 17.938 1 95.88 105 LEU B O 1
ATOM 5908 N N . GLY B 1 106 ? 5.707 14.547 18.172 1 91.31 106 GLY B N 1
ATOM 5909 C CA . GLY B 1 106 ? 5.727 14.367 16.734 1 91.31 106 GLY B CA 1
ATOM 5910 C C . GLY B 1 106 ? 4.898 13.18 16.266 1 91.31 106 GLY B C 1
ATOM 5911 O O . GLY B 1 106 ? 4.477 13.125 15.109 1 91.31 106 GLY B O 1
ATOM 5912 N N . SER B 1 107 ? 4.562 12.227 17.078 1 89.5 107 SER B N 1
ATOM 5913 C CA . SER B 1 107 ? 3.885 10.992 16.688 1 89.5 107 SER B CA 1
ATOM 5914 C C . SER B 1 107 ? 2.377 11.195 16.594 1 89.5 107 SER B C 1
ATOM 5916 O O . SER B 1 107 ? 1.808 12.016 17.312 1 89.5 107 SER B O 1
ATOM 5918 N N . TYR B 1 108 ? 1.757 10.367 15.688 1 91.06 108 TYR B N 1
ATOM 5919 C CA . TYR B 1 108 ? 0.317 10.438 15.461 1 91.06 108 TYR B CA 1
ATOM 5920 C C . TYR B 1 108 ? -0.431 9.547 16.438 1 91.06 108 TYR B C 1
ATOM 5922 O O . TYR B 1 108 ? -1.563 9.133 16.172 1 91.06 108 TYR B O 1
ATOM 5930 N N . ASN B 1 109 ? 0.196 9.211 17.516 1 92.94 109 ASN B N 1
ATOM 5931 C CA . ASN B 1 109 ? -0.435 8.344 18.516 1 92.94 109 ASN B CA 1
ATOM 5932 C C . ASN B 1 109 ? -1.453 9.117 19.359 1 92.94 109 ASN B C 1
ATOM 5934 O O . ASN B 1 109 ? -1.306 9.219 20.578 1 92.94 109 ASN B O 1
ATOM 5938 N N . TYR B 1 110 ? -2.525 9.516 18.812 1 95.62 110 TYR B N 1
ATOM 5939 C CA . TYR B 1 110 ? -3.459 10.469 19.406 1 95.62 110 TYR B CA 1
ATOM 5940 C C . TYR B 1 110 ? -4.055 9.922 20.688 1 95.62 110 TYR B C 1
ATOM 5942 O O . TYR B 1 110 ? -4.07 10.602 21.719 1 95.62 110 TYR B O 1
ATOM 5950 N N . LEU B 1 111 ? -4.492 8.633 20.672 1 95.5 111 LEU B N 1
ATOM 5951 C CA . LEU B 1 111 ? -5.203 8.094 21.812 1 95.5 111 LEU B CA 1
ATOM 5952 C C . LEU B 1 111 ? -4.242 7.391 22.766 1 95.5 111 LEU B C 1
ATOM 5954 O O . LEU B 1 111 ? -4.645 6.953 23.844 1 95.5 111 LEU B O 1
ATOM 5958 N N . GLY B 1 112 ? -3.039 7.242 22.359 1 93.19 112 GLY B N 1
ATOM 5959 C CA . GLY B 1 112 ? -2.029 6.656 23.219 1 93.19 112 GLY B CA 1
ATOM 5960 C C . GLY B 1 112 ? -2.057 5.141 23.234 1 93.19 112 GLY B C 1
ATOM 5961 O O . GLY B 1 112 ? -1.484 4.512 24.125 1 93.19 112 GLY B O 1
ATOM 5962 N N . PHE B 1 113 ? -2.631 4.559 22.266 1 92.62 113 PHE B N 1
ATOM 5963 C CA . PHE B 1 113 ? -2.768 3.107 22.25 1 92.62 113 PHE B CA 1
ATOM 5964 C C . PHE B 1 113 ? -1.507 2.447 21.703 1 92.62 113 PHE B C 1
ATOM 5966 O O . PHE B 1 113 ? -1.338 1.231 21.828 1 92.62 113 PHE B O 1
ATOM 5973 N N . ALA B 1 114 ? -0.679 3.229 21.078 1 87.81 114 ALA B N 1
ATOM 5974 C CA . ALA B 1 114 ? 0.541 2.652 20.531 1 87.81 114 ALA B CA 1
ATOM 5975 C C . ALA B 1 114 ? 1.593 2.438 21.609 1 87.81 114 ALA B C 1
ATOM 5977 O O . ALA B 1 114 ? 2.791 2.586 21.359 1 87.81 114 ALA B O 1
ATOM 5978 N N . ALA B 1 115 ? 1.2 2.305 22.75 1 85.62 115 ALA B N 1
ATOM 5979 C CA . ALA B 1 115 ? 1.997 1.902 23.906 1 85.62 115 ALA B CA 1
ATOM 5980 C C . ALA B 1 115 ? 1.291 0.812 24.703 1 85.62 115 ALA B C 1
ATOM 5982 O O . ALA B 1 115 ? 0.158 0.439 24.391 1 85.62 115 ALA B O 1
ATOM 5983 N N . GLY B 1 116 ? 1.985 0.203 25.578 1 83.69 116 GLY B N 1
ATOM 5984 C CA . GLY B 1 116 ? 1.371 -0.828 26.391 1 83.69 116 GLY B CA 1
ATOM 5985 C C . GLY B 1 116 ? 0.069 -0.385 27.031 1 83.69 116 GLY B C 1
ATOM 5986 O O . GLY B 1 116 ? -0.013 0.709 27.594 1 83.69 116 GLY B O 1
ATOM 5987 N N . ASP B 1 117 ? -0.979 -1.067 26.656 1 89.62 117 ASP B N 1
ATOM 5988 C CA . ASP B 1 117 ? -2.301 -0.783 27.203 1 89.62 117 ASP B CA 1
ATOM 5989 C C . ASP B 1 117 ? -2.844 -1.98 27.984 1 89.62 117 ASP B C 1
ATOM 5991 O O . ASP B 1 117 ? -2.736 -3.121 27.531 1 89.62 117 ASP B O 1
ATOM 5995 N N . GLU B 1 118 ? -3.373 -1.712 29.109 1 90.56 118 GLU B N 1
ATOM 5996 C CA . GLU B 1 118 ? -3.791 -2.771 30.031 1 90.56 118 GLU B CA 1
ATOM 5997 C C . GLU B 1 118 ? -4.891 -3.631 29.406 1 90.56 118 GLU B C 1
ATOM 5999 O O . GLU B 1 118 ? -4.973 -4.828 29.688 1 90.56 118 GLU B O 1
ATOM 6004 N N . TYR B 1 119 ? -5.738 -3.102 28.609 1 94.56 119 TYR B N 1
ATOM 6005 C CA . TYR B 1 119 ? -6.832 -3.842 27.984 1 94.56 119 TYR B CA 1
ATOM 6006 C C . TYR B 1 119 ? -6.406 -4.406 26.641 1 94.56 119 TYR B C 1
ATOM 6008 O O . TYR B 1 119 ? -6.727 -5.555 26.312 1 94.56 119 TYR B O 1
ATOM 6016 N N . CYS B 1 120 ? -5.734 -3.689 25.781 1 93.94 120 CYS B N 1
ATOM 6017 C CA . CYS B 1 120 ? -5.438 -4.043 24.406 1 93.94 120 CYS B CA 1
ATOM 6018 C C . CYS B 1 120 ? -4.281 -5.035 24.328 1 93.94 120 CYS B C 1
ATOM 6020 O O . CYS B 1 120 ? -4.367 -6.043 23.625 1 93.94 120 CYS B O 1
ATOM 6022 N N . THR B 1 121 ? -3.201 -4.809 25.062 1 91.69 121 THR B N 1
ATOM 6023 C CA . THR B 1 121 ? -1.945 -5.535 24.891 1 91.69 121 THR B CA 1
ATOM 6024 C C . THR B 1 121 ? -2.129 -7.016 25.219 1 91.69 121 THR B C 1
ATOM 6026 O O . THR B 1 121 ? -1.674 -7.883 24.469 1 91.69 121 THR B O 1
ATOM 6029 N N . PRO B 1 122 ? -2.762 -7.371 26.359 1 92.69 122 PRO B N 1
ATOM 6030 C CA . PRO B 1 122 ? -2.951 -8.797 26.656 1 92.69 122 PRO B CA 1
ATOM 6031 C C . PRO B 1 122 ? -3.773 -9.508 25.578 1 92.69 122 PRO B C 1
ATOM 6033 O O . PRO B 1 122 ? -3.518 -10.68 25.281 1 92.69 122 PRO B O 1
ATOM 6036 N N . ARG B 1 123 ? -4.664 -8.891 25 1 93.88 123 ARG B N 1
ATOM 6037 C CA . ARG B 1 123 ? -5.52 -9.477 23.984 1 93.88 123 ARG B CA 1
ATOM 6038 C C . ARG B 1 123 ? -4.758 -9.656 22.672 1 93.88 123 ARG B C 1
ATOM 6040 O O . ARG B 1 123 ? -4.992 -10.617 21.938 1 93.88 123 ARG B O 1
ATOM 6047 N N . VAL B 1 124 ? -3.904 -8.719 22.375 1 91.94 124 VAL B N 1
ATOM 6048 C CA . VAL B 1 124 ? -3.049 -8.836 21.188 1 91.94 124 VAL B CA 1
ATOM 6049 C C . VAL B 1 124 ? -2.123 -10.039 21.344 1 91.94 124 VAL B C 1
ATOM 6051 O O . VAL B 1 124 ? -1.936 -10.805 20.391 1 91.94 124 VAL B O 1
ATOM 6054 N N . ILE B 1 125 ? -1.53 -10.188 22.516 1 88.88 125 ILE B N 1
ATOM 6055 C CA . ILE B 1 125 ? -0.63 -11.305 22.781 1 88.88 125 ILE B CA 1
ATOM 6056 C C . ILE B 1 125 ? -1.39 -12.625 22.641 1 88.88 125 ILE B C 1
ATOM 6058 O O . ILE B 1 125 ? -0.879 -13.586 22.062 1 88.88 125 ILE B O 1
ATOM 6062 N N . GLU B 1 126 ? -2.623 -12.672 23.125 1 90.88 126 GLU B N 1
ATOM 6063 C CA . GLU B 1 126 ? -3.443 -13.867 23 1 90.88 126 GLU B CA 1
ATOM 6064 C C . GLU B 1 126 ? -3.754 -14.18 21.547 1 90.88 126 GLU B C 1
ATOM 6066 O O . GLU B 1 126 ? -3.771 -15.344 21.141 1 90.88 126 GLU B O 1
ATOM 6071 N N . SER B 1 127 ? -3.988 -13.195 20.797 1 88.88 127 SER B N 1
ATOM 6072 C CA . SER B 1 127 ? -4.266 -13.383 19.375 1 88.88 127 SER B CA 1
ATOM 6073 C C . SER B 1 127 ? -3.053 -13.938 18.641 1 88.88 127 SER B C 1
ATOM 6075 O O . SER B 1 127 ? -3.195 -14.727 17.703 1 88.88 127 SER B O 1
ATOM 6077 N N . LEU B 1 128 ? -1.92 -13.453 19 1 85.12 128 LEU B N 1
ATOM 6078 C CA . LEU B 1 128 ? -0.687 -13.93 18.391 1 85.12 128 LEU B CA 1
ATOM 6079 C C . LEU B 1 128 ? -0.503 -15.43 18.625 1 85.12 128 LEU B C 1
ATOM 6081 O O . LEU B 1 128 ? 0.033 -16.125 17.766 1 85.12 128 LEU B O 1
ATOM 6085 N N . LYS B 1 129 ? -0.93 -15.844 19.734 1 82.38 129 LYS B N 1
ATOM 6086 C CA . LYS B 1 129 ? -0.818 -17.266 20.062 1 82.38 129 LYS B CA 1
ATOM 6087 C C . LYS B 1 129 ? -1.827 -18.094 19.281 1 82.38 129 LYS B C 1
ATOM 6089 O O . LYS B 1 129 ? -1.534 -19.219 18.875 1 82.38 129 LYS B O 1
ATOM 6094 N N . LYS B 1 130 ? -2.961 -17.484 19.016 1 83.69 130 LYS B N 1
ATOM 6095 C CA . LYS B 1 130 ? -4.043 -18.219 18.359 1 83.69 130 LYS B CA 1
ATOM 6096 C C . LYS B 1 130 ? -3.889 -18.188 16.844 1 83.69 130 LYS B C 1
ATOM 6098 O O . LYS B 1 130 ? -4.098 -19.188 16.172 1 83.69 130 LYS B O 1
ATOM 6103 N N . TYR B 1 131 ? -3.623 -17.016 16.188 1 83 131 TYR B N 1
ATOM 6104 C CA . TYR B 1 131 ? -3.666 -16.844 14.734 1 83 131 TYR B CA 1
ATOM 6105 C C . TYR B 1 131 ? -2.262 -16.672 14.164 1 83 131 TYR B C 1
ATOM 6107 O O . TYR B 1 131 ? -2.072 -16.703 12.945 1 83 131 TYR B O 1
ATOM 6115 N N . ALA B 1 132 ? -1.286 -16.484 14.867 1 78.19 132 ALA B N 1
ATOM 6116 C CA . ALA B 1 132 ? 0.056 -16.172 14.375 1 78.19 132 ALA B CA 1
ATOM 6117 C C . ALA B 1 132 ? 0.159 -14.719 13.93 1 78.19 132 ALA B C 1
ATOM 6119 O O . ALA B 1 132 ? -0.842 -14 13.898 1 78.19 132 ALA B O 1
ATOM 6120 N N . PRO B 1 133 ? 1.354 -14.242 13.555 1 75.75 133 PRO B N 1
ATOM 6121 C CA . PRO B 1 133 ? 1.543 -12.836 13.172 1 75.75 133 PRO B CA 1
ATOM 6122 C C . PRO B 1 133 ? 0.976 -12.516 11.789 1 75.75 133 PRO B C 1
ATOM 6124 O O . PRO B 1 133 ? 0.677 -11.359 11.492 1 75.75 133 PRO B O 1
ATOM 6127 N N . THR B 1 134 ? 0.864 -13.492 10.93 1 77.69 134 THR B N 1
ATOM 6128 C CA . THR B 1 134 ? 0.357 -13.273 9.586 1 77.69 134 THR B CA 1
ATOM 6129 C C . THR B 1 134 ? -0.432 -14.492 9.102 1 77.69 134 THR B C 1
ATOM 6131 O O . THR B 1 134 ? -0.239 -15.602 9.602 1 77.69 134 THR B O 1
ATOM 6134 N N . ALA B 1 135 ? -1.367 -14.219 8.141 1 72.75 135 ALA B N 1
ATOM 6135 C CA . ALA B 1 135 ? -2.107 -15.312 7.52 1 72.75 135 ALA B CA 1
ATOM 6136 C C . ALA B 1 135 ? -1.377 -15.844 6.285 1 72.75 135 ALA B C 1
ATOM 6138 O O . ALA B 1 135 ? -1.714 -16.906 5.766 1 72.75 135 ALA B O 1
ATOM 6139 N N . CYS B 1 136 ? -0.387 -15.148 5.824 1 71.38 136 CYS B N 1
ATOM 6140 C CA . CYS B 1 136 ? 0.466 -15.523 4.703 1 71.38 136 CYS B CA 1
ATOM 6141 C C . CYS B 1 136 ? -0.358 -15.734 3.438 1 71.38 136 CYS B C 1
ATOM 6143 O O . CYS B 1 136 ? -0.134 -16.703 2.699 1 71.38 136 CYS B O 1
ATOM 6145 N N . SER B 1 137 ? -1.342 -15.016 3.244 1 77.25 137 SER B N 1
ATOM 6146 C CA . SER B 1 137 ? -2.209 -15.094 2.072 1 77.25 137 SER B CA 1
ATOM 6147 C C . SER B 1 137 ? -3.014 -13.812 1.896 1 77.25 137 SER B C 1
ATOM 6149 O O . SER B 1 137 ? -3.121 -13.008 2.824 1 77.25 137 SER B O 1
ATOM 6151 N N . ALA B 1 138 ? -3.412 -13.688 0.688 1 76.75 138 ALA B N 1
ATOM 6152 C CA . AL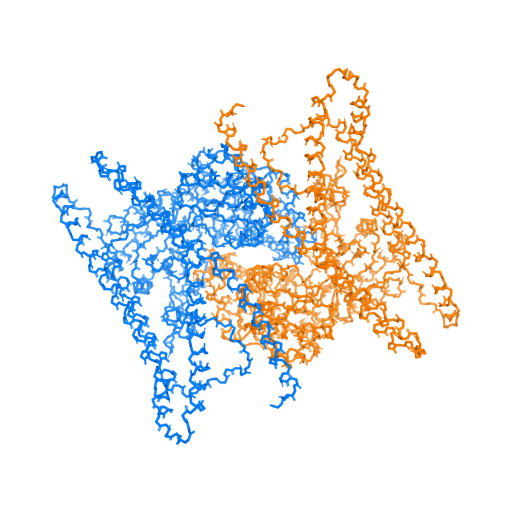A B 1 138 ? -4.305 -12.562 0.428 1 76.75 138 ALA B CA 1
ATOM 6153 C C . ALA B 1 138 ? -5.684 -12.805 1.03 1 76.75 138 ALA B C 1
ATOM 6155 O O . ALA B 1 138 ? -6.07 -13.953 1.272 1 76.75 138 ALA B O 1
ATOM 6156 N N . ARG B 1 139 ? -6.43 -11.734 1.192 1 78.19 139 ARG B N 1
ATOM 6157 C CA . ARG B 1 139 ? -7.773 -11.805 1.755 1 78.19 139 ARG B CA 1
ATOM 6158 C C . ARG B 1 139 ? -8.68 -12.688 0.901 1 78.19 139 ARG B C 1
ATOM 6160 O O . ARG B 1 139 ? -9.516 -13.422 1.43 1 78.19 139 ARG B O 1
ATOM 6167 N N . ALA B 1 140 ? -8.531 -12.648 -0.35 1 73 140 ALA B N 1
ATOM 6168 C CA . ALA B 1 140 ? -9.422 -13.328 -1.283 1 73 140 ALA B CA 1
ATOM 6169 C C . ALA B 1 140 ? -9.148 -14.828 -1.307 1 73 140 ALA B C 1
ATOM 6171 O O . ALA B 1 140 ? -10 -15.617 -1.733 1 73 140 ALA B O 1
ATOM 6172 N N . ASP B 1 141 ? -8.023 -15.227 -0.801 1 73.81 141 ASP B N 1
ATOM 6173 C CA . ASP B 1 141 ? -7.637 -16.641 -0.757 1 73.81 141 ASP B CA 1
ATOM 6174 C C . ASP B 1 141 ? -7.805 -17.203 0.649 1 73.81 141 ASP B C 1
ATOM 6176 O O . ASP B 1 141 ? -8.922 -17.297 1.158 1 73.81 141 ASP B O 1
ATOM 6180 N N . ALA B 1 142 ? -6.793 -17.453 1.315 1 71.19 142 ALA B N 1
ATOM 6181 C CA . ALA B 1 142 ? -6.824 -18.047 2.646 1 71.19 142 ALA B CA 1
ATOM 6182 C C . ALA B 1 142 ? -6.355 -17.047 3.705 1 71.19 142 ALA B C 1
ATOM 6184 O O . ALA B 1 142 ? -5.938 -17.438 4.797 1 71.19 142 ALA B O 1
ATOM 6185 N N . GLY B 1 143 ? -6.531 -15.797 3.377 1 79.19 143 GLY B N 1
ATOM 6186 C CA . GLY B 1 143 ? -5.961 -14.82 4.285 1 79.19 143 GLY B CA 1
ATOM 6187 C C . GLY B 1 143 ? -7 -14.141 5.156 1 79.19 143 GLY B C 1
ATOM 6188 O O . GLY B 1 143 ? -6.672 -13.242 5.938 1 79.19 143 GLY B O 1
ATOM 6189 N N . THR B 1 144 ? -8.242 -14.523 5.082 1 83.25 144 THR B N 1
ATOM 6190 C CA . THR B 1 144 ? -9.289 -13.93 5.902 1 83.25 144 THR B CA 1
ATOM 6191 C C . THR B 1 144 ? -9.492 -14.719 7.188 1 83.25 144 THR B C 1
ATOM 6193 O O . THR B 1 144 ? -9.758 -15.922 7.148 1 83.25 144 THR B O 1
ATOM 6196 N N . THR B 1 145 ? -9.336 -14.078 8.336 1 86.5 145 THR B N 1
ATOM 6197 C CA . THR B 1 145 ? -9.609 -14.688 9.633 1 86.5 145 THR B CA 1
ATOM 6198 C C . THR B 1 145 ? -10.922 -14.172 10.211 1 86.5 145 THR B C 1
ATOM 6200 O O . THR B 1 145 ? -11.484 -13.195 9.711 1 86.5 145 THR B O 1
ATOM 6203 N N . ARG B 1 146 ? -11.375 -14.789 11.25 1 86.69 146 ARG B N 1
ATOM 6204 C CA . ARG B 1 146 ? -12.57 -14.352 11.961 1 86.69 146 ARG B CA 1
ATOM 6205 C C . ARG B 1 146 ? -12.406 -12.93 12.492 1 86.69 146 ARG B C 1
ATOM 6207 O O . ARG B 1 146 ? -13.367 -12.164 12.531 1 86.69 146 ARG B O 1
ATOM 6214 N N . LEU B 1 147 ? -11.211 -12.609 12.828 1 91.75 147 LEU B N 1
ATOM 6215 C CA . LEU B 1 147 ? -10.922 -11.281 13.375 1 91.75 147 LEU B CA 1
ATOM 6216 C C . LEU B 1 147 ? -11.133 -10.211 12.312 1 91.75 147 LEU B C 1
ATOM 6218 O O . LEU B 1 147 ? -11.625 -9.117 12.617 1 91.75 147 LEU B O 1
ATOM 6222 N N . HIS B 1 148 ? -10.75 -10.523 11.094 1 92 148 HIS B N 1
ATOM 6223 C CA . HIS B 1 148 ? -10.93 -9.562 10.008 1 92 148 HIS B CA 1
ATOM 6224 C C . HIS B 1 148 ? -12.406 -9.227 9.812 1 92 148 HIS B C 1
ATOM 6226 O O . HIS B 1 148 ? -12.758 -8.055 9.648 1 92 148 HIS B O 1
ATOM 6232 N N . VAL B 1 149 ? -13.219 -10.188 9.867 1 90.44 149 VAL B N 1
ATOM 6233 C CA . VAL B 1 149 ? -14.648 -10 9.672 1 90.44 149 VAL B CA 1
ATOM 6234 C C . VAL B 1 149 ? -15.234 -9.211 10.844 1 90.44 149 VAL B C 1
ATOM 6236 O O . VAL B 1 149 ? -16.047 -8.305 10.641 1 90.44 149 VAL B O 1
ATOM 6239 N N . GLU B 1 150 ? -14.812 -9.562 11.992 1 93.62 150 GLU B N 1
ATOM 6240 C CA . GLU B 1 150 ? -15.266 -8.836 13.18 1 93.62 150 GLU B CA 1
ATOM 6241 C C . GLU B 1 150 ? -14.883 -7.363 13.109 1 93.62 150 GLU B C 1
ATOM 6243 O O . GLU B 1 150 ? -15.68 -6.492 13.461 1 93.62 150 GLU B O 1
ATOM 6248 N N . LEU B 1 151 ? -13.703 -7.098 12.711 1 96.88 151 LEU B N 1
ATOM 6249 C CA . LEU B 1 151 ? -13.234 -5.719 12.602 1 96.88 151 LEU B CA 1
ATOM 6250 C C . LEU B 1 151 ? -14.055 -4.949 11.57 1 96.88 151 LEU B C 1
ATOM 6252 O O . LEU B 1 151 ? -14.391 -3.781 11.789 1 96.88 151 LEU B O 1
ATOM 6256 N N . GLU B 1 152 ? -14.312 -5.566 10.43 1 95.94 152 GLU B N 1
ATOM 6257 C CA . GLU B 1 152 ? -15.086 -4.906 9.383 1 95.94 152 GLU B CA 1
ATOM 6258 C C . GLU B 1 152 ? -16.484 -4.547 9.875 1 95.94 152 GLU B C 1
ATOM 6260 O O . GLU B 1 152 ? -16.984 -3.459 9.594 1 95.94 152 GLU B O 1
ATOM 6265 N N . GLU B 1 153 ? -17.078 -5.395 10.664 1 95.75 153 GLU B N 1
ATOM 6266 C CA . GLU B 1 153 ? -18.391 -5.125 11.242 1 95.75 153 GLU B CA 1
ATOM 6267 C C . GLU B 1 153 ? -18.312 -4.02 12.289 1 95.75 153 GLU B C 1
ATOM 6269 O O . GLU B 1 153 ? -19.172 -3.135 12.328 1 95.75 153 GLU B O 1
ATOM 6274 N N . LEU B 1 154 ? -17.359 -4.094 13.062 1 97.5 154 LEU B N 1
ATOM 6275 C CA . LEU B 1 154 ? -17.188 -3.141 14.156 1 97.5 154 LEU B CA 1
ATOM 6276 C C . LEU B 1 154 ? -16.938 -1.736 13.625 1 97.5 154 LEU B C 1
ATOM 6278 O O . LEU B 1 154 ? -17.516 -0.766 14.109 1 97.5 154 LEU B O 1
ATOM 6282 N N . ILE B 1 155 ? -16.047 -1.572 12.664 1 97.75 155 ILE B N 1
ATOM 6283 C CA . ILE B 1 155 ? -15.711 -0.251 12.148 1 97.75 155 ILE B CA 1
ATOM 6284 C C . ILE B 1 155 ? -16.906 0.329 11.391 1 97.75 155 ILE B C 1
ATOM 6286 O O . ILE B 1 155 ? -17.141 1.54 11.422 1 97.75 155 ILE B O 1
ATOM 6290 N N . ALA B 1 156 ? -17.625 -0.523 10.656 1 97.75 156 ALA B N 1
ATOM 6291 C CA . ALA B 1 156 ? -18.844 -0.059 9.984 1 97.75 156 ALA B CA 1
ATOM 6292 C C . ALA B 1 156 ? -19.828 0.532 10.992 1 97.75 156 ALA B C 1
ATOM 6294 O O . ALA B 1 156 ? -20.375 1.621 10.773 1 97.75 156 ALA B O 1
ATOM 6295 N N . ARG B 1 157 ? -19.969 -0.164 12.078 1 97.06 157 ARG B N 1
ATOM 6296 C CA . ARG B 1 157 ? -20.844 0.317 13.141 1 97.06 157 ARG B CA 1
ATOM 6297 C C . ARG B 1 157 ? -20.297 1.597 13.766 1 97.06 157 ARG B C 1
ATOM 6299 O O . ARG B 1 157 ? -21.062 2.521 14.062 1 97.06 157 ARG B O 1
ATOM 6306 N N . PHE B 1 158 ? -19.109 1.655 14.008 1 97.88 158 PHE B N 1
ATOM 6307 C CA . PHE B 1 158 ? -18.438 2.781 14.648 1 97.88 158 PHE B CA 1
ATOM 6308 C C . PHE B 1 158 ? -18.641 4.059 13.844 1 97.88 158 PHE B C 1
ATOM 6310 O O . PHE B 1 158 ? -18.906 5.121 14.406 1 97.88 158 PHE B O 1
ATOM 6317 N N . VAL B 1 159 ? -18.5 3.998 12.453 1 97.25 159 VAL B N 1
ATOM 6318 C CA . VAL B 1 159 ? -18.547 5.195 11.617 1 97.25 159 VAL B CA 1
ATOM 6319 C C . VAL B 1 159 ? -19.969 5.426 11.125 1 97.25 159 VAL B C 1
ATOM 6321 O O . VAL B 1 159 ? -20.266 6.465 10.523 1 97.25 159 VAL B O 1
ATOM 6324 N N . GLY B 1 160 ? -20.844 4.512 11.336 1 96.12 160 GLY B N 1
ATOM 6325 C CA . GLY B 1 160 ? -22.234 4.664 10.977 1 96.12 160 GLY B CA 1
ATOM 6326 C C . GLY B 1 160 ? -22.516 4.336 9.516 1 96.12 160 GLY B C 1
ATOM 6327 O O . GLY B 1 160 ? -23.281 5.043 8.852 1 96.12 160 GLY B O 1
ATOM 6328 N N . LYS B 1 161 ? -21.875 3.326 8.953 1 97.19 161 LYS B N 1
ATOM 6329 C CA . LYS B 1 161 ? -22.094 2.855 7.59 1 97.19 161 LYS B CA 1
ATOM 6330 C C . LYS B 1 161 ? -22.547 1.398 7.574 1 97.19 161 LYS B C 1
ATOM 6332 O O . LYS B 1 161 ? -22.312 0.659 8.531 1 97.19 161 LYS B O 1
ATOM 6337 N N . PRO B 1 162 ? -23.172 0.92 6.516 1 95.69 162 PRO B N 1
ATOM 6338 C CA . PRO B 1 162 ? -23.703 -0.448 6.457 1 95.69 162 PRO B CA 1
ATOM 6339 C C . PRO B 1 162 ? -22.594 -1.497 6.395 1 95.69 162 PRO B C 1
ATOM 6341 O O . PRO B 1 162 ? -22.734 -2.592 6.949 1 95.69 162 PRO B O 1
ATOM 6344 N N . ALA B 1 163 ? -21.516 -1.192 5.742 1 95.94 163 ALA B N 1
ATOM 6345 C CA . ALA B 1 163 ? -20.453 -2.178 5.559 1 95.94 163 ALA B CA 1
ATOM 6346 C C . ALA B 1 163 ? -19.094 -1.501 5.441 1 95.94 163 ALA B C 1
ATOM 6348 O O . ALA B 1 163 ? -19.016 -0.297 5.191 1 95.94 163 ALA B O 1
ATOM 6349 N N . ALA B 1 164 ? -18.078 -2.324 5.656 1 97.25 164 ALA B N 1
ATOM 6350 C CA . ALA B 1 164 ? -16.719 -1.83 5.543 1 97.25 164 ALA B CA 1
ATOM 6351 C C . ALA B 1 164 ? -15.773 -2.932 5.07 1 97.25 164 ALA B C 1
ATOM 6353 O O . ALA B 1 164 ? -16.094 -4.117 5.172 1 97.25 164 ALA B O 1
ATOM 6354 N N . ILE B 1 165 ? -14.688 -2.531 4.508 1 94.31 165 ILE B N 1
ATOM 6355 C CA . ILE B 1 165 ? -13.602 -3.422 4.102 1 94.31 165 ILE B CA 1
ATOM 6356 C C . ILE B 1 165 ? -12.273 -2.885 4.621 1 94.31 165 ILE B C 1
ATOM 6358 O O . ILE B 1 165 ? -12.102 -1.674 4.777 1 94.31 165 ILE B O 1
ATOM 6362 N N . THR B 1 166 ? -11.359 -3.787 4.98 1 93.62 166 THR B N 1
ATOM 6363 C CA . THR B 1 166 ? -10.102 -3.371 5.574 1 93.62 166 THR B CA 1
ATOM 6364 C C . THR B 1 166 ? -8.93 -3.746 4.672 1 93.62 166 THR B C 1
ATOM 6366 O O . THR B 1 166 ? -9.023 -4.688 3.881 1 93.62 166 THR B O 1
ATOM 6369 N N . PHE B 1 167 ? -7.84 -2.963 4.785 1 90.44 167 PHE B N 1
ATOM 6370 C CA . PHE B 1 167 ? -6.605 -3.158 4.035 1 90.44 167 PHE B CA 1
ATOM 6371 C C . PHE B 1 167 ? -5.395 -3.121 4.961 1 90.44 167 PHE B C 1
ATOM 6373 O O . PHE B 1 167 ? -5.477 -2.596 6.074 1 90.44 167 PHE B O 1
ATOM 6380 N N . GLY B 1 168 ? -4.277 -3.615 4.512 1 85.94 168 GLY B N 1
ATOM 6381 C CA . GLY B 1 168 ? -3.109 -3.781 5.363 1 85.94 168 GLY B CA 1
ATOM 6382 C C . GLY B 1 168 ? -2.334 -2.494 5.57 1 85.94 168 GLY B C 1
ATOM 6383 O O . GLY B 1 168 ? -1.508 -2.402 6.48 1 85.94 168 GLY B O 1
ATOM 6384 N N . MET B 1 169 ? -2.572 -1.522 4.77 1 84.25 169 MET B N 1
ATOM 6385 C CA . MET B 1 169 ? -1.847 -0.26 4.871 1 84.25 169 MET B CA 1
ATOM 6386 C C . MET B 1 169 ? -2.766 0.921 4.578 1 84.25 169 MET B C 1
ATOM 6388 O O . MET B 1 169 ? -3.572 0.869 3.648 1 84.25 169 MET B O 1
ATOM 6392 N N . GLY B 1 170 ? -2.596 1.969 5.348 1 83.69 170 GLY B N 1
ATOM 6393 C CA . GLY B 1 170 ? -3.406 3.158 5.141 1 83.69 170 GLY B CA 1
ATOM 6394 C C . GLY B 1 170 ? -3.145 3.834 3.807 1 83.69 170 GLY B C 1
ATOM 6395 O O . GLY B 1 170 ? -4.082 4.156 3.074 1 83.69 170 GLY B O 1
ATOM 6396 N N . TYR B 1 171 ? -1.93 3.973 3.438 1 79.06 171 TYR B N 1
ATOM 6397 C CA . TYR B 1 171 ? -1.543 4.617 2.186 1 79.06 171 TYR B CA 1
ATOM 6398 C C . TYR B 1 171 ? -2.164 3.9 0.992 1 79.06 171 TYR B C 1
ATOM 6400 O O . TYR B 1 171 ? -2.699 4.543 0.086 1 79.06 171 TYR B O 1
ATOM 6408 N N . VAL B 1 172 ? -2.164 2.682 1.051 1 82.81 172 VAL B N 1
ATOM 6409 C CA . VAL B 1 172 ? -2.631 1.87 -0.069 1 82.81 172 VAL B CA 1
ATOM 6410 C C . VAL B 1 172 ? -4.156 1.929 -0.148 1 82.81 172 VAL B C 1
ATOM 6412 O O . VAL B 1 172 ? -4.734 1.793 -1.229 1 82.81 172 VAL B O 1
ATOM 6415 N N . THR B 1 173 ? -4.719 2.119 0.964 1 88.94 173 THR B N 1
ATOM 6416 C CA . THR B 1 173 ? -6.176 2.217 0.962 1 88.94 173 THR B CA 1
ATOM 6417 C C . THR B 1 173 ? -6.645 3.285 -0.022 1 88.94 173 THR B C 1
ATOM 6419 O O . THR B 1 173 ? -7.48 3.016 -0.887 1 88.94 173 THR B O 1
ATOM 6422 N N . ASN B 1 174 ? -6.066 4.445 0.031 1 91.69 174 ASN B N 1
ATOM 6423 C CA . ASN B 1 174 ? -6.414 5.504 -0.909 1 91.69 174 ASN B CA 1
ATOM 6424 C C . ASN B 1 174 ? -5.91 5.195 -2.316 1 91.69 174 ASN B C 1
ATOM 6426 O O . ASN B 1 174 ? -6.668 5.285 -3.283 1 91.69 174 ASN B O 1
ATOM 6430 N N . SER B 1 175 ? -4.699 4.824 -2.396 1 86.69 175 SER B N 1
ATOM 6431 C CA . SER B 1 175 ? -4.039 4.723 -3.695 1 86.69 175 SER B CA 1
ATOM 6432 C C . SER B 1 175 ? -4.613 3.57 -4.516 1 86.69 175 SER B C 1
ATOM 6434 O O . SER B 1 175 ? -4.574 3.602 -5.75 1 86.69 175 SER B O 1
ATOM 6436 N N . SER B 1 176 ? -5.168 2.609 -3.859 1 86.19 176 SER B N 1
ATOM 6437 C CA . SER B 1 176 ? -5.672 1.452 -4.594 1 86.19 176 SER B CA 1
ATOM 6438 C C . SER B 1 176 ? -7.18 1.543 -4.801 1 86.19 176 SER B C 1
ATOM 6440 O O . SER B 1 176 ? -7.715 0.985 -5.762 1 86.19 176 SER B O 1
ATOM 6442 N N . ILE B 1 177 ? -7.883 2.197 -3.988 1 90.81 177 ILE B N 1
ATOM 6443 C CA . ILE B 1 177 ? -9.344 2.205 -4.031 1 90.81 177 ILE B CA 1
ATOM 6444 C C . ILE B 1 177 ? -9.82 3.254 -5.031 1 90.81 177 ILE B C 1
ATOM 6446 O O . ILE B 1 177 ? -10.805 3.037 -5.738 1 90.81 177 ILE B O 1
ATOM 6450 N N . ILE B 1 178 ? -9.195 4.363 -5.109 1 92.56 178 ILE B N 1
ATOM 6451 C CA . ILE B 1 178 ? -9.664 5.477 -5.926 1 92.56 178 ILE B CA 1
ATOM 6452 C C . ILE B 1 178 ? -9.695 5.062 -7.395 1 92.56 178 ILE B C 1
ATOM 6454 O O . ILE B 1 178 ? -10.695 5.289 -8.086 1 92.56 178 ILE B O 1
ATOM 6458 N N . PRO B 1 179 ? -8.672 4.332 -7.891 1 87.88 179 PRO B N 1
ATOM 6459 C CA . PRO B 1 179 ? -8.711 3.906 -9.289 1 87.88 179 PRO B CA 1
ATOM 6460 C C . PRO B 1 179 ? -9.836 2.916 -9.578 1 87.88 179 PRO B C 1
ATOM 6462 O O . PRO B 1 179 ? -10.273 2.787 -10.727 1 87.88 179 PRO B O 1
ATOM 6465 N N . VAL B 1 180 ? -10.266 2.232 -8.586 1 86.56 180 VAL B N 1
ATOM 6466 C CA . VAL B 1 180 ? -11.336 1.25 -8.758 1 86.56 180 VAL B CA 1
ATOM 6467 C C . VAL B 1 180 ? -12.688 1.957 -8.781 1 86.56 180 VAL B C 1
ATOM 6469 O O . VAL B 1 180 ? -13.602 1.531 -9.492 1 86.56 180 VAL B O 1
ATOM 6472 N N . LEU B 1 181 ? -12.812 3.055 -8.086 1 90.38 181 LEU B N 1
ATOM 6473 C CA . LEU B 1 181 ? -14.078 3.768 -7.957 1 90.38 181 LEU B CA 1
ATOM 6474 C C . LEU B 1 181 ? -14.336 4.645 -9.18 1 90.38 181 LEU B C 1
ATOM 6476 O O . LEU B 1 181 ? -15.484 4.797 -9.602 1 90.38 181 LEU B O 1
ATOM 6480 N N . VAL B 1 182 ? -13.25 5.27 -9.633 1 89.81 182 VAL B N 1
ATOM 6481 C CA . VAL B 1 182 ? -13.398 6.188 -10.766 1 89.81 182 VAL B CA 1
ATOM 6482 C C . VAL B 1 182 ? -12.32 5.902 -11.805 1 89.81 182 VAL B C 1
ATOM 6484 O O . VAL B 1 182 ? -11.156 5.719 -11.469 1 89.81 182 VAL B O 1
ATOM 6487 N N . GLY B 1 183 ? -12.75 5.793 -13.016 1 84.5 183 GLY B N 1
ATOM 6488 C CA . GLY B 1 183 ? -11.828 5.52 -14.109 1 84.5 183 GLY B CA 1
ATOM 6489 C C . GLY B 1 183 ? -11.961 6.5 -15.258 1 84.5 183 GLY B C 1
ATOM 6490 O O . GLY B 1 183 ? -12.453 7.617 -15.07 1 84.5 183 GLY B O 1
ATOM 6491 N N . GLU B 1 184 ? -11.461 6.043 -16.406 1 80.19 184 GLU B N 1
ATOM 6492 C CA . GLU B 1 184 ? -11.531 6.879 -17.609 1 80.19 184 GLU B CA 1
ATOM 6493 C C . GLU B 1 184 ? -12.953 7.363 -17.859 1 80.19 184 GLU B C 1
ATOM 6495 O O . GLU B 1 184 ? -13.906 6.586 -17.75 1 80.19 184 GLU B O 1
ATOM 6500 N N . GLY B 1 185 ? -13.023 8.664 -18.156 1 82.25 185 GLY B N 1
ATOM 6501 C CA . GLY B 1 185 ? -14.328 9.258 -18.375 1 82.25 185 GLY B CA 1
ATOM 6502 C C . GLY B 1 185 ? -14.953 9.836 -17.125 1 82.25 185 GLY B C 1
ATOM 6503 O O . GLY B 1 185 ? -15.945 10.562 -17.188 1 82.25 185 GLY B O 1
ATOM 6504 N N . GLY B 1 186 ? -14.305 9.523 -16.062 1 91.06 186 GLY B N 1
ATOM 6505 C CA . GLY B 1 186 ? -14.742 10.109 -14.797 1 91.06 186 GLY B CA 1
ATOM 6506 C C . GLY B 1 186 ? -14.016 11.391 -14.453 1 91.06 186 GLY B C 1
ATOM 6507 O O . GLY B 1 186 ? -13.07 11.773 -15.141 1 91.06 186 GLY B O 1
ATOM 6508 N N . LEU B 1 187 ? -14.633 12.102 -13.43 1 93 187 LEU B N 1
ATOM 6509 C CA . LEU B 1 187 ? -14.055 13.352 -12.961 1 93 187 LEU B CA 1
ATOM 6510 C C . LEU B 1 187 ? -13.789 13.305 -11.461 1 93 187 LEU B C 1
ATOM 6512 O O . LEU B 1 187 ? -14.664 12.93 -10.68 1 93 187 LEU B O 1
ATOM 6516 N N . ILE B 1 188 ? -12.562 13.57 -11.141 1 95.94 188 ILE B N 1
ATOM 6517 C CA . ILE B 1 188 ? -12.188 13.711 -9.734 1 95.94 188 ILE B CA 1
ATOM 6518 C C . ILE B 1 188 ? -11.898 15.172 -9.414 1 95.94 188 ILE B C 1
ATOM 6520 O O . ILE B 1 188 ? -11.117 15.828 -10.109 1 95.94 188 ILE B O 1
ATOM 6524 N N . ILE B 1 189 ? -12.555 15.703 -8.43 1 96.19 189 ILE B N 1
ATOM 6525 C CA . ILE B 1 189 ? -12.258 17.031 -7.914 1 96.19 189 ILE B CA 1
ATOM 6526 C C . ILE B 1 189 ? -11.656 16.922 -6.516 1 96.19 189 ILE B C 1
ATOM 6528 O O . ILE B 1 189 ? -12.344 16.547 -5.566 1 96.19 189 ILE B O 1
ATOM 6532 N N . SER B 1 190 ? -10.43 17.281 -6.41 1 96.88 190 SER B N 1
ATOM 6533 C CA . SER B 1 190 ? -9.664 17.078 -5.188 1 96.88 190 SER B CA 1
ATOM 6534 C C . SER B 1 190 ? -9.297 18.406 -4.535 1 96.88 190 SER B C 1
ATOM 6536 O O . SER B 1 190 ? -8.961 19.375 -5.223 1 96.88 190 SER B O 1
ATOM 6538 N N . ASP B 1 191 ? -9.352 18.422 -3.207 1 96.38 191 ASP B N 1
ATOM 6539 C CA . ASP B 1 191 ? -8.789 19.547 -2.482 1 96.38 191 ASP B CA 1
ATOM 6540 C C . ASP B 1 191 ? -7.289 19.672 -2.736 1 96.38 191 ASP B C 1
ATOM 6542 O O . ASP B 1 191 ? -6.59 18.672 -2.842 1 96.38 191 ASP B O 1
ATOM 6546 N N . SER B 1 192 ? -6.809 20.844 -2.674 1 90.75 192 SER B N 1
ATOM 6547 C CA . SER B 1 192 ? -5.418 21.094 -3.033 1 90.75 192 SER B CA 1
ATOM 6548 C C . SER B 1 192 ? -4.469 20.562 -1.962 1 90.75 192 SER B C 1
ATOM 6550 O O . SER B 1 192 ? -3.289 20.328 -2.23 1 90.75 192 SER B O 1
ATOM 6552 N N . PHE B 1 193 ? -4.945 20.328 -0.783 1 92.12 193 PHE B N 1
ATOM 6553 C CA . PHE B 1 193 ? -4.062 19.891 0.296 1 92.12 193 PHE B CA 1
ATOM 6554 C C . PHE B 1 193 ? -4.262 18.422 0.604 1 92.12 193 PHE B C 1
ATOM 6556 O O . PHE B 1 193 ? -3.758 17.922 1.611 1 92.12 193 PHE B O 1
ATOM 6563 N N . ASN B 1 194 ? -4.93 17.766 -0.282 1 93.75 194 ASN B N 1
ATOM 6564 C CA . ASN B 1 194 ? -5.145 16.328 -0.046 1 93.75 194 ASN B CA 1
ATOM 6565 C C . ASN B 1 194 ? -3.82 15.578 0.029 1 93.75 194 ASN B C 1
ATOM 6567 O O . ASN B 1 194 ? -2.867 15.914 -0.676 1 93.75 194 ASN B O 1
ATOM 6571 N N . HIS B 1 195 ? -3.791 14.648 0.882 1 89.56 195 HIS B N 1
ATOM 6572 C CA . HIS B 1 195 ? -2.625 13.82 1.146 1 89.56 195 HIS B CA 1
ATOM 6573 C C . HIS B 1 195 ? -2.113 13.164 -0.134 1 89.56 195 HIS B C 1
ATOM 6575 O O . HIS B 1 195 ? -2.893 12.891 -1.05 1 89.56 195 HIS B O 1
ATOM 6581 N N . ASN B 1 196 ? -0.862 12.867 -0.186 1 85.62 196 ASN B N 1
ATOM 6582 C CA . ASN B 1 196 ? -0.197 12.312 -1.358 1 85.62 196 ASN B CA 1
ATOM 6583 C C . ASN B 1 196 ? -0.79 10.961 -1.75 1 85.62 196 ASN B C 1
ATOM 6585 O O . ASN B 1 196 ? -0.798 10.602 -2.928 1 85.62 196 ASN B O 1
ATOM 6589 N N . SER B 1 197 ? -1.219 10.203 -0.825 1 87.94 197 SER B N 1
ATOM 6590 C CA . SER B 1 197 ? -1.832 8.922 -1.143 1 87.94 197 SER B CA 1
ATOM 6591 C C . SER B 1 197 ? -3.061 9.094 -2.027 1 87.94 197 SER B C 1
ATOM 6593 O O . SER B 1 197 ? -3.346 8.25 -2.881 1 87.94 197 SER B O 1
ATOM 6595 N N . ILE B 1 198 ? -3.777 10.156 -1.827 1 92.69 198 ILE B N 1
ATOM 6596 C CA . ILE B 1 198 ? -4.945 10.469 -2.641 1 92.69 198 ILE B CA 1
ATOM 6597 C C . ILE B 1 198 ? -4.5 10.914 -4.031 1 92.69 198 ILE B C 1
ATOM 6599 O O . ILE B 1 198 ? -5.082 10.508 -5.039 1 92.69 198 ILE B O 1
ATOM 6603 N N . VAL B 1 199 ? -3.465 11.695 -4.051 1 87.69 199 VAL B N 1
ATOM 6604 C CA . VAL B 1 199 ? -2.938 12.188 -5.32 1 87.69 199 VAL B CA 1
ATOM 6605 C C . VAL B 1 199 ? -2.459 11.016 -6.172 1 87.69 199 VAL B C 1
ATOM 6607 O O . VAL B 1 199 ? -2.752 10.945 -7.367 1 87.69 199 VAL B O 1
ATOM 6610 N N . SER B 1 200 ? -1.757 10.172 -5.523 1 83.69 200 SER B N 1
ATOM 6611 C CA . SER B 1 200 ? -1.259 8.992 -6.219 1 83.69 200 SER B CA 1
ATOM 6612 C C . SER B 1 200 ? -2.404 8.148 -6.758 1 83.69 200 SER B C 1
ATOM 6614 O O . SER B 1 200 ? -2.334 7.641 -7.883 1 83.69 200 SER B O 1
ATOM 6616 N N . GLY B 1 201 ? -3.402 7.93 -5.984 1 87.25 201 GLY B N 1
ATOM 6617 C CA . GLY B 1 201 ? -4.566 7.184 -6.438 1 87.25 201 GLY B CA 1
ATOM 6618 C C . GLY B 1 201 ? -5.297 7.859 -7.582 1 87.25 201 GLY B C 1
ATOM 6619 O O . GLY B 1 201 ? -5.723 7.199 -8.531 1 87.25 201 GLY B O 1
ATOM 6620 N N . ALA B 1 202 ? -5.449 9.133 -7.488 1 89.38 202 ALA B N 1
ATOM 6621 C CA . ALA B 1 202 ? -6.121 9.898 -8.539 1 89.38 202 ALA B CA 1
ATOM 6622 C C . ALA B 1 202 ? -5.355 9.812 -9.859 1 89.38 202 ALA B C 1
ATOM 6624 O O . ALA B 1 202 ? -5.953 9.641 -10.922 1 89.38 202 ALA B O 1
ATOM 6625 N N . ARG B 1 203 ? -4.09 9.883 -9.734 1 80.88 203 ARG B N 1
ATOM 6626 C CA . ARG B 1 203 ? -3.244 9.805 -10.914 1 80.88 203 ARG B CA 1
ATOM 6627 C C . ARG B 1 203 ? -3.342 8.422 -11.562 1 80.88 203 ARG B C 1
ATOM 6629 O O . ARG B 1 203 ? -3.34 8.305 -12.789 1 80.88 203 ARG B O 1
ATOM 6636 N N . ALA B 1 204 ? -3.451 7.5 -10.797 1 79 204 ALA B N 1
ATOM 6637 C CA . ALA B 1 204 ? -3.482 6.117 -11.281 1 79 204 ALA B CA 1
ATOM 6638 C C . ALA B 1 204 ? -4.852 5.77 -11.859 1 79 204 ALA B C 1
ATOM 6640 O O . ALA B 1 204 ? -4.988 4.789 -12.594 1 79 204 ALA B O 1
ATOM 6641 N N . SER B 1 205 ? -5.82 6.504 -11.609 1 84.25 205 SER B N 1
ATOM 6642 C CA . SER B 1 205 ? -7.199 6.188 -11.969 1 84.25 205 SER B CA 1
ATOM 6643 C C . SER B 1 205 ? -7.438 6.391 -13.461 1 84.25 205 SER B C 1
ATOM 6645 O O . SER B 1 205 ? -8.328 5.766 -14.047 1 84.25 205 SER B O 1
ATOM 6647 N N . GLY B 1 206 ? -6.691 7.312 -14.078 1 77.31 206 GLY B N 1
ATOM 6648 C CA . GLY B 1 206 ? -6.945 7.68 -15.461 1 77.31 206 GLY B CA 1
ATOM 6649 C C . GLY B 1 206 ? -8.086 8.664 -15.609 1 77.31 206 GLY B C 1
ATOM 6650 O O . GLY B 1 206 ? -8.375 9.125 -16.719 1 77.31 206 GLY B O 1
ATOM 6651 N N . ALA B 1 207 ? -8.695 9 -14.547 1 87.12 207 ALA B N 1
ATOM 6652 C CA . ALA B 1 207 ? -9.758 10 -14.57 1 87.12 207 ALA B CA 1
ATOM 6653 C C . ALA B 1 207 ? -9.188 11.406 -14.781 1 87.12 207 ALA B C 1
ATOM 6655 O O . ALA B 1 207 ? -7.988 11.617 -14.609 1 87.12 207 ALA B O 1
ATOM 6656 N N . THR B 1 208 ? -10.109 12.258 -15.234 1 87.81 208 THR B N 1
ATOM 6657 C CA . THR B 1 208 ? -9.727 13.664 -15.258 1 87.81 208 THR B CA 1
ATOM 6658 C C . THR B 1 208 ? -9.727 14.242 -13.844 1 87.81 208 THR B C 1
ATOM 6660 O O . THR B 1 208 ? -10.672 14.031 -13.086 1 87.81 208 THR B O 1
ATOM 6663 N N . VAL B 1 209 ? -8.641 14.891 -13.539 1 92.25 209 VAL B N 1
ATOM 6664 C CA . VAL B 1 209 ? -8.492 15.391 -12.18 1 92.25 209 VAL B CA 1
ATOM 6665 C C . VAL B 1 209 ? -8.453 16.922 -12.195 1 92.25 209 VAL B C 1
ATOM 6667 O O . VAL B 1 209 ? -7.695 17.516 -12.969 1 92.25 209 VAL B O 1
ATOM 6670 N N . HIS B 1 210 ? -9.305 17.516 -11.383 1 91.5 210 HIS B N 1
ATOM 6671 C CA . HIS B 1 210 ? -9.25 18.953 -11.125 1 91.5 210 HIS B CA 1
ATOM 6672 C C . HIS B 1 210 ? -9.07 19.25 -9.641 1 91.5 210 HIS B C 1
ATOM 6674 O O . HIS B 1 210 ? -9.492 18.453 -8.797 1 91.5 210 HIS B O 1
ATOM 6680 N N . VAL B 1 211 ? -8.43 20.328 -9.398 1 93.56 211 VAL B N 1
ATOM 6681 C CA . VAL B 1 211 ? -8.148 20.703 -8.016 1 93.56 211 VAL B CA 1
ATOM 6682 C C . VAL B 1 211 ? -8.875 22.016 -7.68 1 93.56 211 VAL B C 1
ATOM 6684 O O . VAL B 1 211 ? -8.969 22.906 -8.516 1 93.56 211 VAL B O 1
ATOM 6687 N N . PHE B 1 212 ? -9.453 22.047 -6.516 1 93.81 212 PHE B N 1
ATOM 6688 C CA . PHE B 1 212 ? -10.016 23.312 -6.051 1 93.81 212 PHE B CA 1
ATOM 6689 C C . PHE B 1 212 ? -9.203 23.859 -4.887 1 93.81 212 PHE B C 1
ATOM 6691 O O . PHE B 1 212 ? -8.438 23.141 -4.254 1 93.81 212 PHE B O 1
ATOM 6698 N N . ARG B 1 213 ? -9.414 25.125 -4.648 1 89.44 213 ARG B N 1
ATOM 6699 C CA . ARG B 1 213 ? -8.656 25.812 -3.602 1 89.44 213 ARG B CA 1
ATOM 6700 C C . ARG B 1 213 ? -8.945 25.203 -2.234 1 89.44 213 ARG B C 1
ATOM 6702 O O . ARG B 1 213 ? -10.094 24.875 -1.929 1 89.44 213 ARG B O 1
ATOM 6709 N N . HIS B 1 214 ? -7.891 25.203 -1.458 1 92.31 214 HIS B N 1
ATOM 6710 C CA . HIS B 1 214 ? -7.957 24.516 -0.174 1 92.31 214 HIS B CA 1
ATOM 6711 C C . HIS B 1 214 ? -9.117 25.047 0.671 1 92.31 214 HIS B C 1
ATOM 6713 O O . HIS B 1 214 ? -9.203 26.25 0.932 1 92.31 214 HIS B O 1
ATOM 6719 N N . ASN B 1 215 ? -9.922 24.062 1.038 1 95.31 215 ASN B N 1
ATOM 6720 C CA . ASN B 1 215 ? -11 24.281 2 1 95.31 215 ASN B CA 1
ATOM 6721 C C . ASN B 1 215 ? -11.875 25.453 1.605 1 95.31 215 ASN B C 1
ATOM 6723 O O . ASN B 1 215 ? -12.242 26.266 2.453 1 95.31 215 ASN B O 1
ATOM 6727 N N . SER B 1 216 ? -12.156 25.578 0.312 1 94 216 SER B N 1
ATOM 6728 C CA . SER B 1 216 ? -12.992 26.641 -0.235 1 94 216 SER B CA 1
ATOM 6729 C C . SER B 1 216 ? -14.227 26.078 -0.926 1 94 216 SER B C 1
ATOM 6731 O O . SER B 1 216 ? -14.203 25.797 -2.129 1 94 216 SER B O 1
ATOM 6733 N N . PRO B 1 217 ? -15.297 26.031 -0.195 1 96.62 217 PRO B N 1
ATOM 6734 C CA . PRO B 1 217 ? -16.516 25.516 -0.804 1 96.62 217 PRO B CA 1
ATOM 6735 C C . PRO B 1 217 ? -16.969 26.312 -2.021 1 96.62 217 PRO B C 1
ATOM 6737 O O . PRO B 1 217 ? -17.484 25.75 -2.988 1 96.62 217 PRO B O 1
ATOM 6740 N N . SER B 1 218 ? -16.797 27.594 -1.974 1 92.44 218 SER B N 1
ATOM 6741 C CA . SER B 1 218 ? -17.188 28.438 -3.098 1 92.44 218 SER B CA 1
ATOM 6742 C C . SER B 1 218 ? -16.422 28.078 -4.359 1 92.44 218 SER B C 1
ATOM 6744 O O . SER B 1 218 ? -17 27.984 -5.445 1 92.44 218 SER B O 1
ATOM 6746 N N . HIS B 1 219 ? -15.172 27.875 -4.172 1 95.38 219 HIS B N 1
ATOM 6747 C CA . HIS B 1 219 ? -14.375 27.484 -5.328 1 95.38 219 HIS B CA 1
ATOM 6748 C C . HIS B 1 219 ? -14.742 26.078 -5.805 1 95.38 219 HIS B C 1
ATOM 6750 O O . HIS B 1 219 ? -14.719 25.797 -7.004 1 95.38 219 HIS B O 1
ATOM 6756 N N . LEU B 1 220 ? -14.977 25.203 -4.957 1 97.25 220 LEU B N 1
ATOM 6757 C CA . LEU B 1 220 ? -15.438 23.875 -5.332 1 97.25 220 LEU B CA 1
ATOM 6758 C C . LEU B 1 220 ? -16.672 23.969 -6.227 1 97.25 220 LEU B C 1
ATOM 6760 O O . LEU B 1 220 ? -16.75 23.281 -7.25 1 97.25 220 LEU B O 1
ATOM 6764 N N . GLU B 1 221 ? -17.594 24.766 -5.82 1 95.25 221 GLU B N 1
ATOM 6765 C CA . GLU B 1 221 ? -18.812 24.906 -6.602 1 95.25 221 GLU B CA 1
ATOM 6766 C C . GLU B 1 221 ? -18.516 25.469 -7.992 1 95.25 221 GLU B C 1
ATOM 6768 O O . GLU B 1 221 ? -19.125 25.031 -8.984 1 95.25 221 GLU B O 1
ATOM 6773 N N . GLU B 1 222 ? -17.672 26.344 -8.016 1 90.5 222 GLU B N 1
ATOM 6774 C CA . GLU B 1 222 ? -17.266 26.922 -9.297 1 90.5 222 GLU B CA 1
ATOM 6775 C C . GLU B 1 222 ? -16.672 25.875 -10.227 1 90.5 222 GLU B C 1
ATOM 6777 O O . GLU B 1 222 ? -17.031 25.797 -11.398 1 90.5 222 GLU B O 1
ATOM 6782 N N . VAL B 1 223 ? -15.781 25.094 -9.695 1 93.19 223 VAL B N 1
ATOM 6783 C CA . VAL B 1 223 ? -15.125 24.047 -10.477 1 93.19 223 VAL B CA 1
ATOM 6784 C C . VAL B 1 223 ? -16.156 23.031 -10.953 1 93.19 223 VAL B C 1
ATOM 6786 O O . VAL B 1 223 ? -16.125 22.594 -12.102 1 93.19 223 VAL B O 1
ATOM 6789 N N . LEU B 1 224 ? -17.031 22.672 -10.102 1 93.19 224 LEU B N 1
ATOM 6790 C CA . LEU B 1 224 ? -18.078 21.703 -10.43 1 93.19 224 LEU B CA 1
ATOM 6791 C C . LEU B 1 224 ? -18.953 22.219 -11.562 1 93.19 224 LEU B C 1
ATOM 6793 O O . LEU B 1 224 ? -19.234 21.5 -12.523 1 93.19 224 LEU B O 1
ATOM 6797 N N . ARG B 1 225 ? -19.375 23.391 -11.453 1 87.88 225 ARG B N 1
ATOM 6798 C CA . ARG B 1 225 ? -20.219 24 -12.477 1 87.88 225 ARG B CA 1
ATOM 6799 C C . ARG B 1 225 ? -19.516 24.062 -13.82 1 87.88 225 ARG B C 1
ATOM 6801 O O . ARG B 1 225 ? -20.078 23.703 -14.852 1 87.88 225 ARG B O 1
ATOM 6808 N N . GLU B 1 226 ? -18.328 24.438 -13.719 1 85.31 226 GLU B N 1
ATOM 6809 C CA . GLU B 1 226 ? -17.547 24.562 -14.938 1 85.31 226 GLU B CA 1
ATOM 6810 C C . GLU B 1 226 ? -17.344 23.219 -15.609 1 85.31 226 GLU B C 1
ATOM 6812 O O . GLU B 1 226 ? -17.5 23.094 -16.828 1 85.31 226 GLU B O 1
ATOM 6817 N N . GLN B 1 227 ? -17 22.266 -14.859 1 87.62 227 GLN B N 1
ATOM 6818 C CA . GLN B 1 227 ? -16.656 20.953 -15.422 1 87.62 227 GLN B CA 1
ATOM 6819 C C . GLN B 1 227 ? -17.906 20.219 -15.891 1 87.62 227 GLN B C 1
ATOM 6821 O O . GLN B 1 227 ? -17.859 19.453 -16.859 1 87.62 227 GLN B O 1
ATOM 6826 N N . ILE B 1 228 ? -18.969 20.469 -15.211 1 84.31 228 ILE B N 1
ATOM 6827 C CA . ILE B 1 228 ? -20.219 19.844 -15.633 1 84.31 228 ILE B CA 1
ATOM 6828 C C . ILE B 1 228 ? -20.656 20.422 -16.969 1 84.31 228 ILE B C 1
ATOM 6830 O O . ILE B 1 228 ? -21.141 19.688 -17.844 1 84.31 228 ILE B O 1
ATOM 6834 N N . VAL B 1 229 ? -20.406 21.672 -17.156 1 75.44 229 VAL B N 1
ATOM 6835 C CA . VAL B 1 229 ? -20.766 22.344 -18.406 1 75.44 229 VAL B CA 1
ATOM 6836 C C . VAL B 1 229 ? -19.812 21.891 -19.516 1 75.44 229 VAL B C 1
ATOM 6838 O O . VAL B 1 229 ? -20.266 21.609 -20.641 1 75.44 229 VAL B O 1
ATOM 6841 N N . LYS B 1 230 ? -18.547 21.797 -19.25 1 76 230 LYS B N 1
ATOM 6842 C CA . LYS B 1 230 ? -17.531 21.422 -20.219 1 76 230 LYS B CA 1
ATOM 6843 C C . LYS B 1 230 ? -17.672 19.953 -20.625 1 76 230 LYS B C 1
ATOM 6845 O O . LYS B 1 230 ? -17.469 19.594 -21.781 1 76 230 LYS B O 1
ATOM 6850 N N . GLY B 1 231 ? -17.922 19.094 -19.672 1 76.12 231 GLY B N 1
ATOM 6851 C CA . GLY B 1 231 ? -18.047 17.656 -19.906 1 76.12 231 GLY B CA 1
ATOM 6852 C C . GLY B 1 231 ? -16.703 16.969 -20.094 1 76.12 231 GLY B C 1
ATOM 6853 O O . GLY B 1 231 ? -15.656 17.547 -19.797 1 76.12 231 GLY B O 1
ATOM 6854 N N . ARG B 1 232 ? -16.578 15.602 -20.469 1 68.25 232 ARG B N 1
ATOM 6855 C CA . ARG B 1 232 ? -15.406 14.727 -20.547 1 68.25 232 ARG B CA 1
ATOM 6856 C C . ARG B 1 232 ? -14.477 15.156 -21.672 1 68.25 232 ARG B C 1
ATOM 6858 O O . ARG B 1 232 ? -13.258 15.141 -21.531 1 68.25 232 ARG B O 1
ATOM 6865 N N . GLN B 1 233 ? -14.914 15.148 -22.844 1 53.59 233 GLN B N 1
ATOM 6866 C CA . GLN B 1 233 ? -14.086 15.492 -24 1 53.59 233 GLN B CA 1
ATOM 6867 C C . GLN B 1 233 ? -14.438 16.875 -24.531 1 53.59 233 GLN B C 1
ATOM 6869 O O . GLN B 1 233 ? -15.617 17.203 -24.688 1 53.59 233 GLN B O 1
ATOM 6874 N N . PRO B 1 234 ? -13.312 17.688 -24.609 1 48.34 234 PRO B N 1
ATOM 6875 C CA . PRO B 1 234 ? -13.57 19 -25.188 1 48.34 234 PRO B CA 1
ATOM 6876 C C . PRO B 1 234 ? -14.328 18.922 -26.516 1 48.34 234 PRO B C 1
ATOM 6878 O O . PRO B 1 234 ? -13.977 18.141 -27.391 1 48.34 234 PRO B O 1
ATOM 6881 N N . GLY B 1 235 ? -15.484 19.469 -26.625 1 45.53 235 GLY B N 1
ATOM 6882 C CA . GLY B 1 235 ? -16.266 19.578 -27.844 1 45.53 235 GLY B CA 1
ATOM 6883 C C . GLY B 1 235 ? -17.484 18.672 -27.844 1 45.53 235 GLY B C 1
ATOM 6884 O O . GLY B 1 235 ? -18.5 19 -28.469 1 45.53 235 GLY B O 1
ATOM 6885 N N . THR B 1 236 ? -17.375 17.469 -27.219 1 50.41 236 THR B N 1
ATOM 6886 C CA . THR B 1 236 ? -18.484 16.531 -27.297 1 50.41 236 THR B CA 1
ATOM 6887 C C . THR B 1 236 ? -19.453 16.766 -26.141 1 50.41 236 THR B C 1
ATOM 6889 O O . THR B 1 236 ? -20.609 16.312 -26.172 1 50.41 236 THR B O 1
ATOM 6892 N N . HIS B 1 237 ? -19.141 17.594 -25.172 1 53 237 HIS B N 1
ATOM 6893 C CA . HIS B 1 237 ? -19.906 17.906 -23.969 1 53 237 HIS B CA 1
ATOM 6894 C C . HIS B 1 237 ? -20.531 16.672 -23.359 1 53 237 HIS B C 1
ATOM 6896 O O . HIS B 1 237 ? -21.641 16.719 -22.828 1 53 237 HIS B O 1
ATOM 6902 N N . ARG B 1 238 ? -19.969 15.492 -23.609 1 65.12 238 ARG B N 1
ATOM 6903 C CA . ARG B 1 238 ? -20.469 14.289 -22.953 1 65.12 238 ARG B CA 1
ATOM 6904 C C . ARG B 1 238 ? -20.312 14.375 -21.438 1 65.12 238 ARG B C 1
ATOM 6906 O O . ARG B 1 238 ? -19.281 14.828 -20.953 1 65.12 238 ARG B O 1
ATOM 6913 N N . PRO B 1 239 ? -21.453 14.109 -20.828 1 77.44 239 PRO B N 1
ATOM 6914 C CA . PRO B 1 239 ? -21.375 14.219 -19.359 1 77.44 239 PRO B CA 1
ATOM 6915 C C . PRO B 1 239 ? -20.375 13.234 -18.75 1 77.44 239 PRO B C 1
ATOM 6917 O O . PRO B 1 239 ? -20.078 12.195 -19.344 1 77.44 239 PRO B O 1
ATOM 6920 N N . TRP B 1 240 ? -19.891 13.68 -17.688 1 86.69 240 TRP B N 1
ATOM 6921 C CA . TRP B 1 240 ? -19.016 12.789 -16.922 1 86.69 240 TRP B CA 1
ATOM 6922 C C . TRP B 1 240 ? -19.766 11.531 -16.5 1 86.69 240 TRP B C 1
ATOM 6924 O O . TRP B 1 240 ? -20.953 11.586 -16.141 1 86.69 240 TRP B O 1
ATOM 6934 N N . ARG B 1 241 ? -19.062 10.438 -16.562 1 80.81 241 ARG B N 1
ATOM 6935 C CA . ARG B 1 241 ? -19.656 9.195 -16.094 1 80.81 241 ARG B CA 1
ATOM 6936 C C . ARG B 1 241 ? -19.906 9.227 -14.594 1 80.81 241 ARG B C 1
ATOM 6938 O O . ARG B 1 241 ? -20.891 8.664 -14.109 1 80.81 241 ARG B O 1
ATOM 6945 N N . LYS B 1 242 ? -18.922 9.812 -13.953 1 88.56 242 LYS B N 1
ATOM 6946 C CA . LYS B 1 242 ? -18.938 9.914 -12.5 1 88.56 242 LYS B CA 1
ATOM 6947 C C . LYS B 1 242 ? -18.094 11.094 -12.023 1 88.56 242 LYS B C 1
ATOM 6949 O O . LYS B 1 242 ? -17.047 11.383 -12.594 1 88.56 242 LYS B O 1
ATOM 6954 N N . ILE B 1 243 ? -18.703 11.789 -11.031 1 93.25 243 ILE B N 1
ATOM 6955 C CA . ILE B 1 243 ? -17.953 12.875 -10.422 1 93.25 243 ILE B CA 1
ATOM 6956 C C . ILE B 1 243 ? -17.703 12.57 -8.945 1 93.25 243 ILE B C 1
ATOM 6958 O O . ILE B 1 243 ? -18.641 12.32 -8.188 1 93.25 243 ILE B O 1
ATOM 6962 N N . LEU B 1 244 ? -16.438 12.562 -8.562 1 96.44 244 LEU B N 1
ATOM 6963 C CA . LEU B 1 244 ? -16.031 12.258 -7.195 1 96.44 244 LEU B CA 1
ATOM 6964 C C . LEU B 1 244 ? -15.273 13.422 -6.574 1 96.44 244 LEU B C 1
ATOM 6966 O O . LEU B 1 244 ? -14.234 13.828 -7.094 1 96.44 244 LEU B O 1
ATOM 6970 N N . VAL B 1 245 ? -15.828 13.953 -5.496 1 97.62 245 VAL B N 1
ATOM 6971 C CA . VAL B 1 245 ? -15.148 14.992 -4.73 1 97.62 245 VAL B CA 1
ATOM 6972 C C . VAL B 1 245 ? -14.422 14.375 -3.541 1 97.62 245 VAL B C 1
ATOM 6974 O O . VAL B 1 245 ? -15.023 13.641 -2.75 1 97.62 245 VAL B O 1
ATOM 6977 N N . ILE B 1 246 ? -13.117 14.68 -3.41 1 98.12 246 ILE B N 1
ATOM 6978 C CA . ILE B 1 246 ? -12.312 14.047 -2.365 1 98.12 246 ILE B CA 1
ATOM 6979 C C . ILE B 1 246 ? -11.805 15.109 -1.396 1 98.12 246 ILE B C 1
ATOM 6981 O O . ILE B 1 246 ? -11.164 16.078 -1.812 1 98.12 246 ILE B O 1
ATOM 6985 N N . VAL B 1 247 ? -12.031 14.938 -0.091 1 98.19 247 VAL B N 1
ATOM 6986 C CA . VAL B 1 247 ? -11.586 15.852 0.952 1 98.19 247 VAL B CA 1
ATOM 6987 C C . VAL B 1 247 ? -11.078 15.062 2.152 1 98.19 247 VAL B C 1
ATOM 6989 O O . VAL B 1 247 ? -11.289 13.852 2.246 1 98.19 247 VAL B O 1
ATOM 6992 N N . GLU B 1 248 ? -10.328 15.742 3.025 1 97.81 248 GLU B N 1
ATOM 6993 C CA . GLU B 1 248 ? -9.844 15.148 4.27 1 97.81 248 GLU B CA 1
ATOM 6994 C C . GLU B 1 248 ? -10.539 15.766 5.48 1 97.81 248 GLU B C 1
ATOM 6996 O O . GLU B 1 248 ? -10.875 16.953 5.473 1 97.81 248 GLU B O 1
ATOM 7001 N N . GLY B 1 249 ? -10.758 14.977 6.508 1 97.75 249 GLY B N 1
ATOM 7002 C CA . GLY B 1 249 ? -11.328 15.516 7.734 1 97.75 249 GLY B CA 1
ATOM 7003 C C . GLY B 1 249 ? -10.445 16.547 8.406 1 97.75 249 GLY B C 1
ATOM 7004 O O . GLY B 1 249 ? -10.898 17.641 8.742 1 97.75 249 GLY B O 1
ATOM 7005 N N . ILE B 1 250 ? -9.227 16.156 8.664 1 96.88 250 ILE B N 1
ATOM 7006 C CA . ILE B 1 250 ? -8.172 17.047 9.117 1 96.88 250 ILE B CA 1
ATOM 7007 C C . ILE B 1 250 ? -7.02 17.031 8.117 1 96.88 250 ILE B C 1
ATOM 7009 O O . ILE B 1 250 ? -6.496 15.969 7.777 1 96.88 250 ILE B O 1
ATOM 7013 N N . TYR B 1 251 ? -6.707 18.172 7.621 1 94.56 251 TYR B N 1
ATOM 7014 C CA . TYR B 1 251 ? -5.512 18.266 6.785 1 94.56 251 TYR B CA 1
ATOM 7015 C C . TYR B 1 251 ? -4.246 18.234 7.637 1 94.56 251 TYR B C 1
ATOM 7017 O O . TYR B 1 251 ? -3.992 19.141 8.422 1 94.56 251 TYR B O 1
ATOM 7025 N N . SER B 1 252 ? -3.428 17.234 7.492 1 89.25 252 SER B N 1
ATOM 7026 C CA . SER B 1 252 ? -2.377 16.812 8.414 1 89.25 252 SER B CA 1
ATOM 7027 C C . SER B 1 252 ? -1.307 17.891 8.562 1 89.25 252 SER B C 1
ATOM 7029 O O . SER B 1 252 ? -0.655 17.984 9.602 1 89.25 252 SER B O 1
ATOM 7031 N N . MET B 1 253 ? -1.03 18.641 7.543 1 88.19 253 MET B N 1
ATOM 7032 C CA . MET B 1 253 ? 0.065 19.609 7.59 1 88.19 253 MET B CA 1
ATOM 7033 C C . MET B 1 253 ? -0.412 20.953 8.148 1 88.19 253 MET B C 1
ATOM 7035 O O . MET B 1 253 ? 0.385 21.719 8.68 1 88.19 253 MET B O 1
ATOM 7039 N N . GLU B 1 254 ? -1.698 21.172 8.125 1 90.38 254 GLU B N 1
ATOM 7040 C CA . GLU B 1 254 ? -2.256 22.453 8.57 1 90.38 254 GLU B CA 1
ATOM 7041 C C . GLU B 1 254 ? -3.002 22.281 9.891 1 90.38 254 GLU B C 1
ATOM 7043 O O . GLU B 1 254 ? -3.09 23.234 10.68 1 90.38 254 GLU B O 1
ATOM 7048 N N . GLY B 1 255 ? -3.535 21.125 10.102 1 94.44 255 GLY B N 1
ATOM 7049 C CA . GLY B 1 255 ? -4.332 20.891 11.297 1 94.44 255 GLY B CA 1
ATOM 7050 C C . GLY B 1 255 ? -5.719 21.5 11.211 1 94.44 255 GLY B C 1
ATOM 7051 O O . GLY B 1 255 ? -6.363 21.75 12.234 1 94.44 255 GLY B O 1
ATOM 7052 N N . GLU B 1 256 ? -6.203 21.734 10.047 1 95.75 256 GLU B N 1
ATOM 7053 C CA . GLU B 1 256 ? -7.496 22.359 9.828 1 95.75 256 GLU B CA 1
ATOM 7054 C C . GLU B 1 256 ? -8.57 21.328 9.484 1 95.75 256 GLU B C 1
ATOM 7056 O O . GLU B 1 256 ? -8.297 20.359 8.773 1 95.75 256 GLU B O 1
ATOM 7061 N N . PHE B 1 257 ? -9.734 21.625 9.992 1 97.31 257 PHE B N 1
ATOM 7062 C CA . PHE B 1 257 ? -10.875 20.797 9.617 1 97.31 257 PHE B CA 1
ATOM 7063 C C . PHE B 1 257 ? -11.422 21.219 8.258 1 97.31 257 PHE B C 1
ATOM 7065 O O . PHE B 1 257 ? -11.422 22.391 7.914 1 97.31 257 PHE B O 1
ATOM 7072 N N . CYS B 1 258 ? -11.852 20.25 7.52 1 96.62 258 CYS B N 1
ATOM 7073 C CA . CYS B 1 258 ? -12.547 20.562 6.273 1 96.62 258 CYS B CA 1
ATOM 7074 C C . CYS B 1 258 ? -13.914 21.172 6.555 1 96.62 258 CYS B C 1
ATOM 7076 O O . CYS B 1 258 ? -14.562 20.844 7.551 1 96.62 258 CYS B O 1
ATOM 7078 N N . LYS B 1 259 ? -14.359 22.109 5.707 1 97.56 259 LYS B N 1
ATOM 7079 C CA . LYS B 1 259 ? -15.703 22.656 5.785 1 97.56 259 LYS B CA 1
ATOM 7080 C C . LYS B 1 259 ? -16.734 21.688 5.234 1 97.56 259 LYS B C 1
ATOM 7082 O O . LYS B 1 259 ? -17.406 21.969 4.242 1 97.56 259 LYS B O 1
ATOM 7087 N N . LEU B 1 260 ? -16.938 20.641 5.984 1 97.94 260 LEU B N 1
ATOM 7088 C CA . LEU B 1 260 ? -17.641 19.453 5.516 1 97.94 260 LEU B CA 1
ATOM 7089 C C . LEU B 1 260 ? -19.109 19.75 5.27 1 97.94 260 LEU B C 1
ATOM 7091 O O . LEU B 1 260 ? -19.688 19.312 4.266 1 97.94 260 LEU B O 1
ATOM 7095 N N . PRO B 1 261 ? -19.875 20.5 6.152 1 97.88 261 PRO B N 1
ATOM 7096 C CA . PRO B 1 261 ? -21.281 20.766 5.902 1 97.88 261 PRO B CA 1
ATOM 7097 C C . PRO B 1 261 ? -21.531 21.484 4.582 1 97.88 261 PRO B C 1
ATOM 7099 O O . PRO B 1 261 ? -22.422 21.109 3.822 1 97.88 261 PRO B O 1
ATOM 7102 N N . GLU B 1 262 ? -20.703 22.469 4.305 1 97.62 262 GLU B N 1
ATOM 7103 C CA . GLU B 1 262 ? -20.844 23.234 3.072 1 97.62 262 GLU B CA 1
ATOM 7104 C C . GLU B 1 262 ? -20.516 22.391 1.852 1 97.62 262 GLU B C 1
ATOM 7106 O O . GLU B 1 262 ? -21.188 22.469 0.826 1 97.62 262 GLU B O 1
ATOM 7111 N N . ILE B 1 263 ? -19.5 21.594 1.966 1 97.94 263 ILE B N 1
ATOM 7112 C CA . ILE B 1 263 ? -19.062 20.766 0.854 1 97.94 263 ILE B CA 1
ATOM 7113 C C . ILE B 1 263 ? -20.125 19.719 0.535 1 97.94 263 ILE B C 1
ATOM 7115 O O . ILE B 1 263 ? -20.422 19.453 -0.634 1 97.94 263 ILE B O 1
ATOM 7119 N N . VAL B 1 264 ? -20.656 19.094 1.563 1 97.69 264 VAL B N 1
ATOM 7120 C CA . VAL B 1 264 ? -21.703 18.094 1.391 1 97.69 264 VAL B CA 1
ATOM 7121 C C . VAL B 1 264 ? -22.906 18.719 0.694 1 97.69 264 VAL B C 1
ATOM 7123 O O . VAL B 1 264 ? -23.5 18.109 -0.196 1 97.69 264 VAL B O 1
ATOM 7126 N N . ALA B 1 265 ? -23.297 19.922 1.073 1 96.62 265 ALA B N 1
ATOM 7127 C CA . ALA B 1 265 ? -24.422 20.609 0.472 1 96.62 265 ALA B CA 1
ATOM 7128 C C . ALA B 1 265 ? -24.203 20.844 -1.019 1 96.62 265 ALA B C 1
ATOM 7130 O O . ALA B 1 265 ? -25.109 20.656 -1.829 1 96.62 265 ALA B O 1
ATOM 7131 N N . ILE B 1 266 ? -23.047 21.219 -1.33 1 96.5 266 ILE B N 1
ATOM 7132 C CA . ILE B 1 266 ? -22.703 21.5 -2.721 1 96.5 266 ILE B CA 1
ATOM 7133 C C . ILE B 1 266 ? -22.734 20.188 -3.525 1 96.5 266 ILE B C 1
ATOM 7135 O O . ILE B 1 266 ? -23.266 20.156 -4.637 1 96.5 266 ILE B O 1
ATOM 7139 N N . CYS B 1 267 ? -22.141 19.109 -3.014 1 95.94 267 CYS B N 1
ATOM 7140 C CA . CYS B 1 267 ? -22.094 17.828 -3.715 1 95.94 267 CYS B CA 1
ATOM 7141 C C . CYS B 1 267 ? -23.5 17.281 -3.947 1 95.94 267 CYS B C 1
ATOM 7143 O O . CYS B 1 267 ? -23.781 16.719 -5.004 1 95.94 267 CYS B O 1
ATOM 7145 N N . LYS B 1 268 ? -24.359 17.484 -2.994 1 93.19 268 LYS B N 1
ATOM 7146 C CA . LYS B 1 268 ? -25.75 17.047 -3.137 1 93.19 268 LYS B CA 1
ATOM 7147 C C . LYS B 1 268 ? -26.453 17.828 -4.23 1 93.19 268 LYS B C 1
ATOM 7149 O O . LYS B 1 268 ? -27.203 17.266 -5.027 1 93.19 268 LYS B O 1
ATOM 7154 N N . LYS B 1 269 ? -26.234 19.109 -4.188 1 91.19 269 LYS B N 1
ATOM 7155 C CA . LYS B 1 269 ? -26.844 19.984 -5.172 1 91.19 269 LYS B CA 1
ATOM 7156 C C . LYS B 1 269 ? -26.484 19.562 -6.594 1 91.19 269 LYS B C 1
ATOM 7158 O O . LYS B 1 269 ? -27.328 19.578 -7.484 1 91.19 269 LYS B O 1
ATOM 7163 N N . TYR B 1 270 ? -25.297 19.125 -6.844 1 91 270 TYR B N 1
ATOM 7164 C CA . TYR B 1 270 ? -24.812 18.828 -8.188 1 91 270 TYR B CA 1
ATOM 7165 C C . TYR B 1 270 ? -24.734 17.328 -8.414 1 91 270 TYR B C 1
ATOM 7167 O O . TYR B 1 270 ? -24.203 16.875 -9.438 1 91 270 TYR B O 1
ATOM 7175 N N . LYS B 1 271 ? -25.094 16.5 -7.453 1 89.5 271 LYS B N 1
ATOM 7176 C CA . LYS B 1 271 ? -25.156 15.055 -7.523 1 89.5 271 LYS B CA 1
ATOM 7177 C C . LYS B 1 271 ? -23.766 14.445 -7.746 1 89.5 271 LYS B C 1
ATOM 7179 O O . LYS B 1 271 ? -23.594 13.594 -8.617 1 89.5 271 LYS B O 1
ATOM 7184 N N . ALA B 1 272 ? -22.844 15.016 -7.09 1 94.38 272 ALA B N 1
ATOM 7185 C CA . ALA B 1 272 ? -21.484 14.477 -7.066 1 94.38 272 ALA B CA 1
ATOM 7186 C C . ALA B 1 272 ? -21.266 13.586 -5.844 1 94.38 272 ALA B C 1
ATOM 7188 O O . ALA B 1 272 ? -21.844 13.836 -4.781 1 94.38 272 ALA B O 1
ATOM 7189 N N . TYR B 1 273 ? -20.5 12.539 -5.996 1 95.56 273 TYR B N 1
ATOM 7190 C CA . TYR B 1 273 ? -20.156 11.68 -4.871 1 95.56 273 TYR B CA 1
ATOM 7191 C C . TYR B 1 273 ? -19.094 12.328 -3.994 1 95.56 273 TYR B C 1
ATOM 7193 O O . TYR B 1 273 ? -18.281 13.117 -4.477 1 95.56 273 TYR B O 1
ATOM 7201 N N . ILE B 1 274 ? -19.125 11.93 -2.721 1 97.38 274 ILE B N 1
ATOM 7202 C CA . ILE B 1 274 ? -18.156 12.484 -1.778 1 97.38 274 ILE B CA 1
ATOM 7203 C C . ILE B 1 274 ? -17.297 11.359 -1.195 1 97.38 274 ILE B C 1
ATOM 7205 O O . ILE B 1 274 ? -17.828 10.336 -0.758 1 97.38 274 ILE B O 1
ATOM 7209 N N . TYR B 1 275 ? -16 11.539 -1.274 1 98.19 275 TYR B N 1
ATOM 7210 C CA . TYR B 1 275 ? -14.984 10.703 -0.652 1 98.19 275 TYR B CA 1
ATOM 7211 C C . TYR B 1 275 ? -14.312 11.438 0.5 1 98.19 275 TYR B C 1
ATOM 7213 O O . TYR B 1 275 ? -13.633 12.445 0.29 1 98.19 275 TYR B O 1
ATOM 7221 N N . LEU B 1 276 ? -14.484 10.953 1.734 1 98.5 276 LEU B N 1
ATOM 7222 C CA . LEU B 1 276 ? -13.961 11.609 2.928 1 98.5 276 LEU B CA 1
ATOM 7223 C C . LEU B 1 276 ? -12.859 10.773 3.562 1 98.5 276 LEU B C 1
ATOM 7225 O O . LEU B 1 276 ? -13.102 9.648 4.016 1 98.5 276 LEU B O 1
ATOM 7229 N N . ASP B 1 277 ? -11.656 11.297 3.594 1 98.06 277 ASP B N 1
ATOM 7230 C CA . ASP B 1 277 ? -10.523 10.68 4.277 1 98.06 277 ASP B CA 1
ATOM 7231 C C . ASP B 1 277 ? -10.422 11.164 5.723 1 98.06 277 ASP B C 1
ATOM 7233 O O . ASP B 1 277 ? -10.039 12.305 5.977 1 98.06 277 ASP B O 1
ATOM 7237 N N . GLU B 1 278 ? -10.625 10.289 6.629 1 97.38 278 GLU B N 1
ATOM 7238 C CA . GLU B 1 278 ? -10.609 10.641 8.047 1 97.38 278 GLU B CA 1
ATOM 7239 C C . GLU B 1 278 ? -9.383 10.055 8.742 1 97.38 278 GLU B C 1
ATOM 7241 O O . GLU B 1 278 ? -9.453 9.688 9.922 1 97.38 278 GLU B O 1
ATOM 7246 N N . ALA B 1 279 ? -8.305 9.953 8.094 1 95.62 279 ALA B N 1
ATOM 7247 C CA . ALA B 1 279 ? -7.109 9.312 8.648 1 95.62 279 ALA B CA 1
ATOM 7248 C C . ALA B 1 279 ? -6.668 10 9.938 1 95.62 279 ALA B C 1
ATOM 7250 O O . ALA B 1 279 ? -6.27 9.328 10.898 1 95.62 279 ALA B O 1
ATOM 7251 N N . HIS B 1 280 ? -6.699 11.336 10 1 96.06 280 HIS B N 1
ATOM 7252 C CA . HIS B 1 280 ? -6.211 12.078 11.164 1 96.06 280 HIS B CA 1
ATOM 7253 C C . HIS B 1 280 ? -7.348 12.406 12.125 1 96.06 280 HIS B C 1
ATOM 7255 O O . HIS B 1 280 ? -7.105 12.773 13.273 1 96.06 280 HIS B O 1
ATOM 7261 N N . SER B 1 281 ? -8.594 12.266 11.703 1 97.31 281 SER B N 1
ATOM 7262 C CA . SER B 1 281 ? -9.711 12.711 12.531 1 97.31 281 SER B CA 1
ATOM 7263 C C . SER B 1 281 ? -10.383 11.539 13.242 1 97.31 281 SER B C 1
ATOM 7265 O O . SER B 1 281 ? -10.891 11.695 14.352 1 97.31 281 SER B O 1
ATOM 7267 N N . ILE B 1 282 ? -10.359 10.352 12.633 1 97.31 282 ILE B N 1
ATOM 7268 C CA . ILE B 1 282 ? -11.047 9.203 13.211 1 97.31 282 ILE B CA 1
ATOM 7269 C C . ILE B 1 282 ? -10.391 8.828 14.539 1 97.31 282 ILE B C 1
ATOM 7271 O O . ILE B 1 282 ? -9.164 8.852 14.664 1 97.31 282 ILE B O 1
ATOM 7275 N N . GLY B 1 283 ? -11.172 8.641 15.562 1 95.25 283 GLY B N 1
ATOM 7276 C CA . GLY B 1 283 ? -10.688 8.273 16.875 1 95.25 283 GLY B CA 1
ATOM 7277 C C . GLY B 1 283 ? -10.195 9.453 17.688 1 95.25 283 GLY B C 1
ATOM 7278 O O . GLY B 1 283 ? -10.023 9.352 18.906 1 95.25 283 GLY B O 1
ATOM 7279 N N . ALA B 1 284 ? -9.977 10.617 17.078 1 94.5 284 ALA B N 1
ATOM 7280 C CA . ALA B 1 284 ? -9.32 11.727 17.781 1 94.5 284 ALA B CA 1
ATOM 7281 C C . ALA B 1 284 ? -10.289 12.875 18.016 1 94.5 284 ALA B C 1
ATOM 7283 O O . ALA B 1 284 ? -10.102 13.68 18.922 1 94.5 284 ALA B O 1
ATOM 7284 N N . VAL B 1 285 ? -11.281 12.969 17.188 1 95.5 285 VAL B N 1
ATOM 7285 C CA . VAL B 1 285 ? -12.164 14.117 17.312 1 95.5 285 VAL B CA 1
ATOM 7286 C C . VAL B 1 285 ? -13.617 13.656 17.359 1 95.5 285 VAL B C 1
ATOM 7288 O O . VAL B 1 285 ? -13.938 12.539 16.938 1 95.5 285 VAL B O 1
ATOM 7291 N N . GLY B 1 286 ? -14.516 14.516 17.844 1 93.69 286 GLY B N 1
ATOM 7292 C CA . GLY B 1 286 ? -15.898 14.148 18.094 1 93.69 286 GLY B CA 1
ATOM 7293 C C . GLY B 1 286 ? -16.141 13.711 19.531 1 93.69 286 GLY B C 1
ATOM 7294 O O . GLY B 1 286 ? -15.219 13.289 20.219 1 93.69 286 GLY B O 1
ATOM 7295 N N . LYS B 1 287 ? -17.344 13.734 19.938 1 91.81 287 LYS B N 1
ATOM 7296 C CA . LYS B 1 287 ? -17.688 13.398 21.312 1 91.81 287 LYS B CA 1
ATOM 7297 C C . LYS B 1 287 ? -17.328 11.945 21.625 1 91.81 287 LYS B C 1
ATOM 7299 O O . LYS B 1 287 ? -16.875 11.641 22.719 1 91.81 287 LYS B O 1
ATOM 7304 N N . SER B 1 288 ? -17.562 11.117 20.672 1 94.31 288 SER B N 1
ATOM 7305 C CA . SER B 1 288 ? -17.281 9.703 20.875 1 94.31 288 SER B CA 1
ATOM 7306 C C . SER B 1 288 ? -16.156 9.227 19.953 1 94.31 288 SER B C 1
ATOM 7308 O O . SER B 1 288 ? -16.031 8.023 19.703 1 94.31 288 SER B O 1
ATOM 7310 N N . GLY B 1 289 ? -15.406 10.164 19.422 1 95.62 289 GLY B N 1
ATOM 7311 C CA . GLY B 1 289 ? -14.234 9.812 18.641 1 95.62 289 GLY B CA 1
ATOM 7312 C C . GLY B 1 289 ? -14.578 9.336 17.234 1 95.62 289 GLY B C 1
ATOM 7313 O O . GLY B 1 289 ? -13.758 8.68 16.594 1 95.62 289 GLY B O 1
ATOM 7314 N N . ARG B 1 290 ? -15.727 9.594 16.719 1 96.19 290 ARG B N 1
ATOM 7315 C CA . ARG B 1 290 ? -16.203 9.031 15.461 1 96.19 290 ARG B CA 1
ATOM 7316 C C . ARG B 1 290 ? -15.789 9.906 14.281 1 96.19 290 ARG B C 1
ATOM 7318 O O . ARG B 1 290 ? -16.141 9.625 13.133 1 96.19 290 ARG B O 1
ATOM 7325 N N . GLY B 1 291 ? -15.07 10.992 14.5 1 96.31 291 GLY B N 1
ATOM 7326 C CA . GLY B 1 291 ? -14.508 11.766 13.406 1 96.31 291 GLY B CA 1
ATOM 7327 C C . GLY B 1 291 ? -15.211 13.086 13.18 1 96.31 291 GLY B C 1
ATOM 7328 O O . GLY B 1 291 ? -15.891 13.594 14.078 1 96.31 291 GLY B O 1
ATOM 7329 N N . VAL B 1 292 ? -15.047 13.672 12.031 1 97.06 292 VAL B N 1
ATOM 7330 C CA . VAL B 1 292 ? -15.477 15.031 11.742 1 97.06 292 VAL B CA 1
ATOM 7331 C C . VAL B 1 292 ? -16.984 15.047 11.477 1 97.06 292 VAL B C 1
ATOM 7333 O O . VAL B 1 292 ? -17.641 16.062 11.703 1 97.06 292 VAL B O 1
ATOM 7336 N N . CYS B 1 293 ? -17.516 13.922 10.969 1 96.44 293 CYS B N 1
ATOM 7337 C CA . CYS B 1 293 ? -18.969 13.867 10.789 1 96.44 293 CYS B CA 1
ATOM 7338 C C . CYS B 1 293 ? -19.688 14.156 12.094 1 96.44 293 CYS B C 1
ATOM 7340 O O . CYS B 1 293 ? -20.625 14.953 12.125 1 96.44 293 CYS B O 1
ATOM 7342 N N . GLU B 1 294 ? -19.219 13.531 13.109 1 95.75 294 GLU B N 1
ATOM 7343 C CA . GLU B 1 294 ? -19.812 13.75 14.43 1 95.75 294 GLU B CA 1
ATOM 7344 C C . GLU B 1 294 ? -19.516 15.156 14.938 1 95.75 294 GLU B C 1
ATOM 7346 O O . GLU B 1 294 ? -20.406 15.82 15.477 1 95.75 294 GLU B O 1
ATOM 7351 N N . LEU B 1 295 ? -18.312 15.609 14.852 1 96.12 295 LEU B N 1
ATOM 7352 C CA . LEU B 1 295 ? -17.891 16.906 15.367 1 96.12 295 LEU B CA 1
ATOM 7353 C C . LEU B 1 295 ? -18.672 18.031 14.719 1 96.12 295 LEU B C 1
ATOM 7355 O O . LEU B 1 295 ? -19.062 19 15.391 1 96.12 295 LEU B O 1
ATOM 7359 N N . LEU B 1 296 ? -18.891 17.922 13.383 1 96.75 296 LEU B N 1
ATOM 7360 C CA . LEU B 1 296 ? -19.438 19.031 12.617 1 96.75 296 LEU B CA 1
ATOM 7361 C C . LEU B 1 296 ? -20.938 18.828 12.375 1 96.75 296 LEU B C 1
ATOM 7363 O O . LEU B 1 296 ? -21.578 19.625 11.688 1 96.75 296 LEU B O 1
ATOM 7367 N N . GLY B 1 297 ? -21.484 17.766 12.812 1 95.5 297 GLY B N 1
ATOM 7368 C CA . GLY B 1 297 ? -22.906 17.516 12.734 1 95.5 297 GLY B CA 1
ATOM 7369 C C . GLY B 1 297 ? -23.375 17.078 11.359 1 95.5 297 GLY B C 1
ATOM 7370 O O . GLY B 1 297 ? -24.453 17.453 10.906 1 95.5 297 GLY B O 1
ATOM 7371 N N . VAL B 1 298 ? -22.594 16.422 10.664 1 97.44 298 VAL B N 1
ATOM 7372 C CA . VAL B 1 298 ? -22.953 15.891 9.352 1 97.44 298 VAL B CA 1
ATOM 7373 C C . VAL B 1 298 ? -23.344 14.422 9.477 1 97.44 298 VAL B C 1
ATOM 7375 O O . VAL B 1 298 ? -22.641 13.648 10.141 1 97.44 298 VAL B O 1
ATOM 7378 N N . ASP B 1 299 ? -24.422 14.039 8.844 1 96.81 299 ASP B N 1
ATOM 7379 C CA . ASP B 1 299 ? -24.859 12.648 8.859 1 96.81 299 ASP B CA 1
ATOM 7380 C C . ASP B 1 299 ? -23.938 11.781 7.996 1 96.81 299 ASP B C 1
ATOM 7382 O O . ASP B 1 299 ? -23.75 12.062 6.812 1 96.81 299 ASP B O 1
ATOM 7386 N N . PRO B 1 300 ? -23.406 10.688 8.609 1 96.5 300 PRO B N 1
ATOM 7387 C CA . PRO B 1 300 ? -22.547 9.805 7.82 1 96.5 300 PRO B CA 1
ATOM 7388 C C . PRO B 1 300 ? -23.234 9.281 6.559 1 96.5 300 PRO B C 1
ATOM 7390 O O . PRO B 1 300 ? -22.562 8.938 5.582 1 96.5 300 PRO B O 1
ATOM 7393 N N . ALA B 1 301 ? -24.484 9.195 6.551 1 94.94 301 ALA B N 1
ATOM 7394 C CA . ALA B 1 301 ? -25.234 8.742 5.387 1 94.94 301 ALA B CA 1
ATOM 7395 C C . ALA B 1 301 ? -25.047 9.688 4.203 1 94.94 301 ALA B C 1
ATOM 7397 O O . ALA B 1 301 ? -25.234 9.297 3.049 1 94.94 301 ALA B O 1
ATOM 7398 N N . ASP B 1 302 ? -24.688 10.898 4.527 1 95.94 302 ASP B N 1
ATOM 7399 C CA . ASP B 1 302 ? -24.5 11.898 3.479 1 95.94 302 ASP B CA 1
ATOM 7400 C C . ASP B 1 302 ? -23.109 11.773 2.84 1 95.94 302 ASP B C 1
ATOM 7402 O O . ASP B 1 302 ? -22.828 12.43 1.838 1 95.94 302 ASP B O 1
ATOM 7406 N N . ILE B 1 303 ? -22.312 10.945 3.334 1 97.56 303 ILE B N 1
ATOM 7407 C CA . ILE B 1 303 ? -20.984 10.672 2.781 1 97.56 303 ILE B CA 1
ATOM 7408 C C . ILE B 1 303 ? -21 9.336 2.045 1 97.56 303 ILE B C 1
ATOM 7410 O O . ILE B 1 303 ? -21.375 8.312 2.617 1 97.56 303 ILE B O 1
ATOM 7414 N N . ASP B 1 304 ? -20.562 9.32 0.842 1 96.12 304 ASP B N 1
ATOM 7415 C CA . ASP B 1 304 ? -20.672 8.102 0.045 1 96.12 304 ASP B CA 1
ATOM 7416 C C . ASP B 1 304 ? -19.578 7.102 0.44 1 96.12 304 ASP B C 1
ATOM 7418 O O . ASP B 1 304 ? -19.859 5.902 0.553 1 96.12 304 ASP B O 1
ATOM 7422 N N . ILE B 1 305 ? -18.391 7.645 0.542 1 97.5 305 ILE B N 1
ATOM 7423 C CA . ILE B 1 305 ? -17.266 6.793 0.886 1 97.5 305 ILE B CA 1
ATOM 7424 C C . ILE B 1 305 ? -16.5 7.398 2.062 1 97.5 305 ILE B C 1
ATOM 7426 O O . ILE B 1 305 ? -16.062 8.547 2.002 1 97.5 305 ILE B O 1
ATOM 7430 N N . MET B 1 306 ? -16.375 6.633 3.086 1 98.12 306 MET B N 1
ATOM 7431 C CA . MET B 1 306 ? -15.594 7.047 4.246 1 98.12 306 MET B CA 1
ATOM 7432 C C . MET B 1 306 ? -14.32 6.211 4.367 1 98.12 306 MET B C 1
ATOM 7434 O O . MET B 1 306 ? -14.383 4.984 4.449 1 98.12 306 MET B O 1
ATOM 7438 N N . MET B 1 307 ? -13.242 6.914 4.32 1 98.12 307 MET B N 1
ATOM 7439 C CA . MET B 1 307 ? -11.945 6.27 4.457 1 98.12 307 MET B CA 1
ATOM 7440 C C . MET B 1 307 ? -11.297 6.625 5.789 1 98.12 307 MET B C 1
ATOM 7442 O O . MET B 1 307 ? -11.43 7.754 6.27 1 98.12 307 MET B O 1
ATOM 7446 N N . GLY B 1 308 ? -10.555 5.699 6.395 1 96.75 308 GLY B N 1
ATOM 7447 C CA . GLY B 1 308 ? -9.766 5.961 7.586 1 96.75 308 GLY B CA 1
ATOM 7448 C C . GLY B 1 308 ? -8.602 5.004 7.754 1 96.75 308 GLY B C 1
ATOM 7449 O O . GLY B 1 308 ? -8.414 4.098 6.938 1 96.75 308 GLY B O 1
ATOM 7450 N N . THR B 1 309 ? -7.742 5.312 8.742 1 94.38 309 THR B N 1
ATOM 7451 C CA . THR B 1 309 ? -6.59 4.465 9.023 1 94.38 309 THR B CA 1
ATOM 7452 C C . THR B 1 309 ? -6.609 3.99 10.477 1 94.38 309 THR B C 1
ATOM 7454 O O . THR B 1 309 ? -7.266 4.598 11.32 1 94.38 309 THR B O 1
ATOM 7457 N N . PHE B 1 310 ? -5.918 2.922 10.719 1 95.38 310 PHE B N 1
ATOM 7458 C CA . PHE B 1 310 ? -5.789 2.377 12.062 1 95.38 310 PHE B CA 1
ATOM 7459 C C . PHE B 1 310 ? -4.422 2.701 12.648 1 95.38 310 PHE B C 1
ATOM 7461 O O . PHE B 1 310 ? -4.156 2.4 13.82 1 95.38 310 PHE B O 1
ATOM 7468 N N . THR B 1 311 ? -3.617 3.402 11.961 1 90.81 311 THR B N 1
ATOM 7469 C CA . THR B 1 311 ? -2.207 3.572 12.297 1 90.81 311 THR B CA 1
ATOM 7470 C C . THR B 1 311 ? -2.018 4.727 13.281 1 90.81 311 THR B C 1
ATOM 7472 O O . THR B 1 311 ? -0.994 4.809 13.961 1 90.81 311 THR B O 1
ATOM 7475 N N . LYS B 1 312 ? -2.973 5.613 13.336 1 92.62 312 LYS B N 1
ATOM 7476 C CA . LYS B 1 312 ? -2.795 6.84 14.117 1 92.62 312 LYS B CA 1
ATOM 7477 C C . LYS B 1 312 ? -3.514 6.75 15.453 1 92.62 312 LYS B C 1
ATOM 7479 O O . LYS B 1 312 ? -2.945 6.273 16.438 1 92.62 312 LYS B O 1
ATOM 7484 N N . SER B 1 313 ? -4.805 6.891 15.523 1 94.88 313 SER B N 1
ATOM 7485 C CA . SER B 1 313 ? -5.574 6.914 16.766 1 94.88 313 SER B CA 1
ATOM 7486 C C . SER B 1 313 ? -5.609 5.535 17.422 1 94.88 313 SER B C 1
ATOM 7488 O O . SER B 1 313 ? -5.621 5.426 18.641 1 94.88 313 SER B O 1
ATOM 7490 N N . PHE B 1 314 ? -5.562 4.48 16.641 1 95.5 314 PHE B N 1
ATOM 7491 C CA . PHE B 1 314 ? -5.855 3.162 17.188 1 95.5 314 PHE B CA 1
ATOM 7492 C C . PHE B 1 314 ? -4.57 2.387 17.438 1 95.5 314 PHE B C 1
ATOM 7494 O O . PHE B 1 314 ? -4.609 1.244 17.906 1 95.5 314 PHE B O 1
ATOM 7501 N N . GLY B 1 315 ? -3.49 2.969 17.109 1 91.88 315 GLY B N 1
ATOM 7502 C CA . GLY B 1 315 ? -2.197 2.402 17.453 1 91.88 315 GLY B CA 1
ATOM 7503 C C . GLY B 1 315 ? -1.916 1.082 16.766 1 91.88 315 GLY B C 1
ATOM 7504 O O . GLY B 1 315 ? -1.362 0.162 17.375 1 91.88 315 GLY B O 1
ATOM 7505 N N . SER B 1 316 ? -2.322 0.962 15.602 1 92.19 316 SER B N 1
ATOM 7506 C CA . SER B 1 316 ? -2.139 -0.272 14.844 1 92.19 316 SER B CA 1
ATOM 7507 C C . SER B 1 316 ? -1.695 0.017 13.414 1 92.19 316 SER B C 1
ATOM 7509 O O . SER B 1 316 ? -0.986 0.994 13.164 1 92.19 316 SER B O 1
ATOM 7511 N N . CYS B 1 317 ? -2.035 -0.893 12.516 1 88.62 317 CYS B N 1
ATOM 7512 C CA . CYS B 1 317 ? -1.691 -0.724 11.109 1 88.62 317 CYS B CA 1
ATOM 7513 C C . CYS B 1 317 ? -2.898 -0.988 10.219 1 88.62 317 CYS B C 1
ATOM 7515 O O . CYS B 1 317 ? -3.867 -1.617 10.648 1 88.62 317 CYS B O 1
ATOM 7517 N N . GLY B 1 318 ? -2.818 -0.354 9 1 90.44 318 GLY B N 1
ATOM 7518 C CA . GLY B 1 318 ? -3.875 -0.611 8.031 1 90.44 318 GLY B CA 1
ATOM 7519 C C . GLY B 1 318 ? -4.863 0.534 7.906 1 90.44 318 GLY B C 1
ATOM 7520 O O . GLY B 1 318 ? -4.656 1.604 8.484 1 90.44 318 GLY B O 1
ATOM 7521 N N . GLY B 1 319 ? -5.855 0.285 7.074 1 93.62 319 GLY B N 1
ATOM 7522 C CA . GLY B 1 319 ? -6.918 1.245 6.824 1 93.62 319 GLY B CA 1
ATOM 7523 C C . GLY B 1 319 ? -8.234 0.594 6.445 1 93.62 319 GLY B C 1
ATOM 7524 O O . GLY B 1 319 ? -8.344 -0.634 6.43 1 93.62 319 GLY B O 1
ATOM 7525 N N . TYR B 1 320 ? -9.273 1.425 6.332 1 96.94 320 TYR B N 1
ATOM 7526 C CA . TYR B 1 320 ? -10.586 0.896 5.992 1 96.94 320 TYR B CA 1
ATOM 7527 C C . TYR B 1 320 ? -11.305 1.805 4.996 1 96.94 320 TYR B C 1
ATOM 7529 O O . TYR B 1 320 ? -10.938 2.975 4.848 1 96.94 320 TYR B O 1
ATOM 7537 N N . ILE B 1 321 ? -12.227 1.199 4.293 1 97.31 321 ILE B N 1
ATOM 7538 C CA . ILE B 1 321 ? -13.258 1.893 3.529 1 97.31 321 ILE B CA 1
ATOM 7539 C C . ILE B 1 321 ? -14.633 1.479 4.035 1 97.31 321 ILE B C 1
ATOM 7541 O O . ILE B 1 321 ? -14.945 0.288 4.113 1 97.31 321 ILE B O 1
ATOM 7545 N N . ALA B 1 322 ? -15.398 2.408 4.438 1 98.19 322 ALA B N 1
ATOM 7546 C CA . ALA B 1 322 ? -16.781 2.168 4.84 1 98.19 322 ALA B CA 1
ATOM 7547 C C . ALA B 1 322 ? -17.766 2.861 3.893 1 98.19 322 ALA B C 1
ATOM 7549 O O . ALA B 1 322 ? -17.578 4.035 3.557 1 98.19 322 ALA B O 1
ATOM 7550 N N . ALA B 1 323 ? -18.75 2.152 3.443 1 97.25 323 ALA B N 1
ATOM 7551 C CA . ALA B 1 323 ? -19.703 2.639 2.461 1 97.25 323 ALA B CA 1
ATOM 7552 C C . ALA B 1 323 ? -20.969 1.767 2.443 1 97.25 323 ALA B C 1
ATOM 7554 O O . ALA B 1 323 ? -21.281 1.101 3.432 1 97.25 323 ALA B O 1
ATOM 7555 N N . SER B 1 324 ? -21.734 1.892 1.389 1 94 324 SER B N 1
ATOM 7556 C CA . SER B 1 324 ? -22.891 1.026 1.218 1 94 324 SER B CA 1
ATOM 7557 C C . SER B 1 324 ? -22.484 -0.417 0.961 1 94 324 SER B C 1
ATOM 7559 O O . SER B 1 324 ? -21.344 -0.679 0.58 1 94 324 SER B O 1
ATOM 7561 N N . GLU B 1 325 ? -23.344 -1.324 1.185 1 89.19 325 GLU B N 1
ATOM 7562 C CA . GLU B 1 325 ? -23.062 -2.738 0.964 1 89.19 325 GLU B CA 1
ATOM 7563 C C . GLU B 1 325 ? -22.703 -3.008 -0.493 1 89.19 325 GLU B C 1
ATOM 7565 O O . GLU B 1 325 ? -21.844 -3.855 -0.779 1 89.19 325 GLU B O 1
ATOM 7570 N N . GLU B 1 326 ? -23.312 -2.334 -1.343 1 83.38 326 GLU B N 1
ATOM 7571 C CA . GLU B 1 326 ? -23.062 -2.514 -2.771 1 83.38 326 GLU B CA 1
ATOM 7572 C C . GLU B 1 326 ? -21.641 -2.109 -3.139 1 83.38 326 GLU B C 1
ATOM 7574 O O . GLU B 1 326 ? -20.969 -2.812 -3.893 1 83.38 326 GLU B O 1
ATOM 7579 N N . ILE B 1 327 ? -21.234 -0.971 -2.633 1 88.69 327 ILE B N 1
ATOM 7580 C CA . ILE B 1 327 ? -19.891 -0.477 -2.928 1 88.69 327 ILE B CA 1
ATOM 7581 C C . ILE B 1 327 ? -18.859 -1.431 -2.346 1 88.69 327 ILE B C 1
ATOM 7583 O O . ILE B 1 327 ? -17.859 -1.753 -3.004 1 88.69 327 ILE B O 1
ATOM 7587 N N . ILE B 1 328 ? -19.078 -1.909 -1.167 1 91.62 328 ILE B N 1
ATOM 7588 C CA . ILE B 1 328 ? -18.109 -2.781 -0.496 1 91.62 328 ILE B CA 1
ATOM 7589 C C . ILE B 1 328 ? -18.016 -4.113 -1.237 1 91.62 328 ILE B C 1
ATOM 7591 O O . ILE B 1 328 ? -16.922 -4.66 -1.41 1 91.62 328 ILE B O 1
ATOM 7595 N N . ARG B 1 329 ? -19.125 -4.621 -1.692 1 82.56 329 ARG B N 1
ATOM 7596 C CA . ARG B 1 329 ? -19.109 -5.855 -2.471 1 82.56 329 ARG B CA 1
ATOM 7597 C C . ARG B 1 329 ? -18.328 -5.688 -3.764 1 82.56 329 ARG B C 1
ATOM 7599 O O . ARG B 1 329 ? -17.578 -6.586 -4.164 1 82.56 329 ARG B O 1
ATOM 7606 N N . TYR B 1 330 ? -18.5 -4.578 -4.34 1 82.94 330 TYR B N 1
ATOM 7607 C CA . TYR B 1 330 ? -17.766 -4.281 -5.566 1 82.94 330 TYR B CA 1
ATOM 7608 C C . TYR B 1 330 ? -16.266 -4.211 -5.309 1 82.94 330 TYR B C 1
ATOM 7610 O O . TYR B 1 330 ? -15.469 -4.738 -6.086 1 82.94 330 TYR B O 1
ATOM 7618 N N . LEU B 1 331 ? -15.93 -3.516 -4.27 1 87 331 LEU B N 1
ATOM 7619 C CA . LEU B 1 331 ? -14.516 -3.346 -3.947 1 87 331 LEU B CA 1
ATOM 7620 C C . LEU B 1 331 ? -13.859 -4.688 -3.641 1 87 331 LEU B C 1
ATOM 7622 O O . LEU B 1 331 ? -12.695 -4.91 -3.98 1 87 331 LEU B O 1
ATOM 7626 N N . LYS B 1 332 ? -14.531 -5.598 -3 1 82.81 332 LYS B N 1
ATOM 7627 C CA . LYS B 1 332 ? -13.992 -6.906 -2.639 1 82.81 332 LYS B CA 1
ATOM 7628 C C . LYS B 1 332 ? -13.656 -7.727 -3.883 1 82.81 332 LYS B C 1
ATOM 7630 O O . LYS B 1 332 ? -12.758 -8.562 -3.854 1 82.81 332 LYS B O 1
ATOM 7635 N N . HIS B 1 333 ? -14.289 -7.359 -4.938 1 75.06 333 HIS B N 1
ATOM 7636 C CA . HIS B 1 333 ? -14.102 -8.148 -6.152 1 75.06 333 HIS B CA 1
ATOM 7637 C C . HIS B 1 333 ? -13.141 -7.453 -7.113 1 75.06 333 HIS B C 1
ATOM 7639 O O . HIS B 1 333 ? -12.5 -8.109 -7.938 1 75.06 333 HIS B O 1
ATOM 7645 N N . ALA B 1 334 ? -13.008 -6.18 -6.953 1 75.94 334 ALA B N 1
ATOM 7646 C CA . ALA B 1 334 ? -12.344 -5.434 -8.016 1 75.94 334 ALA B CA 1
ATOM 7647 C C . ALA B 1 334 ? -11.016 -4.859 -7.523 1 75.94 334 ALA B C 1
ATOM 7649 O O . ALA B 1 334 ? -10.117 -4.59 -8.32 1 75.94 334 ALA B O 1
ATOM 7650 N N . CYS B 1 335 ? -10.883 -4.699 -6.352 1 77.31 335 CYS B N 1
ATOM 7651 C CA . CYS B 1 335 ? -9.711 -3.986 -5.848 1 77.31 335 CYS B CA 1
ATOM 7652 C C . CYS B 1 335 ? -8.5 -4.906 -5.773 1 77.31 335 CYS B C 1
ATOM 7654 O O . CYS B 1 335 ? -8.508 -5.895 -5.035 1 77.31 335 CYS B O 1
ATOM 7656 N N . PRO B 1 336 ? -7.441 -4.539 -6.41 1 72 336 PRO B N 1
ATOM 7657 C CA . PRO B 1 336 ? -6.25 -5.395 -6.418 1 72 336 PRO B CA 1
ATOM 7658 C C . PRO B 1 336 ? -5.621 -5.543 -5.035 1 72 336 PRO B C 1
ATOM 7660 O O . PRO B 1 336 ? -5.078 -6.605 -4.715 1 72 336 PRO B O 1
ATOM 7663 N N . ALA B 1 337 ? -5.699 -4.535 -4.293 1 73.88 337 ALA B N 1
ATOM 7664 C CA . ALA B 1 337 ? -5.09 -4.594 -2.967 1 73.88 337 ALA B CA 1
ATOM 7665 C C . ALA B 1 337 ? -5.816 -5.598 -2.076 1 73.88 337 ALA B C 1
ATOM 7667 O O . ALA B 1 337 ? -5.25 -6.09 -1.098 1 73.88 337 ALA B O 1
ATOM 7668 N N . HIS B 1 338 ? -7.012 -5.836 -2.375 1 73.19 338 HIS B N 1
ATOM 7669 C CA . HIS B 1 338 ? -7.77 -6.848 -1.646 1 73.19 338 HIS B CA 1
ATOM 7670 C C . HIS B 1 338 ? -7.539 -8.234 -2.227 1 73.19 338 HIS B C 1
ATOM 7672 O O . HIS B 1 338 ? -7.414 -9.211 -1.482 1 73.19 338 HIS B O 1
ATOM 7678 N N . LEU B 1 339 ? -7.395 -8.258 -3.477 1 67.69 339 LEU B N 1
ATOM 7679 C CA . LEU B 1 339 ? -7.34 -9.531 -4.188 1 67.69 339 LEU B CA 1
ATOM 7680 C C . LEU B 1 339 ? -5.945 -10.141 -4.102 1 67.69 339 LEU B C 1
ATOM 7682 O O . LEU B 1 339 ? -5.801 -11.367 -3.992 1 67.69 339 LEU B O 1
ATOM 7686 N N . TYR B 1 340 ? -4.98 -9.188 -4.027 1 68.94 340 TYR B N 1
ATOM 7687 C CA . TYR B 1 340 ? -3.652 -9.742 -4.273 1 68.94 340 TYR B CA 1
ATOM 7688 C C . TYR B 1 340 ? -2.691 -9.375 -3.146 1 68.94 340 TYR B C 1
ATOM 7690 O O . TYR B 1 340 ? -1.57 -9.883 -3.09 1 68.94 340 TYR B O 1
ATOM 7698 N N . ALA B 1 341 ? -3.125 -8.516 -2.305 1 71.88 341 ALA B N 1
ATOM 7699 C CA . ALA B 1 341 ? -2.248 -8.125 -1.205 1 71.88 341 ALA B CA 1
ATOM 7700 C C . ALA B 1 341 ? -2.502 -8.984 0.03 1 71.88 341 ALA B C 1
ATOM 7702 O O . ALA B 1 341 ? -3.631 -9.414 0.273 1 71.88 341 ALA B O 1
ATOM 7703 N N . THR B 1 342 ? -1.472 -9.164 0.707 1 73.44 342 THR B N 1
ATOM 7704 C CA . THR B 1 342 ? -1.601 -9.938 1.938 1 73.44 342 THR B CA 1
ATOM 7705 C C . THR B 1 342 ? -2.488 -9.203 2.943 1 73.44 342 THR B C 1
ATOM 7707 O O . THR B 1 342 ? -2.473 -7.973 3.014 1 73.44 342 THR B O 1
ATOM 7710 N N . SER B 1 343 ? -3.182 -10.039 3.695 1 80.44 343 SER B N 1
ATOM 7711 C CA . SER B 1 343 ? -4.133 -9.523 4.676 1 80.44 343 SER B CA 1
ATOM 7712 C C . SER B 1 343 ? -3.414 -8.828 5.828 1 80.44 343 SER B C 1
ATOM 7714 O O . SER B 1 343 ? -2.227 -9.055 6.059 1 80.44 343 SER B O 1
ATOM 7716 N N . MET B 1 344 ? -4.16 -7.957 6.496 1 86.75 344 MET B N 1
ATOM 7717 C CA . MET B 1 344 ? -3.678 -7.344 7.73 1 86.75 344 MET B CA 1
ATOM 7718 C C . MET B 1 344 ? -3.322 -8.414 8.758 1 86.75 344 MET B C 1
ATOM 7720 O O . MET B 1 344 ? -4.023 -9.414 8.891 1 86.75 344 MET B O 1
ATOM 7724 N N . SER B 1 345 ? -2.289 -8.203 9.516 1 87.06 345 SER B N 1
ATOM 7725 C CA . SER B 1 345 ? -1.906 -9.125 10.578 1 87.06 345 SER B CA 1
ATOM 7726 C C . SER B 1 345 ? -3.025 -9.289 11.602 1 87.06 345 SER B C 1
ATOM 7728 O O . SER B 1 345 ? -3.619 -8.297 12.039 1 87.06 345 SER B O 1
ATOM 7730 N N . PRO B 1 346 ? -3.348 -10.578 12 1 87.62 346 PRO B N 1
ATOM 7731 C CA . PRO B 1 346 ? -4.395 -10.789 13.008 1 87.62 346 PRO B CA 1
ATOM 7732 C C . PRO B 1 346 ? -4.121 -10.039 14.312 1 87.62 346 PRO B C 1
ATOM 7734 O O . PRO B 1 346 ? -5.051 -9.547 14.945 1 87.62 346 PRO B O 1
ATOM 7737 N N . ALA B 1 347 ? -2.879 -9.984 14.695 1 88.62 347 ALA B N 1
ATOM 7738 C CA . ALA B 1 347 ? -2.52 -9.242 15.906 1 88.62 347 ALA B CA 1
ATOM 7739 C C . ALA B 1 347 ? -2.854 -7.762 15.766 1 88.62 347 ALA B C 1
ATOM 7741 O O . ALA B 1 347 ? -3.328 -7.129 16.703 1 88.62 347 ALA B O 1
ATOM 7742 N N . ALA B 1 348 ? -2.527 -7.215 14.648 1 90.5 348 ALA B N 1
ATOM 7743 C CA . ALA B 1 348 ? -2.854 -5.816 14.375 1 90.5 348 ALA B CA 1
ATOM 7744 C C . ALA B 1 348 ? -4.363 -5.594 14.398 1 90.5 348 ALA B C 1
ATOM 7746 O O . ALA B 1 348 ? -4.84 -4.574 14.898 1 90.5 348 ALA B O 1
ATOM 7747 N N . VAL B 1 349 ? -5.105 -6.574 13.828 1 93.81 349 VAL B N 1
ATOM 7748 C CA . VAL B 1 349 ? -6.562 -6.496 13.797 1 93.81 349 VAL B CA 1
ATOM 7749 C C . VAL B 1 349 ? -7.113 -6.5 15.219 1 93.81 349 VAL B C 1
ATOM 7751 O O . VAL B 1 349 ? -8.008 -5.715 15.547 1 93.81 349 VAL B O 1
ATOM 7754 N N . GLN B 1 350 ? -6.566 -7.352 16 1 94.31 350 GLN B N 1
ATOM 7755 C CA . GLN B 1 350 ? -7.012 -7.449 17.391 1 94.31 350 GLN B CA 1
ATOM 7756 C C . GLN B 1 350 ? -6.75 -6.152 18.141 1 94.31 350 GLN B C 1
ATOM 7758 O O . GLN B 1 350 ? -7.547 -5.75 19 1 94.31 350 GLN B O 1
ATOM 7763 N N . GLN B 1 351 ? -5.621 -5.527 17.922 1 94.56 351 GLN B N 1
ATOM 7764 C CA . GLN B 1 351 ? -5.316 -4.238 18.531 1 94.56 351 GLN B CA 1
ATOM 7765 C C . GLN B 1 351 ? -6.395 -3.205 18.203 1 94.56 351 GLN B C 1
ATOM 7767 O O . GLN B 1 351 ? -6.844 -2.465 19.078 1 94.56 351 GLN B O 1
ATOM 7772 N N . VAL B 1 352 ? -6.828 -3.146 16.969 1 96.5 352 VAL B N 1
ATOM 7773 C CA . VAL B 1 352 ? -7.82 -2.174 16.531 1 96.5 352 VAL B CA 1
ATOM 7774 C C . VAL B 1 352 ? -9.164 -2.463 17.203 1 96.5 352 VAL B C 1
ATOM 7776 O O . VAL B 1 352 ? -9.82 -1.548 17.688 1 96.5 352 VAL B O 1
ATOM 7779 N N . ILE B 1 353 ? -9.539 -3.75 17.188 1 97.38 353 ILE B N 1
ATOM 7780 C CA . ILE B 1 353 ? -10.805 -4.152 17.797 1 97.38 353 ILE B CA 1
ATOM 7781 C C . ILE B 1 353 ? -10.828 -3.721 19.266 1 97.38 353 ILE B C 1
ATOM 7783 O O . ILE B 1 353 ? -11.797 -3.113 19.719 1 97.38 353 ILE B O 1
ATOM 7787 N N . SER B 1 354 ? -9.758 -4.016 19.953 1 97.38 354 SER B N 1
ATOM 7788 C CA . SER B 1 354 ? -9.672 -3.689 21.375 1 97.38 354 SER B CA 1
ATOM 7789 C C . SER B 1 354 ? -9.695 -2.182 21.594 1 97.38 354 SER B C 1
ATOM 7791 O O . SER B 1 354 ? -10.367 -1.694 22.5 1 97.38 354 SER B O 1
ATOM 7793 N N . ALA B 1 355 ? -8.953 -1.447 20.828 1 96.81 355 ALA B N 1
ATOM 7794 C CA . ALA B 1 355 ? -8.898 0.006 20.953 1 96.81 355 ALA B CA 1
ATOM 7795 C C . ALA B 1 355 ? -10.273 0.63 20.75 1 96.81 355 ALA B C 1
ATOM 7797 O O . ALA B 1 355 ? -10.688 1.514 21.5 1 96.81 355 ALA B O 1
ATOM 7798 N N . ILE B 1 356 ? -11.008 0.187 19.719 1 97.44 356 ILE B N 1
ATOM 7799 C CA . ILE B 1 356 ? -12.328 0.727 19.422 1 97.44 356 ILE B CA 1
ATOM 7800 C C . ILE B 1 356 ? -13.281 0.41 20.562 1 97.44 356 ILE B C 1
ATOM 7802 O O . ILE B 1 356 ? -14.102 1.251 20.953 1 97.44 356 ILE B O 1
ATOM 7806 N N . LYS B 1 357 ? -13.188 -0.786 21.109 1 97.38 357 LYS B N 1
ATOM 7807 C CA . LYS B 1 357 ? -14.047 -1.171 22.234 1 97.38 357 LYS B CA 1
ATOM 7808 C C . LYS B 1 357 ? -13.805 -0.281 23.438 1 97.38 357 LYS B C 1
ATOM 7810 O O . LYS B 1 357 ? -14.742 0.076 24.156 1 97.38 357 LYS B O 1
ATOM 7815 N N . VAL B 1 358 ? -12.539 0.068 23.688 1 96.94 358 VAL B N 1
ATOM 7816 C CA . VAL B 1 358 ? -12.211 0.971 24.781 1 96.94 358 VAL B CA 1
ATOM 7817 C C . VAL B 1 358 ? -12.797 2.354 24.5 1 96.94 358 VAL B C 1
ATOM 7819 O O . VAL B 1 358 ? -13.359 2.984 25.406 1 96.94 358 VAL B O 1
ATOM 7822 N N . VAL B 1 359 ? -12.656 2.822 23.297 1 96.62 359 VAL B N 1
ATOM 7823 C CA . VAL B 1 359 ? -13.141 4.145 22.922 1 96.62 359 VAL B CA 1
ATOM 7824 C C . VAL B 1 359 ? -14.656 4.211 23.094 1 96.62 359 VAL B C 1
ATOM 7826 O O . VAL B 1 359 ? -15.195 5.227 23.547 1 96.62 359 VAL B O 1
ATOM 7829 N N . LEU B 1 360 ? -15.352 3.084 22.797 1 95.56 360 LEU B N 1
ATOM 7830 C CA . LEU B 1 360 ? -16.812 3.02 22.875 1 95.56 360 LEU B CA 1
ATOM 7831 C C . LEU B 1 360 ? -17.266 2.742 24.297 1 95.56 360 LEU B C 1
ATOM 7833 O O . LEU B 1 360 ? -18.453 2.844 24.594 1 95.56 360 LEU B O 1
ATOM 7837 N N . GLY B 1 361 ? -16.391 2.375 25.188 1 95.12 361 GLY B N 1
ATOM 7838 C CA . GLY B 1 361 ? -16.75 2.02 26.562 1 95.12 361 GLY B CA 1
ATOM 7839 C C . GLY B 1 361 ? -17.266 0.603 26.688 1 95.12 361 GLY B C 1
ATOM 7840 O O . GLY B 1 361 ? -17.875 0.253 27.703 1 95.12 361 GLY B O 1
ATOM 7841 N N . GLU B 1 362 ? -17.062 -0.193 25.688 1 95.19 362 GLU B N 1
ATOM 7842 C CA . GLU B 1 362 ? -17.547 -1.566 25.703 1 95.19 362 GLU B CA 1
ATOM 7843 C C . GLU B 1 362 ? -16.672 -2.465 26.562 1 95.19 362 GLU B C 1
ATOM 7845 O O . GLU B 1 362 ? -17.047 -3.594 26.875 1 95.19 362 GLU B O 1
ATOM 7850 N N . ASP B 1 363 ? -15.547 -1.913 26.938 1 93.38 363 ASP B N 1
ATOM 7851 C CA . ASP B 1 363 ? -14.68 -2.639 27.844 1 93.38 363 ASP B CA 1
ATOM 7852 C C . ASP B 1 363 ? -15.133 -2.455 29.297 1 93.38 363 ASP B C 1
ATOM 7854 O O . ASP B 1 363 ? -14.539 -3.021 30.219 1 93.38 363 ASP B O 1
ATOM 7858 N N . GLY B 1 364 ? -16.141 -1.634 29.516 1 93.44 364 GLY B N 1
ATOM 7859 C CA . GLY B 1 364 ? -16.719 -1.428 30.844 1 93.44 364 GLY B CA 1
ATOM 7860 C C . GLY B 1 364 ? -16.109 -0.239 31.562 1 93.44 364 GLY B C 1
ATOM 7861 O O . GLY B 1 364 ? -16.453 0.033 32.719 1 93.44 364 GLY B O 1
ATOM 7862 N N . SER B 1 365 ? -15.234 0.494 30.953 1 94.5 365 SER B N 1
ATOM 7863 C CA . SER B 1 365 ? -14.586 1.641 31.578 1 94.5 365 SER B CA 1
ATOM 7864 C C . SER B 1 365 ? -14.953 2.939 30.859 1 94.5 365 SER B C 1
ATOM 7866 O O . SER B 1 365 ? -15.719 2.93 29.891 1 94.5 365 SER B O 1
ATOM 7868 N N . ASN B 1 366 ? -14.477 4.082 31.453 1 95.06 366 ASN B N 1
ATOM 7869 C CA . ASN B 1 366 ? -14.672 5.387 30.844 1 95.06 366 ASN B CA 1
ATOM 7870 C C . ASN B 1 366 ? -13.359 5.945 30.297 1 95.06 366 ASN B C 1
ATOM 7872 O O . ASN B 1 366 ? -13.234 7.156 30.094 1 95.06 366 ASN B O 1
ATOM 7876 N N . ARG B 1 367 ? -12.445 5.074 30.094 1 95.62 367 ARG B N 1
ATOM 7877 C CA . ARG B 1 367 ? -11.125 5.484 29.641 1 95.62 367 ARG B CA 1
ATOM 7878 C C . ARG B 1 367 ? -11.188 6.125 28.266 1 95.62 367 ARG B C 1
ATOM 7880 O O . ARG B 1 367 ? -10.461 7.074 27.969 1 95.62 367 ARG B O 1
ATOM 7887 N N . GLY B 1 368 ? -12.016 5.578 27.391 1 95.44 368 GLY B N 1
ATOM 7888 C CA . GLY B 1 368 ? -12.164 6.141 26.062 1 95.44 368 GLY B CA 1
ATOM 7889 C C . GLY B 1 368 ? -12.586 7.598 26.078 1 95.44 368 GLY B C 1
ATOM 7890 O O . GLY B 1 368 ? -11.977 8.43 25.406 1 95.44 368 GLY B O 1
ATOM 7891 N N . ALA B 1 369 ? -13.586 7.902 26.828 1 96 369 ALA B N 1
ATOM 7892 C CA . ALA B 1 369 ? -14.078 9.273 26.953 1 96 369 ALA B CA 1
ATOM 7893 C C . ALA B 1 369 ? -13.023 10.188 27.562 1 96 369 ALA B C 1
ATOM 7895 O O . ALA B 1 369 ? -12.891 11.344 27.172 1 96 369 ALA B O 1
ATOM 7896 N N . LYS B 1 370 ? -12.312 9.703 28.547 1 96.38 370 LYS B N 1
ATOM 7897 C CA . LYS B 1 370 ? -11.258 10.484 29.188 1 96.38 370 LYS B CA 1
ATOM 7898 C C . LYS B 1 370 ? -10.133 10.805 28.219 1 96.38 370 LYS B C 1
ATOM 7900 O O . LYS B 1 370 ? -9.609 11.922 28.219 1 96.38 370 LYS B O 1
ATOM 7905 N N . LYS B 1 371 ? -9.742 9.812 27.453 1 96.62 371 LYS B N 1
ATOM 7906 C CA . LYS B 1 371 ? -8.688 10.023 26.453 1 96.62 371 LYS B CA 1
ATOM 7907 C C . LYS B 1 371 ? -9.094 11.094 25.453 1 96.62 371 LYS B C 1
ATOM 7909 O O . LYS B 1 371 ? -8.281 11.938 25.078 1 96.62 371 LYS B O 1
ATOM 7914 N N . LEU B 1 372 ? -10.32 11.039 25 1 97 372 LEU B N 1
ATOM 7915 C CA . LEU B 1 372 ? -10.82 12.008 24.031 1 97 372 LEU B CA 1
ATOM 7916 C C . LEU B 1 372 ? -10.836 13.414 24.641 1 97 372 LEU B C 1
ATOM 7918 O O . LEU B 1 372 ? -10.492 14.383 23.953 1 97 372 LEU B O 1
ATOM 7922 N N . ALA B 1 373 ? -11.18 13.531 25.859 1 96.44 373 ALA B N 1
ATOM 7923 C CA . ALA B 1 373 ? -11.195 14.82 26.547 1 96.44 373 ALA B CA 1
ATOM 7924 C C . ALA B 1 373 ? -9.773 15.367 26.703 1 96.44 373 ALA B C 1
ATOM 7926 O O . ALA B 1 373 ? -9.547 16.562 26.562 1 96.44 373 ALA B O 1
ATOM 7927 N N . GLN B 1 374 ? -8.906 14.508 27.031 1 96.44 374 GLN B N 1
ATOM 7928 C CA . GLN B 1 374 ? -7.52 14.922 27.219 1 96.44 374 GLN B CA 1
ATOM 7929 C C . GLN B 1 374 ? -6.922 15.461 25.922 1 96.44 374 GLN B C 1
ATOM 7931 O O . GLN B 1 374 ? -6.148 16.422 25.938 1 96.44 374 GLN B O 1
ATOM 7936 N N . ILE B 1 375 ? -7.207 14.812 24.797 1 96.81 375 ILE B N 1
ATOM 7937 C CA . ILE B 1 375 ? -6.727 15.289 23.516 1 96.81 375 ILE B CA 1
ATOM 7938 C C . ILE B 1 375 ? -7.285 16.672 23.234 1 96.81 375 ILE B C 1
ATOM 7940 O O . ILE B 1 375 ? -6.547 17.578 22.844 1 96.81 375 ILE B O 1
ATOM 7944 N N . ARG B 1 376 ? -8.555 16.812 23.438 1 96.5 376 ARG B N 1
ATOM 7945 C CA . ARG B 1 376 ? -9.234 18.078 23.141 1 96.5 376 ARG B CA 1
ATOM 7946 C C . ARG B 1 376 ? -8.688 19.203 24.016 1 96.5 376 ARG B C 1
ATOM 7948 O O . ARG B 1 376 ? -8.297 20.266 23.516 1 96.5 376 ARG B O 1
ATOM 7955 N N . GLU B 1 377 ? -8.594 18.969 25.266 1 96.81 377 GLU B N 1
ATOM 7956 C CA . GLU B 1 377 ? -8.133 19.984 26.219 1 96.81 377 GLU B CA 1
ATOM 7957 C C . GLU B 1 377 ? -6.652 20.281 26.016 1 96.81 377 GLU B C 1
ATOM 7959 O O . GLU B 1 377 ? -6.238 21.438 26.062 1 96.81 377 GLU B O 1
ATOM 7964 N N . GLY B 1 378 ? -5.945 19.203 25.859 1 97.31 378 GLY B N 1
ATOM 7965 C CA . GLY B 1 378 ? -4.52 19.391 25.656 1 97.31 378 GLY B CA 1
ATOM 7966 C C . GLY B 1 378 ? -4.191 20.156 24.391 1 97.31 378 GLY B C 1
ATOM 7967 O O . GLY B 1 378 ? -3.318 21.031 24.406 1 97.31 378 GLY B O 1
ATOM 7968 N N . SER B 1 379 ? -4.879 19.812 23.328 1 97.31 379 SER B N 1
ATOM 7969 C CA . SER B 1 379 ? -4.645 20.469 22.062 1 97.31 379 SER B CA 1
ATOM 7970 C C . SER B 1 379 ? -5.016 21.953 22.125 1 97.31 379 SER B C 1
ATOM 7972 O O . SER B 1 379 ? -4.262 22.812 21.656 1 97.31 379 SER B O 1
ATOM 7974 N N . ASN B 1 380 ? -6.125 22.266 22.672 1 97.31 380 ASN B N 1
ATOM 7975 C CA . ASN B 1 380 ? -6.578 23.641 22.781 1 97.31 380 ASN B CA 1
ATOM 7976 C C . ASN B 1 380 ? -5.691 24.453 23.719 1 97.31 380 ASN B C 1
ATOM 7978 O O . ASN B 1 380 ? -5.395 25.625 23.438 1 97.31 380 ASN B O 1
ATOM 7982 N N . TYR B 1 381 ? -5.312 23.859 24.828 1 97.62 381 TYR B N 1
ATOM 7983 C CA . TYR B 1 381 ? -4.418 24.516 25.766 1 97.62 381 TYR B CA 1
ATOM 7984 C C . TYR B 1 381 ? -3.08 24.844 25.109 1 97.62 381 TYR B C 1
ATOM 7986 O O . TYR B 1 381 ? -2.604 25.984 25.188 1 97.62 381 TYR B O 1
ATOM 7994 N N . PHE B 1 382 ? -2.463 23.844 24.469 1 98 382 PHE B N 1
ATOM 7995 C CA . PHE B 1 382 ? -1.156 23.984 23.844 1 98 382 PHE B CA 1
ATOM 7996 C C . PHE B 1 382 ? -1.195 25.047 22.75 1 98 382 PHE B C 1
ATOM 7998 O O . PHE B 1 382 ? -0.298 25.891 22.656 1 98 382 PHE B O 1
ATOM 8005 N N . ARG B 1 383 ? -2.176 25.016 21.938 1 96.94 383 ARG B N 1
ATOM 8006 C CA . ARG B 1 383 ? -2.348 25.984 20.844 1 96.94 383 ARG B CA 1
ATOM 8007 C C . ARG B 1 383 ? -2.484 27.391 21.391 1 96.94 383 ARG B C 1
ATOM 8009 O O . ARG B 1 383 ? -1.848 28.328 20.875 1 96.94 383 ARG B O 1
ATOM 8016 N N . SER B 1 384 ? -3.314 27.562 22.375 1 96.56 384 SER B N 1
ATOM 8017 C CA . SER B 1 384 ? -3.547 28.875 22.969 1 96.56 384 SER B CA 1
ATOM 8018 C C . SER B 1 384 ? -2.262 29.453 23.547 1 96.56 384 SER B C 1
ATOM 8020 O O . SER B 1 384 ? -1.971 30.641 23.359 1 96.56 384 SER B O 1
ATOM 8022 N N . GLU B 1 385 ? -1.524 28.656 24.219 1 96.75 385 GLU B N 1
ATOM 8023 C CA . GLU B 1 385 ? -0.281 29.125 24.828 1 96.75 385 GLU B CA 1
ATOM 8024 C C . GLU B 1 385 ? 0.752 29.5 23.781 1 96.75 385 GLU B C 1
ATOM 8026 O O . GLU B 1 385 ? 1.494 30.469 23.938 1 96.75 385 GLU B O 1
ATOM 8031 N N . LEU B 1 386 ? 0.823 28.719 22.719 1 96.12 386 LEU B N 1
ATOM 8032 C CA . LEU B 1 386 ? 1.751 29.031 21.641 1 96.12 386 LEU B CA 1
ATOM 8033 C C . LEU B 1 386 ? 1.425 30.391 21.016 1 96.12 386 LEU B C 1
ATOM 8035 O O . LEU B 1 386 ? 2.328 31.172 20.719 1 96.12 386 LEU B O 1
ATOM 8039 N N . LYS B 1 387 ? 0.188 30.594 20.797 1 93.38 387 LYS B N 1
ATOM 8040 C CA . LYS B 1 387 ? -0.244 31.875 20.219 1 93.38 387 LYS B CA 1
ATOM 8041 C C . LYS B 1 387 ? 0.097 33.031 21.141 1 93.38 387 LYS B C 1
ATOM 8043 O O . LYS B 1 387 ? 0.546 34.094 20.672 1 93.38 387 LYS B O 1
ATOM 8048 N N . LYS B 1 388 ? -0.076 32.812 22.422 1 93.44 388 LYS B N 1
ATOM 8049 C CA . LYS B 1 388 ? 0.246 33.844 23.406 1 93.44 388 LYS B CA 1
ATOM 8050 C C . LYS B 1 388 ? 1.738 34.188 23.391 1 93.44 388 LYS B C 1
ATOM 8052 O O . LYS B 1 388 ? 2.137 35.312 23.656 1 93.44 388 LYS B O 1
ATOM 8057 N N . MET B 1 389 ? 2.467 33.188 23.062 1 93.38 389 MET B N 1
ATOM 8058 C CA . MET B 1 389 ? 3.918 33.344 23.078 1 93.38 389 MET B CA 1
ATOM 8059 C C . MET B 1 389 ? 4.414 34.062 21.828 1 93.38 389 MET B C 1
ATOM 8061 O O . MET B 1 389 ? 5.59 34.438 21.75 1 93.38 389 MET B O 1
ATOM 8065 N N . GLY B 1 390 ? 3.506 34.219 20.797 1 89.81 390 GLY B N 1
ATOM 8066 C CA . GLY B 1 390 ? 3.871 35 19.625 1 89.81 390 GLY B CA 1
ATOM 8067 C C . GLY B 1 390 ? 4.145 34.156 18.406 1 89.81 390 GLY B C 1
ATOM 8068 O O . GLY B 1 390 ? 4.621 34.656 17.375 1 89.81 390 GLY B O 1
ATOM 8069 N N . PHE B 1 391 ? 3.854 32.906 18.484 1 92.38 391 PHE B N 1
ATOM 8070 C CA . PHE B 1 391 ? 4.055 32.062 17.328 1 92.38 391 PHE B CA 1
ATOM 8071 C C . PHE B 1 391 ? 2.883 32.156 16.359 1 92.38 391 PHE B C 1
ATOM 8073 O O . PHE B 1 391 ? 1.754 32.438 16.781 1 92.38 391 PHE B O 1
ATOM 8080 N N . VAL B 1 392 ? 3.195 32.062 15.109 1 89.25 392 VAL B N 1
ATOM 8081 C CA . VAL B 1 392 ? 2.139 31.828 14.133 1 89.25 392 VAL B CA 1
ATOM 8082 C C . VAL B 1 392 ? 1.802 30.328 14.086 1 89.25 392 VAL B C 1
ATOM 8084 O O . VAL B 1 392 ? 2.629 29.516 13.68 1 89.25 392 VAL B O 1
ATOM 8087 N N . VAL B 1 393 ? 0.577 30.047 14.57 1 93.38 393 VAL B N 1
ATOM 8088 C CA . VAL B 1 393 ? 0.178 28.656 14.703 1 93.38 393 VAL B CA 1
ATOM 8089 C C . VAL B 1 393 ? -1.021 28.359 13.805 1 93.38 393 VAL B C 1
ATOM 8091 O O . VAL B 1 393 ? -2.025 29.078 13.852 1 93.38 393 VAL B O 1
ATOM 8094 N N . LEU B 1 394 ? -0.846 27.344 12.969 1 92 394 LEU B N 1
ATOM 8095 C CA . LEU B 1 394 ? -1.966 26.875 12.164 1 92 394 LEU B CA 1
ATOM 8096 C C . LEU B 1 394 ? -2.729 25.766 12.883 1 92 394 LEU B C 1
ATOM 8098 O O . LEU B 1 394 ? -2.182 25.109 13.773 1 92 394 LEU B O 1
ATOM 8102 N N . GLY B 1 395 ? -4.023 25.609 12.406 1 92.75 395 GLY B N 1
ATOM 8103 C CA . GLY B 1 395 ? -4.855 24.562 12.977 1 92.75 395 GLY B CA 1
ATOM 8104 C C . GLY B 1 395 ? -6.098 25.094 13.672 1 92.75 395 GLY B C 1
ATOM 8105 O O . GLY B 1 395 ? -6.055 26.141 14.312 1 92.75 395 GLY B O 1
ATOM 8106 N N . ASP B 1 396 ? -7.117 24.375 13.609 1 94.69 396 ASP B N 1
ATOM 8107 C CA . ASP B 1 396 ? -8.391 24.75 14.219 1 94.69 396 ASP B CA 1
ATOM 8108 C C . ASP B 1 396 ? -8.477 24.25 15.664 1 94.69 396 ASP B C 1
ATOM 8110 O O . ASP B 1 396 ? -7.75 23.328 16.047 1 94.69 396 ASP B O 1
ATOM 8114 N N . ASN B 1 397 ? -9.312 24.922 16.375 1 94.81 397 ASN B N 1
ATOM 8115 C CA . ASN B 1 397 ? -9.578 24.438 17.719 1 94.81 397 ASN B CA 1
ATOM 8116 C C . ASN B 1 397 ? -10.062 22.984 17.703 1 94.81 397 ASN B C 1
ATOM 8118 O O . ASN B 1 397 ? -10.836 22.609 16.828 1 94.81 397 ASN B O 1
ATOM 8122 N N . ASP B 1 398 ? -9.586 22.203 18.625 1 94.62 398 ASP B N 1
ATOM 8123 C CA . ASP B 1 398 ? -9.961 20.812 18.828 1 94.62 398 ASP B CA 1
ATOM 8124 C C . ASP B 1 398 ? -9.125 19.875 17.953 1 94.62 398 ASP B C 1
ATOM 8126 O O . ASP B 1 398 ? -9.148 18.656 18.141 1 94.62 398 ASP B O 1
ATOM 8130 N N . SER B 1 399 ? -8.453 20.406 16.969 1 96.62 399 SER B N 1
ATOM 8131 C CA . SER B 1 399 ? -7.574 19.562 16.156 1 96.62 399 SER B CA 1
ATOM 8132 C C . SER B 1 399 ? -6.344 19.125 16.953 1 96.62 399 SER B C 1
ATOM 8134 O O . SER B 1 399 ? -5.688 19.953 17.594 1 96.62 399 SER B O 1
ATOM 8136 N N . PRO B 1 400 ? -6.035 17.875 16.969 1 97 400 PRO B N 1
ATOM 8137 C CA . PRO B 1 400 ? -4.852 17.422 17.703 1 97 400 PRO B CA 1
ATOM 8138 C C . PRO B 1 400 ? -3.549 17.75 16.969 1 97 400 PRO B C 1
ATOM 8140 O O . PRO B 1 400 ? -2.463 17.578 17.531 1 97 400 PRO B O 1
ATOM 8143 N N . VAL B 1 401 ? -3.617 18.188 15.773 1 96.31 401 VAL B N 1
ATOM 8144 C CA . VAL B 1 401 ? -2.451 18.562 14.977 1 96.31 401 VAL B CA 1
ATOM 8145 C C . VAL B 1 401 ? -2.371 20.078 14.844 1 96.31 401 VAL B C 1
ATOM 8147 O O . VAL B 1 401 ? -3.389 20.734 14.648 1 96.31 401 VAL B O 1
ATOM 8150 N N . MET B 1 402 ? -1.242 20.609 15.039 1 95.75 402 MET B N 1
ATOM 8151 C CA . MET B 1 402 ? -1 22.031 14.82 1 95.75 402 MET B CA 1
ATOM 8152 C C . MET B 1 402 ? 0.393 22.25 14.242 1 95.75 402 MET B C 1
ATOM 8154 O O . MET B 1 402 ? 1.27 21.406 14.359 1 95.75 402 MET B O 1
ATOM 8158 N N . ALA B 1 403 ? 0.531 23.328 13.562 1 94.88 403 ALA B N 1
ATOM 8159 C CA . ALA B 1 403 ? 1.797 23.625 12.898 1 94.88 403 ALA B CA 1
ATOM 8160 C C . ALA B 1 403 ? 2.35 24.969 13.336 1 94.88 403 ALA B C 1
ATOM 8162 O O . ALA B 1 403 ? 1.63 25.969 13.336 1 94.88 403 ALA B O 1
ATOM 8163 N N . ILE B 1 404 ? 3.578 24.969 13.781 1 94.44 404 ILE B N 1
ATOM 8164 C CA . ILE B 1 404 ? 4.301 26.203 14.062 1 94.44 404 ILE B CA 1
ATOM 8165 C C . ILE B 1 404 ? 5.055 26.656 12.812 1 94.44 404 ILE B C 1
ATOM 8167 O O . ILE B 1 404 ? 5.941 25.938 12.328 1 94.44 404 ILE B O 1
ATOM 8171 N N . MET B 1 405 ? 4.77 27.797 12.375 1 90.12 405 MET B N 1
ATOM 8172 C CA . MET B 1 405 ? 5.387 28.281 11.141 1 90.12 405 MET B CA 1
ATOM 8173 C C . MET B 1 405 ? 6.801 28.781 11.398 1 90.12 405 MET B C 1
ATOM 8175 O O . MET B 1 405 ? 7.012 29.625 12.281 1 90.12 405 MET B O 1
ATOM 8179 N N . LEU B 1 406 ? 7.742 28.25 10.562 1 87.88 406 LEU B N 1
ATOM 8180 C CA . LEU B 1 406 ? 9.141 28.656 10.672 1 87.88 406 LEU B CA 1
ATOM 8181 C C . LEU B 1 406 ? 9.562 29.469 9.445 1 87.88 406 LEU B C 1
ATOM 8183 O O . LEU B 1 406 ? 10.492 30.266 9.523 1 87.88 406 LEU B O 1
ATOM 8187 N N . TYR B 1 407 ? 9.023 29.25 8.266 1 80.56 407 TYR B N 1
ATOM 8188 C CA . TYR B 1 407 ? 9.172 29.953 6.996 1 80.56 407 TYR B CA 1
ATOM 8189 C C . TYR B 1 407 ? 10.555 29.734 6.398 1 80.56 407 TYR B C 1
ATOM 8191 O O . TYR B 1 407 ? 10.711 28.953 5.449 1 80.56 407 TYR B O 1
ATOM 8199 N N . ASN B 1 408 ? 11.672 30.219 7.062 1 75.81 408 ASN B N 1
ATOM 8200 C CA . ASN B 1 408 ? 13.031 30.078 6.555 1 75.81 408 ASN B CA 1
ATOM 8201 C C . ASN B 1 408 ? 13.555 28.656 6.723 1 75.81 408 ASN B C 1
ATOM 8203 O O . ASN B 1 408 ? 13.469 28.094 7.812 1 75.81 408 ASN B O 1
ATOM 8207 N N . LEU B 1 409 ? 14.125 28.188 5.656 1 77.12 409 LEU B N 1
ATOM 8208 C CA . LEU B 1 409 ? 14.586 26.812 5.633 1 77.12 409 LEU B CA 1
ATOM 8209 C C . LEU B 1 409 ? 15.695 26.578 6.648 1 77.12 409 LEU B C 1
ATOM 8211 O O . LEU B 1 409 ? 15.812 25.5 7.215 1 77.12 409 LEU B O 1
ATOM 8215 N N . ALA B 1 410 ? 16.469 27.578 6.871 1 78.69 410 ALA B N 1
ATOM 8216 C CA . ALA B 1 410 ? 17.594 27.438 7.797 1 78.69 410 ALA B CA 1
ATOM 8217 C C . ALA B 1 410 ? 17.109 27.266 9.227 1 78.69 410 ALA B C 1
ATOM 8219 O O . ALA B 1 410 ? 17.828 26.703 10.07 1 78.69 410 ALA B O 1
ATOM 8220 N N . LYS B 1 411 ? 15.914 27.719 9.469 1 86.88 411 LYS B N 1
ATOM 8221 C CA . LYS B 1 411 ? 15.359 27.625 10.812 1 86.88 411 LYS B CA 1
ATOM 8222 C C . LYS B 1 411 ? 14.93 26.188 11.117 1 86.88 411 LYS B C 1
ATOM 8224 O O . LYS B 1 411 ? 14.805 25.812 12.281 1 86.88 411 LYS B O 1
ATOM 8229 N N . LEU B 1 412 ? 14.773 25.391 10.094 1 89.69 412 LEU B N 1
ATOM 8230 C CA . LEU B 1 412 ? 14.266 24.031 10.258 1 89.69 412 LEU B CA 1
ATOM 8231 C C . LEU B 1 412 ? 15.25 23.188 11.055 1 89.69 412 LEU B C 1
ATOM 8233 O O . LEU B 1 412 ? 14.906 22.672 12.125 1 89.69 412 LEU B O 1
ATOM 8237 N N . PRO B 1 413 ? 16.484 23.094 10.547 1 89 413 PRO B N 1
ATOM 8238 C CA . PRO B 1 413 ? 17.422 22.266 11.312 1 89 413 PRO B CA 1
ATOM 8239 C C . PRO B 1 413 ? 17.766 22.875 12.664 1 89 413 PRO B C 1
ATOM 8241 O O . PRO B 1 413 ? 18 22.156 13.633 1 89 413 PRO B O 1
ATOM 8244 N N . ALA B 1 414 ? 17.812 24.172 12.734 1 91.25 414 ALA B N 1
ATOM 8245 C CA . ALA B 1 414 ? 18.125 24.844 13.992 1 91.25 414 ALA B CA 1
ATOM 8246 C C . ALA B 1 414 ? 17.062 24.562 15.047 1 91.25 414 ALA B C 1
ATOM 8248 O O . ALA B 1 414 ? 17.391 24.281 16.203 1 91.25 414 ALA B O 1
ATOM 8249 N N . PHE B 1 415 ? 15.852 24.688 14.617 1 94.44 415 PHE B N 1
ATOM 8250 C CA . PHE B 1 415 ? 14.734 24.438 15.523 1 94.44 415 PHE B CA 1
ATOM 8251 C C . PHE B 1 415 ? 14.734 22.984 15.977 1 94.44 415 PHE B C 1
ATOM 8253 O O . PHE B 1 415 ? 14.586 22.703 17.172 1 94.44 415 PHE B O 1
ATOM 8260 N N . SER B 1 416 ? 14.875 22.078 15.062 1 94.31 416 SER B N 1
ATOM 8261 C CA . SER B 1 416 ? 14.859 20.641 15.336 1 94.31 416 SER B CA 1
ATOM 8262 C C . SER B 1 416 ? 15.984 20.25 16.281 1 94.31 416 SER B C 1
ATOM 8264 O O . SER B 1 416 ? 15.758 19.562 17.281 1 94.31 416 SER B O 1
ATOM 8266 N N . ARG B 1 417 ? 17.203 20.703 16.047 1 93.69 417 ARG B N 1
ATOM 8267 C CA . ARG B 1 417 ? 18.391 20.344 16.828 1 93.69 417 ARG B CA 1
ATOM 8268 C C . ARG B 1 417 ? 18.312 20.969 18.234 1 93.69 417 ARG B C 1
ATOM 8270 O O . ARG B 1 417 ? 18.672 20.312 19.219 1 93.69 417 ARG B O 1
ATOM 8277 N N . ALA B 1 418 ? 17.891 22.188 18.281 1 95 418 ALA B N 1
ATOM 8278 C CA . ALA B 1 418 ? 17.812 22.875 19.562 1 95 418 ALA B CA 1
ATOM 8279 C C . ALA B 1 418 ? 16.781 22.234 20.484 1 95 418 ALA B C 1
ATOM 8281 O O . ALA B 1 418 ? 17 22.094 21.688 1 95 418 ALA B O 1
ATOM 8282 N N . CYS B 1 419 ? 15.672 21.891 19.922 1 96.38 419 CYS B N 1
ATOM 8283 C CA . CYS B 1 419 ? 14.656 21.203 20.703 1 96.38 419 CYS B CA 1
ATOM 8284 C C . CYS B 1 419 ? 15.172 19.859 21.203 1 96.38 419 CYS B C 1
ATOM 8286 O O . CYS B 1 419 ? 14.969 19.5 22.375 1 96.38 419 CYS B O 1
ATOM 8288 N N . LEU B 1 420 ? 15.836 19.125 20.328 1 95 420 LEU B N 1
ATOM 8289 C CA . LEU B 1 420 ? 16.359 17.812 20.703 1 95 420 LEU B CA 1
ATOM 8290 C C . LEU B 1 420 ? 17.391 17.922 21.812 1 95 420 LEU B C 1
ATOM 8292 O O . LEU B 1 420 ? 17.453 17.062 22.688 1 95 420 LEU B O 1
ATOM 8296 N N . ARG B 1 421 ? 18.234 18.938 21.781 1 94.25 421 ARG B N 1
ATOM 8297 C CA . ARG B 1 421 ? 19.25 19.156 22.797 1 94.25 421 ARG B CA 1
ATOM 8298 C C . ARG B 1 421 ? 18.609 19.344 24.172 1 94.25 421 ARG B C 1
ATOM 8300 O O . ARG B 1 421 ? 19.234 19.062 25.188 1 94.25 421 ARG B O 1
ATOM 8307 N N . GLN B 1 422 ? 17.391 19.75 24.109 1 96.25 422 GLN B N 1
ATOM 8308 C CA . GLN B 1 422 ? 16.688 19.953 25.359 1 96.25 422 GLN B CA 1
ATOM 8309 C C . GLN B 1 422 ? 15.68 18.828 25.609 1 96.25 422 GLN B C 1
ATOM 8311 O O . GLN B 1 422 ? 14.695 19.016 26.344 1 96.25 422 GLN B O 1
ATOM 8316 N N . ASN B 1 423 ? 15.758 17.781 24.859 1 96.62 423 ASN B N 1
ATOM 8317 C CA . ASN B 1 423 ? 15.031 16.531 25.031 1 96.62 423 ASN B CA 1
ATOM 8318 C C . ASN B 1 423 ? 13.57 16.672 24.625 1 96.62 423 ASN B C 1
ATOM 8320 O O . ASN B 1 423 ? 12.68 16.156 25.312 1 96.62 423 ASN B O 1
ATOM 8324 N N . VAL B 1 424 ? 13.32 17.453 23.734 1 96.94 424 VAL B N 1
ATOM 8325 C CA . VAL B 1 424 ? 12.008 17.547 23.094 1 96.94 424 VAL B CA 1
ATOM 8326 C C . VAL B 1 424 ? 12.117 17.141 21.625 1 96.94 424 VAL B C 1
ATOM 8328 O O . VAL B 1 424 ? 12.867 17.75 20.859 1 96.94 424 VAL B O 1
ATOM 8331 N N . ALA B 1 425 ? 11.391 16.094 21.281 1 95.06 425 ALA B N 1
ATOM 8332 C CA . ALA B 1 425 ? 11.414 15.602 19.906 1 95.06 425 ALA B CA 1
ATOM 8333 C C . ALA B 1 425 ? 10.258 16.172 19.109 1 95.06 425 ALA B C 1
ATOM 8335 O O . ALA B 1 425 ? 9.094 15.961 19.438 1 95.06 425 ALA B O 1
ATOM 8336 N N . VAL B 1 426 ? 10.625 16.906 18.062 1 94.44 426 VAL B N 1
ATOM 8337 C CA . VAL B 1 426 ? 9.625 17.5 17.188 1 94.44 426 VAL B CA 1
ATOM 8338 C C . VAL B 1 426 ? 9.867 17.062 15.742 1 94.44 426 VAL B C 1
ATOM 8340 O O . VAL B 1 426 ? 10.953 16.578 15.406 1 94.44 426 VAL B O 1
ATOM 8343 N N . VAL B 1 427 ? 8.781 17.172 14.945 1 92.19 427 VAL B N 1
ATOM 8344 C CA . VAL B 1 427 ? 8.906 16.859 13.523 1 92.19 427 VAL B CA 1
ATOM 8345 C C . VAL B 1 427 ? 8.867 18.141 12.711 1 92.19 427 VAL B C 1
ATOM 8347 O O . VAL B 1 427 ? 7.941 18.953 12.844 1 92.19 427 VAL B O 1
ATOM 8350 N N . THR B 1 428 ? 9.898 18.328 11.977 1 91.25 428 THR B N 1
ATOM 8351 C CA . THR B 1 428 ? 9.945 19.469 11.078 1 91.25 428 THR B CA 1
ATOM 8352 C C . THR B 1 428 ? 9.664 19.047 9.641 1 91.25 428 THR B C 1
ATOM 8354 O O . THR B 1 428 ? 10.062 17.953 9.219 1 91.25 428 THR B O 1
ATOM 8357 N N . VAL B 1 429 ? 8.938 19.859 9 1 87.44 429 VAL B N 1
ATOM 8358 C CA . VAL B 1 429 ? 8.516 19.516 7.648 1 87.44 429 VAL B CA 1
ATOM 8359 C C . VAL B 1 429 ? 8.891 20.641 6.688 1 87.44 429 VAL B C 1
ATOM 8361 O O . VAL B 1 429 ? 8.594 21.812 6.949 1 87.44 429 VAL B O 1
ATOM 8364 N N . GLY B 1 430 ? 9.547 20.281 5.688 1 77.88 430 GLY B N 1
ATOM 8365 C CA . GLY B 1 430 ? 9.906 21.188 4.602 1 77.88 430 GLY B CA 1
ATOM 8366 C C . GLY B 1 430 ? 9.602 20.609 3.229 1 77.88 430 GLY B C 1
ATOM 8367 O O . GLY B 1 430 ? 8.859 19.641 3.107 1 77.88 430 GLY B O 1
ATOM 8368 N N . TYR B 1 431 ? 10.133 21.281 2.207 1 69.56 431 TYR B N 1
ATOM 8369 C CA . TYR B 1 431 ? 9.984 20.766 0.85 1 69.56 431 TYR B CA 1
ATOM 8370 C C . TYR B 1 431 ? 10.555 19.359 0.734 1 69.56 431 TYR B C 1
ATOM 8372 O O . TYR B 1 431 ? 11.617 19.062 1.289 1 69.56 431 TYR B O 1
ATOM 8380 N N . PRO B 1 432 ? 9.719 18.438 0.111 1 66.69 432 PRO B N 1
ATOM 8381 C CA . PRO B 1 432 ? 8.609 18.625 -0.823 1 66.69 432 PRO B CA 1
ATOM 8382 C C . PRO B 1 432 ? 7.246 18.422 -0.161 1 66.69 432 PRO B C 1
ATOM 8384 O O . PRO B 1 432 ? 6.211 18.578 -0.815 1 66.69 432 PRO B O 1
ATOM 8387 N N . ALA B 1 433 ? 7.207 18.188 1.034 1 69.62 433 ALA B N 1
ATOM 8388 C CA . ALA B 1 433 ? 5.918 17.984 1.689 1 69.62 433 ALA B CA 1
ATOM 8389 C C . ALA B 1 433 ? 5.121 19.281 1.761 1 69.62 433 ALA B C 1
ATOM 8391 O O . ALA B 1 433 ? 3.887 19.25 1.734 1 69.62 433 ALA B O 1
ATOM 8392 N N . THR B 1 434 ? 5.852 20.359 1.95 1 70.44 434 THR B N 1
ATOM 8393 C CA . THR B 1 434 ? 5.242 21.672 1.931 1 70.44 434 THR B CA 1
ATOM 8394 C C . THR B 1 434 ? 5.953 22.594 0.935 1 70.44 434 THR B C 1
ATOM 8396 O O . THR B 1 434 ? 7.086 22.312 0.536 1 70.44 434 THR B O 1
ATOM 8399 N N . PRO B 1 435 ? 5.285 23.531 0.64 1 66.31 435 PRO B N 1
ATOM 8400 C CA . PRO B 1 435 ? 5.965 24.469 -0.271 1 66.31 435 PRO B CA 1
ATOM 8401 C C . PRO B 1 435 ? 7.227 25.062 0.338 1 66.31 435 PRO B C 1
ATOM 8403 O O . PRO B 1 435 ? 7.324 25.203 1.561 1 66.31 435 PRO B O 1
ATOM 8406 N N . VAL B 1 436 ? 8.102 25.516 -0.448 1 64.19 436 VAL B N 1
ATOM 8407 C CA . VAL B 1 436 ? 9.469 25.938 -0.13 1 64.19 436 VAL B CA 1
ATOM 8408 C C . VAL B 1 436 ? 9.43 27.094 0.859 1 64.19 436 VAL B C 1
ATOM 8410 O O . VAL B 1 436 ? 10.305 27.203 1.727 1 64.19 436 VAL B O 1
ATOM 8413 N N . LEU B 1 437 ? 8.406 27.875 0.856 1 66.38 437 LEU B N 1
ATOM 8414 C CA . LEU B 1 437 ? 8.398 29.094 1.675 1 66.38 437 LEU B CA 1
ATOM 8415 C C . LEU B 1 437 ? 7.621 28.859 2.969 1 66.38 437 LEU B C 1
ATOM 8417 O O . LEU B 1 437 ? 7.562 29.75 3.824 1 66.38 437 LEU B O 1
ATOM 8421 N N . LEU B 1 438 ? 7.145 27.656 3.102 1 79.62 438 LEU B N 1
ATOM 8422 C CA . LEU B 1 438 ? 6.242 27.438 4.227 1 79.62 438 LEU B CA 1
ATOM 8423 C C . LEU B 1 438 ? 6.727 26.297 5.098 1 79.62 438 LEU B C 1
ATOM 8425 O O . LEU B 1 438 ? 5.957 25.391 5.43 1 79.62 438 LEU B O 1
ATOM 8429 N N . ALA B 1 439 ? 8.008 26.359 5.41 1 84.62 439 ALA B N 1
ATOM 8430 C CA . ALA B 1 439 ? 8.539 25.344 6.332 1 84.62 439 ALA B CA 1
ATOM 8431 C C . ALA B 1 439 ? 7.879 25.469 7.707 1 84.62 439 ALA B C 1
ATOM 8433 O O . ALA B 1 439 ? 7.547 26.562 8.148 1 84.62 439 ALA B O 1
ATOM 8434 N N . ARG B 1 440 ? 7.715 24.391 8.391 1 91.56 440 ARG B N 1
ATOM 8435 C CA . ARG B 1 440 ? 6.973 24.406 9.648 1 91.56 440 ARG B CA 1
ATOM 8436 C C . ARG B 1 440 ? 7.383 23.25 10.539 1 91.56 440 ARG B C 1
ATOM 8438 O O . ARG B 1 440 ? 8.086 22.328 10.102 1 91.56 440 ARG B O 1
ATOM 8445 N N . ALA B 1 441 ? 7.051 23.375 11.758 1 93.94 441 ALA B N 1
ATOM 8446 C CA . ALA B 1 441 ? 7.137 22.281 12.711 1 93.94 441 ALA B CA 1
ATOM 8447 C C . ALA B 1 441 ? 5.746 21.766 13.078 1 93.94 441 ALA B C 1
ATOM 8449 O O . ALA B 1 441 ? 4.895 22.531 13.523 1 93.94 441 ALA B O 1
ATOM 8450 N N . ARG B 1 442 ? 5.508 20.562 12.797 1 94.19 442 ARG B N 1
ATOM 8451 C CA . ARG B 1 442 ? 4.207 19.969 13.078 1 94.19 442 ARG B CA 1
ATOM 8452 C C . ARG B 1 442 ? 4.176 19.359 14.477 1 94.19 442 ARG B C 1
ATOM 8454 O O . ARG B 1 442 ? 5.02 18.531 14.812 1 94.19 442 ARG B O 1
ATOM 8461 N N . ILE B 1 443 ? 3.23 19.781 15.242 1 95.94 443 ILE B N 1
ATOM 8462 C CA . ILE B 1 443 ? 3.059 19.312 16.609 1 95.94 443 ILE B CA 1
ATOM 8463 C C . ILE B 1 443 ? 1.805 18.438 16.703 1 95.94 443 ILE B C 1
ATOM 8465 O O . ILE B 1 443 ? 0.745 18.812 16.203 1 95.94 443 ILE B O 1
ATOM 8469 N N . CYS B 1 444 ? 1.957 17.328 17.281 1 95.62 444 CYS B N 1
ATOM 8470 C CA . CYS B 1 444 ? 0.832 16.422 17.516 1 95.62 444 CYS B CA 1
ATOM 8471 C C . CYS B 1 444 ? 0.624 16.156 19 1 95.62 444 CYS B C 1
ATOM 8473 O O . CYS B 1 444 ? 1.557 15.766 19.703 1 95.62 444 CYS B O 1
ATOM 8475 N N . ILE B 1 445 ? -0.559 16.375 19.453 1 97.06 445 ILE B N 1
ATOM 8476 C CA . ILE B 1 445 ? -0.897 16.188 20.859 1 97.06 445 ILE B CA 1
ATOM 8477 C C . ILE B 1 445 ? -1.587 14.836 21.031 1 97.06 445 ILE B C 1
ATOM 8479 O O . ILE B 1 445 ? -2.441 14.453 20.234 1 97.06 445 ILE B O 1
ATOM 8483 N N . SER B 1 446 ? -1.177 14.109 22.016 1 95.88 446 SER B N 1
ATOM 8484 C CA . SER B 1 446 ? -1.704 12.781 22.328 1 95.88 446 SER B CA 1
ATOM 8485 C C . SER B 1 446 ? -2.412 12.773 23.688 1 95.88 446 SER B C 1
ATOM 8487 O O . SER B 1 446 ? -2.152 13.633 24.531 1 95.88 446 SER B O 1
ATOM 8489 N N . ALA B 1 447 ? -3.287 11.812 23.875 1 96.62 447 ALA B N 1
ATOM 8490 C CA . ALA B 1 447 ? -3.955 11.617 25.156 1 96.62 447 ALA B CA 1
ATOM 8491 C C . ALA B 1 447 ? -2.959 11.188 26.234 1 96.62 447 ALA B C 1
ATOM 8493 O O . ALA B 1 447 ? -3.248 11.281 27.422 1 96.62 447 ALA B O 1
ATOM 8494 N N . SER B 1 448 ? -1.793 10.758 25.844 1 94.94 448 SER B N 1
ATOM 8495 C CA . SER B 1 448 ? -0.778 10.289 26.781 1 94.94 448 SER B CA 1
ATOM 8496 C C . SER B 1 448 ? -0.04 11.453 27.438 1 94.94 448 SER B C 1
ATOM 8498 O O . SER B 1 448 ? 0.662 11.273 28.438 1 94.94 448 SER B O 1
ATOM 8500 N N . HIS B 1 449 ? -0.184 12.648 26.906 1 97.12 449 HIS B N 1
ATOM 8501 C CA . HIS B 1 449 ? 0.507 13.82 27.438 1 97.12 449 HIS B CA 1
ATOM 8502 C C . HIS B 1 449 ? -0.179 14.328 28.703 1 97.12 449 HIS B C 1
ATOM 8504 O O . HIS B 1 449 ? -1.403 14.469 28.734 1 97.12 449 HIS B O 1
ATOM 8510 N N . THR B 1 450 ? 0.585 14.562 29.672 1 96.44 450 THR B N 1
ATOM 8511 C CA . THR B 1 450 ? 0.087 15.242 30.875 1 96.44 450 THR B CA 1
ATOM 8512 C C . THR B 1 450 ? 0.242 16.75 30.75 1 96.44 450 THR B C 1
ATOM 8514 O O . THR B 1 450 ? 0.956 17.234 29.859 1 96.44 450 THR B O 1
ATOM 8517 N N . ARG B 1 451 ? -0.438 17.453 31.656 1 96.44 451 ARG B N 1
ATOM 8518 C CA . ARG B 1 451 ? -0.311 18.906 31.672 1 96.44 451 ARG B CA 1
ATOM 8519 C C . ARG B 1 451 ? 1.135 19.328 31.922 1 96.44 451 ARG B C 1
ATOM 8521 O O . ARG B 1 451 ? 1.609 20.312 31.344 1 96.44 451 ARG B O 1
ATOM 8528 N N . GLU B 1 452 ? 1.793 18.594 32.719 1 97.12 452 GLU B N 1
ATOM 8529 C CA . GLU B 1 452 ? 3.199 18.859 33 1 97.12 452 GLU B CA 1
ATOM 8530 C C . GLU B 1 452 ? 4.062 18.656 31.766 1 97.12 452 GLU B C 1
ATOM 8532 O O . GLU B 1 452 ? 4.996 19.422 31.516 1 97.12 452 GLU B O 1
ATOM 8537 N N . ASP B 1 453 ? 3.748 17.609 31.062 1 97.62 453 ASP B N 1
ATOM 8538 C CA . ASP B 1 453 ? 4.461 17.375 29.812 1 97.62 453 ASP B CA 1
ATOM 8539 C C . ASP B 1 453 ? 4.305 18.547 28.859 1 97.62 453 ASP B C 1
ATOM 8541 O O . ASP B 1 453 ? 5.281 19 28.25 1 97.62 453 ASP B O 1
ATOM 8545 N N . LEU B 1 454 ? 3.098 19 28.703 1 98.12 454 LEU B N 1
ATOM 8546 C CA . LEU B 1 454 ? 2.799 20.094 27.781 1 98.12 454 LEU B CA 1
ATOM 8547 C C . LEU B 1 454 ? 3.498 21.375 28.203 1 98.12 454 LEU B C 1
ATOM 8549 O O . LEU B 1 454 ? 4.016 22.109 27.359 1 98.12 454 LEU B O 1
ATOM 8553 N N . ASN B 1 455 ? 3.516 21.609 29.469 1 97.69 455 ASN B N 1
ATOM 8554 C CA . ASN B 1 455 ? 4.207 22.781 29.984 1 97.69 455 ASN B CA 1
ATOM 8555 C C . ASN B 1 455 ? 5.703 22.719 29.688 1 97.69 455 ASN B C 1
ATOM 8557 O O . ASN B 1 455 ? 6.312 23.734 29.344 1 97.69 455 ASN B O 1
ATOM 8561 N N . LYS B 1 456 ? 6.23 21.625 29.844 1 97.38 456 LYS B N 1
ATOM 8562 C CA . LYS B 1 456 ? 7.645 21.453 29.516 1 97.38 456 LYS B CA 1
ATOM 8563 C C . LYS B 1 456 ? 7.902 21.703 28.031 1 97.38 456 LYS B C 1
ATOM 8565 O O . LYS B 1 456 ? 8.867 22.391 27.688 1 97.38 456 LYS B O 1
ATOM 8570 N N . GLY B 1 457 ? 7.078 21.109 27.219 1 97.94 457 GLY B N 1
ATOM 8571 C CA . GLY B 1 457 ? 7.203 21.359 25.797 1 97.94 457 GLY B CA 1
ATOM 8572 C C . GLY B 1 457 ? 7.102 22.828 25.422 1 97.94 457 GLY B C 1
ATOM 8573 O O . GLY B 1 457 ? 7.898 23.312 24.625 1 97.94 457 GLY B O 1
ATOM 8574 N N . LEU B 1 458 ? 6.16 23.484 26.047 1 97.75 458 LEU B N 1
ATOM 8575 C CA . LEU B 1 458 ? 5.938 24.891 25.766 1 97.75 458 LEU B CA 1
ATOM 8576 C C . LEU B 1 458 ? 7.145 25.719 26.188 1 97.75 458 LEU B C 1
ATOM 8578 O O . LEU B 1 458 ? 7.535 26.656 25.484 1 97.75 458 LEU B O 1
ATOM 8582 N N . LYS B 1 459 ? 7.691 25.391 27.266 1 97.12 459 LYS B N 1
ATOM 8583 C CA . LYS B 1 459 ? 8.859 26.109 27.75 1 97.12 459 LYS B CA 1
ATOM 8584 C C . LYS B 1 459 ? 10.031 25.984 26.781 1 97.12 459 LYS B C 1
ATOM 8586 O O . LYS B 1 459 ? 10.664 26.984 26.422 1 97.12 459 LYS B O 1
ATOM 8591 N N . VAL B 1 460 ? 10.297 24.797 26.391 1 97.38 460 VAL B N 1
ATOM 8592 C CA . VAL B 1 460 ? 11.414 24.547 25.484 1 97.38 460 VAL B CA 1
ATOM 8593 C C . VAL B 1 460 ? 11.164 25.203 24.141 1 97.38 460 VAL B C 1
ATOM 8595 O O . VAL B 1 460 ? 12.055 25.844 23.578 1 97.38 460 VAL B O 1
ATOM 8598 N N . ILE B 1 461 ? 9.977 25.078 23.609 1 97.06 461 ILE B N 1
ATOM 8599 C CA . ILE B 1 461 ? 9.641 25.641 22.312 1 97.06 461 ILE B CA 1
ATOM 8600 C C . ILE B 1 461 ? 9.734 27.156 22.359 1 97.06 461 ILE B C 1
ATOM 8602 O O . ILE B 1 461 ? 10.18 27.797 21.391 1 97.06 461 ILE B O 1
ATOM 8606 N N . SER B 1 462 ? 9.289 27.719 23.438 1 95.25 462 SER B N 1
ATOM 8607 C CA . SER B 1 462 ? 9.383 29.172 23.578 1 95.25 462 SER B CA 1
ATOM 8608 C C . SER B 1 462 ? 10.828 29.641 23.578 1 95.25 462 SER B C 1
ATOM 8610 O O . SER B 1 462 ? 11.164 30.625 22.922 1 95.25 462 SER B O 1
ATOM 8612 N N . GLU B 1 463 ? 11.641 28.969 24.281 1 93.75 463 GLU B N 1
ATOM 8613 C CA . GLU B 1 463 ? 13.062 29.312 24.328 1 93.75 463 GLU B CA 1
ATOM 8614 C C . GLU B 1 463 ? 13.719 29.172 22.969 1 93.75 463 GLU B C 1
ATOM 8616 O O . GLU B 1 463 ? 14.43 30.078 22.516 1 93.75 463 GLU B O 1
ATOM 8621 N N . VAL B 1 464 ? 13.477 28.062 22.359 1 94.88 464 VAL B N 1
ATOM 8622 C CA . VAL B 1 464 ? 14.078 27.781 21.062 1 94.88 464 VAL B CA 1
ATOM 8623 C C . VAL B 1 464 ? 13.516 28.734 20.016 1 94.88 464 VAL B C 1
ATOM 8625 O O . VAL B 1 464 ? 14.234 29.188 19.125 1 94.88 464 VAL B O 1
ATOM 8628 N N . GLY B 1 465 ? 12.219 28.953 20.094 1 92.38 465 GLY B N 1
ATOM 8629 C CA . GLY B 1 465 ? 11.602 29.891 19.172 1 92.38 465 GLY B CA 1
ATOM 8630 C C . GLY B 1 465 ? 12.211 31.281 19.234 1 92.38 465 GLY B C 1
ATOM 8631 O O . GLY B 1 465 ? 12.344 31.953 18.219 1 92.38 465 GLY B O 1
ATOM 8632 N N . GLY B 1 466 ? 12.539 31.734 20.406 1 86.69 466 GLY B N 1
ATOM 8633 C CA . GLY B 1 466 ? 13.234 33 20.578 1 86.69 466 GLY B CA 1
ATOM 8634 C C . GLY B 1 466 ? 14.625 33 19.984 1 86.69 466 GLY B C 1
ATOM 8635 O O . GLY B 1 466 ? 15.047 33.969 19.359 1 86.69 466 GLY B O 1
ATOM 8636 N N . LEU B 1 467 ? 15.289 31.922 20.094 1 86.06 467 LEU B N 1
ATOM 8637 C CA . LEU B 1 467 ? 16.656 31.781 19.609 1 86.06 467 LEU B CA 1
ATOM 8638 C C . LEU B 1 467 ? 16.688 31.797 18.078 1 86.06 467 LEU B C 1
ATOM 8640 O O . LEU B 1 467 ? 17.594 32.406 17.484 1 86.06 467 LEU B O 1
ATOM 8644 N N . VAL B 1 468 ? 15.695 31.141 17.469 1 86.56 468 VAL B N 1
ATOM 8645 C CA . VAL B 1 468 ? 15.734 31 16.016 1 86.56 468 VAL B CA 1
ATOM 8646 C C . VAL B 1 468 ? 14.938 32.125 15.367 1 86.56 468 VAL B C 1
ATOM 8648 O O . VAL B 1 468 ? 15.039 32.344 14.156 1 86.56 468 VAL B O 1
ATOM 8651 N N . GLY B 1 469 ? 14.242 32.969 16.062 1 79.06 469 GLY B N 1
ATOM 8652 C CA . GLY B 1 469 ? 13.477 34.094 15.523 1 79.06 469 GLY B CA 1
ATOM 8653 C C . GLY B 1 469 ? 12.156 33.688 14.914 1 79.06 469 GLY B C 1
ATOM 8654 O O . GLY B 1 469 ? 11.773 34.156 13.852 1 79.06 469 GLY B O 1
ATOM 8655 N N . ALA B 1 470 ? 11.539 32.75 15.516 1 83.19 470 ALA B N 1
ATOM 8656 C CA . ALA B 1 470 ? 10.273 32.25 14.992 1 83.19 470 ALA B CA 1
ATOM 8657 C C . ALA B 1 470 ? 9.086 33 15.594 1 83.19 470 ALA B C 1
ATOM 8659 O O . ALA B 1 470 ? 7.965 32.906 15.094 1 83.19 470 ALA B O 1
ATOM 8660 N N . LYS B 1 471 ? 9.305 33.812 16.578 1 78.38 471 LYS B N 1
ATOM 8661 C CA . LYS B 1 471 ? 8.234 34.594 17.203 1 78.38 471 LYS B CA 1
ATOM 8662 C C . LYS B 1 471 ? 7.98 35.906 16.469 1 78.38 471 LYS B C 1
ATOM 8664 O O . LYS B 1 471 ? 8.812 36.812 16.5 1 78.38 471 LYS B O 1
ATOM 8669 N N . CYS B 1 472 ? 7.086 35.938 15.578 1 64.69 472 CYS B N 1
ATOM 8670 C CA . CYS B 1 472 ? 6.875 37.062 14.688 1 64.69 472 CYS B CA 1
ATOM 8671 C C . CYS B 1 472 ? 5.82 38 15.25 1 64.69 472 CYS B C 1
ATOM 8673 O O . CYS B 1 472 ? 5.727 39.156 14.828 1 64.69 472 CYS B O 1
ATOM 8675 N N . LEU B 1 473 ? 4.836 37.656 15.961 1 57.78 473 LEU B N 1
ATOM 8676 C CA . LEU B 1 473 ? 3.727 38.469 16.406 1 57.78 473 LEU B CA 1
ATOM 8677 C C . LEU B 1 473 ? 4.004 39.062 17.797 1 57.78 473 LEU B C 1
ATOM 8679 O O . LEU B 1 473 ? 4.676 38.438 18.609 1 57.78 473 LEU B O 1
ATOM 8683 N N . PRO B 1 474 ? 3.914 40.625 17.781 1 47.66 474 PRO B N 1
ATOM 8684 C CA . PRO B 1 474 ? 4.094 41.188 19.109 1 47.66 474 PRO B CA 1
ATOM 8685 C C . PRO B 1 474 ? 3.301 40.469 20.188 1 47.66 474 PRO B C 1
ATOM 8687 O O . PRO B 1 474 ? 2.23 39.906 19.906 1 47.66 474 PRO B O 1
ATOM 8690 N N . ALA B 1 475 ? 4.008 40.031 21.141 1 46.53 475 ALA B N 1
ATOM 8691 C CA . ALA B 1 475 ? 3.242 39.469 22.25 1 46.53 475 ALA B CA 1
ATOM 8692 C C . ALA B 1 475 ? 1.987 40.312 22.516 1 46.53 475 ALA B C 1
ATOM 8694 O O . ALA B 1 475 ? 1.957 41.5 22.234 1 46.53 475 ALA B O 1
ATOM 8695 N N . GLU B 1 476 ? 0.771 39.938 22.469 1 39.44 476 GLU B N 1
ATOM 8696 C CA . GLU B 1 476 ? -0.433 40.719 22.734 1 39.44 476 GLU B CA 1
ATOM 8697 C C . GLU B 1 476 ? -0.101 42.031 23.484 1 39.44 476 GLU B C 1
ATOM 8699 O O . GLU B 1 476 ? 0.396 41.969 24.625 1 39.44 476 GLU B O 1
ATOM 8704 N N . PRO B 1 477 ? 0.206 43.312 22.75 1 35.78 477 PRO B N 1
ATOM 8705 C CA . PRO B 1 477 ? 0.245 44.562 23.484 1 35.78 477 PRO B CA 1
ATOM 8706 C C . PRO B 1 477 ? -0.968 44.781 24.391 1 35.78 477 PRO B C 1
ATOM 8708 O O . PRO B 1 477 ? -2.004 44.125 24.188 1 35.78 477 PRO B O 1
ATOM 8711 N N . GLU B 1 478 ? -0.88 45.594 25.516 1 34.75 478 GLU B N 1
ATOM 8712 C CA . GLU B 1 478 ? -1.981 46.312 26.141 1 34.75 478 GLU B CA 1
ATOM 8713 C C . GLU B 1 478 ? -2.756 47.125 25.125 1 34.75 478 GLU B C 1
ATOM 8715 O O . GLU B 1 478 ? -2.209 47.531 24.094 1 34.75 478 GLU B O 1
ATOM 8720 N N . LYS B 1 479 ? -4.129 47.656 25.078 1 37.66 479 LYS B N 1
ATOM 8721 C CA . LYS B 1 479 ? -5.238 48.156 24.281 1 37.66 479 LYS B CA 1
ATOM 8722 C C . LYS B 1 479 ? -4.805 49.375 23.438 1 37.66 479 LYS B C 1
ATOM 8724 O O . LYS B 1 479 ? -5.504 49.75 22.5 1 37.66 479 LYS B O 1
ATOM 8729 N N . THR B 1 480 ? -4.031 50.344 23.766 1 33.59 480 THR B N 1
ATOM 8730 C CA . THR B 1 480 ? -4.172 51.719 23.219 1 33.59 480 THR B CA 1
ATOM 8731 C C . THR B 1 480 ? -3.557 51.781 21.828 1 33.59 480 THR B C 1
ATOM 8733 O O . THR B 1 480 ? -4.137 52.406 20.922 1 33.59 480 THR B O 1
ATOM 8736 N N . ALA B 1 481 ? -2.246 51.719 21.578 1 38.25 481 ALA B N 1
ATOM 8737 C CA . ALA B 1 481 ? -1.473 52.312 20.516 1 38.25 481 ALA B CA 1
ATOM 8738 C C . ALA B 1 481 ? -1.544 51.469 19.234 1 38.25 481 ALA B C 1
ATOM 8740 O O . ALA B 1 481 ? -0.786 51.719 18.297 1 38.25 481 ALA B O 1
ATOM 8741 N N . ALA B 1 482 ? -2.42 50.594 18.984 1 35.66 482 ALA B N 1
ATOM 8742 C CA . ALA B 1 482 ? -2.533 49.594 17.922 1 35.66 482 ALA B CA 1
ATOM 8743 C C . ALA B 1 482 ? -2.986 50.25 16.625 1 35.66 482 ALA B C 1
ATOM 8745 O O . ALA B 1 482 ? -2.893 49.625 15.555 1 35.66 482 ALA B O 1
ATOM 8746 N N . VAL B 1 483 ? -3.607 51.438 16.609 1 34.78 483 VAL B N 1
ATOM 8747 C CA . VAL B 1 483 ? -4.227 52.031 15.422 1 34.78 483 VAL B CA 1
ATOM 8748 C C . VAL B 1 483 ? -3.143 52.562 14.484 1 34.78 483 VAL B C 1
ATOM 8750 O O . VAL B 1 483 ? -3.236 52.438 13.266 1 34.78 483 VAL B O 1
ATOM 8753 N N . ASP B 1 484 ? -2.16 53.312 15.016 1 33.78 484 ASP B N 1
ATOM 8754 C CA . ASP B 1 484 ? -1.26 54.062 14.156 1 33.78 484 ASP B CA 1
ATOM 8755 C C . ASP B 1 484 ? -0.318 53.125 13.391 1 33.78 484 ASP B C 1
ATOM 8757 O O . ASP B 1 484 ? 0.042 53.406 12.25 1 33.78 484 ASP B O 1
ATOM 8761 N N . LYS B 1 485 ? 0.15 52.031 14.039 1 35.69 485 LYS B N 1
ATOM 8762 C CA . LYS B 1 485 ? 1.169 51.188 13.453 1 35.69 485 LYS B CA 1
ATOM 8763 C C . LYS B 1 485 ? 0.613 50.406 12.258 1 35.69 485 LYS B C 1
ATOM 8765 O O . LYS B 1 485 ? 1.373 49.906 11.414 1 35.69 485 LYS B O 1
ATOM 8770 N N . LEU B 1 486 ? -0.717 50.312 12.141 1 34.66 486 LEU B N 1
ATOM 8771 C CA . LEU B 1 486 ? -1.352 49.688 10.977 1 34.66 486 LEU B CA 1
ATOM 8772 C C . LEU B 1 486 ? -1.111 50.531 9.727 1 34.66 486 LEU B C 1
ATOM 8774 O O . LEU B 1 486 ? -0.899 50 8.641 1 34.66 486 LEU B O 1
ATOM 8778 N N . LYS B 1 487 ? -1.002 51.844 9.836 1 38.97 487 LYS B N 1
ATOM 8779 C CA . LYS B 1 487 ? -0.828 52.719 8.695 1 38.97 487 LYS B CA 1
ATOM 8780 C C . LYS B 1 487 ? 0.569 52.594 8.094 1 38.97 487 LYS B C 1
ATOM 8782 O O . LYS B 1 487 ? 0.728 52.594 6.875 1 38.97 487 LYS B O 1
ATOM 8787 N N . ARG B 1 488 ? 1.602 52.562 8.922 1 36.81 488 ARG B N 1
ATOM 8788 C CA . ARG B 1 488 ? 2.977 52.5 8.438 1 36.81 488 ARG B CA 1
ATOM 8789 C C . ARG B 1 488 ? 3.266 51.188 7.738 1 36.81 488 ARG B C 1
ATOM 8791 O O . ARG B 1 488 ? 4.055 51.125 6.789 1 36.81 488 ARG B O 1
ATOM 8798 N N . LEU B 1 489 ? 2.648 50.125 8.25 1 34.75 489 LEU B N 1
ATOM 8799 C CA . LEU B 1 489 ? 2.879 48.844 7.645 1 34.75 489 LEU B CA 1
ATOM 8800 C C . LEU B 1 489 ? 2.32 48.781 6.227 1 34.75 489 LEU B C 1
ATOM 8802 O O . LEU B 1 489 ? 2.873 48.094 5.363 1 34.75 489 LEU B O 1
ATOM 8806 N N . LYS B 1 490 ? 1.371 49.625 5.945 1 34.81 490 LYS B N 1
ATOM 8807 C CA . LYS B 1 490 ? 0.818 49.719 4.598 1 34.81 490 LYS B CA 1
ATOM 8808 C C . LYS B 1 490 ? 1.819 50.375 3.635 1 34.81 490 LYS B C 1
ATOM 8810 O O . LYS B 1 490 ? 1.961 49.906 2.494 1 34.81 490 LYS B O 1
ATOM 8815 N N . THR B 1 491 ? 2.529 51.5 4.031 1 37.72 491 THR B N 1
ATOM 8816 C CA . THR B 1 491 ? 3.463 52.188 3.152 1 37.72 491 THR B CA 1
ATOM 8817 C C . THR B 1 491 ? 4.68 51.312 2.859 1 37.72 491 THR B C 1
ATOM 8819 O O . THR B 1 491 ? 5.152 51.281 1.722 1 37.72 491 THR B O 1
ATOM 8822 N N . TRP B 1 492 ? 5.188 50.656 3.883 1 34 492 TRP B N 1
ATOM 8823 C CA . TRP B 1 492 ? 6.391 49.844 3.684 1 34 492 TRP B CA 1
ATOM 8824 C C . TRP B 1 492 ? 6.09 48.625 2.82 1 34 492 TRP B C 1
ATOM 8826 O O . TRP B 1 492 ? 6.934 48.219 2.027 1 34 492 TRP B O 1
ATOM 8836 N N . ARG B 1 493 ? 4.863 48.188 2.805 1 34.09 493 ARG B N 1
ATOM 8837 C CA . ARG B 1 493 ? 4.477 47.125 1.909 1 34.09 493 ARG B CA 1
ATOM 8838 C C . ARG B 1 493 ? 4.613 47.531 0.449 1 34.09 493 ARG B C 1
ATOM 8840 O O . ARG B 1 493 ? 5 46.719 -0.4 1 34.09 493 ARG B O 1
ATOM 8847 N N . LYS B 1 494 ? 4.359 48.844 0.174 1 34.06 494 LYS B N 1
ATOM 8848 C CA . LYS B 1 494 ? 4.465 49.344 -1.198 1 34.06 494 LYS B CA 1
ATOM 8849 C C . LYS B 1 494 ? 5.914 49.344 -1.667 1 34.06 494 LYS B C 1
ATOM 8851 O O . LYS B 1 494 ? 6.215 48.938 -2.789 1 34.06 494 LYS B O 1
ATOM 8856 N N . VAL B 1 495 ? 6.82 49.812 -0.813 1 35.25 495 VAL B N 1
ATOM 8857 C CA . VAL B 1 495 ? 8.211 49.938 -1.227 1 35.25 495 VAL B CA 1
ATOM 8858 C C . VAL B 1 495 ? 8.844 48.562 -1.352 1 35.25 495 VAL B C 1
ATOM 8860 O O . VAL B 1 495 ? 9.57 48.281 -2.305 1 35.25 495 VAL B O 1
ATOM 8863 N N . SER B 1 496 ? 8.469 47.656 -0.48 1 30.81 496 SER B N 1
ATOM 8864 C CA . SER B 1 496 ? 9.062 46.312 -0.527 1 30.81 496 SER B CA 1
ATOM 8865 C C . SER B 1 496 ? 8.594 45.562 -1.757 1 30.81 496 SER B C 1
ATOM 8867 O O . SER B 1 496 ? 9.352 44.781 -2.342 1 30.81 496 SER B O 1
ATOM 8869 N N . SER B 1 497 ? 7.391 45.906 -2.258 1 32.09 497 SER B N 1
ATOM 8870 C CA . SER B 1 497 ? 6.922 45.281 -3.49 1 32.09 497 SER B CA 1
ATOM 8871 C C . SER B 1 497 ? 7.746 45.719 -4.688 1 32.09 497 SER B C 1
ATOM 8873 O O . SER B 1 497 ? 8.07 44.938 -5.566 1 32.09 497 SER B O 1
ATOM 8875 N N . ILE B 1 498 ? 8.188 47.031 -4.695 1 35.22 498 ILE B N 1
ATOM 8876 C CA . ILE B 1 498 ? 8.977 47.562 -5.797 1 35.22 498 ILE B CA 1
ATOM 8877 C C . ILE B 1 498 ? 10.391 46.969 -5.754 1 35.22 498 ILE B C 1
ATOM 8879 O O . ILE B 1 498 ? 10.938 46.594 -6.789 1 35.22 498 ILE B O 1
ATOM 8883 N N . MET B 1 499 ? 10.891 46.844 -4.598 1 31.75 499 MET B N 1
ATOM 8884 C CA . MET B 1 499 ? 12.25 46.312 -4.504 1 31.75 499 MET B CA 1
ATOM 8885 C C . MET B 1 499 ? 12.289 44.844 -4.836 1 31.75 499 MET B C 1
ATOM 8887 O O . MET B 1 499 ? 13.227 44.375 -5.484 1 31.75 499 MET B O 1
ATOM 8891 N N . PHE B 1 500 ? 11.242 44.125 -4.461 1 32.25 500 PHE B N 1
ATOM 8892 C CA . PHE B 1 500 ? 11.156 42.719 -4.789 1 32.25 500 PHE B CA 1
ATOM 8893 C C . PHE B 1 500 ? 11.055 42.531 -6.297 1 32.25 500 PHE B C 1
ATOM 8895 O O . PHE B 1 500 ? 11.742 41.656 -6.863 1 32.25 500 PHE B O 1
ATOM 8902 N N . ALA B 1 501 ? 10.281 43.438 -6.926 1 35 501 ALA B N 1
ATOM 8903 C CA . ALA B 1 501 ? 10.188 43.344 -8.383 1 35 501 ALA B CA 1
ATOM 8904 C C . ALA B 1 501 ? 11.531 43.625 -9.039 1 35 501 ALA B C 1
ATOM 8906 O O . ALA B 1 501 ? 11.93 42.938 -9.984 1 35 501 ALA B O 1
ATOM 8907 N N . ALA B 1 502 ? 12.297 44.469 -8.406 1 34.34 502 ALA B N 1
ATOM 8908 C CA . ALA B 1 502 ? 13.594 44.844 -8.969 1 34.34 502 ALA B CA 1
ATOM 8909 C C . ALA B 1 502 ? 14.625 43.75 -8.703 1 34.34 502 ALA B C 1
ATOM 8911 O O . ALA B 1 502 ? 15.391 43.375 -9.602 1 34.34 502 ALA B O 1
ATOM 8912 N N . ALA B 1 503 ? 14.586 43.188 -7.543 1 32.03 503 ALA B N 1
ATOM 8913 C CA . ALA B 1 503 ? 15.562 42.156 -7.215 1 32.03 503 ALA B CA 1
ATOM 8914 C C . ALA B 1 503 ? 15.25 40.875 -7.953 1 32.03 503 ALA B C 1
ATOM 8916 O O . ALA B 1 503 ? 16.156 40.188 -8.469 1 32.03 503 ALA B O 1
ATOM 8917 N N . PHE B 1 504 ? 13.938 40.594 -8.086 1 34.56 504 PHE B N 1
ATOM 8918 C CA . PHE B 1 504 ? 13.539 39.406 -8.844 1 34.56 504 PHE B CA 1
ATOM 8919 C C . PHE B 1 504 ? 13.945 39.531 -10.305 1 34.56 504 PHE B C 1
ATOM 8921 O O . PHE B 1 504 ? 14.461 38.594 -10.898 1 34.56 504 PHE B O 1
ATOM 8928 N N . THR B 1 505 ? 13.852 40.75 -10.828 1 35.53 505 THR B N 1
ATOM 8929 C CA . THR B 1 505 ? 14.297 41 -12.195 1 35.53 505 THR B CA 1
ATOM 8930 C C . THR B 1 505 ? 15.82 40.906 -12.289 1 35.53 505 THR B C 1
ATOM 8932 O O . THR B 1 505 ? 16.359 40.375 -13.258 1 35.53 505 THR B O 1
ATOM 8935 N N . ALA B 1 506 ? 16.453 41.219 -11.188 1 33.75 506 ALA B N 1
ATOM 8936 C CA . ALA B 1 506 ? 17.922 41.156 -11.211 1 33.75 506 ALA B CA 1
ATOM 8937 C C . ALA B 1 506 ? 18.406 39.719 -11.117 1 33.75 506 ALA B C 1
ATOM 8939 O O . ALA B 1 506 ? 19.344 39.312 -11.812 1 33.75 506 ALA B O 1
ATOM 8940 N N . VAL B 1 507 ? 17.781 38.938 -10.289 1 33.97 507 VAL B N 1
ATOM 8941 C CA . VAL B 1 507 ? 18.203 37.562 -10.133 1 33.97 507 VAL B CA 1
ATOM 8942 C C . VAL B 1 507 ? 17.906 36.781 -11.422 1 33.97 507 VAL B C 1
ATOM 8944 O O . VAL B 1 507 ? 18.734 35.969 -11.867 1 33.97 507 VAL B O 1
ATOM 8947 N N . ILE B 1 508 ? 16.828 37.125 -12.094 1 34.94 508 ILE B N 1
ATOM 8948 C CA . ILE B 1 508 ? 16.594 36.531 -13.406 1 34.94 508 ILE B CA 1
ATOM 8949 C C . ILE B 1 508 ? 17.688 36.938 -14.375 1 34.94 508 ILE B C 1
ATOM 8951 O O . ILE B 1 508 ? 18.219 36.125 -15.125 1 34.94 508 ILE B O 1
ATOM 8955 N N . ILE B 1 509 ? 18.109 38.156 -14.211 1 33.25 509 ILE B N 1
ATOM 8956 C CA . ILE B 1 509 ? 19.156 38.656 -15.094 1 33.25 509 ILE B CA 1
ATOM 8957 C C . ILE B 1 509 ? 20.484 38 -14.734 1 33.25 509 ILE B C 1
ATOM 8959 O O . ILE B 1 509 ? 21.219 37.531 -15.617 1 33.25 509 ILE B O 1
ATOM 8963 N N . CYS B 1 510 ? 20.734 37.906 -13.445 1 32.44 510 CYS B N 1
ATOM 8964 C CA . CYS B 1 510 ? 22.031 37.312 -13.086 1 32.44 510 CYS B CA 1
ATOM 8965 C C . CYS B 1 510 ? 22.047 35.844 -13.359 1 32.44 510 CYS B C 1
ATOM 8967 O O . CYS B 1 510 ? 23.062 35.281 -13.812 1 32.44 510 CYS B O 1
ATOM 8969 N N . SER B 1 511 ? 20.969 35.125 -13.047 1 30.33 511 SER B N 1
ATOM 8970 C CA . SER B 1 511 ? 20.938 33.719 -13.32 1 30.33 511 SER B CA 1
ATOM 8971 C C . SER B 1 511 ? 21.031 33.438 -14.82 1 30.33 511 SER B C 1
ATOM 8973 O O . SER B 1 511 ? 21.703 32.5 -15.242 1 30.33 511 SER B O 1
ATOM 8975 N N . VAL B 1 512 ? 20.469 34.312 -15.594 1 31.98 512 VAL B N 1
ATOM 8976 C CA . VAL B 1 512 ? 20.656 34.219 -17.031 1 31.98 512 VAL B CA 1
ATOM 8977 C C . VAL B 1 512 ? 22.109 34.562 -17.375 1 31.98 512 VAL B C 1
ATOM 8979 O O . VAL B 1 512 ? 22.734 33.875 -18.203 1 31.98 512 VAL B O 1
ATOM 8982 N N . VAL B 1 513 ? 22.641 35.531 -16.641 1 30.3 513 VAL B N 1
ATOM 8983 C CA . VAL B 1 513 ? 24.031 35.906 -16.922 1 30.3 513 VAL B CA 1
ATOM 8984 C C . VAL B 1 513 ? 24.969 34.812 -16.422 1 30.3 513 VAL B C 1
ATOM 8986 O O . VAL B 1 513 ? 25.906 34.406 -17.125 1 30.3 513 VAL B O 1
ATOM 8989 N N . ALA B 1 514 ? 24.75 34.406 -15.203 1 29.44 514 ALA B N 1
ATOM 8990 C CA . ALA B 1 514 ? 25.641 33.344 -14.688 1 29.44 514 ALA B CA 1
ATOM 8991 C C . ALA B 1 514 ? 25.531 32.062 -15.516 1 29.44 514 ALA B C 1
ATOM 8993 O O . ALA B 1 514 ? 26.531 31.422 -15.789 1 29.44 514 ALA B O 1
ATOM 8994 N N . ALA B 1 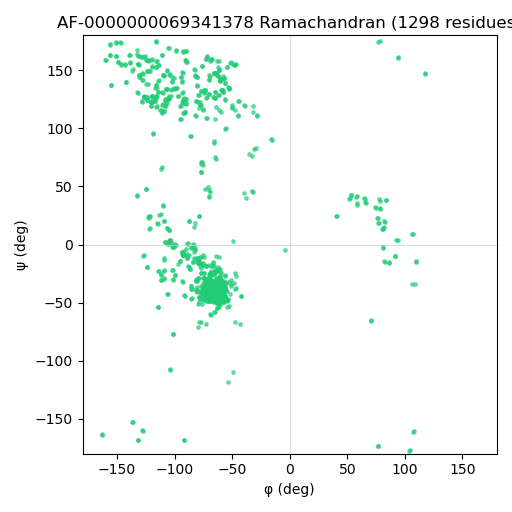515 ? 24.281 31.688 -15.828 1 29.3 515 ALA B N 1
ATOM 8995 C CA . ALA B 1 515 ? 24.141 30.562 -16.75 1 29.3 515 ALA B CA 1
ATOM 8996 C C . ALA B 1 515 ? 24.859 30.828 -18.062 1 29.3 515 ALA B C 1
ATOM 8998 O O . ALA B 1 515 ? 25.469 29.938 -18.641 1 29.3 515 ALA B O 1
ATOM 8999 N N . VAL B 1 516 ? 24.844 32.031 -18.422 1 28.97 516 VAL B N 1
ATOM 9000 C CA . VAL B 1 516 ? 25.562 32.438 -19.625 1 28.97 516 VAL B CA 1
ATOM 9001 C C . VAL B 1 516 ? 27.062 32.469 -19.344 1 28.97 516 VAL B C 1
ATOM 9003 O O . VAL B 1 516 ? 27.875 32.031 -20.172 1 28.97 516 VAL B O 1
ATOM 9006 N N . VAL B 1 517 ? 27.422 32.969 -18.188 1 28.62 517 VAL B N 1
ATOM 9007 C CA . VAL B 1 517 ? 28.844 33.125 -17.938 1 28.62 517 VAL B CA 1
ATOM 9008 C C . VAL B 1 517 ? 29.469 31.766 -17.609 1 28.62 517 VAL B C 1
ATOM 9010 O O . VAL B 1 517 ? 30.594 31.484 -18 1 28.62 517 VAL B O 1
ATOM 9013 N N . ALA B 1 518 ? 28.891 31.062 -16.672 1 27.72 518 ALA B N 1
ATOM 9014 C CA . ALA B 1 518 ? 29.547 29.812 -16.281 1 27.72 518 ALA B CA 1
ATOM 9015 C C . ALA B 1 518 ? 29.641 28.844 -17.453 1 27.72 518 ALA B C 1
ATOM 9017 O O . ALA B 1 518 ? 30.141 27.734 -17.312 1 27.72 518 ALA B O 1
ATOM 9018 N N . ALA B 1 519 ? 28.984 29.125 -18.531 1 26.72 519 ALA B N 1
ATOM 9019 C CA . ALA B 1 519 ? 29.281 28.359 -19.75 1 26.72 519 ALA B CA 1
ATOM 9020 C C . ALA B 1 519 ? 30.688 28.703 -20.281 1 26.72 519 ALA B C 1
ATOM 9022 O O . ALA B 1 519 ? 30.859 29.656 -21.031 1 26.72 519 ALA B O 1
ATOM 9023 N N . PRO B 1 520 ? 31.641 28.734 -19.312 1 26.8 520 PRO B N 1
ATOM 9024 C CA . PRO B 1 520 ? 32.906 29.281 -19.797 1 26.8 520 PRO B CA 1
ATOM 9025 C C . PRO B 1 520 ? 33.281 28.734 -21.172 1 26.8 520 PRO B C 1
ATOM 9027 O O . PRO B 1 520 ? 33.719 29.5 -22.031 1 26.8 520 PRO B O 1
ATOM 9030 N N . PRO B 1 521 ? 33.625 27.312 -21.109 1 28.39 521 PRO B N 1
ATOM 9031 C CA . PRO B 1 521 ? 34.469 26.906 -22.219 1 28.39 521 PRO B CA 1
ATOM 9032 C C . PRO B 1 521 ? 33.844 27.172 -23.578 1 28.39 521 PRO B C 1
ATOM 9034 O O . PRO B 1 521 ? 34.562 27.406 -24.562 1 28.39 521 PRO B O 1
ATOM 9037 N N . VAL B 1 522 ? 32.531 27.109 -23.688 1 27.83 522 VAL B N 1
ATOM 9038 C CA . VAL B 1 522 ? 32 27.484 -24.984 1 27.83 522 VAL B CA 1
ATOM 9039 C C . VAL B 1 522 ? 32.219 28.969 -25.25 1 27.83 522 VAL B C 1
ATOM 9041 O O . VAL B 1 522 ? 32.531 29.359 -26.375 1 27.83 522 VAL B O 1
ATOM 9044 N N . ALA B 1 523 ? 32.344 29.766 -24.203 1 26.81 523 ALA B N 1
ATOM 9045 C CA . ALA B 1 523 ? 32.719 31.156 -24.438 1 26.81 523 ALA B CA 1
ATOM 9046 C C . ALA B 1 523 ? 34.188 31.234 -24.906 1 26.81 523 ALA B C 1
ATOM 9048 O O . ALA B 1 523 ? 34.5 31.969 -25.859 1 26.81 523 ALA B O 1
ATOM 9049 N N . ALA B 1 524 ? 35 30.547 -24.234 1 28.25 524 ALA B N 1
ATOM 9050 C CA . ALA B 1 524 ? 36.406 30.609 -24.609 1 28.25 524 ALA B CA 1
ATOM 9051 C C . ALA B 1 524 ? 36.656 29.938 -25.953 1 28.25 524 ALA B C 1
ATOM 9053 O O . ALA B 1 524 ? 37.375 30.469 -26.797 1 28.25 524 ALA B O 1
ATOM 9054 N N . ALA B 1 525 ? 36.062 28.75 -26.109 1 27.69 525 ALA B N 1
ATOM 9055 C CA . ALA B 1 525 ? 36.281 28.062 -27.375 1 27.69 525 ALA B CA 1
ATOM 9056 C C . ALA B 1 525 ? 35.688 28.859 -28.531 1 27.69 525 ALA B C 1
ATOM 9058 O O . ALA B 1 525 ? 36.281 28.984 -29.594 1 27.69 525 ALA B O 1
ATOM 9059 N N . LEU B 1 526 ? 34.531 29.516 -28.234 1 28.19 526 LEU B N 1
ATOM 9060 C CA . LEU B 1 526 ? 34 30.438 -29.234 1 28.19 526 LEU B CA 1
ATOM 9061 C C . LEU B 1 526 ? 34.938 31.609 -29.469 1 28.19 526 LEU B C 1
ATOM 9063 O O . LEU B 1 526 ? 35.156 32.031 -30.609 1 28.19 526 LEU B O 1
ATOM 9067 N N . ALA B 1 527 ? 35.562 32.031 -28.438 1 27.78 527 ALA B N 1
ATOM 9068 C CA . ALA B 1 527 ? 36.594 33.062 -28.562 1 27.78 527 ALA B CA 1
ATOM 9069 C C . ALA B 1 527 ? 37.75 32.562 -29.406 1 27.78 527 ALA B C 1
ATOM 9071 O O . ALA B 1 527 ? 38.25 33.281 -30.281 1 27.78 527 ALA B O 1
ATOM 9072 N N . ALA B 1 528 ? 38.188 31.359 -29.172 1 28.05 528 ALA B N 1
ATOM 9073 C CA . ALA B 1 528 ? 39.344 30.844 -29.875 1 28.05 528 ALA B CA 1
ATOM 9074 C C . ALA B 1 528 ? 39 30.5 -31.328 1 28.05 528 ALA B C 1
ATOM 9076 O O . ALA B 1 528 ? 39.781 30.781 -32.25 1 28.05 528 ALA B O 1
ATOM 9077 N N . ALA B 1 529 ? 37.844 29.812 -31.469 1 27.17 529 ALA B N 1
ATOM 9078 C CA . ALA B 1 529 ? 37.438 29.469 -32.844 1 27.17 529 ALA B CA 1
ATOM 9079 C C . ALA B 1 529 ? 37.281 30.719 -33.688 1 27.17 529 ALA B C 1
ATOM 9081 O O . ALA B 1 529 ? 37.5 30.672 -34.906 1 27.17 529 ALA B O 1
ATOM 9082 N N . ALA B 1 530 ? 36.906 31.797 -33.094 1 26.39 530 ALA B N 1
ATOM 9083 C CA . ALA B 1 530 ? 36.812 33.062 -33.812 1 26.39 530 ALA B CA 1
ATOM 9084 C C . ALA B 1 530 ? 38.156 33.469 -34.375 1 26.39 530 ALA B C 1
ATOM 9086 O O . ALA B 1 530 ? 38.25 34.281 -35.312 1 26.39 530 ALA B O 1
ATOM 9087 N N . SER B 1 531 ? 39.25 33 -33.906 1 25.8 531 SER B N 1
ATOM 9088 C CA . SER B 1 531 ? 40.531 33.562 -34.344 1 25.8 531 SER B CA 1
ATOM 9089 C C . SER B 1 531 ? 41.062 32.781 -35.531 1 25.8 531 SER B C 1
ATOM 9091 O O . SER B 1 531 ? 42.219 33 -35.969 1 25.8 531 SER B O 1
ATOM 9093 N N . ILE B 1 532 ? 40.438 31.578 -36.062 1 25.61 532 ILE B N 1
ATOM 9094 C CA . ILE B 1 532 ? 41.156 30.844 -37.094 1 25.61 532 ILE B CA 1
ATOM 9095 C C . ILE B 1 532 ? 40.969 31.578 -38.438 1 25.61 532 ILE B C 1
ATOM 9097 O O . ILE B 1 532 ? 39.844 31.828 -38.875 1 25.61 532 ILE B O 1
ATOM 9101 N N . PRO B 1 533 ? 42 32.062 -39.25 1 27.05 533 PRO B N 1
ATOM 9102 C CA . PRO B 1 533 ? 42.188 32.781 -40.531 1 27.05 533 PRO B CA 1
ATOM 9103 C C . PRO B 1 533 ? 41.906 31.922 -41.75 1 27.05 533 PRO B C 1
ATOM 9105 O O . PRO B 1 533 ? 42.719 31.062 -42.094 1 27.05 533 PRO B O 1
ATOM 9108 N N . ILE B 1 534 ? 40.844 31.094 -42.031 1 26.94 534 ILE B N 1
ATOM 9109 C CA . ILE B 1 534 ? 40.812 30.25 -43.219 1 26.94 534 ILE B CA 1
ATOM 9110 C C . ILE B 1 534 ? 40.781 31.125 -44.469 1 26.94 534 ILE B C 1
ATOM 9112 O O . ILE B 1 534 ? 39.906 31.969 -44.625 1 26.94 534 ILE B O 1
ATOM 9116 N N . PRO B 1 535 ? 41.75 31.344 -45.375 1 28.97 535 PRO B N 1
ATOM 9117 C CA . PRO B 1 535 ? 41.844 32.094 -46.625 1 28.97 535 PRO B CA 1
ATOM 9118 C C . PRO B 1 535 ? 40.75 31.719 -47.625 1 28.97 535 PRO B C 1
ATOM 9120 O O . PRO B 1 535 ? 40.062 32.594 -48.125 1 28.97 535 PRO B O 1
ATOM 9123 N N . ALA B 1 536 ? 41.062 31.141 -48.938 1 27.33 536 ALA B N 1
ATOM 9124 C CA . ALA B 1 536 ? 40.344 30.766 -50.156 1 27.33 536 ALA B CA 1
ATOM 9125 C C . ALA B 1 536 ? 39.156 29.875 -49.812 1 27.33 536 ALA B C 1
ATOM 9127 O O . ALA B 1 536 ? 38.469 29.391 -50.75 1 27.33 536 ALA B O 1
ATOM 9128 N N . GLY B 1 537 ? 39.25 29.031 -48.812 1 28.58 537 GLY B N 1
ATOM 9129 C CA . GLY B 1 537 ? 39 28.266 -47.594 1 28.58 537 GLY B CA 1
ATOM 9130 C C . GLY B 1 537 ? 37.781 28.719 -46.844 1 28.58 537 GLY B C 1
ATOM 9131 O O . GLY B 1 537 ? 37.531 28.281 -45.719 1 28.58 537 GLY B O 1
ATOM 9132 N N . LYS B 1 538 ? 37.156 29.703 -47.219 1 34.22 538 LYS B N 1
ATOM 9133 C CA . LYS B 1 538 ? 36.062 30.656 -46.938 1 34.22 538 LYS B CA 1
ATOM 9134 C C . LYS B 1 538 ? 34.719 30.047 -47.281 1 34.22 538 LYS B C 1
ATOM 9136 O O . LYS B 1 538 ? 33.75 30.25 -46.531 1 34.22 538 LYS B O 1
ATOM 9141 N N . TRP B 1 539 ? 34.719 29.891 -48.594 1 31.03 539 TRP B N 1
ATOM 9142 C CA . TRP B 1 539 ? 33.438 29.531 -49.25 1 31.03 539 TRP B CA 1
ATOM 9143 C C . TRP B 1 539 ? 32.844 28.281 -48.625 1 31.03 539 TRP B C 1
ATOM 9145 O O . TRP B 1 539 ? 31.656 28.219 -48.344 1 31.03 539 TRP B O 1
ATOM 9155 N N . ILE B 1 540 ? 33.75 27.281 -48.625 1 30.69 540 ILE B N 1
ATOM 9156 C CA . ILE B 1 540 ? 33.344 26.016 -48.062 1 30.69 540 ILE B CA 1
ATOM 9157 C C . ILE B 1 540 ? 32.938 26.203 -46.594 1 30.69 540 ILE B C 1
ATOM 9159 O O . ILE B 1 540 ? 31.984 25.609 -46.125 1 30.69 540 ILE B O 1
ATOM 9163 N N . ASP B 1 541 ? 33.656 27.156 -45.938 1 31.95 541 ASP B N 1
ATOM 9164 C CA . ASP B 1 541 ? 33.438 27.547 -44.562 1 31.95 541 ASP B CA 1
ATOM 9165 C C . ASP B 1 541 ? 32.062 28.203 -44.375 1 31.95 541 ASP B C 1
ATOM 9167 O O . ASP B 1 541 ? 31.375 27.984 -43.406 1 31.95 541 ASP B O 1
ATOM 9171 N N . SER B 1 542 ? 31.703 29 -45.312 1 33.78 542 SER B N 1
ATOM 9172 C CA . SER B 1 542 ? 30.391 29.641 -45.312 1 33.78 542 SER B CA 1
ATOM 9173 C C . SER B 1 542 ? 29.266 28.625 -45.375 1 33.78 542 SER B C 1
ATOM 9175 O O . SER B 1 542 ? 28.25 28.766 -44.688 1 33.78 542 SER B O 1
ATOM 9177 N N . LEU B 1 543 ? 29.438 27.766 -46.344 1 32.56 543 LEU B N 1
ATOM 9178 C CA . LEU B 1 543 ? 28.391 26.766 -46.562 1 32.56 543 LEU B CA 1
ATOM 9179 C C . LEU B 1 543 ? 28.25 25.844 -45.375 1 32.56 543 LEU B C 1
ATOM 9181 O O . LEU B 1 543 ? 27.141 25.516 -44.938 1 32.56 543 LEU B O 1
ATOM 9185 N N . LEU B 1 544 ? 29.469 25.484 -44.906 1 31.7 544 LEU B N 1
ATOM 9186 C CA . LEU B 1 544 ? 29.469 24.625 -43.719 1 31.7 544 LEU B CA 1
ATOM 9187 C C . LEU B 1 544 ? 29 25.406 -42.5 1 31.7 544 LEU B C 1
ATOM 9189 O O . LEU B 1 544 ? 28.297 24.859 -41.656 1 31.7 544 LEU B O 1
ATOM 9193 N N . LYS B 1 545 ? 29.391 26.719 -42.375 1 39.03 545 LYS B N 1
ATOM 9194 C CA . LYS B 1 545 ? 28.938 27.578 -41.312 1 39.03 545 LYS B CA 1
ATOM 9195 C C . LYS B 1 545 ? 27.438 27.797 -41.375 1 39.03 545 LYS B C 1
ATOM 9197 O O . LYS B 1 545 ? 26.75 27.812 -40.344 1 39.03 545 LYS B O 1
ATOM 9202 N N . GLY B 1 546 ? 26.969 28.031 -42.594 1 33.47 546 GLY B N 1
ATOM 9203 C CA . GLY B 1 546 ? 25.516 28.156 -42.75 1 33.47 546 GLY B CA 1
ATOM 9204 C C . GLY B 1 546 ? 24.766 26.922 -42.281 1 33.47 546 GLY B C 1
ATOM 9205 O O . GLY B 1 546 ? 23.719 27.016 -41.656 1 33.47 546 GLY B O 1
ATOM 9206 N N . TYR B 1 547 ? 25.312 25.703 -42.812 1 31.89 547 TYR B N 1
ATOM 9207 C CA . TYR B 1 547 ? 24.688 24.453 -42.406 1 31.89 547 TYR B CA 1
ATOM 9208 C C . TYR B 1 547 ? 24.844 24.234 -40.906 1 31.89 547 TYR B C 1
ATOM 9210 O O . TYR B 1 547 ? 23.906 23.812 -40.219 1 31.89 547 TYR B O 1
ATOM 9218 N N . GLN B 1 548 ? 26.047 24.609 -40.344 1 34.09 548 GLN B N 1
ATOM 9219 C CA . GLN B 1 548 ? 26.25 24.5 -38.906 1 34.09 548 GLN B CA 1
ATOM 9220 C C . GLN B 1 548 ? 25.422 25.547 -38.156 1 34.09 548 GLN B C 1
ATOM 9222 O O . GLN B 1 548 ? 24.859 25.25 -37.094 1 34.09 548 GLN B O 1
ATOM 9227 N N . ASP B 1 549 ? 25.312 26.797 -38.688 1 37.72 549 ASP B N 1
ATOM 9228 C CA . ASP B 1 549 ? 24.438 27.828 -38.125 1 37.72 549 ASP B CA 1
ATOM 9229 C C . ASP B 1 549 ? 22.969 27.406 -38.219 1 37.72 549 ASP B C 1
ATOM 9231 O O . ASP B 1 549 ? 22.219 27.625 -37.25 1 37.72 549 ASP B O 1
ATOM 9235 N N . ALA B 1 550 ? 22.656 26.875 -39.406 1 32.56 550 ALA B N 1
ATOM 9236 C CA . ALA B 1 550 ? 21.266 26.422 -39.562 1 32.56 550 ALA B CA 1
ATOM 9237 C C . ALA B 1 550 ? 20.969 25.25 -38.625 1 32.56 550 ALA B C 1
ATOM 9239 O O . ALA B 1 550 ? 19.891 25.172 -38.031 1 32.56 550 ALA B O 1
ATOM 9240 N N . LEU B 1 551 ? 22.016 24.375 -38.5 1 33.59 551 LEU B N 1
ATOM 9241 C CA . LEU B 1 551 ? 21.859 23.281 -37.562 1 33.59 551 LEU B CA 1
ATOM 9242 C C . LEU B 1 551 ? 21.922 23.781 -36.125 1 33.59 551 LEU B C 1
ATOM 9244 O O . LEU B 1 551 ? 21.188 23.297 -35.25 1 33.59 551 LEU B O 1
ATOM 9248 N N . GLU B 1 552 ? 22.797 24.75 -35.812 1 38.97 552 GLU B N 1
ATOM 9249 C CA . GLU B 1 552 ? 22.891 25.359 -34.469 1 38.97 552 GLU B CA 1
ATOM 9250 C C . GLU B 1 552 ? 21.688 26.234 -34.188 1 38.97 552 GLU B C 1
ATOM 9252 O O . GLU B 1 552 ? 21.188 26.25 -33.062 1 38.97 552 GLU B O 1
ATOM 9257 N N . ARG B 1 553 ? 21.219 27.047 -35.125 1 33.81 553 ARG B N 1
ATOM 9258 C CA . ARG B 1 553 ? 19.984 27.812 -34.938 1 33.81 553 ARG B CA 1
ATOM 9259 C C . ARG B 1 553 ? 18.797 26.891 -34.812 1 33.81 553 ARG B C 1
ATOM 9261 O O . ARG B 1 553 ? 17.906 27.141 -34 1 33.81 553 ARG B O 1
ATOM 9268 N N . GLN B 1 554 ? 18.703 25.859 -35.719 1 29.11 554 GLN B N 1
ATOM 9269 C CA . GLN B 1 554 ? 17.578 24.953 -35.594 1 29.11 554 GLN B CA 1
ATOM 9270 C C . GLN B 1 554 ? 17.672 24.125 -34.312 1 29.11 554 GLN B C 1
ATOM 9272 O O . GLN B 1 554 ? 16.656 23.859 -33.688 1 29.11 554 GLN B O 1
ATOM 9277 N N . LYS B 1 555 ? 18.922 23.797 -33.906 1 35.38 555 LYS B N 1
ATOM 9278 C CA . LYS B 1 555 ? 19.094 23.141 -32.625 1 35.38 555 LYS B CA 1
ATOM 9279 C C . LYS B 1 555 ? 18.797 24.094 -31.469 1 35.38 555 LYS B C 1
ATOM 9281 O O . LYS B 1 555 ? 18.234 23.688 -30.453 1 35.38 555 LYS B O 1
ATOM 9286 N N . GLY B 1 556 ? 19.188 25.406 -31.547 1 33.91 556 GLY B N 1
ATOM 9287 C CA . GLY B 1 556 ? 18.828 26.438 -30.578 1 33.91 556 GLY B CA 1
ATOM 9288 C C . GLY B 1 556 ? 17.344 26.719 -30.531 1 33.91 556 GLY B C 1
ATOM 9289 O O . GLY B 1 556 ? 16.766 26.844 -29.438 1 33.91 556 GLY B O 1
ATOM 9290 N N . ILE B 1 557 ? 16.734 26.953 -31.688 1 30.97 557 ILE B N 1
ATOM 9291 C CA . ILE B 1 557 ? 15.297 27.234 -31.734 1 30.97 557 ILE B CA 1
ATOM 9292 C C . ILE B 1 557 ? 14.516 25.984 -31.344 1 30.97 557 ILE B C 1
ATOM 9294 O O . ILE B 1 557 ? 13.562 26.047 -30.562 1 30.97 557 ILE B O 1
ATOM 9298 N N . LEU B 1 558 ? 14.969 24.812 -31.844 1 30.06 558 LEU B N 1
ATOM 9299 C CA . LEU B 1 558 ? 14.258 23.594 -31.453 1 30.06 558 LEU B CA 1
ATOM 9300 C C . LEU B 1 558 ? 14.469 23.297 -29.969 1 30.06 558 LEU B C 1
ATOM 9302 O O . LEU B 1 558 ? 13.539 22.875 -29.281 1 30.06 558 LEU B O 1
ATOM 9306 N N . ASN B 1 559 ? 15.695 23.594 -29.422 1 33.69 559 ASN B N 1
ATOM 9307 C CA . ASN B 1 559 ? 15.891 23.5 -27.984 1 33.69 559 ASN B CA 1
ATOM 9308 C C . ASN B 1 559 ? 15.148 24.609 -27.25 1 33.69 559 ASN B C 1
ATOM 9310 O O . ASN B 1 559 ? 14.555 24.375 -26.188 1 33.69 559 ASN B O 1
ATOM 9314 N N . SER B 1 560 ? 15.125 25.891 -27.719 1 29.91 560 SER B N 1
ATOM 9315 C CA . SER B 1 560 ? 14.328 26.969 -27.125 1 29.91 560 SER B CA 1
ATOM 9316 C C . SER B 1 560 ? 12.844 26.766 -27.375 1 29.91 560 SER B C 1
ATOM 9318 O O . SER B 1 560 ? 12.016 27.031 -26.5 1 29.91 560 SER B O 1
ATOM 9320 N N . MET B 1 561 ? 12.438 26.344 -28.562 1 28.64 561 MET B N 1
ATOM 9321 C CA . MET B 1 561 ? 11.016 26.078 -28.812 1 28.64 561 MET B CA 1
ATOM 9322 C C . MET B 1 561 ? 10.547 24.844 -28.062 1 28.64 561 MET B C 1
ATOM 9324 O O . MET B 1 561 ? 9.43 24.828 -27.531 1 28.64 561 MET B O 1
ATOM 9328 N N . ARG B 1 562 ? 11.359 23.812 -27.922 1 31.59 562 ARG B N 1
ATOM 9329 C CA . ARG B 1 562 ? 10.992 22.656 -27.125 1 31.59 562 ARG B CA 1
ATOM 9330 C C . ARG B 1 562 ? 10.984 23 -25.641 1 31.59 562 ARG B C 1
ATOM 9332 O O . ARG B 1 562 ? 10.062 22.609 -24.906 1 31.59 562 ARG B O 1
ATOM 9339 N N . VAL B 1 563 ? 11.969 23.781 -25.109 1 33.5 563 VAL B N 1
ATOM 9340 C CA . VAL B 1 563 ? 11.914 24.328 -23.75 1 33.5 563 VAL B CA 1
ATOM 9341 C C . VAL B 1 563 ? 10.82 25.391 -23.672 1 33.5 563 VAL B C 1
ATOM 9343 O O . VAL B 1 563 ? 10.047 25.422 -22.703 1 33.5 563 VAL B O 1
ATOM 9346 N N . GLY B 1 564 ? 10.664 26.297 -24.609 1 28.77 564 GLY B N 1
ATOM 9347 C CA . GLY B 1 564 ? 9.609 27.297 -24.609 1 28.77 564 GLY B CA 1
ATOM 9348 C C . GLY B 1 564 ? 8.227 26.703 -24.828 1 28.77 564 GLY B C 1
ATOM 9349 O O . GLY B 1 564 ? 7.273 27.094 -24.141 1 28.77 564 GLY B O 1
ATOM 9350 N N . THR B 1 565 ? 8.031 25.766 -25.797 1 29.53 565 THR B N 1
ATOM 9351 C CA . THR B 1 565 ? 6.723 25.141 -25.953 1 29.53 565 THR B CA 1
ATOM 9352 C C . THR B 1 565 ? 6.406 24.266 -24.734 1 29.53 565 THR B C 1
ATOM 9354 O O . THR B 1 565 ? 5.277 24.266 -24.234 1 29.53 565 THR B O 1
ATOM 9357 N N . ASP B 1 566 ? 7.371 23.578 -24.188 1 32.72 566 ASP B N 1
ATOM 9358 C CA . ASP B 1 566 ? 7.164 22.828 -22.938 1 32.72 566 ASP B CA 1
ATOM 9359 C C . ASP B 1 566 ? 6.965 23.781 -21.766 1 32.72 566 ASP B C 1
ATOM 9361 O O . ASP B 1 566 ? 6.105 23.562 -20.906 1 32.72 566 ASP B O 1
ATOM 9365 N N . LEU B 1 567 ? 7.676 24.891 -21.672 1 29.75 567 LEU B N 1
ATOM 9366 C CA . LEU B 1 567 ? 7.438 25.984 -20.719 1 29.75 567 LEU B CA 1
ATOM 9367 C C . LEU B 1 567 ? 6.195 26.781 -21.109 1 29.75 567 LEU B C 1
ATOM 9369 O O . LEU B 1 567 ? 5.387 27.141 -20.25 1 29.75 567 LEU B O 1
ATOM 9373 N N . THR B 1 568 ? 5.973 27.109 -22.359 1 29.52 568 THR B N 1
ATOM 9374 C CA . THR B 1 568 ? 4.801 27.875 -22.766 1 29.52 568 THR B CA 1
ATOM 9375 C C . THR B 1 568 ? 3.537 27.031 -22.656 1 29.52 568 THR B C 1
ATOM 9377 O O . THR B 1 568 ? 2.498 27.5 -22.203 1 29.52 568 THR B O 1
ATOM 9380 N N . LEU B 1 569 ? 3.555 25.75 -23.047 1 32.09 569 LEU B N 1
ATOM 9381 C CA . LEU B 1 569 ? 2.377 24.922 -22.812 1 32.09 569 LEU B CA 1
ATOM 9382 C C . LEU B 1 569 ? 2.172 24.672 -21.328 1 32.09 569 LEU B C 1
ATOM 9384 O O . LEU B 1 569 ? 1.04 24.703 -20.828 1 32.09 569 LEU B O 1
ATOM 9388 N N . LYS B 1 570 ? 3.178 24.547 -20.562 1 35.94 570 LYS B N 1
ATOM 9389 C CA . LYS B 1 570 ? 3.078 24.609 -19.109 1 35.94 570 LYS B CA 1
ATOM 9390 C C . LYS B 1 570 ? 2.809 26.031 -18.641 1 35.94 570 LYS B C 1
ATOM 9392 O O . LYS B 1 570 ? 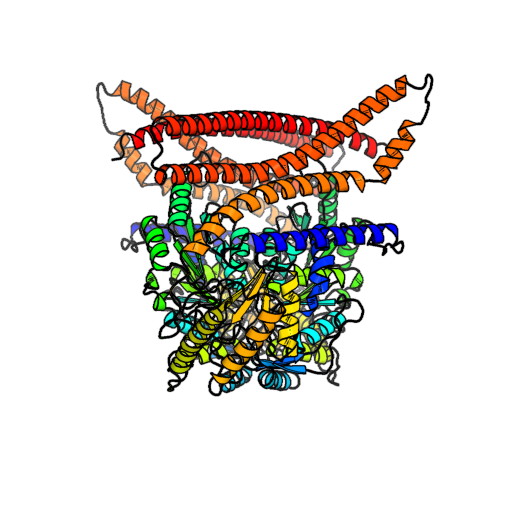1.992 26.266 -17.75 1 35.94 570 LYS B O 1
ATOM 9397 N N . ASP B 1 571 ? 3.412 26.984 -19.188 1 32.56 571 ASP B N 1
ATOM 9398 C CA . ASP B 1 571 ? 3.166 28.391 -18.859 1 32.56 571 ASP B CA 1
ATOM 9399 C C . ASP B 1 571 ? 1.845 28.875 -19.469 1 32.56 571 ASP B C 1
ATOM 9401 O O . ASP B 1 571 ? 1.118 29.641 -18.844 1 32.56 571 ASP B O 1
ATOM 9405 N N . LEU B 1 572 ? 1.527 28.453 -20.609 1 33.91 572 LEU B N 1
ATOM 9406 C CA . LEU B 1 572 ? 0.225 28.844 -21.141 1 33.91 572 LEU B CA 1
ATOM 9407 C C . LEU B 1 572 ? -0.902 28.234 -20.312 1 33.91 572 LEU B C 1
ATOM 9409 O O . LEU B 1 572 ? -1.918 28.891 -20.062 1 33.91 572 LEU B O 1
ATOM 9413 N N . ASP B 1 573 ? -0.657 27.141 -19.891 1 36.94 573 ASP B N 1
ATOM 9414 C CA . ASP B 1 573 ? -1.591 26.625 -18.891 1 36.94 573 ASP B CA 1
ATOM 9415 C C . ASP B 1 573 ? -1.48 27.391 -17.578 1 36.94 573 ASP B C 1
ATOM 9417 O O . ASP B 1 573 ? -2.494 27.719 -16.953 1 36.94 573 ASP B O 1
ATOM 9421 N N . ILE B 1 574 ? -0.38 27.891 -17.203 1 34.88 574 ILE B N 1
ATOM 9422 C CA . ILE B 1 574 ? -0.18 28.812 -16.094 1 34.88 574 ILE B CA 1
ATOM 9423 C C . ILE B 1 574 ? -0.631 30.219 -16.5 1 34.88 574 ILE B C 1
ATOM 9425 O O . ILE B 1 574 ? -1.288 30.906 -15.719 1 34.88 574 ILE B O 1
ATOM 9429 N N . ILE B 1 575 ? -0.356 30.609 -17.609 1 34.25 575 ILE B N 1
ATOM 9430 C CA . ILE B 1 575 ? -0.79 31.938 -18.031 1 34.25 575 ILE B CA 1
ATOM 9431 C C . ILE B 1 575 ? -2.305 31.938 -18.219 1 34.25 575 ILE B C 1
ATOM 9433 O O . ILE B 1 575 ? -2.982 32.906 -17.828 1 34.25 575 ILE B O 1
ATOM 9437 N N . GLN B 1 576 ? -2.812 30.875 -18.719 1 38.38 576 GLN B N 1
ATOM 9438 C CA . GLN B 1 576 ? -4.27 30.812 -18.75 1 38.38 576 GLN B CA 1
ATOM 9439 C C . GLN B 1 576 ? -4.848 30.766 -17.328 1 38.38 576 GLN B C 1
ATOM 9441 O O . GLN B 1 576 ? -5.828 31.453 -17.031 1 38.38 576 GLN B O 1
ATOM 9446 N N . VAL B 1 577 ? -4.188 30.234 -16.484 1 39.34 577 VAL B N 1
ATOM 9447 C CA . VAL B 1 577 ? -4.551 30.297 -15.062 1 39.34 577 VAL B CA 1
ATOM 9448 C C . VAL B 1 577 ? -4.27 31.703 -14.523 1 39.34 577 VAL B C 1
ATOM 9450 O O . VAL B 1 577 ? -5.082 32.25 -13.789 1 39.34 577 VAL B O 1
ATOM 9453 N N . LEU B 1 578 ? -3.301 32.312 -14.977 1 34.69 578 LEU B N 1
ATOM 9454 C CA . LEU B 1 578 ? -2.998 33.656 -14.531 1 34.69 578 LEU B CA 1
ATOM 9455 C C . LEU B 1 578 ? -3.938 34.656 -15.188 1 34.69 578 LEU B C 1
ATOM 9457 O O . LEU B 1 578 ? -4.41 35.594 -14.539 1 34.69 578 LEU B O 1
ATOM 9461 N N . VAL B 1 579 ? -4.297 34.438 -16.375 1 37.91 579 VAL B N 1
ATOM 9462 C CA . VAL B 1 579 ? -5.266 35.312 -17.016 1 37.91 579 VAL B CA 1
ATOM 9463 C C . VAL B 1 579 ? -6.641 35.125 -16.375 1 37.91 579 VAL B C 1
ATOM 9465 O O . VAL B 1 579 ? -7.336 36.094 -16.078 1 37.91 579 VAL B O 1
ATOM 9468 N N . ASP B 1 580 ? -6.82 33.938 -16.047 1 41.03 580 ASP B N 1
ATOM 9469 C CA . ASP B 1 580 ? -8.086 33.656 -15.375 1 41.03 580 ASP B CA 1
ATOM 9470 C C . ASP B 1 580 ? -8.07 34.219 -13.945 1 41.03 580 ASP B C 1
ATOM 9472 O O . ASP B 1 580 ? -9.047 34.812 -13.5 1 41.03 580 ASP B O 1
ATOM 9476 N N . LYS B 1 581 ? -6.984 34.25 -13.336 1 39.12 581 LYS B N 1
ATOM 9477 C CA . LYS B 1 581 ? -6.832 34.875 -12.023 1 39.12 581 LYS B CA 1
ATOM 9478 C C . LYS B 1 581 ? -6.863 36.375 -12.133 1 39.12 581 LYS B C 1
ATOM 9480 O O . LYS B 1 581 ? -7.477 37.062 -11.297 1 39.12 581 LYS B O 1
ATOM 9485 N N . LEU B 1 582 ? -6.297 36.906 -13.102 1 36.66 582 LEU B N 1
ATOM 9486 C CA . LEU B 1 582 ? -6.312 38.344 -13.289 1 36.66 582 LEU B CA 1
ATOM 9487 C C . LEU B 1 582 ? -7.715 38.844 -13.633 1 36.66 582 LEU B C 1
ATOM 9489 O O . LEU B 1 582 ? -8.148 39.875 -13.148 1 36.66 582 LEU B O 1
ATOM 9493 N N . GLU B 1 583 ? -8.391 37.969 -14.289 1 38.94 583 GLU B N 1
ATOM 9494 C CA . GLU B 1 583 ? -9.766 38.344 -14.586 1 38.94 583 GLU B CA 1
ATOM 9495 C C . GLU B 1 583 ? -10.625 38.344 -13.32 1 38.94 583 GLU B C 1
ATOM 9497 O O . GLU B 1 583 ? -11.391 39.281 -13.086 1 38.94 583 GLU B O 1
ATOM 9502 N N . ILE B 1 584 ? -10.398 37.438 -12.523 1 43.12 584 ILE B N 1
ATOM 9503 C CA . ILE B 1 584 ? -11.141 37.375 -11.273 1 43.12 584 ILE B CA 1
ATOM 9504 C C . ILE B 1 584 ? -10.703 38.5 -10.352 1 43.12 584 ILE B C 1
ATOM 9506 O O . ILE B 1 584 ? -11.539 39.188 -9.742 1 43.12 584 ILE B O 1
ATOM 9510 N N . GLN B 1 585 ? -9.469 38.844 -10.359 1 36.47 585 GLN B N 1
ATOM 9511 C CA . GLN B 1 585 ? -9 39.938 -9.523 1 36.47 585 GLN B CA 1
ATOM 9512 C C . GLN B 1 585 ? -9.508 41.281 -10.047 1 36.47 585 GLN B C 1
ATOM 9514 O O . GLN B 1 585 ? -9.906 42.125 -9.266 1 36.47 585 GLN B O 1
ATOM 9519 N N . ILE B 1 586 ? -9.555 41.281 -11.273 1 36.62 586 ILE B N 1
ATOM 9520 C CA . ILE B 1 586 ? -10.055 42.531 -11.859 1 36.62 586 ILE B CA 1
ATOM 9521 C C . ILE B 1 586 ? -11.539 42.688 -11.547 1 36.62 586 ILE B C 1
ATOM 9523 O O . ILE B 1 586 ? -11.992 43.75 -11.148 1 36.62 586 ILE B O 1
ATOM 9527 N N . HIS B 1 587 ? -12.109 41.531 -11.508 1 40.59 587 HIS B N 1
ATOM 9528 C CA . HIS B 1 587 ? -13.531 41.625 -11.219 1 40.59 587 HIS B CA 1
ATOM 9529 C C . HIS B 1 587 ? -13.766 41.938 -9.742 1 40.59 587 HIS B C 1
ATOM 9531 O O . HIS B 1 587 ? -14.609 42.781 -9.398 1 40.59 587 HIS B O 1
ATOM 9537 N N . SER B 1 588 ? -13.062 41.375 -8.883 1 39.53 588 SER B N 1
ATOM 9538 C CA . SER B 1 588 ? -13.219 41.656 -7.457 1 39.53 588 SER B CA 1
ATOM 9539 C C . SER B 1 588 ? -12.844 43.094 -7.129 1 39.53 588 SER B C 1
ATOM 9541 O O . SER B 1 588 ? -13.508 43.75 -6.32 1 39.53 588 SER B O 1
ATOM 9543 N N . LEU B 1 589 ? -11.828 43.594 -7.809 1 34.53 589 LEU B N 1
ATOM 9544 C CA . LEU B 1 589 ? -11.438 45 -7.605 1 34.53 589 LEU B CA 1
ATOM 9545 C C . LEU B 1 589 ? -12.5 45.938 -8.141 1 34.53 589 LEU B C 1
ATOM 9547 O O . LEU B 1 589 ? -12.773 46.969 -7.531 1 34.53 589 LEU B O 1
ATOM 9551 N N . LEU B 1 590 ? -13.055 45.438 -9.18 1 37.59 590 LEU B N 1
ATOM 9552 C CA . LEU B 1 590 ? -14.109 46.312 -9.711 1 37.59 590 LEU B CA 1
ATOM 9553 C C . LEU B 1 590 ? -15.297 46.375 -8.75 1 37.59 590 LEU B C 1
ATOM 9555 O O . LEU B 1 590 ? -15.906 47.406 -8.586 1 37.59 590 LEU B O 1
ATOM 9559 N N . ASP B 1 591 ? -15.508 45.25 -8.156 1 40.59 591 ASP B N 1
ATOM 9560 C CA . ASP B 1 591 ? -16.672 45.219 -7.266 1 40.59 591 ASP B CA 1
ATOM 9561 C C . ASP B 1 591 ? -16.391 46 -5.984 1 40.59 591 ASP B C 1
ATOM 9563 O O . ASP B 1 591 ? -17.281 46.656 -5.43 1 40.59 591 ASP B O 1
ATOM 9567 N N . ALA B 1 592 ? -15.242 46 -5.398 1 36.88 592 ALA B N 1
ATOM 9568 C CA . ALA B 1 592 ? -15 46.75 -4.16 1 36.88 592 ALA B CA 1
ATOM 9569 C C . ALA B 1 592 ? -14.82 48.25 -4.43 1 36.88 592 ALA B C 1
ATOM 9571 O O . ALA B 1 592 ? -15.109 49.062 -3.57 1 36.88 592 ALA B O 1
ATOM 9572 N N . SER B 1 593 ? -14.008 48.562 -5.609 1 32.88 593 SER B N 1
ATOM 9573 C CA . SER B 1 593 ? -13.766 50 -5.742 1 32.88 593 SER B CA 1
ATOM 9574 C C . SER B 1 593 ? -14.969 50.719 -6.352 1 32.88 593 SER B C 1
ATOM 9576 O O . SER B 1 593 ? -15.758 50.094 -7.078 1 32.88 593 SER B O 1
ATOM 9578 N N . ASP B 1 594 ? -15.547 51.719 -5.668 1 35.31 594 ASP B N 1
ATOM 9579 C CA . ASP B 1 594 ? -16.359 52.781 -6.219 1 35.31 594 ASP B CA 1
ATOM 9580 C C . ASP B 1 594 ? -15.797 53.281 -7.555 1 35.31 594 ASP B C 1
ATOM 9582 O O . ASP B 1 594 ? -15.055 54.25 -7.605 1 35.31 594 ASP B O 1
ATOM 9586 N N . PHE B 1 595 ? -15.367 52.469 -8.523 1 36.66 595 PHE B N 1
ATOM 9587 C CA . PHE B 1 595 ? -14.789 52.969 -9.773 1 36.66 595 PHE B CA 1
ATOM 9588 C C . PHE B 1 595 ? -15.797 53.812 -10.539 1 36.66 595 PHE B C 1
ATOM 9590 O O . PHE B 1 595 ? -16.984 53.469 -10.602 1 36.66 595 PHE B O 1
ATOM 9597 N N . SER B 1 596 ? -15.461 55.125 -10.68 1 34.94 596 SER B N 1
ATOM 9598 C CA . SER B 1 596 ? -16.234 56 -11.562 1 34.94 596 SER B CA 1
ATOM 9599 C C . SER B 1 596 ? -16.422 55.344 -12.938 1 34.94 596 SER B C 1
ATOM 9601 O O . SER B 1 596 ? -15.688 54.438 -13.32 1 34.94 596 SER B O 1
ATOM 9603 N N . LEU B 1 597 ? -17.484 55.625 -13.844 1 42.06 597 LEU B N 1
ATOM 9604 C CA . LEU B 1 597 ? -17.953 55.188 -15.156 1 42.06 597 LEU B CA 1
ATOM 9605 C C . LEU B 1 597 ? -16.781 55.031 -16.125 1 42.06 597 LEU B C 1
ATOM 9607 O O . LEU B 1 597 ? -16.75 54.062 -16.906 1 42.06 597 LEU B O 1
ATOM 9611 N N . ARG B 1 598 ? -15.859 55.906 -16.203 1 40.41 598 ARG B N 1
ATOM 9612 C CA . ARG B 1 598 ? -14.797 56.031 -17.203 1 40.41 598 ARG B CA 1
ATOM 9613 C C . ARG B 1 598 ? -13.766 54.938 -17.047 1 40.41 598 ARG B C 1
ATOM 9615 O O . ARG B 1 598 ? -13.273 54.406 -18.047 1 40.41 598 ARG B O 1
ATOM 9622 N N . ASP B 1 599 ? -13.406 54.719 -15.836 1 40 599 ASP B N 1
ATOM 9623 C CA . ASP B 1 599 ? -12.273 53.844 -15.586 1 40 599 ASP B CA 1
ATOM 9624 C C . ASP B 1 599 ? -12.68 52.375 -15.711 1 40 599 ASP B C 1
ATOM 9626 O O . ASP B 1 599 ? -11.828 51.5 -15.922 1 40 599 ASP B O 1
ATOM 9630 N N . GLU B 1 600 ? -13.867 52.125 -15.695 1 44.03 600 GLU B N 1
ATOM 9631 C CA . GLU B 1 600 ? -14.461 50.812 -16.016 1 44.03 600 GLU B CA 1
ATOM 9632 C C . GLU B 1 600 ? -14.25 50.469 -17.484 1 44.03 600 GLU B C 1
ATOM 9634 O O . GLU B 1 600 ? -13.953 49.312 -17.797 1 44.03 600 GLU B O 1
ATOM 9639 N N . ASP B 1 601 ? -14.344 51.531 -18.328 1 45.38 601 ASP B N 1
ATOM 9640 C CA . ASP B 1 601 ? -14.156 51.375 -19.766 1 45.38 601 ASP B CA 1
ATOM 9641 C C . ASP B 1 601 ? -12.711 51 -20.094 1 45.38 601 ASP B C 1
ATOM 9643 O O . ASP B 1 601 ? -12.469 50.125 -20.953 1 45.38 601 ASP B O 1
ATOM 9647 N N . ALA B 1 602 ? -11.875 51.562 -19.453 1 41.28 602 ALA B N 1
ATOM 9648 C CA . ALA B 1 602 ? -10.461 51.344 -19.734 1 41.28 602 ALA B CA 1
ATOM 9649 C C . ALA B 1 602 ? -10.055 49.906 -19.312 1 41.28 602 ALA B C 1
ATOM 9651 O O . ALA B 1 602 ? -9.305 49.25 -20.016 1 41.28 602 ALA B O 1
ATOM 9652 N N . VAL B 1 603 ? -10.664 49.531 -18.281 1 42.38 603 VAL B N 1
ATOM 9653 C CA . VAL B 1 603 ? -10.367 48.188 -17.797 1 42.38 603 VAL B CA 1
ATOM 9654 C C . VAL B 1 603 ? -11 47.156 -18.734 1 42.38 603 VAL B C 1
ATOM 9656 O O . VAL B 1 603 ? -10.359 46.156 -19.078 1 42.38 603 VAL B O 1
ATOM 9659 N N . ARG B 1 604 ? -12.086 47.531 -19.281 1 45.66 604 ARG B N 1
ATOM 9660 C CA . ARG B 1 604 ? -12.727 46.656 -20.266 1 45.66 604 ARG B CA 1
ATOM 9661 C C . ARG B 1 604 ? -11.922 46.594 -21.562 1 45.66 604 ARG B C 1
ATOM 9663 O O . ARG B 1 604 ? -11.75 45.531 -22.141 1 45.66 604 ARG B O 1
ATOM 9670 N N . PHE B 1 605 ? -11.469 47.75 -21.922 1 47.59 605 PHE B N 1
ATOM 9671 C CA . PHE B 1 605 ? -10.633 47.812 -23.125 1 47.59 605 PHE B CA 1
ATOM 9672 C C . PHE B 1 605 ? -9.359 47 -22.938 1 47.59 605 PHE B C 1
ATOM 9674 O O . PHE B 1 605 ? -8.953 46.281 -23.828 1 47.59 605 PHE B O 1
ATOM 9681 N N . GLY B 1 606 ? -8.828 47.031 -21.812 1 41.03 606 GLY B N 1
ATOM 9682 C CA . GLY B 1 606 ? -7.605 46.281 -21.562 1 41.03 606 GLY B CA 1
ATOM 9683 C C . GLY B 1 606 ? -7.809 44.781 -21.562 1 41.03 606 GLY B C 1
ATOM 9684 O O . GLY B 1 606 ? -7.004 44.031 -22.141 1 41.03 606 GLY B O 1
ATOM 9685 N N . ILE B 1 607 ? -8.914 44.406 -21.094 1 43.12 607 ILE B N 1
ATOM 9686 C CA . ILE B 1 607 ? -9.25 43 -21.125 1 43.12 607 ILE B CA 1
ATOM 9687 C C . ILE B 1 607 ? -9.453 42.562 -22.562 1 43.12 607 ILE B C 1
ATOM 9689 O O . ILE B 1 607 ? -8.984 41.469 -22.969 1 43.12 607 ILE B O 1
ATOM 9693 N N . GLU B 1 608 ? -9.961 43.5 -23.328 1 48.41 608 GLU B N 1
ATOM 9694 C CA . GLU B 1 608 ? -10.195 43.188 -24.734 1 48.41 608 GLU B CA 1
ATOM 9695 C C . GLU B 1 608 ? -8.891 43.062 -25.5 1 48.41 608 GLU B C 1
ATOM 9697 O O . GLU B 1 608 ? -8.727 42.188 -26.344 1 48.41 608 GLU B O 1
ATOM 9702 N N . GLU B 1 609 ? -8.055 43.844 -25.25 1 45.25 609 GLU B N 1
ATOM 9703 C CA . GLU B 1 609 ? -6.773 43.812 -25.953 1 45.25 609 GLU B CA 1
ATOM 9704 C C . GLU B 1 609 ? -5.953 42.594 -25.562 1 45.25 609 GLU B C 1
ATOM 9706 O O . GLU B 1 609 ? -5.309 41.969 -26.406 1 45.25 609 GLU B O 1
ATOM 9711 N N . ILE B 1 610 ? -6.078 42.219 -24.406 1 44.09 610 ILE B N 1
ATOM 9712 C CA . ILE B 1 610 ? -5.344 41.031 -23.953 1 44.09 610 ILE B CA 1
ATOM 9713 C C . ILE B 1 610 ? -5.957 39.781 -24.578 1 44.09 610 ILE B C 1
ATOM 9715 O O . ILE B 1 610 ? -5.234 38.875 -25.031 1 44.09 610 ILE B O 1
ATOM 9719 N N . ARG B 1 611 ? -7.234 39.781 -24.688 1 44.44 611 ARG B N 1
ATOM 9720 C CA . ARG B 1 611 ? -7.922 38.688 -25.375 1 44.44 611 ARG B CA 1
ATOM 9721 C C . ARG B 1 611 ? -7.48 38.594 -26.828 1 44.44 611 ARG B C 1
ATOM 9723 O O . ARG B 1 611 ? -7.234 37.5 -27.328 1 44.44 611 ARG B O 1
ATOM 9730 N N . LYS B 1 612 ? -7.391 39.719 -27.344 1 50.97 612 LYS B N 1
ATOM 9731 C CA . LYS B 1 612 ? -6.961 39.75 -28.734 1 50.97 612 LYS B CA 1
ATOM 9732 C C . LYS B 1 612 ? -5.527 39.25 -28.891 1 50.97 612 LYS B C 1
ATOM 9734 O O . LYS B 1 612 ? -5.23 38.5 -29.812 1 50.97 612 LYS B O 1
ATOM 9739 N N . LYS B 1 613 ? -4.762 39.625 -28.047 1 44.38 613 LYS B N 1
ATOM 9740 C CA . LYS B 1 613 ? -3.361 39.219 -28.156 1 44.38 613 LYS B CA 1
ATOM 9741 C C . LYS B 1 613 ? -3.184 37.75 -27.812 1 44.38 613 LYS B C 1
ATOM 9743 O O . LYS B 1 613 ? -2.375 37.031 -28.438 1 44.38 613 LYS B O 1
ATOM 9748 N N . LEU B 1 614 ? -4.008 37.344 -26.953 1 43.44 614 LEU B N 1
ATOM 9749 C CA . LEU B 1 614 ? -3.986 35.906 -26.656 1 43.44 614 LEU B CA 1
ATOM 9750 C C . LEU B 1 614 ? -4.52 35.094 -27.828 1 43.44 614 LEU B C 1
ATOM 9752 O O . LEU B 1 614 ? -3.977 34.031 -28.156 1 43.44 614 LEU B O 1
ATOM 9756 N N . GLU B 1 615 ? -5.457 35.656 -28.453 1 46.91 615 GLU B N 1
ATOM 9757 C CA . GLU B 1 615 ? -5.957 35.031 -29.672 1 46.91 615 GLU B CA 1
ATOM 9758 C C . GLU B 1 615 ? -4.887 35.031 -30.75 1 46.91 615 GLU B C 1
ATOM 9760 O O . GLU B 1 615 ? -4.727 34 -31.453 1 46.91 615 GLU B O 1
ATOM 9765 N N . GLU B 1 616 ? -4.281 36.031 -30.812 1 46.94 616 GLU B N 1
ATOM 9766 C CA . GLU B 1 616 ? -3.207 36.094 -31.797 1 46.94 616 GLU B CA 1
ATOM 9767 C C . GLU B 1 616 ? -2.068 35.156 -31.453 1 46.94 616 GLU B C 1
ATOM 9769 O O . GLU B 1 616 ? -1.5 34.5 -32.312 1 46.94 616 GLU B O 1
ATOM 9774 N N . PHE B 1 617 ? -1.847 35.094 -30.234 1 41.34 617 PHE B N 1
ATOM 9775 C CA . PHE B 1 617 ? -0.804 34.188 -29.781 1 41.34 617 PHE B CA 1
ATOM 9776 C C . PHE B 1 617 ? -1.225 32.75 -29.984 1 41.34 617 PHE B C 1
ATOM 9778 O O . PHE B 1 617 ? -0.44 31.922 -30.453 1 41.34 617 PHE B O 1
ATOM 9785 N N . MET B 1 618 ? -2.439 32.438 -29.719 1 43.84 618 MET B N 1
ATOM 9786 C CA . MET B 1 618 ? -2.949 31.094 -29.953 1 43.84 618 MET B CA 1
ATOM 9787 C C . MET B 1 618 ? -2.904 30.734 -31.438 1 43.84 618 MET B C 1
ATOM 9789 O O . MET B 1 618 ? -2.59 29.609 -31.797 1 43.84 618 MET B O 1
ATOM 9793 N N . LYS B 1 619 ? -3.09 31.703 -32.156 1 48.38 619 LYS B N 1
ATOM 9794 C CA . LYS B 1 619 ? -2.941 31.531 -33.625 1 48.38 619 LYS B CA 1
ATOM 9795 C C . LYS B 1 619 ? -1.486 31.266 -33.969 1 48.38 619 LYS B C 1
ATOM 9797 O O . LYS B 1 619 ? -1.208 30.438 -34.844 1 48.38 619 LYS B O 1
ATOM 9802 N N . SER B 1 620 ? -0.764 31.891 -33.375 1 40.03 620 SER B N 1
ATOM 9803 C CA . SER B 1 620 ? 0.649 31.672 -33.656 1 40.03 620 SER B CA 1
ATOM 9804 C C . SER B 1 620 ? 1.116 30.312 -33.156 1 40.03 620 SER B C 1
ATOM 9806 O O . SER B 1 620 ? 1.905 29.641 -33.812 1 40.03 620 SER B O 1
ATOM 9808 N N . VAL B 1 621 ? 0.58 29.953 -32.094 1 40.19 621 VAL B N 1
ATOM 9809 C CA . VAL B 1 621 ? 0.895 28.625 -31.578 1 40.19 621 VAL B CA 1
ATOM 9810 C C . VAL B 1 621 ? 0.322 27.547 -32.5 1 40.19 621 VAL B C 1
ATOM 9812 O O . VAL B 1 621 ? 0.979 26.547 -32.781 1 40.19 621 VAL B O 1
ATOM 9815 N N . ASP B 1 622 ? -0.73 27.781 -33 1 43.16 622 ASP B N 1
ATOM 9816 C CA . ASP B 1 622 ? -1.288 26.891 -34 1 43.16 622 ASP B CA 1
ATOM 9817 C C . ASP B 1 622 ? -0.393 26.844 -35.25 1 43.16 622 ASP B C 1
ATOM 9819 O O . ASP B 1 622 ? -0.188 25.766 -35.812 1 43.16 622 ASP B O 1
ATOM 9823 N N . SER B 1 623 ? 0.04 27.922 -35.5 1 43.75 623 SER B N 1
ATOM 9824 C CA . SER B 1 623 ? 0.961 27.969 -36.625 1 43.75 623 SER B CA 1
ATOM 9825 C C . SER B 1 623 ? 2.275 27.266 -36.281 1 43.75 623 SER B C 1
ATOM 9827 O O . SER B 1 623 ? 2.83 26.562 -37.125 1 43.75 623 SER B O 1
ATOM 9829 N N . LEU B 1 624 ? 2.67 27.422 -35.156 1 37.22 624 LEU B N 1
ATOM 9830 C CA . LEU B 1 624 ? 3.908 26.75 -34.75 1 37.22 624 LEU B CA 1
ATOM 9831 C C . LEU B 1 624 ? 3.697 25.25 -34.625 1 37.22 624 LEU B C 1
ATOM 9833 O O . LEU B 1 624 ? 4.57 24.453 -34.969 1 37.22 624 LEU B O 1
ATOM 9837 N N . ASP B 1 625 ? 2.604 24.875 -34.125 1 39.44 625 ASP B N 1
ATOM 9838 C CA . ASP B 1 625 ? 2.238 23.469 -34.125 1 39.44 625 ASP B CA 1
ATOM 9839 C C . ASP B 1 625 ? 2.23 22.891 -35.531 1 39.44 625 ASP B C 1
ATOM 9841 O O . ASP B 1 625 ? 2.699 21.781 -35.781 1 39.44 625 ASP B O 1
ATOM 9845 N N . GLN B 1 626 ? 1.827 23.688 -36.406 1 45.34 626 GLN B N 1
ATOM 9846 C CA . GLN B 1 626 ? 1.897 23.312 -37.812 1 45.34 626 GLN B CA 1
ATOM 9847 C C . GLN B 1 626 ? 3.344 23.234 -38.281 1 45.34 626 GLN B C 1
ATOM 9849 O O . GLN B 1 626 ? 3.707 22.344 -39.062 1 45.34 626 GLN B O 1
ATOM 9854 N N . GLN B 1 627 ? 4.023 24.094 -37.844 1 38.56 627 GLN B N 1
ATOM 9855 C CA . GLN B 1 627 ? 5.43 24.078 -38.25 1 38.56 627 GLN B CA 1
ATOM 9856 C C . GLN B 1 627 ? 6.188 22.969 -37.531 1 38.56 627 GLN B C 1
ATOM 9858 O O . GLN B 1 627 ? 7.027 22.281 -38.125 1 38.56 627 GLN B O 1
ATOM 9863 N N . ALA B 1 628 ? 5.836 22.781 -36.312 1 36.72 628 ALA B N 1
ATOM 9864 C CA . ALA B 1 628 ? 6.426 21.656 -35.562 1 36.72 628 ALA B CA 1
ATOM 9865 C C . ALA B 1 628 ? 6.035 20.328 -36.219 1 36.72 628 ALA B C 1
ATOM 9867 O O . ALA B 1 628 ? 6.863 19.422 -36.344 1 36.72 628 ALA B O 1
ATOM 9868 N N . ASP B 1 629 ? 4.887 20.328 -36.719 1 40.81 629 ASP B N 1
ATOM 9869 C CA . ASP B 1 629 ? 4.48 19.172 -37.531 1 40.81 629 ASP B CA 1
ATOM 9870 C C . ASP B 1 629 ? 5.312 19.062 -38.781 1 40.81 629 ASP B C 1
ATOM 9872 O O . ASP B 1 629 ? 5.711 17.969 -39.188 1 40.81 629 ASP B O 1
ATOM 9876 N N . ARG B 1 630 ? 5.52 20.141 -39.344 1 42.38 630 ARG B N 1
ATOM 9877 C CA . ARG B 1 630 ? 6.352 20.156 -40.531 1 42.38 630 ARG B CA 1
ATOM 9878 C C . ARG B 1 630 ? 7.793 19.781 -40.188 1 42.38 630 ARG B C 1
ATOM 9880 O O . ARG B 1 630 ? 8.422 19.016 -40.938 1 42.38 630 ARG B O 1
ATOM 9887 N N . CYS B 1 631 ? 8.258 20.234 -39.156 1 34.19 631 CYS B N 1
ATOM 9888 C CA . CYS B 1 631 ? 9.625 19.922 -38.781 1 34.19 631 CYS B CA 1
ATOM 9889 C C . CYS B 1 631 ? 9.75 18.469 -38.344 1 34.19 631 CYS B C 1
ATOM 9891 O O . CYS B 1 631 ? 10.719 17.781 -38.688 1 34.19 631 CYS B O 1
ATOM 9893 N N . ASN B 1 632 ? 8.766 18.047 -37.75 1 36.81 632 ASN B N 1
ATOM 9894 C CA . ASN B 1 632 ? 8.727 16.625 -37.438 1 36.81 632 ASN B CA 1
ATOM 9895 C C . ASN B 1 632 ? 8.75 15.781 -38.719 1 36.81 632 ASN B C 1
ATOM 9897 O O . ASN B 1 632 ? 9.422 14.75 -38.781 1 36.81 632 ASN B O 1
ATOM 9901 N N . ARG B 1 633 ? 8.164 16.328 -39.625 1 41.16 633 ARG B N 1
ATOM 9902 C CA . ARG B 1 633 ? 8.227 15.695 -40.938 1 41.16 633 ARG B CA 1
ATOM 9903 C C . ARG B 1 633 ? 9.641 15.758 -41.5 1 41.16 633 ARG B C 1
ATOM 9905 O O . ARG B 1 633 ? 10.133 14.773 -42.062 1 41.16 633 ARG B O 1
ATOM 9912 N N . ASP B 1 634 ? 10.188 16.812 -41.312 1 37.91 634 ASP B N 1
ATOM 9913 C CA . ASP B 1 634 ? 11.523 16.969 -41.906 1 37.91 634 ASP B CA 1
ATOM 9914 C C . ASP B 1 634 ? 12.555 16.172 -41.125 1 37.91 634 ASP B C 1
ATOM 9916 O O . ASP B 1 634 ? 13.445 15.555 -41.719 1 37.91 634 ASP B O 1
ATOM 9920 N N . ILE B 1 635 ? 12.398 16.125 -39.875 1 35.94 635 ILE B N 1
ATOM 9921 C CA . ILE B 1 635 ? 13.328 15.344 -39.062 1 35.94 635 ILE B CA 1
ATOM 9922 C C . ILE B 1 635 ? 13.141 13.859 -39.344 1 35.94 635 ILE B C 1
ATOM 9924 O O . ILE B 1 635 ? 14.117 13.109 -39.469 1 35.94 635 ILE B O 1
ATOM 9928 N N . ARG B 1 636 ? 11.992 13.531 -39.656 1 37.16 636 ARG B N 1
ATOM 9929 C CA . ARG B 1 636 ? 11.742 12.156 -40.094 1 37.16 636 ARG B CA 1
ATOM 9930 C C . ARG B 1 636 ? 12.477 11.852 -41.406 1 37.16 636 ARG B C 1
ATOM 9932 O O . ARG B 1 636 ? 13.055 10.773 -41.531 1 37.16 636 ARG B O 1
ATOM 9939 N N . ARG B 1 637 ? 12.445 12.867 -42.094 1 37.34 637 ARG B N 1
ATOM 9940 C CA . ARG B 1 637 ? 13.164 12.711 -43.344 1 37.34 637 ARG B CA 1
ATOM 9941 C C . ARG B 1 637 ? 14.664 12.617 -43.125 1 37.34 637 ARG B C 1
ATOM 9943 O O . ARG B 1 637 ? 15.344 11.789 -43.75 1 37.34 637 ARG B O 1
ATOM 9950 N N . ALA B 1 638 ? 15.062 13.359 -42.25 1 35.25 638 ALA B N 1
ATOM 9951 C CA . ALA B 1 638 ? 16.5 13.359 -42 1 35.25 638 ALA B CA 1
ATOM 9952 C C . ALA B 1 638 ? 16.953 12.078 -41.312 1 35.25 638 ALA B C 1
ATOM 9954 O O . ALA B 1 638 ? 17.984 11.5 -41.656 1 35.25 638 ALA B O 1
ATOM 9955 N N . ARG B 1 639 ? 16.188 11.672 -40.375 1 34.75 639 ARG B N 1
ATOM 9956 C CA . ARG B 1 639 ? 16.5 10.414 -39.688 1 34.75 639 ARG B CA 1
ATOM 9957 C C . ARG B 1 639 ? 16.547 9.258 -40.688 1 34.75 639 ARG B C 1
ATOM 9959 O O . ARG B 1 639 ? 17.453 8.414 -40.625 1 34.75 639 ARG B O 1
ATOM 9966 N N . THR B 1 640 ? 15.68 9.305 -41.594 1 35.81 640 THR B N 1
ATOM 9967 C CA . THR B 1 640 ? 15.719 8.297 -42.656 1 35.81 640 THR B CA 1
ATOM 9968 C C . THR B 1 640 ? 17.016 8.391 -43.438 1 35.81 640 THR B C 1
ATOM 9970 O O . THR B 1 640 ? 17.641 7.367 -43.75 1 35.81 640 THR B O 1
ATOM 9973 N N . VAL B 1 641 ? 17.406 9.531 -43.531 1 36.62 641 VAL B N 1
ATOM 9974 C CA . VAL B 1 641 ? 18.641 9.695 -44.312 1 36.62 641 VAL B CA 1
ATOM 9975 C C . VAL B 1 641 ? 19.828 9.203 -43.5 1 36.62 641 VAL B C 1
ATOM 9977 O O . VAL B 1 641 ? 20.703 8.508 -44 1 36.62 641 VAL B O 1
ATOM 9980 N N . VAL B 1 642 ? 19.781 9.555 -42.25 1 34.47 642 VAL B N 1
ATOM 9981 C CA . VAL B 1 642 ? 20.953 9.195 -41.438 1 34.47 642 VAL B CA 1
ATOM 9982 C C . VAL B 1 642 ? 20.953 7.688 -41.219 1 34.47 642 VAL B C 1
ATOM 9984 O O . VAL B 1 642 ? 22 7.043 -41.312 1 34.47 642 VAL B O 1
ATOM 9987 N N . LEU B 1 643 ? 19.844 7.148 -40.844 1 32.34 643 LEU B N 1
ATOM 9988 C CA . LEU B 1 643 ? 19.781 5.699 -40.719 1 32.34 643 LEU B CA 1
ATOM 9989 C C . LEU B 1 643 ? 20.297 5.016 -41.969 1 32.34 643 LEU B C 1
ATOM 9991 O O . LEU B 1 643 ? 21.016 4.016 -41.906 1 32.34 643 LEU B O 1
ATOM 9995 N N . GLN B 1 644 ? 20 5.648 -42.969 1 32.19 644 GLN B N 1
ATOM 9996 C CA . GLN B 1 644 ? 20.531 5.121 -44.219 1 32.19 644 GLN B CA 1
ATOM 9997 C C . GLN B 1 644 ? 22.062 5.199 -44.25 1 32.19 644 GLN B C 1
ATOM 9999 O O . GLN B 1 644 ? 22.719 4.273 -44.719 1 32.19 644 GLN B O 1
ATOM 10004 N N . LYS B 1 645 ? 22.469 6.215 -43.719 1 34.09 645 LYS B N 1
ATOM 10005 C CA . LYS B 1 645 ? 23.922 6.375 -43.75 1 34.09 645 LYS B CA 1
ATOM 10006 C C . LYS B 1 645 ? 24.594 5.426 -42.75 1 34.09 645 LYS B C 1
ATOM 10008 O O . LYS B 1 645 ? 25.641 4.855 -43.062 1 34.09 645 LYS B O 1
ATOM 10013 N N . ILE B 1 646 ? 24.016 5.383 -41.562 1 33.25 646 ILE B N 1
ATOM 10014 C CA . ILE B 1 646 ? 24.625 4.512 -40.562 1 33.25 646 ILE B CA 1
ATOM 10015 C C . ILE B 1 646 ? 24.547 3.061 -41.031 1 33.25 646 ILE B C 1
ATOM 10017 O O . ILE B 1 646 ? 25.516 2.309 -40.906 1 33.25 646 ILE B O 1
ATOM 10021 N N . ILE B 1 647 ? 23.422 2.641 -41.438 1 33.28 647 ILE B N 1
ATOM 10022 C CA . ILE B 1 647 ? 23.344 1.305 -42.031 1 33.28 647 ILE B CA 1
ATOM 10023 C C . ILE B 1 647 ? 24.422 1.13 -43.062 1 33.28 647 ILE B C 1
ATOM 10025 O O . ILE B 1 647 ? 25.016 0.054 -43.188 1 33.28 647 ILE B O 1
ATOM 10029 N N . ARG B 1 648 ? 24.656 2.271 -43.656 1 36.91 648 ARG B N 1
ATOM 10030 C CA . ARG B 1 648 ? 25.703 2.16 -44.656 1 36.91 648 ARG B CA 1
ATOM 10031 C C . ARG B 1 648 ? 27.094 2.154 -44.031 1 36.91 648 ARG B C 1
ATOM 10033 O O . ARG B 1 648 ? 28.016 1.546 -44.562 1 36.91 648 ARG B O 1
ATOM 10040 N N . HIS B 1 649 ? 27.344 3.146 -43.125 1 26.56 649 HIS B N 1
ATOM 10041 C CA . HIS B 1 649 ? 28.688 3.148 -42.562 1 26.56 649 HIS B CA 1
ATOM 10042 C C . HIS B 1 649 ? 28.672 2.779 -41.094 1 26.56 649 HIS B C 1
ATOM 10044 O O . HIS B 1 649 ? 28.656 3.658 -40.219 1 26.56 649 HIS B O 1
ATOM 10050 N N . PRO B 1 650 ? 28.266 1.531 -40.75 1 32.09 650 PRO B N 1
ATOM 10051 C CA . PRO B 1 650 ? 28.031 1.023 -39.406 1 32.09 650 PRO B CA 1
ATOM 10052 C C . PRO B 1 650 ? 29.172 1.359 -38.438 1 32.09 650 PRO B C 1
ATOM 10054 O O . PRO B 1 650 ? 28.953 1.433 -37.219 1 32.09 650 PRO B O 1
ATOM 10057 N N . ASN B 1 651 ? 30.438 1.599 -38.812 1 23.52 651 ASN B N 1
ATOM 10058 C CA . ASN B 1 651 ? 31.641 1.932 -38.031 1 23.52 651 ASN B CA 1
ATOM 10059 C C . ASN B 1 651 ? 31.609 3.373 -37.531 1 23.52 651 ASN B C 1
ATOM 10061 O O . ASN B 1 651 ? 31.297 4.293 -38.312 1 23.52 651 ASN B O 1
#

InterPro domains:
  IPR001917 Aminotransferase, class-II, pyridoxal-phosphate binding site [PS00599] (309-318)
  IPR004839 Aminotransferase, class I/classII, large domain [PF00155] (102-461)
  IPR007749 Protein of unknown function DUF677 [PF05055] (484-646)
  IPR015421 Pyridoxal phosphate-dependent transferase, major domain [G3DSA:3.40.640.10] (117-368)
  IPR015422 Pyridoxal phosphate-dependent transferase, small domain [G3DSA:3.90.1150.10] (100-461)
  IPR015424 Pyridoxal phosphate-dependent transferase [SSF53383] (93-464)
  IPR050087 8-amino-7-oxononanoate synthase class-II [PTHR13693] (4-464)

Radius of gyration: 33.91 Å; Cα contacts (8 Å, |Δi|>4): 2199; chains: 2; bounding box: 94×106×89 Å

Organism: Musa acuminata subsp. malaccensis (NCBI:txid214687)

Solvent-accessible surface area (backbone atoms only — not comparable to full-atom values): 65062 Å² total; per-residue (Å²): 126,87,80,69,50,65,66,55,50,49,55,28,50,50,50,50,50,52,49,49,52,52,45,50,50,48,51,51,46,38,67,69,60,50,74,74,62,68,79,58,68,83,82,50,56,71,70,68,57,65,65,62,42,47,49,42,62,62,48,44,27,66,45,43,80,68,37,36,46,32,28,75,36,21,47,38,44,54,28,29,37,45,41,66,48,55,90,58,75,40,73,47,76,41,77,50,95,49,62,43,75,19,42,45,27,47,42,42,21,28,51,37,47,11,25,90,34,91,73,34,44,62,52,21,56,53,35,35,72,51,31,11,58,10,38,23,21,20,31,45,44,59,17,24,34,59,60,56,54,51,41,25,52,48,52,8,58,61,57,56,35,82,23,36,45,74,39,46,36,39,45,50,44,40,34,44,43,43,33,65,59,36,31,70,53,18,36,36,40,30,38,63,68,57,54,65,37,49,53,53,2,48,62,53,17,57,29,48,76,45,70,29,56,66,79,32,55,70,46,40,51,52,51,50,54,49,46,62,66,45,26,62,42,91,60,69,48,39,67,54,55,38,47,39,37,41,48,41,35,34,32,82,79,42,11,32,66,45,60,53,66,58,42,49,52,52,28,59,74,69,55,35,44,40,36,40,37,22,45,70,18,36,52,50,25,36,91,72,20,54,6,52,39,59,59,69,70,41,62,49,80,74,44,54,32,39,32,37,39,27,25,22,27,34,16,19,60,9,14,38,44,29,23,48,58,67,58,43,56,49,43,63,73,61,24,57,64,42,50,68,16,56,38,53,30,50,26,39,45,42,27,37,49,38,40,51,32,34,42,71,32,73,72,74,51,64,60,25,53,50,30,41,49,39,22,33,52,48,24,39,50,53,52,52,52,42,44,57,68,7,38,53,69,40,45,40,86,52,34,42,30,31,16,41,52,50,30,31,65,74,41,47,54,52,50,46,52,53,34,42,77,69,34,31,41,60,34,66,46,39,68,85,83,31,57,73,66,53,16,28,34,43,38,28,43,29,28,55,50,46,73,68,54,51,50,52,50,48,52,52,50,52,54,45,29,61,74,67,64,36,51,73,45,74,48,82,74,82,88,76,75,68,67,65,62,56,58,55,56,54,58,53,53,55,55,52,52,53,50,46,54,51,49,53,52,43,49,55,48,44,52,52,44,46,61,55,53,72,48,41,64,68,52,51,51,53,53,55,64,66,64,68,77,64,76,100,42,52,63,65,40,47,54,46,43,50,51,45,47,50,46,48,49,48,48,47,47,48,50,46,44,52,50,41,47,54,43,38,56,53,33,44,54,44,43,50,47,45,51,50,46,48,51,49,48,50,46,52,47,53,69,70,43,88,70,60,82,67,62,54,49,53,53,49,48,50,52,47,50,49,50,47,48,47,49,50,46,51,48,46,47,53,47,43,52,51,44,50,50,47,45,49,50,48,43,39,50,45,51,54,50,46,54,50,45,39,74,66,50,77,122,127,86,80,69,51,66,67,54,50,48,55,28,49,49,50,50,50,52,49,49,53,53,45,50,51,47,51,49,47,38,66,70,59,51,74,74,62,69,80,60,68,80,81,48,55,72,70,68,58,65,64,63,42,47,49,42,62,61,46,44,28,66,44,43,80,68,38,36,46,31,27,73,35,20,46,38,42,53,27,29,38,45,41,68,49,54,89,57,74,40,73,48,78,41,78,50,94,48,61,44,74,18,41,44,27,47,43,43,20,28,49,38,47,12,25,90,35,90,73,32,44,62,51,21,55,52,34,35,72,52,30,10,59,10,36,21,21,19,32,45,43,62,16,24,34,59,61,56,56,51,42,24,53,49,52,9,58,63,58,55,35,81,23,35,46,74,40,46,36,39,46,52,43,40,33,44,44,42,31,66,61,38,32,73,54,18,36,36,41,31,38,64,67,55,55,65,38,50,51,54,2,48,63,53,17,58,29,47,75,45,72,28,56,67,80,33,56,70,45,40,50,52,52,50,54,49,46,60,65,45,27,61,42,88,64,68,48,40,67,54,56,39,46,39,36,39,48,40,34,34,32,82,80,42,11,33,65,46,61,53,66,59,41,49,52,50,27,59,74,69,55,35,44,38,36,39,36,22,45,69,18,36,52,48,25,34,91,71,21,53,8,50,40,60,59,70,68,40,61,48,80,74,44,52,33,41,32,37,38,28,26,22,27,34,14,17,60,8,15,39,43,30,23,46,57,68,58,44,55,48,43,63,74,63,24,57,63,42,50,68,16,56,39,54,30,50,26,39,45,41,27,37,49,39,40,52,32,34,42,70,31,72,70,74,50,63,59,27,53,50,30,42,49,38,20,32,52,49,22,41,52,52,51,52,52,42,45,58,68,6,38,53,67,42,45,39,87,50,33,40,30,33,17,42,52,50,29,32,66,73,41,47,54,51,50,45,51,51,34,42,76,68,32,32,40,62,35,67,47,41,68,85,83,32,58,74,68,54,16,28,33,43,39,26,43,30,28,55,50,46,73,67,54,51,51,51,49,49,52,51,49,52,54,45,30,61,74,66,63,37,53,73,45,76,49,82,74,84,91,76,75,69,68,65,61,58,56,56,56,54,57,52,50,54,55,52,51,54,49,48,55,50,48,53,54,44,50,53,48,43,51,52,42,45,60,53,52,73,43,40,64,64,51,50,48,52,55,53,62,68,65,68,82,60,76,94,58,40,62,66,44,46,54,49,43,47,51,48,44,48,48,47,46,49,48,47,46,48,50,45,44,50,51,41,47,54,44,38,56,53,36,44,56,45,45,50,49,45,51,51,46,48,50,52,48,49,50,54,50,54,68,72,44,86,68,60,79,67,61,54,50,54,52,49,50,50,53,48,52,49,50,50,48,48,50,51,46,51,49,48,48,52,47,44,52,50,45,52,51,49,46,47,50,48,46,36,51,46,49,52,50,44,51,51,45,39,75,64,50,76,122

=== Feature glossary ===
Feature key, reading from the visual/contextual features back to the raw sequence:

Rendered structure images. Six rendered views show the 3D structure from the faces of a cube — i.e. along ±x, ±y, ±z. Rendering representation is drawn randomly per protein from cartoon (secondary-structure ribbons), sticks (backbone bonds), or molecular surface; coloring is either N→C rainbow (blue at the N-terminus through red at the C-terminus) or one color per chain.

Contact-map, Ramachandran, and PAE plots. The contact map is a binary N×N matrix image: pixel (i, j) is dark where Cα_i and Cα_j are within 8 Å and |i−j|>4. Because the |i−j|>4 filter removes local helical contacts, off-diagonal stripes parallel to the main diagonal indicate parallel β-sheets; stripes perpendicular to it indicate antiparallel β-sheets. The Ramachandran plot scatters every residue's (φ, ψ) pair against the sterically allowed regions. The PAE heatmap renders the predicted-aligned-error matrix.

InterPro / GO / CATH / organism. Database cross-references. InterPro integrates a dozen domain/family signature databases into unified entries with residue-range hits. GO terms attach function/process/location labels with evidence codes. CATH codes position the fold in a four-level structural taxonomy. Organism is the NCBI-taxonomy species name.

Nearest PDB structures. The Foldseek neighbor list gives the closest experimentally determined structures in the PDB, ranked by structural alignment. TM-score near 1 means near-identical fold; near 0.3 means only rough topology match. This is how one finds what a novel AlphaFold prediction most resembles in the solved-structure universe.

Predicted aligned error. PAE(i, j) answers: if I align the predicted and true structures on residue i, how far off (in Å) do I expect residue j to be? A block-diagonal PAE matrix with low values on the blocks and high values off-diagonal is the signature of a multi-domain protein with confidently predicted domains but uncertain inter-domain orientation.

Solvent-accessible surface area. Accessible surface area quantifies burial. A residue with SASA near zero is packed into the hydrophobic core; one with SASA >100 Å² sits on the surface. Computed here via the Shrake–Rupley numerical algorithm with a 1.4 Å probe.

B-factor. B-factor (Debye–Waller factor) reflects atomic displacement in the crystal lattice. It is an experimental observable (units Å²), not a prediction; low values mean the atom is pinned down, high values mean it moves or is heterogeneous across the crystal.

pLDDT. For AlphaFold models, the B-factor field carries pLDDT — the model's own estimate of local accuracy on a 0–100 scale. Regions with pLDDT<50 should be treated as essentially unmodeled; they often correspond to intrinsically disordered segments.

Backbone torsions (φ/ψ). φ (phi) and ψ (psi) are the two rotatable backbone dihedrals per residue: φ is the C(i-1)–N–Cα–C torsion, ψ is the N–Cα–C–N(i+1) torsion, both in degrees on (−180°, 180°]. α-helical residues cluster near (−60°, −45°); β-strand residues near (−120°, +130°). A Ramachandran plot is simply a scatter of (φ, ψ) for every residue.

Radius of gyration, Cα contacts, bounding box. Radius of gyration (Rg) is the root-mean-square distance of Cα atoms from their centroid — a single number for overall size and compactness. A globular domain of N residues has Rg ≈ 2.2·N^0.38 Å; an extended or disordered chain has a much larger Rg. The Cα contact count is the number of residue pairs whose Cα atoms are within 8 Å and are more than four positions apart in sequence — a standard proxy for tertiary packing density. The bounding box is the smallest axis-aligned box enclosing all Cα atoms.

Secondary structure (3-state, P-SEA). Three-state secondary structure (P-SEA) collapses the eight DSSP classes into helix (a), strand (b), and coil (c). P-SEA assigns these from Cα geometry alone — distances and angles — without requiring backbone oxygens, so it works on any Cα trace.

Secondary structure (8-state, DSSP). DSSP 8-state secondary structure assigns each residue one of H (α-helix), G (3₁₀-helix), I (π-helix), E (extended β-strand), B (isolated β-bridge), T (hydrogen-bonded turn), S (bend), or '-' (coil). The assignment is computed from backbone hydrogen-bond geometry via the Kabsch–Sander algorithm.

Foldseek 3Di. A 3Di character summarizes, for each residue, the relative orientation of the Cα frame of its nearest spatial neighbor. Because it encodes fold topology rather than chemistry, 3Di alignments detect remote structural similarity that sequence alignment misses.

mmCIF coordinates. The mmCIF block holds the 3D Cartesian coordinates of each backbone atom (N, Cα, C, O) in ångströms. mmCIF is the PDB's canonical archive format — a tagged-loop text representation of the atomic model.

Sequence. Sequence gives the chain of amino acids in standard one-letter code (A=alanine, C=cysteine, …, Y=tyrosine), read N→C. It is the only feature that is directly encoded by the gene; all structural features are derived from the folded form of this sequence.